Protein 6OK3 (pdb70)

Secondary structure (DSSP, 8-state):
---HHHHHHHH--HHHHHHHHTS---HHHHHHHHHHHHHH----HHHHHHH--TTTTSSS---TTT-----TGGGT------HHHHHHT-SSPP-HHHHHHHHHHHHTTT-HHHHHHHHHHHHHTSS---HHHHHHH--TTTT-HHHHHHHHHHHHH-SSS---HHHHHHHH--GGGT-HHHHHHHHHHHHHTSSS---HHHHHHHHHHHHTTT-HHHHHHHHHHHHHTSSS---HHHHHHH--TTTT-HHHHHHHHHHHHHTSSS---HHHHHHHH--GGGT-HHHHHHHHHHHHHTSSS---HHHHHHHHHHHHHTT-HHHHHHHHHHHHHTSSS---HHHHHHHHHHHHHTT-HHHHHHH------S---HHHHHHHHHHHHHTT---HHHHHHHHHH-SSS---HHHHHHHHHHHHHTT-HHHHHHHHHHHHHTSSSPP-HHHHHHHHHHHTTT-HHHHHHHHHHHHHS-HHHHHHHHH--TTGGG-/--HHHHHHHHHHHHHHHHHHHHS---HHHHHHHHHHHHHHHHTT-HHHHHHH--TTTTSSS---TTT-----GGGT-HHHH--HHHHHHT-SS---HHHHHHHHHHHHHTT-HHHHHHHHHHHHHTSS---HHHHHHH--TTTTT-HHHHHHHHHHHHHTSSS---HHHHHHHHHHHHHTT-HHHHHHHHHHHHHTSSS---HHHHHHHH--GGGT-HHHHHHHHHHHHHTSSS------HHHHHHHHHHT-HHHHHHHHHHHHH-SSS---HHHHHHHH--TTTT-HHHHHHHHHHHHHTSS---HHHHHHHHHHHHHTT-HHHHHHHHHHHHH-SSS---HHHHHHHH--GGGT-HHHHHHH--TTT-SS---HHHHHHHHHHHHTT--HHHHHHHHHHHHH-SSS---HHHHHHHHHHHHHTT-TTHHHHHHHHHHTT-SS---HHHHHHHHHHHTTT-HHHHHHHHHHHTT--HHHHHHHTTS-----

Structure (mmCIF, N/CA/C/O backbone):
data_6OK3
#
_entry.id   6OK3
#
_cell.length_a   213.059
_cell.length_b   44.976
_cell.length_c   142.734
_cell.angle_alpha   90.000
_cell.angle_beta   92.840
_cell.angle_gamma   90.000
#
_symmetry.space_group_name_H-M   'C 1 2 1'
#
loop_
_entity.id
_entity.type
_entity.pdbx_description
1 polymer 'Sel1 repeat protein'
2 polymer 'Sel1 repeat protein'
3 non-polymer 'SULFATE ION'
4 non-polymer 1,2-ETHANEDIOL
5 non-polymer 'TRIETHYLENE GLYCOL'
6 non-polymer DI(HYDROXYETHYL)ETHER
7 water water
#
loop_
_atom_site.group_PDB
_atom_site.id
_atom_site.type_symbol
_atom_site.label_atom_id
_atom_site.label_alt_id
_atom_site.label_comp_id
_atom_site.label_asym_id
_atom_site.label_entity_id
_atom_site.label_seq_id
_atom_site.pdbx_PDB_ins_code
_atom_site.Cartn_x
_atom_site.Cartn_y
_atom_site.Cartn_z
_atom_site.occupancy
_atom_site.B_iso_or_equiv
_atom_site.auth_seq_id
_atom_site.auth_comp_id
_atom_site.auth_asym_id
_atom_site.auth_atom_id
_atom_site.pdbx_PDB_model_num
ATOM 1 N N . GLU A 1 15 ? 74.781 -16.615 23.004 1.00 83.56 15 GLU A N 1
ATOM 2 C CA . GLU A 1 15 ? 74.883 -16.327 24.431 1.00 83.82 15 GLU A CA 1
ATOM 3 C C . GLU A 1 15 ? 75.783 -15.122 24.679 1.00 75.04 15 GLU A C 1
ATOM 4 O O . GLU A 1 15 ? 75.455 -14.243 25.476 1.00 72.99 15 GLU A O 1
ATOM 6 N N . GLU A 1 16 ? 76.921 -15.092 23.989 1.00 67.86 16 GLU A N 1
ATOM 7 C CA . GLU A 1 16 ? 77.883 -14.006 24.111 1.00 61.33 16 GLU A CA 1
ATOM 8 C C . GLU A 1 16 ? 77.973 -13.127 22.873 1.00 50.83 16 GLU A C 1
ATOM 9 O O . GLU A 1 16 ? 78.293 -11.943 22.998 1.00 45.23 16 GLU A O 1
ATOM 15 N N . ASN A 1 17 ? 77.694 -13.670 21.689 1.00 42.20 17 ASN A N 1
ATOM 16 C CA . ASN A 1 17 ? 77.797 -12.911 20.449 1.00 28.88 17 ASN A CA 1
ATOM 17 C C . ASN A 1 17 ? 76.607 -11.966 20.331 1.00 27.96 17 ASN A C 1
ATOM 18 O O . ASN A 1 17 ? 75.453 -12.407 20.346 1.00 32.20 17 ASN A O 1
ATOM 23 N N . ALA A 1 18 ? 76.888 -10.667 20.199 1.00 25.21 18 ALA A N 1
ATOM 24 C CA . ALA A 1 18 ? 75.820 -9.672 20.207 1.00 25.00 18 ALA A CA 1
ATOM 25 C C . ALA A 1 18 ? 74.976 -9.745 18.939 1.00 34.30 18 ALA A C 1
ATOM 26 O O . ALA A 1 18 ? 73.742 -9.692 19.005 1.00 36.99 18 ALA A O 1
ATOM 28 N N . ASN A 1 19 ? 75.620 -9.859 17.775 1.00 32.75 19 ASN A N 1
ATOM 29 C CA . ASN A 1 19 ? 74.868 -9.956 16.528 1.00 26.79 19 ASN A CA 1
ATOM 30 C C . ASN A 1 19 ? 74.061 -11.245 16.460 1.00 31.33 19 ASN A C 1
ATOM 31 O O . ASN A 1 19 ? 72.958 -11.256 15.900 1.00 28.99 19 ASN A O 1
ATOM 36 N N . LYS A 1 20 ? 74.593 -12.335 17.022 1.00 28.06 20 LYS A N 1
ATOM 37 C CA . LYS A 1 20 ? 73.839 -13.583 17.106 1.00 29.49 20 LYS A CA 1
ATOM 38 C C . LYS A 1 20 ? 72.585 -13.414 17.960 1.00 35.50 20 LYS A C 1
ATOM 39 O O . LYS A 1 20 ? 71.533 -13.988 17.653 1.00 29.46 20 LYS A O 1
ATOM 45 N N . ILE A 1 21 ? 72.673 -12.622 19.032 1.00 32.69 21 ILE A N 1
ATOM 46 C CA . ILE A 1 21 ? 71.495 -12.360 19.854 1.00 29.22 21 ILE A CA 1
ATOM 47 C C . ILE A 1 21 ? 70.456 -11.573 19.064 1.00 32.79 21 ILE A C 1
ATOM 48 O O . ILE A 1 21 ? 69.257 -11.870 19.122 1.00 30.26 21 ILE A O 1
ATOM 53 N N . ILE A 1 22 ? 70.899 -10.562 18.312 1.00 34.63 22 ILE A N 1
ATOM 54 C CA . ILE A 1 22 ? 69.979 -9.763 17.504 1.00 22.02 22 ILE A CA 1
ATOM 55 C C . ILE A 1 22 ? 69.276 -10.641 16.475 1.00 25.26 22 ILE A C 1
ATOM 56 O O . ILE A 1 22 ? 68.053 -10.575 16.305 1.00 26.33 22 ILE A O 1
ATOM 61 N N . LEU A 1 23 ? 70.043 -11.483 15.776 1.00 28.58 23 LEU A N 1
ATOM 62 C CA . LEU A 1 23 ? 69.469 -12.307 14.718 1.00 21.53 23 LEU A CA 1
ATOM 63 C C . LEU A 1 23 ? 68.478 -13.323 15.269 1.00 19.97 23 LEU A C 1
ATOM 64 O O . LEU A 1 23 ? 67.459 -13.610 14.630 1.00 19.88 23 LEU A O 1
ATOM 69 N N . ASP A 1 24 ? 68.754 -13.877 16.451 1.00 25.56 24 ASP A N 1
ATOM 70 C CA . ASP A 1 24 ? 67.887 -14.921 16.987 1.00 30.89 24 ASP A CA 1
ATOM 71 C C . ASP A 1 24 ? 66.542 -14.359 17.430 1.00 25.86 24 ASP A C 1
ATOM 72 O O . ASP A 1 24 ? 65.495 -14.957 17.156 1.00 19.55 24 ASP A O 1
ATOM 77 N N . GLU A 1 25 ? 66.543 -13.214 18.116 1.00 26.69 25 GLU A N 1
ATOM 78 C CA . GLU A 1 25 ? 65.278 -12.666 18.593 1.00 28.47 25 GLU A CA 1
ATOM 79 C C . GLU A 1 25 ? 64.457 -12.095 17.442 1.00 29.89 25 GLU A C 1
ATOM 80 O O . GLU A 1 25 ? 63.232 -12.262 17.406 1.00 28.76 25 GLU A O 1
ATOM 86 N N . GLU A 1 26 ? 65.110 -11.438 16.487 1.00 26.09 26 GLU A N 1
ATOM 87 C CA . GLU A 1 26 ? 64.412 -10.895 15.327 1.00 23.12 26 GLU A CA 1
ATOM 88 C C . GLU A 1 26 ? 63.833 -12.017 14.474 1.00 26.46 26 GLU A C 1
ATOM 89 O O . GLU A 1 26 ? 62.782 -11.858 13.859 1.00 18.64 26 GLU A O 1
ATOM 105 N N . ALA A 1 28 ? 62.836 -15.067 15.787 1.00 25.48 28 ALA A N 1
ATOM 106 C CA . ALA A 1 28 ? 61.739 -15.625 16.571 1.00 25.66 28 ALA A CA 1
ATOM 107 C C . ALA A 1 28 ? 60.481 -14.770 16.454 1.00 21.49 28 ALA A C 1
ATOM 108 O O . ALA A 1 28 ? 59.367 -15.289 16.451 1.00 28.05 28 ALA A O 1
ATOM 110 N N . VAL A 1 29 ? 60.668 -13.452 16.359 1.00 26.35 29 VAL A N 1
ATOM 111 C CA . VAL A 1 29 ? 59.529 -12.554 16.200 1.00 26.86 29 VAL A CA 1
ATOM 112 C C . VAL A 1 29 ? 58.897 -12.731 14.825 1.00 28.33 29 VAL A C 1
ATOM 113 O O . VAL A 1 29 ? 57.668 -12.785 14.695 1.00 33.64 29 VAL A O 1
ATOM 117 N N . ILE A 1 30 ? 59.723 -12.830 13.780 1.00 33.11 30 ILE A N 1
ATOM 118 C CA . ILE A 1 30 ? 59.201 -13.074 12.438 1.00 19.87 30 ILE A CA 1
ATOM 119 C C . ILE A 1 30 ? 58.476 -14.413 12.388 1.00 21.47 30 ILE A C 1
ATOM 120 O O . ILE A 1 30 ? 57.392 -14.528 11.804 1.00 34.16 30 ILE A O 1
ATOM 125 N N . GLN A 1 31 ? 59.055 -15.442 13.013 1.00 19.56 31 GLN A N 1
ATOM 126 C CA . GLN A 1 31 ? 58.448 -16.769 12.976 1.00 26.78 31 GLN A CA 1
ATOM 127 C C . GLN A 1 31 ? 57.143 -16.807 13.759 1.00 31.77 31 GLN A C 1
ATOM 128 O O . GLN A 1 31 ? 56.158 -17.400 13.302 1.00 35.73 31 GLN A O 1
ATOM 134 N N . CYS A 1 32 ? 57.115 -16.183 14.939 1.00 31.08 32 CYS A N 1
ATOM 135 C CA . CYS A 1 32 ? 55.914 -16.223 15.767 1.00 26.16 32 CYS A CA 1
ATOM 136 C C . CYS A 1 32 ? 54.739 -15.548 15.069 1.00 26.27 32 CYS A C 1
ATOM 137 O O . CYS A 1 32 ? 53.627 -16.086 15.045 1.00 33.11 32 CYS A O 1
ATOM 140 N N . ASN A 1 33 ? 54.970 -14.367 14.487 1.00 34.11 33 ASN A N 1
ATOM 141 C CA . ASN A 1 33 ? 53.897 -13.666 13.786 1.00 28.30 33 ASN A CA 1
ATOM 142 C C . ASN A 1 33 ? 53.401 -14.451 12.580 1.00 36.00 33 ASN A C 1
ATOM 143 O O . ASN A 1 33 ? 52.206 -14.415 12.266 1.00 47.41 33 ASN A O 1
ATOM 148 N N . GLU A 1 34 ? 54.296 -15.166 11.895 1.00 35.69 34 GLU A N 1
ATOM 149 C CA . GLU A 1 34 ? 53.906 -15.866 10.677 1.00 36.12 34 GLU A CA 1
ATOM 150 C C . GLU A 1 34 ? 53.265 -17.214 10.982 1.00 38.87 34 GLU A C 1
ATOM 151 O O . GLU A 1 34 ? 52.286 -17.596 10.332 1.00 52.42 34 GLU A O 1
ATOM 157 N N . ARG A 1 35 ? 53.798 -17.948 11.961 1.00 34.86 35 ARG A N 1
ATOM 158 C CA . ARG A 1 35 ? 53.229 -19.250 12.293 1.00 30.34 35 ARG A CA 1
ATOM 159 C C . ARG A 1 35 ? 51.925 -19.137 13.071 1.00 29.61 35 ARG A C 1
ATOM 160 O O . ARG A 1 35 ? 51.126 -20.078 13.051 1.00 39.06 35 ARG A O 1
ATOM 168 N N . TYR A 1 36 ? 51.689 -18.014 13.754 1.00 33.60 36 TYR A N 1
ATOM 169 C CA . TYR A 1 36 ? 50.429 -17.844 14.471 1.00 29.70 36 TYR A CA 1
ATOM 170 C C . TYR A 1 36 ? 49.258 -17.738 13.503 1.00 36.39 36 TYR A C 1
ATOM 171 O O . TYR A 1 36 ? 48.167 -18.248 13.783 1.00 45.62 36 TYR A O 1
ATOM 180 N N . LYS A 1 37 ? 49.466 -17.085 12.357 1.00 44.16 37 LYS A N 1
ATOM 181 C CA . LYS A 1 37 ? 48.401 -16.878 11.383 1.00 50.61 37 LYS A CA 1
ATOM 182 C C . LYS A 1 37 ? 48.037 -18.142 10.615 1.00 48.91 37 LYS A C 1
ATOM 183 O O . LYS A 1 37 ? 46.990 -18.164 9.959 1.00 56.88 37 LYS A O 1
ATOM 189 N N . THR A 1 38 ? 48.862 -19.184 10.678 1.00 44.27 38 THR A N 1
ATOM 190 C CA . THR A 1 38 ? 48.662 -20.366 9.852 1.00 52.14 38 THR A CA 1
ATOM 191 C C . THR A 1 38 ? 47.636 -21.302 10.480 1.00 70.04 38 THR A C 1
ATOM 192 O O . THR A 1 38 ? 47.708 -21.607 11.675 1.00 71.91 38 THR A O 1
ATOM 196 N N . GLU A 1 39 ? 46.678 -21.758 9.669 1.00 79.85 39 GLU A N 1
ATOM 197 C CA . GLU A 1 39 ? 45.751 -22.815 10.073 1.00 85.83 39 GLU A CA 1
ATOM 198 C C . GLU A 1 39 ? 46.538 -24.122 10.121 1.00 95.39 39 GLU A C 1
ATOM 199 O O . GLU A 1 39 ? 46.522 -24.938 9.196 1.00 90.36 39 GLU A O 1
ATOM 201 N N . ASN A 1 40 ? 47.243 -24.317 11.229 1.00 104.02 40 ASN A N 1
ATOM 202 C CA . ASN A 1 40 ? 48.224 -25.381 11.372 1.00 100.53 40 ASN A CA 1
ATOM 203 C C . ASN A 1 40 ? 47.613 -26.615 12.027 1.00 90.41 40 ASN A C 1
ATOM 204 O O . ASN A 1 40 ? 46.536 -26.567 12.626 1.00 86.45 40 ASN A O 1
ATOM 209 N N . ASP A 1 41 ? 48.326 -27.731 11.901 1.00 86.24 41 ASP A N 1
ATOM 210 C CA . ASP A 1 41 ? 47.950 -28.975 12.551 1.00 88.15 41 ASP A CA 1
ATOM 211 C C . ASP A 1 41 ? 48.533 -29.019 13.962 1.00 84.66 41 ASP A C 1
ATOM 212 O O . ASP A 1 41 ? 49.143 -28.061 14.442 1.00 94.92 41 ASP A O 1
ATOM 217 N N . GLU A 1 42 ? 48.349 -30.155 14.640 1.00 69.91 42 GLU A N 1
ATOM 218 C CA . GLU A 1 42 ? 48.885 -30.297 15.989 1.00 59.46 42 GLU A CA 1
ATOM 219 C C . GLU A 1 42 ? 50.408 -30.326 15.992 1.00 65.93 42 GLU A C 1
ATOM 220 O O . GLU A 1 42 ? 51.032 -29.930 16.983 1.00 62.05 42 GLU A O 1
ATOM 222 N N . LYS A 1 43 ? 51.022 -30.793 14.902 1.00 73.41 43 LYS A N 1
ATOM 223 C CA . LYS A 1 43 ? 52.480 -30.819 14.840 1.00 75.26 43 LYS A CA 1
ATOM 224 C C . LYS A 1 43 ? 53.045 -29.424 14.604 1.00 74.26 43 LYS A C 1
ATOM 225 O O . LYS A 1 43 ? 54.038 -29.036 15.230 1.00 69.60 43 LYS A O 1
ATOM 227 N N . GLY A 1 44 ? 52.426 -28.655 13.705 1.00 73.75 44 GLY A N 1
ATOM 228 C CA . GLY A 1 44 ? 52.857 -27.289 13.472 1.00 66.64 44 GLY A CA 1
ATOM 229 C C . GLY A 1 44 ? 52.534 -26.342 14.607 1.00 64.03 44 GLY A C 1
ATOM 230 O O . GLY A 1 44 ? 53.199 -25.310 14.747 1.00 69.57 44 GLY A O 1
ATOM 231 N N . ASP A 1 45 ? 51.528 -26.670 15.423 1.00 58.20 45 ASP A N 1
ATOM 232 C CA . ASP A 1 45 ? 51.190 -25.821 16.560 1.00 53.60 45 ASP A CA 1
ATOM 233 C C . ASP A 1 45 ? 52.266 -25.868 17.637 1.00 53.54 45 ASP A C 1
ATOM 234 O O . ASP A 1 45 ? 52.478 -24.874 18.340 1.00 61.55 45 ASP A O 1
ATOM 239 N N . GLU A 1 46 ? 52.952 -27.003 17.785 1.00 47.14 46 GLU A N 1
ATOM 240 C CA . GLU A 1 46 ? 54.007 -27.090 18.789 1.00 55.32 46 GLU A CA 1
ATOM 241 C C . GLU A 1 46 ? 55.215 -26.253 18.391 1.00 55.16 46 GLU A C 1
ATOM 242 O O . GLU A 1 46 ? 55.873 -25.657 19.251 1.00 56.93 46 GLU A O 1
ATOM 248 N N . GLU A 1 47 ? 55.526 -26.196 17.092 1.00 54.51 47 GLU A N 1
ATOM 249 C CA . GLU A 1 47 ? 56.586 -25.304 16.636 1.00 53.36 47 GLU A CA 1
ATOM 250 C C . GLU A 1 47 ? 56.168 -23.844 16.747 1.00 44.30 47 GLU A C 1
ATOM 251 O O . GLU A 1 47 ? 57.010 -22.978 17.009 1.00 45.72 47 GLU A O 1
ATOM 257 N N . THR A 1 48 ? 54.880 -23.553 16.549 1.00 41.67 48 THR A N 1
ATOM 258 C CA . THR A 1 48 ? 54.387 -22.194 16.748 1.00 32.51 48 THR A CA 1
ATOM 259 C C . THR A 1 48 ? 54.581 -21.748 18.192 1.00 33.48 48 THR A C 1
ATOM 260 O O . THR A 1 48 ? 54.961 -20.599 18.450 1.00 46.15 48 THR A O 1
ATOM 264 N N . VAL A 1 49 ? 54.333 -22.646 19.146 1.00 31.10 49 VAL A N 1
ATOM 265 C CA . VAL A 1 49 ? 54.533 -22.316 20.553 1.00 29.81 49 VAL A CA 1
ATOM 266 C C . VAL A 1 49 ? 56.017 -22.169 20.862 1.00 35.11 49 VAL A C 1
ATOM 267 O O . VAL A 1 49 ? 56.419 -21.310 21.657 1.00 47.70 49 VAL A O 1
ATOM 271 N N . SER A 1 50 ? 56.855 -22.994 20.232 1.00 34.47 50 SER A N 1
ATOM 272 C CA . SER A 1 50 ? 58.291 -22.924 20.480 1.00 31.09 50 SER A CA 1
ATOM 273 C C . SER A 1 50 ? 58.864 -21.579 20.050 1.00 36.59 50 SER A C 1
ATOM 274 O O . SER A 1 50 ? 59.693 -20.995 20.758 1.00 32.72 50 SER A O 1
ATOM 277 N N . TRP A 1 51 ? 58.427 -21.065 18.897 1.00 32.77 51 TRP A N 1
ATOM 278 C CA . TRP A 1 51 ? 58.960 -19.798 18.405 1.00 28.49 51 TRP A CA 1
ATOM 279 C C . TRP A 1 51 ? 58.381 -18.607 19.160 1.00 27.27 51 TRP A C 1
ATOM 280 O O . TRP A 1 51 ? 59.100 -17.640 19.438 1.00 31.76 51 TRP A O 1
ATOM 291 N N . CYS A 1 52 ? 57.090 -18.651 19.498 1.00 29.82 52 CYS A N 1
ATOM 292 C CA . CYS A 1 52 ? 56.493 -17.544 20.238 1.00 32.36 52 CYS A CA 1
ATOM 293 C C . CYS A 1 52 ? 57.009 -17.479 21.670 1.00 34.00 52 CYS A C 1
ATOM 294 O O . CYS A 1 52 ? 57.043 -16.396 22.264 1.00 28.91 52 CYS A O 1
ATOM 297 N N . ARG A 1 53 ? 57.408 -18.617 22.241 1.00 28.51 53 ARG A N 1
ATOM 298 C CA . ARG A 1 53 ? 58.026 -18.599 23.562 1.00 28.71 53 ARG A CA 1
ATOM 299 C C . ARG A 1 53 ? 59.350 -17.846 23.530 1.00 24.19 53 ARG A C 1
ATOM 300 O O . ARG A 1 53 ? 59.616 -16.995 24.387 1.00 28.66 53 ARG A O 1
ATOM 308 N N . LYS A 1 54 ? 60.192 -18.145 22.537 1.00 29.18 54 LYS A N 1
ATOM 309 C CA . LYS A 1 54 ? 61.471 -17.452 22.415 1.00 31.22 54 LYS A CA 1
ATOM 310 C C . LYS A 1 54 ? 61.269 -15.966 22.150 1.00 27.90 54 LYS A C 1
ATOM 311 O O . LYS A 1 54 ? 62.005 -15.126 22.681 1.00 35.27 54 LYS A O 1
ATOM 317 N N . ALA A 1 55 ? 60.273 -15.622 21.334 1.00 26.45 55 ALA A N 1
ATOM 318 C CA . ALA A 1 55 ? 60.040 -14.222 21.004 1.00 26.53 55 ALA A CA 1
ATOM 319 C C . ALA A 1 55 ? 59.386 -13.464 22.153 1.00 31.18 55 ALA A C 1
ATOM 320 O O . ALA A 1 55 ? 59.573 -12.248 22.272 1.00 26.11 55 ALA A O 1
ATOM 322 N N . ALA A 1 56 ? 58.629 -14.154 23.002 1.00 19.23 56 ALA A N 1
ATOM 323 C CA . ALA A 1 56 ? 58.033 -13.523 24.175 1.00 17.56 56 ALA A CA 1
ATOM 324 C C . ALA A 1 56 ? 59.085 -13.313 25.257 1.00 16.99 56 ALA A C 1
ATOM 325 O O . ALA A 1 56 ? 59.025 -12.346 26.015 1.00 41.79 56 ALA A O 1
ATOM 338 N N . SER A 1 58 ? 62.152 -12.639 24.686 1.00 23.67 58 SER A N 1
ATOM 339 C CA . SER A 1 58 ? 63.071 -11.601 24.225 1.00 18.12 58 SER A CA 1
ATOM 340 C C . SER A 1 58 ? 62.553 -10.195 24.526 1.00 24.00 58 SER A C 1
ATOM 341 O O . SER A 1 58 ? 63.313 -9.227 24.479 1.00 39.37 58 SER A O 1
ATOM 344 N N . GLY A 1 59 ? 61.258 -10.082 24.822 1.00 25.92 59 GLY A N 1
ATOM 345 C CA . GLY A 1 59 ? 60.664 -8.819 25.218 1.00 14.14 59 GLY A CA 1
ATOM 346 C C . GLY A 1 59 ? 59.727 -8.192 24.208 1.00 20.82 59 GLY A C 1
ATOM 347 O O . GLY A 1 59 ? 59.225 -7.091 24.466 1.00 30.58 59 GLY A O 1
ATOM 348 N N . ASN A 1 60 ? 59.473 -8.841 23.073 1.00 21.39 60 ASN A N 1
ATOM 349 C CA . ASN A 1 60 ? 58.561 -8.291 22.076 1.00 20.59 60 ASN A CA 1
ATOM 350 C C . ASN A 1 60 ? 57.129 -8.352 22.597 1.00 23.98 60 ASN A C 1
ATOM 351 O O . ASN A 1 60 ? 56.608 -9.437 22.881 1.00 21.95 60 ASN A O 1
ATOM 356 N N . ALA A 1 61 ? 56.492 -7.185 22.721 1.00 15.31 61 ALA A N 1
ATOM 357 C CA . ALA A 1 61 ? 55.164 -7.118 23.324 1.00 20.81 61 ALA A CA 1
ATOM 358 C C . ALA A 1 61 ? 54.153 -7.946 22.540 1.00 24.11 61 ALA A C 1
ATOM 359 O O . ALA A 1 61 ? 53.384 -8.720 23.122 1.00 22.95 61 ALA A O 1
ATOM 361 N N . GLU A 1 62 ? 54.144 -7.798 21.211 1.00 15.03 62 GLU A N 1
ATOM 362 C CA . GLU A 1 62 ? 53.185 -8.528 20.387 1.00 18.37 62 GLU A CA 1
ATOM 363 C C . GLU A 1 62 ? 53.359 -10.035 20.534 1.00 31.72 62 GLU A C 1
ATOM 364 O O . GLU A 1 62 ? 52.374 -10.782 20.578 1.00 31.30 62 GLU A O 1
ATOM 370 N N . ALA A 1 63 ? 54.606 -10.503 20.616 1.00 30.82 63 ALA A N 1
ATOM 371 C CA . ALA A 1 63 ? 54.842 -11.930 20.795 1.00 20.26 63 ALA A CA 1
ATOM 372 C C . ALA A 1 63 ? 54.394 -12.402 22.170 1.00 20.34 63 ALA A C 1
ATOM 373 O O . ALA A 1 63 ? 53.941 -13.543 22.315 1.00 23.53 63 ALA A O 1
ATOM 375 N N . GLN A 1 64 ? 54.517 -11.550 23.188 1.00 9.56 64 GLN A N 1
ATOM 376 C CA . GLN A 1 64 ? 54.022 -11.916 24.509 1.00 16.33 64 GLN A CA 1
ATOM 377 C C . GLN A 1 64 ? 52.505 -12.039 24.501 1.00 20.45 64 GLN A C 1
ATOM 378 O O . GLN A 1 64 ? 51.945 -12.939 25.136 1.00 26.12 64 GLN A O 1
ATOM 384 N N . TYR A 1 65 ? 51.827 -11.155 23.766 1.00 22.35 65 TYR A N 1
ATOM 385 C CA . TYR A 1 65 ? 50.380 -11.266 23.622 1.00 14.32 65 TYR A CA 1
ATOM 386 C C . TYR A 1 65 ? 49.996 -12.528 22.863 1.00 20.96 65 TYR A C 1
ATOM 387 O O . TYR A 1 65 ? 49.036 -13.213 23.233 1.00 30.08 65 TYR A O 1
ATOM 396 N N . LEU A 1 66 ? 50.732 -12.850 21.798 1.00 21.47 66 LEU A N 1
ATOM 397 C CA . LEU A 1 66 ? 50.411 -14.039 21.015 1.00 14.29 66 LEU A CA 1
ATOM 398 C C . LEU A 1 66 ? 50.697 -15.312 21.800 1.00 23.21 66 LEU A C 1
ATOM 399 O O . LEU A 1 66 ? 49.890 -16.248 21.790 1.00 27.46 66 LEU A O 1
ATOM 404 N N . PHE A 1 67 ? 51.840 -15.365 22.490 1.00 27.63 67 PHE A N 1
ATOM 405 C CA . PHE A 1 67 ? 52.165 -16.551 23.275 1.00 21.83 67 PHE A CA 1
ATOM 406 C C . PHE A 1 67 ? 51.198 -16.735 24.435 1.00 22.25 67 PHE A C 1
ATOM 407 O O . PHE A 1 67 ? 50.897 -17.872 24.813 1.00 31.39 67 PHE A O 1
ATOM 415 N N . GLY A 1 68 ? 50.705 -15.639 25.012 1.00 21.12 68 GLY A N 1
ATOM 416 C CA . GLY A 1 68 ? 49.657 -15.755 26.008 1.00 21.90 68 GLY A CA 1
ATOM 417 C C . GLY A 1 68 ? 48.354 -16.268 25.432 1.00 22.81 68 GLY A C 1
ATOM 418 O O . GLY A 1 68 ? 47.599 -16.963 26.119 1.00 24.42 68 GLY A O 1
ATOM 427 N N . LEU A 1 70 ? 48.129 -18.386 22.828 1.00 16.78 70 LEU A N 1
ATOM 428 C CA . LEU A 1 70 ? 48.332 -19.815 22.614 1.00 19.15 70 LEU A CA 1
ATOM 429 C C . LEU A 1 70 ? 48.115 -20.594 23.905 1.00 24.45 70 LEU A C 1
ATOM 430 O O . LEU A 1 70 ? 47.405 -21.606 23.924 1.00 41.00 70 LEU A O 1
ATOM 435 N N . VAL A 1 71 ? 48.718 -20.128 25.000 1.00 17.27 71 VAL A N 1
ATOM 436 C CA . VAL A 1 71 ? 48.578 -20.819 26.276 1.00 26.44 71 VAL A CA 1
ATOM 437 C C . VAL A 1 71 ? 47.139 -20.756 26.771 1.00 30.17 71 VAL A C 1
ATOM 438 O O . VAL A 1 71 ? 46.639 -21.714 27.374 1.00 38.19 71 VAL A O 1
ATOM 442 N N . TYR A 1 72 ? 46.441 -19.649 26.514 1.00 34.02 72 TYR A N 1
ATOM 443 C CA . TYR A 1 72 ? 45.053 -19.543 26.950 1.00 26.49 72 TYR A CA 1
ATOM 444 C C . TYR A 1 72 ? 44.157 -20.516 26.193 1.00 30.61 72 TYR A C 1
ATOM 445 O O . TYR A 1 72 ? 43.238 -21.102 26.776 1.00 34.26 72 TYR A O 1
ATOM 454 N N . ASP A 1 73 ? 44.406 -20.700 24.898 1.00 31.30 73 ASP A N 1
ATOM 455 C CA . ASP A 1 73 ? 43.593 -21.573 24.060 1.00 35.94 73 ASP A CA 1
ATOM 456 C C . ASP A 1 73 ? 44.080 -23.017 24.049 1.00 38.93 73 ASP A C 1
ATOM 457 O O . ASP A 1 73 ? 43.426 -23.870 23.441 1.00 42.79 73 ASP A O 1
ATOM 462 N N . GLY A 1 74 ? 45.205 -23.311 24.694 1.00 31.07 74 GLY A N 1
ATOM 463 C CA . GLY A 1 74 ? 45.743 -24.656 24.650 1.00 31.56 74 GLY A CA 1
ATOM 464 C C . GLY A 1 74 ? 46.198 -25.102 23.281 1.00 37.99 74 GLY A C 1
ATOM 465 O O . GLY A 1 74 ? 46.286 -26.306 23.027 1.00 53.69 74 GLY A O 1
ATOM 466 N N . ARG A 1 75 ? 46.495 -24.161 22.387 1.00 33.72 75 ARG A N 1
ATOM 467 C CA . ARG A 1 75 ? 46.897 -24.482 21.021 1.00 32.46 75 ARG A CA 1
ATOM 468 C C . ARG A 1 75 ? 48.388 -24.795 21.003 1.00 38.96 75 ARG A C 1
ATOM 469 O O . ARG A 1 75 ? 49.221 -23.893 21.131 1.00 45.28 75 ARG A O 1
ATOM 477 N N . GLY A 1 76 ? 48.727 -26.074 20.846 1.00 37.56 76 GLY A N 1
ATOM 478 C CA . GLY A 1 76 ? 50.109 -26.502 20.794 1.00 37.23 76 GLY A CA 1
ATOM 479 C C . GLY A 1 76 ? 50.827 -26.537 22.124 1.00 36.45 76 GLY A C 1
ATOM 480 O O . GLY A 1 76 ? 52.027 -26.841 22.153 1.00 29.79 76 GLY A O 1
ATOM 481 N N . VAL A 1 77 ? 50.137 -26.239 23.226 1.00 40.11 77 VAL A N 1
ATOM 482 C CA . VAL A 1 77 ? 50.742 -26.206 24.551 1.00 38.80 77 VAL A CA 1
ATOM 483 C C . VAL A 1 77 ? 49.643 -26.469 25.571 1.00 51.58 77 VAL A C 1
ATOM 484 O O . VAL A 1 77 ? 48.456 -26.274 25.299 1.00 53.23 77 VAL A O 1
ATOM 488 N N . GLN A 1 78 ? 50.045 -26.941 26.750 1.00 53.09 78 GLN A N 1
ATOM 489 C CA . GLN A 1 78 ? 49.087 -27.204 27.815 1.00 47.50 78 GLN A CA 1
ATOM 490 C C . GLN A 1 78 ? 48.381 -25.916 28.217 1.00 45.74 78 GLN A C 1
ATOM 491 O O . GLN A 1 78 ? 49.027 -24.906 28.513 1.00 46.91 78 GLN A O 1
ATOM 497 N N . GLN A 1 79 ? 47.050 -25.954 28.217 1.00 44.79 79 GLN A N 1
ATOM 498 C CA . GLN A 1 79 ? 46.269 -24.779 28.577 1.00 34.44 79 GLN A CA 1
ATOM 499 C C . GLN A 1 79 ? 46.531 -24.391 30.028 1.00 34.55 79 GLN A C 1
ATOM 500 O O . GLN A 1 79 ? 46.595 -25.244 30.919 1.00 41.26 79 GLN A O 1
ATOM 506 N N . ASP A 1 80 ? 46.701 -23.090 30.258 1.00 36.41 80 ASP A N 1
ATOM 507 C CA . ASP A 1 80 ? 46.992 -22.579 31.594 1.00 38.46 80 ASP A CA 1
ATOM 508 C C . ASP A 1 80 ? 46.573 -21.115 31.627 1.00 36.36 80 ASP A C 1
ATOM 509 O O . ASP A 1 80 ? 47.171 -20.287 30.934 1.00 46.40 80 ASP A O 1
ATOM 514 N N . ASN A 1 81 ? 45.551 -20.803 32.426 1.00 29.47 81 ASN A N 1
ATOM 515 C CA . ASN A 1 81 ? 45.082 -19.425 32.514 1.00 20.52 81 ASN A CA 1
ATOM 516 C C . ASN A 1 81 ? 46.123 -18.514 33.149 1.00 31.51 81 ASN A C 1
ATOM 517 O O . ASN A 1 81 ? 46.222 -17.338 32.780 1.00 40.27 81 ASN A O 1
ATOM 522 N N . CYS A 1 82 ? 46.910 -19.036 34.093 1.00 37.34 82 CYS A N 1
ATOM 523 C CA . CYS A 1 82 ? 47.849 -18.194 34.827 1.00 35.55 82 CYS A CA 1
ATOM 524 C C . CYS A 1 82 ? 49.112 -17.907 34.023 1.00 31.54 82 CYS A C 1
ATOM 525 O O . CYS A 1 82 ? 49.664 -16.804 34.109 1.00 33.76 82 CYS A O 1
ATOM 528 N N . VAL A 1 83 ? 49.591 -18.878 33.245 1.00 21.36 83 VAL A N 1
ATOM 529 C CA . VAL A 1 83 ? 50.742 -18.618 32.386 1.00 24.39 83 VAL A CA 1
ATOM 530 C C . VAL A 1 83 ? 50.382 -17.595 31.318 1.00 29.67 83 VAL A C 1
ATOM 531 O O . VAL A 1 83 ? 51.191 -16.723 30.975 1.00 31.09 83 VAL A O 1
ATOM 535 N N . ALA A 1 84 ? 49.158 -17.672 30.788 1.00 33.53 84 ALA A N 1
ATOM 536 C CA . ALA A 1 84 ? 48.706 -16.683 29.816 1.00 34.75 84 ALA A CA 1
ATOM 537 C C . ALA A 1 84 ? 48.689 -15.284 30.419 1.00 30.01 84 ALA A C 1
ATOM 538 O O . ALA A 1 84 ? 49.088 -14.312 29.765 1.00 28.13 84 ALA A O 1
ATOM 548 N N . LEU A 1 86 ? 50.521 -14.136 32.818 1.00 20.40 86 LEU A N 1
ATOM 549 C CA . LEU A 1 86 ? 51.891 -13.677 33.011 1.00 24.01 86 LEU A CA 1
ATOM 550 C C . LEU A 1 86 ? 52.389 -12.917 31.787 1.00 19.23 86 LEU A C 1
ATOM 551 O O . LEU A 1 86 ? 52.884 -11.789 31.899 1.00 21.29 86 LEU A O 1
ATOM 556 N N . TRP A 1 87 ? 52.244 -13.508 30.603 1.00 12.12 87 TRP A N 1
ATOM 557 C CA . TRP A 1 87 ? 52.789 -12.871 29.413 1.00 19.36 87 TRP A CA 1
ATOM 558 C C . TRP A 1 87 ? 51.929 -11.707 28.946 1.00 23.34 87 TRP A C 1
ATOM 559 O O . TRP A 1 87 ? 52.459 -10.739 28.387 1.00 20.64 87 TRP A O 1
ATOM 570 N N . TRP A 1 88 ? 50.616 -11.763 29.182 1.00 17.80 88 TRP A N 1
ATOM 571 C CA . TRP A 1 88 ? 49.782 -10.598 28.911 1.00 21.26 88 TRP A CA 1
ATOM 572 C C . TRP A 1 88 ? 50.154 -9.433 29.817 1.00 16.39 88 TRP A C 1
ATOM 573 O O . TRP A 1 88 ? 50.070 -8.273 29.401 1.00 20.09 88 TRP A O 1
ATOM 592 N N . LYS A 1 90 ? 53.244 -8.812 30.978 1.00 12.56 90 LYS A N 1
ATOM 593 C CA . LYS A 1 90 ? 54.475 -8.249 30.432 1.00 19.82 90 LYS A CA 1
ATOM 594 C C . LYS A 1 90 ? 54.190 -7.396 29.201 1.00 22.21 90 LYS A C 1
ATOM 595 O O . LYS A 1 90 ? 54.792 -6.331 29.022 1.00 28.36 90 LYS A O 1
ATOM 601 N N . ALA A 1 91 ? 53.271 -7.843 28.342 1.00 18.27 91 ALA A N 1
ATOM 602 C CA . ALA A 1 91 ? 52.891 -7.033 27.189 1.00 15.01 91 ALA A CA 1
ATOM 603 C C . ALA A 1 91 ? 52.105 -5.801 27.619 1.00 16.16 91 ALA A C 1
ATOM 604 O O . ALA A 1 91 ? 52.312 -4.707 27.083 1.00 26.49 91 ALA A O 1
ATOM 606 N N . ALA A 1 92 ? 51.196 -5.961 28.586 1.00 17.07 92 ALA A N 1
ATOM 607 C CA . ALA A 1 92 ? 50.452 -4.815 29.097 1.00 23.75 92 ALA A CA 1
ATOM 608 C C . ALA A 1 92 ? 51.376 -3.793 29.742 1.00 21.79 92 ALA A C 1
ATOM 609 O O . ALA A 1 92 ? 51.112 -2.587 29.674 1.00 30.00 92 ALA A O 1
ATOM 611 N N . GLU A 1 93 ? 52.462 -4.252 30.368 1.00 26.34 93 GLU A N 1
ATOM 612 C CA . GLU A 1 93 ? 53.448 -3.331 30.917 1.00 17.36 93 GLU A CA 1
ATOM 613 C C . GLU A 1 93 ? 54.096 -2.485 29.830 1.00 23.56 93 GLU A C 1
ATOM 614 O O . GLU A 1 93 ? 54.613 -1.402 30.124 1.00 22.91 93 GLU A O 1
ATOM 620 N N . GLN A 1 94 ? 54.073 -2.953 28.581 1.00 27.29 94 GLN A N 1
ATOM 621 C CA . GLN A 1 94 ? 54.482 -2.162 27.429 1.00 32.37 94 GLN A CA 1
ATOM 622 C C . GLN A 1 94 ? 53.291 -1.507 26.734 1.00 36.11 94 GLN A C 1
ATOM 623 O O . GLN A 1 94 ? 53.402 -1.108 25.569 1.00 29.69 94 GLN A O 1
ATOM 629 N N . ASN A 1 95 ? 52.152 -1.407 27.428 1.00 36.83 95 ASN A N 1
ATOM 630 C CA . ASN A 1 95 ? 50.943 -0.747 26.928 1.00 31.79 95 ASN A CA 1
ATOM 631 C C . ASN A 1 95 ? 50.363 -1.442 25.700 1.00 21.43 95 ASN A C 1
ATOM 632 O O . ASN A 1 95 ? 49.757 -0.797 24.842 1.00 31.60 95 ASN A O 1
ATOM 637 N N . HIS A 1 96 ? 50.528 -2.759 25.606 1.00 11.69 96 HIS A N 1
ATOM 638 C CA . HIS A 1 96 ? 49.920 -3.518 24.516 1.00 19.72 96 HIS A CA 1
ATOM 639 C C . HIS A 1 96 ? 48.407 -3.536 24.711 1.00 25.93 96 HIS A C 1
ATOM 640 O O . HIS A 1 96 ? 47.904 -4.117 25.678 1.00 21.36 96 HIS A O 1
ATOM 647 N N . ALA A 1 97 ? 47.682 -2.898 23.796 1.00 18.20 97 ALA A N 1
ATOM 648 C CA . ALA A 1 97 ? 46.248 -2.662 23.961 1.00 14.13 97 ALA A CA 1
ATOM 649 C C . ALA A 1 97 ? 45.429 -3.946 24.072 1.00 14.84 97 ALA A C 1
ATOM 650 O O . ALA A 1 97 ? 44.527 -4.036 24.905 1.00 21.04 97 ALA A O 1
ATOM 663 N N . ALA A 1 99 ? 46.529 -6.961 24.963 1.00 15.86 99 ALA A N 1
ATOM 664 C CA . ALA A 1 99 ? 46.902 -7.646 26.194 1.00 15.16 99 ALA A CA 1
ATOM 665 C C . ALA A 1 99 ? 46.132 -7.070 27.377 1.00 16.72 99 ALA A C 1
ATOM 666 O O . ALA A 1 99 ? 45.664 -7.810 28.244 1.00 15.83 99 ALA A O 1
ATOM 668 N N . LEU A 1 100 ? 46.006 -5.739 27.401 1.00 15.88 100 LEU A N 1
ATOM 669 C CA . LEU A 1 100 ? 45.245 -5.084 28.460 1.00 14.95 100 LEU A CA 1
ATOM 670 C C . LEU A 1 100 ? 43.787 -5.526 28.451 1.00 18.94 100 LEU A C 1
ATOM 671 O O . LEU A 1 100 ? 43.194 -5.752 29.512 1.00 28.11 100 LEU A O 1
ATOM 676 N N . VAL A 1 101 ? 43.188 -5.644 27.262 1.00 13.55 101 VAL A N 1
ATOM 677 C CA . VAL A 1 101 ? 41.820 -6.150 27.165 1.00 17.93 101 VAL A CA 1
ATOM 678 C C . VAL A 1 101 ? 41.737 -7.557 27.738 1.00 27.26 101 VAL A C 1
ATOM 679 O O . VAL A 1 101 ? 40.789 -7.902 28.454 1.00 28.24 101 VAL A O 1
ATOM 691 N N . LEU A 1 103 ? 43.621 -8.978 30.026 1.00 23.36 103 LEU A N 1
ATOM 692 C CA . LEU A 1 103 ? 43.689 -8.964 31.484 1.00 24.18 103 LEU A CA 1
ATOM 693 C C . LEU A 1 103 ? 42.332 -8.628 32.088 1.00 19.33 103 LEU A C 1
ATOM 694 O O . LEU A 1 103 ? 41.912 -9.245 33.074 1.00 14.08 103 LEU A O 1
ATOM 699 N N . GLY A 1 104 ? 41.625 -7.660 31.503 1.00 19.84 104 GLY A N 1
ATOM 700 C CA . GLY A 1 104 ? 40.295 -7.335 31.993 1.00 27.80 104 GLY A CA 1
ATOM 701 C C . GLY A 1 104 ? 39.341 -8.512 31.914 1.00 19.13 104 GLY A C 1
ATOM 702 O O . GLY A 1 104 ? 38.542 -8.739 32.825 1.00 24.88 104 GLY A O 1
ATOM 703 N N . ASN A 1 105 ? 39.421 -9.285 30.828 1.00 18.42 105 ASN A N 1
ATOM 704 C CA . ASN A 1 105 ? 38.555 -10.450 30.682 1.00 11.33 105 ASN A CA 1
ATOM 705 C C . ASN A 1 105 ? 38.837 -11.489 31.761 1.00 19.83 105 ASN A C 1
ATOM 706 O O . ASN A 1 105 ? 37.911 -12.129 32.272 1.00 33.55 105 ASN A O 1
ATOM 711 N N . LEU A 1 106 ? 40.110 -11.669 32.124 1.00 24.68 106 LEU A N 1
ATOM 712 C CA . LEU A 1 106 ? 40.452 -12.636 33.163 1.00 23.50 106 LEU A CA 1
ATOM 713 C C . LEU A 1 106 ? 39.849 -12.242 34.506 1.00 21.76 106 LEU A C 1
ATOM 714 O O . LEU A 1 106 ? 39.379 -13.102 35.260 1.00 24.47 106 LEU A O 1
ATOM 719 N N . HIS A 1 107 ? 39.859 -10.945 34.825 1.00 17.12 107 HIS A N 1
ATOM 720 C CA . HIS A 1 107 ? 39.227 -10.486 36.057 1.00 15.32 107 HIS A CA 1
ATOM 721 C C . HIS A 1 107 ? 37.710 -10.536 35.946 1.00 23.88 107 HIS A C 1
ATOM 722 O O . HIS A 1 107 ? 37.021 -10.860 36.920 1.00 31.65 107 HIS A O 1
ATOM 729 N N . ARG A 1 108 ? 37.173 -10.215 34.767 1.00 27.06 108 ARG A N 1
ATOM 730 C CA . ARG A 1 108 ? 35.733 -10.303 34.555 1.00 26.52 108 ARG A CA 1
ATOM 731 C C . ARG A 1 108 ? 35.243 -11.742 34.683 1.00 34.35 108 ARG A C 1
ATOM 732 O O . ARG A 1 108 ? 34.159 -11.991 35.222 1.00 36.72 108 ARG A O 1
ATOM 740 N N . LYS A 1 109 ? 36.031 -12.703 34.205 1.00 29.86 109 LYS A N 1
ATOM 741 C CA . LYS A 1 109 ? 35.650 -14.108 34.256 1.00 19.96 109 LYS A CA 1
ATOM 742 C C . LYS A 1 109 ? 36.182 -14.835 35.484 1.00 26.83 109 LYS A C 1
ATOM 743 O O . LYS A 1 109 ? 35.874 -16.019 35.664 1.00 29.59 109 LYS A O 1
ATOM 749 N N . GLY A 1 110 ? 36.972 -14.170 36.320 1.00 26.83 110 GLY A N 1
ATOM 750 C CA . GLY A 1 110 ? 37.573 -14.824 37.471 1.00 19.81 110 GLY A CA 1
ATOM 751 C C . GLY A 1 110 ? 38.549 -15.931 37.129 1.00 32.48 110 GLY A C 1
ATOM 752 O O . GLY A 1 110 ? 38.580 -16.959 37.818 1.00 36.35 110 GLY A O 1
ATOM 753 N N . GLN A 1 111 ? 39.350 -15.749 36.083 1.00 20.12 111 GLN A N 1
ATOM 754 C CA . GLN A 1 111 ? 40.294 -16.764 35.639 1.00 25.77 111 GLN A CA 1
ATOM 755 C C . GLN A 1 111 ? 41.683 -16.463 36.186 1.00 30.13 111 GLN A C 1
ATOM 756 O O . GLN A 1 111 ? 42.126 -15.310 36.178 1.00 33.82 111 GLN A O 1
ATOM 762 N N . CYS A 1 112 ? 42.361 -17.512 36.662 1.00 26.53 112 CYS A N 1
ATOM 763 C CA . CYS A 1 112 ? 43.634 -17.413 37.375 1.00 27.55 112 CYS A CA 1
ATOM 764 C C . CYS A 1 112 ? 43.468 -16.608 38.660 1.00 24.55 112 CYS A C 1
ATOM 765 O O . CYS A 1 112 ? 43.580 -17.156 39.761 1.00 40.68 112 CYS A O 1
ATOM 768 N N . ILE A 1 113 ? 43.204 -15.311 38.529 1.00 27.21 113 ILE A N 1
ATOM 769 C CA . ILE A 1 113 ? 42.981 -14.430 39.669 1.00 21.05 113 ILE A CA 1
ATOM 770 C C . ILE A 1 113 ? 41.508 -14.504 40.058 1.00 25.65 113 ILE A C 1
ATOM 771 O O . ILE A 1 113 ? 40.687 -15.050 39.314 1.00 29.80 113 ILE A O 1
ATOM 776 N N . ALA A 1 114 ? 41.160 -13.966 41.223 1.00 23.75 114 ALA A N 1
ATOM 777 C CA . ALA A 1 114 ? 39.771 -13.973 41.652 1.00 15.41 114 ALA A CA 1
ATOM 778 C C . ALA A 1 114 ? 38.948 -12.989 40.826 1.00 24.68 114 ALA A C 1
ATOM 779 O O . ALA A 1 114 ? 39.473 -12.056 40.214 1.00 32.14 114 ALA A O 1
ATOM 781 N N . GLU A 1 115 ? 37.635 -13.210 40.820 1.00 26.08 115 GLU A N 1
ATOM 782 C CA . GLU A 1 115 ? 36.730 -12.346 40.073 1.00 26.89 115 GLU A CA 1
ATOM 783 C C . GLU A 1 115 ? 36.744 -10.937 40.652 1.00 26.05 115 GLU A C 1
ATOM 784 O O . GLU A 1 115 ? 36.602 -10.750 41.864 1.00 30.65 115 GLU A O 1
ATOM 790 N N . ASN A 1 116 ? 36.911 -9.942 39.780 1.00 22.32 116 ASN A N 1
ATOM 791 C CA . ASN A 1 116 ? 37.041 -8.552 40.218 1.00 19.00 116 ASN A CA 1
ATOM 792 C C . ASN A 1 116 ? 36.574 -7.656 39.073 1.00 24.86 116 ASN A C 1
ATOM 793 O O . ASN A 1 116 ? 37.348 -7.357 38.159 1.00 30.55 116 ASN A O 1
ATOM 798 N N . TYR A 1 117 ? 35.315 -7.230 39.135 1.00 24.66 117 TYR A N 1
ATOM 799 C CA . TYR A 1 117 ? 34.729 -6.378 38.105 1.00 21.82 117 TYR A CA 1
ATOM 800 C C . TYR A 1 117 ? 35.363 -4.988 38.065 1.00 25.92 117 TYR A C 1
ATOM 801 O O . TYR A 1 117 ? 35.622 -4.476 36.968 1.00 23.32 117 TYR A O 1
ATOM 810 N N . PRO A 1 118 ? 35.608 -4.325 39.207 1.00 27.81 118 PRO A N 1
ATOM 811 C CA . PRO A 1 118 ? 36.257 -3.003 39.131 1.00 27.74 118 PRO A CA 1
ATOM 812 C C . PRO A 1 118 ? 37.610 -3.026 38.440 1.00 27.63 118 PRO A C 1
ATOM 813 O O . PRO A 1 118 ? 37.944 -2.078 37.718 1.00 29.76 118 PRO A O 1
ATOM 817 N N . LYS A 1 119 ? 38.404 -4.083 38.636 1.00 23.27 119 LYS A N 1
ATOM 818 C CA . LYS A 1 119 ? 39.689 -4.164 37.950 1.00 24.17 119 LYS A CA 1
ATOM 819 C C . LYS A 1 119 ? 39.515 -4.468 36.469 1.00 22.95 119 LYS A C 1
ATOM 820 O O . LYS A 1 119 ? 40.300 -3.988 35.643 1.00 28.99 119 LYS A O 1
ATOM 826 N N . ALA A 1 120 ? 38.499 -5.259 36.114 1.00 29.17 120 ALA A N 1
ATOM 827 C CA . ALA A 1 120 ? 38.205 -5.504 34.706 1.00 19.96 120 ALA A CA 1
ATOM 828 C C . ALA A 1 120 ? 37.906 -4.201 33.979 1.00 13.49 120 ALA A C 1
ATOM 829 O O . ALA A 1 120 ? 38.412 -3.958 32.877 1.00 11.47 120 ALA A O 1
ATOM 831 N N . ILE A 1 121 ? 37.084 -3.344 34.589 1.00 15.18 121 ILE A N 1
ATOM 832 C CA . ILE A 1 121 ? 36.766 -2.054 33.984 1.00 18.30 121 ILE A CA 1
ATOM 833 C C . ILE A 1 121 ? 38.025 -1.207 33.842 1.00 16.39 121 ILE A C 1
ATOM 834 O O . ILE A 1 121 ? 38.215 -0.514 32.835 1.00 25.30 121 ILE A O 1
ATOM 839 N N . ALA A 1 122 ? 38.909 -1.262 34.843 1.00 20.02 122 ALA A N 1
ATOM 840 C CA . ALA A 1 122 ? 40.116 -0.440 34.819 1.00 20.65 122 ALA A CA 1
ATOM 841 C C . ALA A 1 122 ? 41.053 -0.853 33.691 1.00 14.94 122 ALA A C 1
ATOM 842 O O . ALA A 1 122 ? 41.640 0.007 33.023 1.00 16.91 122 ALA A O 1
ATOM 844 N N . TYR A 1 123 ? 41.214 -2.161 33.467 1.00 19.15 123 TYR A N 1
ATOM 845 C CA . TYR A 1 123 ? 42.033 -2.627 32.351 1.00 13.74 123 TYR A CA 1
ATOM 846 C C . TYR A 1 123 ? 41.423 -2.217 31.017 1.00 12.65 123 TYR A C 1
ATOM 847 O O . TYR A 1 123 ? 42.127 -1.737 30.121 1.00 18.61 123 TYR A O 1
ATOM 856 N N . TRP A 1 124 ? 40.108 -2.406 30.866 1.00 19.23 124 TRP A N 1
ATOM 857 C CA . TRP A 1 124 ? 39.445 -2.055 29.614 1.00 17.14 124 TRP A CA 1
ATOM 858 C C . TRP A 1 124 ? 39.567 -0.565 29.324 1.00 20.60 124 TRP A C 1
ATOM 859 O O . TRP A 1 124 ? 39.791 -0.166 28.175 1.00 24.37 124 TRP A O 1
ATOM 870 N N . LYS A 1 125 ? 39.421 0.274 30.353 1.00 23.27 125 LYS A N 1
ATOM 871 C CA . LYS A 1 125 ? 39.554 1.711 30.144 1.00 20.00 125 LYS A CA 1
ATOM 872 C C . LYS A 1 125 ? 40.967 2.086 29.718 1.00 25.46 125 LYS A C 1
ATOM 873 O O . LYS A 1 125 ? 41.145 3.007 28.914 1.00 33.29 125 LYS A O 1
ATOM 879 N N . ARG A 1 126 ? 41.980 1.383 30.234 1.00 24.31 126 ARG A N 1
ATOM 880 C CA . ARG A 1 126 ? 43.352 1.654 29.812 1.00 23.93 126 ARG A CA 1
ATOM 881 C C . ARG A 1 126 ? 43.554 1.312 28.343 1.00 24.12 126 ARG A C 1
ATOM 882 O O . ARG A 1 126 ? 44.287 2.009 27.633 1.00 27.48 126 ARG A O 1
ATOM 890 N N . ALA A 1 127 ? 42.915 0.243 27.869 1.00 21.72 127 ALA A N 1
ATOM 891 C CA . ALA A 1 127 ? 43.000 -0.094 26.454 1.00 17.18 127 ALA A CA 1
ATOM 892 C C . ALA A 1 127 ? 42.157 0.840 25.598 1.00 17.34 127 ALA A C 1
ATOM 893 O O . ALA A 1 127 ? 42.476 1.051 24.424 1.00 27.12 127 ALA A O 1
ATOM 895 N N . ALA A 1 128 ? 41.087 1.409 26.164 1.00 18.00 128 ALA A N 1
ATOM 896 C CA . ALA A 1 128 ? 40.259 2.341 25.405 1.00 21.92 128 ALA A CA 1
ATOM 897 C C . ALA A 1 128 ? 41.006 3.633 25.099 1.00 25.20 128 ALA A C 1
ATOM 898 O O . ALA A 1 128 ? 40.739 4.274 24.076 1.00 28.40 128 ALA A O 1
ATOM 900 N N . VAL A 1 129 ? 41.939 4.029 25.969 1.00 24.85 129 VAL A N 1
ATOM 901 C CA . VAL A 1 129 ? 42.787 5.184 25.685 1.00 29.18 129 VAL A CA 1
ATOM 902 C C . VAL A 1 129 ? 43.566 4.965 24.397 1.00 32.29 129 VAL A C 1
ATOM 903 O O . VAL A 1 129 ? 43.888 5.922 23.681 1.00 35.80 129 VAL A O 1
ATOM 907 N N . GLN A 1 130 ? 43.860 3.711 24.069 1.00 34.43 130 GLN A N 1
ATOM 908 C CA . GLN A 1 130 ? 44.586 3.353 22.860 1.00 28.19 130 GLN A CA 1
ATOM 909 C C . GLN A 1 130 ? 43.665 3.079 21.675 1.00 32.37 130 GLN A C 1
ATOM 910 O O . GLN A 1 130 ? 44.132 2.568 20.652 1.00 36.36 130 GLN A O 1
ATOM 916 N N . ASN A 1 131 ? 42.372 3.393 21.802 1.00 32.23 131 ASN A N 1
ATOM 917 C CA . ASN A 1 131 ? 41.400 3.274 20.709 1.00 37.68 131 ASN A CA 1
ATOM 918 C C . ASN A 1 131 ? 41.209 1.824 20.265 1.00 31.36 131 ASN A C 1
ATOM 919 O O . ASN A 1 131 ? 40.988 1.542 19.085 1.00 29.21 131 ASN A O 1
ATOM 924 N N . ASN A 1 132 ? 41.277 0.898 21.218 1.00 21.87 132 ASN A N 1
ATOM 925 C CA . ASN A 1 132 ? 41.033 -0.510 20.934 1.00 20.58 132 ASN A CA 1
ATOM 926 C C . ASN A 1 132 ? 39.531 -0.783 20.908 1.00 23.66 132 ASN A C 1
ATOM 927 O O . ASN A 1 132 ? 38.803 -0.373 21.818 1.00 26.45 132 ASN A O 1
ATOM 932 N N . VAL A 1 133 ? 39.066 -1.482 19.867 1.00 15.93 133 VAL A N 1
ATOM 933 C CA . VAL A 1 133 ? 37.625 -1.654 19.690 1.00 20.15 133 VAL A CA 1
ATOM 934 C C . VAL A 1 133 ? 37.061 -2.708 20.638 1.00 16.46 133 VAL A C 1
ATOM 935 O O . VAL A 1 133 ? 35.874 -2.658 20.979 1.00 23.65 133 VAL A O 1
ATOM 939 N N . TRP A 1 134 ? 37.873 -3.679 21.068 1.00 17.22 134 TRP A N 1
ATOM 940 C CA . TRP A 1 134 ? 37.407 -4.611 22.091 1.00 13.78 134 TRP A CA 1
ATOM 941 C C . TRP A 1 134 ? 37.166 -3.890 23.409 1.00 11.81 134 TRP A C 1
ATOM 942 O O . TRP A 1 134 ? 36.180 -4.162 24.102 1.00 22.38 134 TRP A O 1
ATOM 953 N N . ALA A 1 135 ? 38.062 -2.968 23.770 1.00 16.44 135 ALA A N 1
ATOM 954 C CA . ALA A 1 135 ? 37.869 -2.173 24.977 1.00 16.66 135 ALA A CA 1
ATOM 955 C C . ALA A 1 135 ? 36.601 -1.335 24.878 1.00 14.17 135 ALA A C 1
ATOM 956 O O . ALA A 1 135 ? 35.800 -1.289 25.819 1.00 22.16 135 ALA A O 1
ATOM 958 N N . TYR A 1 136 ? 36.406 -0.661 23.740 1.00 13.33 136 TYR A N 1
ATOM 959 C CA . TYR A 1 136 ? 35.179 0.100 23.522 1.00 13.43 136 TYR A CA 1
ATOM 960 C C . TYR A 1 136 ? 33.953 -0.789 23.674 1.00 13.07 136 TYR A C 1
ATOM 961 O O . TYR A 1 136 ? 32.985 -0.426 24.351 1.00 24.56 136 TYR A O 1
ATOM 970 N N . HIS A 1 137 ? 33.982 -1.967 23.049 1.00 16.99 137 HIS A N 1
ATOM 971 C CA . HIS A 1 137 ? 32.815 -2.840 23.066 1.00 11.10 137 HIS A CA 1
ATOM 972 C C . HIS A 1 137 ? 32.534 -3.364 24.468 1.00 16.85 137 HIS A C 1
ATOM 973 O O . HIS A 1 137 ? 31.389 -3.335 24.933 1.00 23.16 137 HIS A O 1
ATOM 980 N N . ASN A 1 138 ? 33.567 -3.858 25.154 1.00 20.15 138 ASN A N 1
ATOM 981 C CA . ASN A 1 138 ? 33.358 -4.425 26.481 1.00 9.29 138 ASN A CA 1
ATOM 982 C C . ASN A 1 138 ? 32.906 -3.368 27.479 1.00 20.52 138 ASN A C 1
ATOM 983 O O . ASN A 1 138 ? 32.139 -3.674 28.399 1.00 17.01 138 ASN A O 1
ATOM 988 N N . LEU A 1 139 ? 33.356 -2.124 27.313 1.00 17.82 139 LEU A N 1
ATOM 989 C CA . LEU A 1 139 ? 32.881 -1.056 28.185 1.00 20.07 139 LEU A CA 1
ATOM 990 C C . LEU A 1 139 ? 31.427 -0.706 27.885 1.00 25.97 139 LEU A C 1
ATOM 991 O O . LEU A 1 139 ? 30.648 -0.424 28.804 1.00 18.18 139 LEU A O 1
ATOM 996 N N . GLY A 1 140 ? 31.040 -0.722 26.609 1.00 20.10 140 GLY A N 1
ATOM 997 C CA . GLY A 1 140 ? 29.638 -0.533 26.277 1.00 11.45 140 GLY A CA 1
ATOM 998 C C . GLY A 1 140 ? 28.756 -1.612 26.876 1.00 18.00 140 GLY A C 1
ATOM 999 O O . GLY A 1 140 ? 27.692 -1.323 27.430 1.00 15.43 140 GLY A O 1
ATOM 1000 N N . THR A 1 141 ? 29.192 -2.870 26.778 1.00 17.39 141 THR A N 1
ATOM 1001 C CA . THR A 1 141 ? 28.464 -3.963 27.414 1.00 14.71 141 THR A CA 1
ATOM 1002 C C . THR A 1 141 ? 28.385 -3.767 28.922 1.00 18.60 141 THR A C 1
ATOM 1003 O O . THR A 1 141 ? 27.339 -4.007 29.534 1.00 21.24 141 THR A O 1
ATOM 1007 N N . ALA A 1 142 ? 29.482 -3.320 29.538 1.00 13.23 142 ALA A N 1
ATOM 1008 C CA . ALA A 1 142 ? 29.503 -3.168 30.988 1.00 13.07 142 ALA A CA 1
ATOM 1009 C C . ALA A 1 142 ? 28.507 -2.111 31.449 1.00 22.17 142 ALA A C 1
ATOM 1010 O O . ALA A 1 142 ? 27.822 -2.295 32.461 1.00 19.83 142 ALA A O 1
ATOM 1012 N N . TYR A 1 143 ? 28.410 -0.998 30.722 1.00 14.37 143 TYR A N 1
ATOM 1013 C CA . TYR A 1 143 ? 27.472 0.047 31.106 1.00 18.47 143 TYR A CA 1
ATOM 1014 C C . TYR A 1 143 ? 26.034 -0.300 30.754 1.00 24.53 143 TYR A C 1
ATOM 1015 O O . TYR A 1 143 ? 25.113 0.302 31.315 1.00 29.93 143 TYR A O 1
ATOM 1024 N N . TYR A 1 144 ? 25.817 -1.254 29.852 1.00 19.49 144 TYR A N 1
ATOM 1025 C CA . TYR A 1 144 ? 24.458 -1.678 29.548 1.00 24.55 144 TYR A CA 1
ATOM 1026 C C . TYR A 1 144 ? 23.957 -2.762 30.492 1.00 34.25 144 TYR A C 1
ATOM 1027 O O . TYR A 1 144 ? 22.746 -2.859 30.722 1.00 33.45 144 TYR A O 1
ATOM 1036 N N . ASP A 1 145 ? 24.857 -3.572 31.050 1.00 31.77 145 ASP A N 1
ATOM 1037 C CA . ASP A 1 145 ? 24.485 -4.653 31.951 1.00 27.87 145 ASP A CA 1
ATOM 1038 C C . ASP A 1 145 ? 24.811 -4.358 33.408 1.00 31.72 145 ASP A C 1
ATOM 1039 O O . ASP A 1 145 ? 24.531 -5.198 34.269 1.00 42.27 145 ASP A O 1
ATOM 1044 N N . GLY A 1 146 ? 25.390 -3.199 33.708 1.00 32.35 146 GLY A N 1
ATOM 1045 C CA . GLY A 1 146 ? 25.792 -2.890 35.067 1.00 28.12 146 GLY A CA 1
ATOM 1046 C C . GLY A 1 146 ? 26.871 -3.821 35.580 1.00 32.93 146 GLY A C 1
ATOM 1047 O O . GLY A 1 146 ? 26.667 -4.538 36.564 1.00 44.71 146 GLY A O 1
ATOM 1048 N N . ILE A 1 147 ? 28.022 -3.824 34.915 1.00 28.67 147 ILE A N 1
ATOM 1049 C CA . ILE A 1 147 ? 29.147 -4.685 35.260 1.00 25.22 147 ILE A CA 1
ATOM 1050 C C . ILE A 1 147 ? 30.206 -3.794 35.896 1.00 23.24 147 ILE A C 1
ATOM 1051 O O . ILE A 1 147 ? 30.983 -3.135 35.196 1.00 34.57 147 ILE A O 1
ATOM 1056 N N . GLY A 1 148 ? 30.240 -3.763 37.228 1.00 16.98 148 GLY A N 1
ATOM 1057 C CA . GLY A 1 148 ? 31.179 -2.923 37.943 1.00 19.30 148 GLY A CA 1
ATOM 1058 C C . GLY A 1 148 ? 30.922 -1.437 37.839 1.00 21.14 148 GLY A C 1
ATOM 1059 O O . GLY A 1 148 ? 31.705 -0.650 38.385 1.00 23.67 148 GLY A O 1
ATOM 1060 N N . VAL A 1 149 ? 29.858 -1.026 37.149 1.00 19.27 149 VAL A N 1
ATOM 1061 C CA . VAL A 1 149 ? 29.471 0.373 37.030 1.00 22.74 149 VAL A CA 1
ATOM 1062 C C . VAL A 1 149 ? 27.956 0.458 37.149 1.00 16.63 149 VAL A C 1
ATOM 1063 O O . VAL A 1 149 ? 27.243 -0.540 37.024 1.00 20.95 149 VAL A O 1
ATOM 1067 N N . ASP A 1 150 ? 27.466 1.668 37.400 1.00 15.79 150 ASP A N 1
ATOM 1068 C CA . ASP A 1 150 ? 26.024 1.905 37.399 1.00 21.54 150 ASP A CA 1
ATOM 1069 C C . ASP A 1 150 ? 25.503 1.796 35.974 1.00 18.10 150 ASP A C 1
ATOM 1070 O O . ASP A 1 150 ? 26.104 2.352 35.054 1.00 20.47 150 ASP A O 1
ATOM 1086 N N . ASN A 1 152 ? 23.832 2.494 32.666 1.00 29.14 152 ASN A N 1
ATOM 1087 C CA . ASN A 1 152 ? 23.524 3.735 31.973 1.00 20.53 152 ASN A CA 1
ATOM 1088 C C . ASN A 1 152 ? 23.549 3.485 30.469 1.00 20.27 152 ASN A C 1
ATOM 1089 O O . ASN A 1 152 ? 24.603 3.593 29.839 1.00 22.68 152 ASN A O 1
ATOM 1094 N N . PRO A 1 153 ? 22.387 3.148 29.902 1.00 19.53 153 PRO A N 1
ATOM 1095 C CA . PRO A 1 153 ? 22.340 2.817 28.467 1.00 25.84 153 PRO A CA 1
ATOM 1096 C C . PRO A 1 153 ? 22.894 3.909 27.569 1.00 25.64 153 PRO A C 1
ATOM 1097 O O . PRO A 1 153 ? 23.451 3.602 26.508 1.00 28.60 153 PRO A O 1
ATOM 1101 N N . HIS A 1 154 ? 22.766 5.177 27.962 1.00 19.97 154 HIS A N 1
ATOM 1102 C CA . HIS A 1 154 ? 23.328 6.250 27.149 1.00 15.85 154 HIS A CA 1
ATOM 1103 C C . HIS A 1 154 ? 24.850 6.210 27.165 1.00 21.69 154 HIS A C 1
ATOM 1104 O O . HIS A 1 154 ? 25.494 6.479 26.144 1.00 29.76 154 HIS A O 1
ATOM 1111 N N . GLU A 1 155 ? 25.445 5.867 28.310 1.00 19.42 155 GLU A N 1
ATOM 1112 C CA . GLU A 1 155 ? 26.887 5.654 28.347 1.00 24.18 155 GLU A CA 1
ATOM 1113 C C . GLU A 1 155 ? 27.280 4.416 27.553 1.00 32.44 155 GLU A C 1
ATOM 1114 O O . GLU A 1 155 ? 28.361 4.381 26.953 1.00 29.78 155 GLU A O 1
ATOM 1120 N N . ALA A 1 156 ? 26.414 3.399 27.529 1.00 26.48 156 ALA A N 1
ATOM 1121 C CA . ALA A 1 156 ? 26.663 2.234 26.688 1.00 22.43 156 ALA A CA 1
ATOM 1122 C C . ALA A 1 156 ? 26.709 2.619 25.215 1.00 16.49 156 ALA A C 1
ATOM 1123 O O . ALA A 1 156 ? 27.548 2.116 24.460 1.00 23.51 156 ALA A O 1
ATOM 1125 N N . VAL A 1 157 ? 25.814 3.515 24.788 1.00 19.43 157 VAL A N 1
ATOM 1126 C CA . VAL A 1 157 ? 25.814 3.964 23.399 1.00 17.07 157 VAL A CA 1
ATOM 1127 C C . VAL A 1 157 ? 27.095 4.727 23.080 1.00 18.80 157 VAL A C 1
ATOM 1128 O O . VAL A 1 157 ? 27.664 4.577 21.992 1.00 24.47 157 VAL A O 1
ATOM 1132 N N . ARG A 1 158 ? 27.570 5.553 24.018 1.00 18.09 158 ARG A N 1
ATOM 1133 C CA . ARG A 1 158 ? 28.801 6.307 23.792 1.00 22.40 158 ARG A CA 1
ATOM 1134 C C . ARG A 1 158 ? 29.965 5.376 23.484 1.00 23.71 158 ARG A C 1
ATOM 1135 O O . ARG A 1 158 ? 30.735 5.614 22.546 1.00 25.82 158 ARG A O 1
ATOM 1143 N N . TRP A 1 159 ? 30.110 4.305 24.266 1.00 23.75 159 TRP A N 1
ATOM 1144 C CA . TRP A 1 159 ? 31.204 3.371 24.029 1.00 23.33 159 TRP A CA 1
ATOM 1145 C C . TRP A 1 159 ? 30.957 2.534 22.781 1.00 20.19 159 TRP A C 1
ATOM 1146 O O . TRP A 1 159 ? 31.869 2.342 21.968 1.00 24.42 159 TRP A O 1
ATOM 1157 N N . TRP A 1 160 ? 29.737 2.032 22.612 1.00 9.42 160 TRP A N 1
ATOM 1158 C CA . TRP A 1 160 ? 29.401 1.202 21.460 1.00 10.34 160 TRP A CA 1
ATOM 1159 C C . TRP A 1 160 ? 29.545 1.950 20.137 1.00 14.99 160 TRP A C 1
ATOM 1160 O O . TRP A 1 160 ? 29.903 1.349 19.126 1.00 29.73 160 TRP A O 1
ATOM 1192 N N . ALA A 1 163 ? 33.286 2.023 19.003 1.00 16.21 163 ALA A N 1
ATOM 1193 C CA . ALA A 1 163 ? 33.679 0.781 18.344 1.00 11.64 163 ALA A CA 1
ATOM 1194 C C . ALA A 1 163 ? 32.957 0.601 17.012 1.00 19.82 163 ALA A C 1
ATOM 1195 O O . ALA A 1 163 ? 33.511 0.043 16.065 1.00 21.51 163 ALA A O 1
ATOM 1197 N N . ALA A 1 164 ? 31.709 1.069 16.945 1.00 18.06 164 ALA A N 1
ATOM 1198 C CA . ALA A 1 164 ? 30.924 0.894 15.728 1.00 19.93 164 ALA A CA 1
ATOM 1199 C C . ALA A 1 164 ? 31.460 1.757 14.592 1.00 14.61 164 ALA A C 1
ATOM 1200 O O . ALA A 1 164 ? 31.523 1.307 13.442 1.00 17.95 164 ALA A O 1
ATOM 1202 N N . GLU A 1 165 ? 31.853 2.999 14.895 1.00 21.54 165 GLU A N 1
ATOM 1203 C CA . GLU A 1 165 ? 32.438 3.863 13.874 1.00 20.67 165 GLU A CA 1
ATOM 1204 C C . GLU A 1 165 ? 33.756 3.304 13.355 1.00 24.40 165 GLU A C 1
ATOM 1205 O O . GLU A 1 165 ? 34.154 3.601 12.222 1.00 21.79 165 GLU A O 1
ATOM 1211 N N . LEU A 1 166 ? 34.446 2.503 14.162 1.00 23.96 166 LEU A N 1
ATOM 1212 C CA . LEU A 1 166 ? 35.618 1.767 13.711 1.00 20.86 166 LEU A CA 1
ATOM 1213 C C . LEU A 1 166 ? 35.257 0.428 13.082 1.00 23.10 166 LEU A C 1
ATOM 1214 O O . LEU A 1 166 ? 36.159 -0.343 12.735 1.00 26.76 166 LEU A O 1
ATOM 1219 N N . GLY A 1 167 ? 33.967 0.132 12.937 1.00 20.35 167 GLY A N 1
ATOM 1220 C CA . GLY A 1 167 ? 33.514 -1.003 12.160 1.00 23.87 167 GLY A CA 1
ATOM 1221 C C . GLY A 1 167 ? 33.346 -2.309 12.903 1.00 24.09 167 GLY A C 1
ATOM 1222 O O . GLY A 1 167 ? 33.178 -3.347 12.253 1.00 22.65 167 GLY A O 1
ATOM 1223 N N . PHE A 1 168 ? 33.377 -2.302 14.227 1.00 20.00 168 PHE A N 1
ATOM 1224 C CA . PHE A 1 168 ? 33.241 -3.550 14.971 1.00 24.38 168 PHE A CA 1
ATOM 1225 C C . PHE A 1 168 ? 31.809 -4.063 14.877 1.00 22.31 168 PHE A C 1
ATOM 1226 O O . PHE A 1 168 ? 30.900 -3.419 15.418 1.00 32.31 168 PHE A O 1
ATOM 1234 N N . PRO A 1 169 ? 31.558 -5.200 14.217 1.00 20.18 169 PRO A N 1
ATOM 1235 C CA . PRO A 1 169 ? 30.164 -5.596 13.950 1.00 21.58 169 PRO A CA 1
ATOM 1236 C C . PRO A 1 169 ? 29.373 -5.928 15.201 1.00 24.07 169 PRO A C 1
ATOM 1237 O O . PRO A 1 169 ? 28.157 -5.706 15.226 1.00 23.00 169 PRO A O 1
ATOM 1241 N N . GLU A 1 170 ? 30.021 -6.456 16.239 1.00 23.12 170 GLU A N 1
ATOM 1242 C CA . GLU A 1 170 ? 29.300 -6.798 17.458 1.00 20.23 170 GLU A CA 1
ATOM 1243 C C . GLU A 1 170 ? 28.749 -5.549 18.138 1.00 19.81 170 GLU A C 1
ATOM 1244 O O . GLU A 1 170 ? 27.642 -5.571 18.688 1.00 15.46 170 GLU A O 1
ATOM 1250 N N . SER A 1 171 ? 29.502 -4.447 18.098 1.00 15.30 171 SER A N 1
ATOM 1251 C CA . SER A 1 171 ? 28.989 -3.191 18.632 1.00 14.18 171 SER A CA 1
ATOM 1252 C C . SER A 1 171 ? 27.905 -2.608 17.736 1.00 15.25 171 SER A C 1
ATOM 1253 O O . SER A 1 171 ? 27.004 -1.914 18.221 1.00 16.66 171 SER A O 1
ATOM 1256 N N . GLN A 1 172 ? 27.972 -2.876 16.432 1.00 9.99 172 GLN A N 1
ATOM 1257 C CA . GLN A 1 172 ? 26.933 -2.385 15.536 1.00 15.22 172 GLN A CA 1
ATOM 1258 C C . GLN A 1 172 ? 25.622 -3.125 15.766 1.00 17.81 172 GLN A C 1
ATOM 1259 O O . GLN A 1 172 ? 24.548 -2.512 15.772 1.00 20.59 172 GLN A O 1
ATOM 1265 N N . ASN A 1 173 ? 25.692 -4.442 15.980 1.00 11.14 173 ASN A N 1
ATOM 1266 C CA . ASN A 1 173 ? 24.486 -5.211 16.261 1.00 17.19 173 ASN A CA 1
ATOM 1267 C C . ASN A 1 173 ? 23.865 -4.803 17.591 1.00 20.31 173 ASN A C 1
ATOM 1268 O O . ASN A 1 173 ? 22.636 -4.780 17.724 1.00 17.68 173 ASN A O 1
ATOM 1273 N N . ASN A 1 174 ? 24.698 -4.482 18.587 1.00 10.14 174 ASN A N 1
ATOM 1274 C CA . ASN A 1 174 ? 24.174 -4.050 19.881 1.00 14.67 174 ASN A CA 1
ATOM 1275 C C . ASN A 1 174 ? 23.445 -2.718 19.767 1.00 19.04 174 ASN A C 1
ATOM 1276 O O . ASN A 1 174 ? 22.382 -2.534 20.372 1.00 21.20 174 ASN A O 1
ATOM 1281 N N . LEU A 1 175 ? 24.001 -1.775 19.001 1.00 15.47 175 LEU A N 1
ATOM 1282 C CA . LEU A 1 175 ? 23.302 -0.517 18.766 1.00 10.07 175 LEU A CA 1
ATOM 1283 C C . LEU A 1 1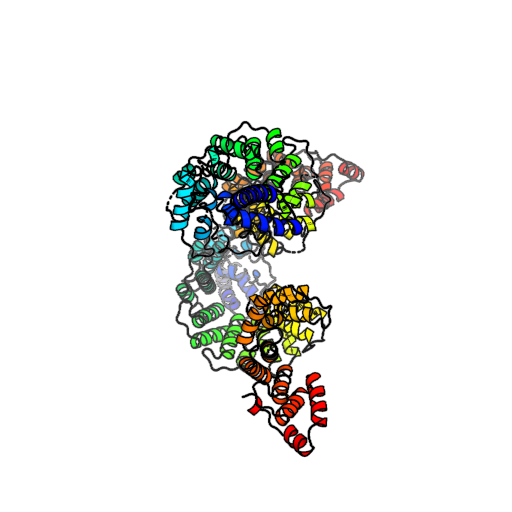75 ? 22.013 -0.746 17.989 1.00 15.75 175 LEU A C 1
ATOM 1284 O O . LEU A 1 175 ? 20.973 -0.156 18.306 1.00 16.02 175 LEU A O 1
ATOM 1289 N N . GLY A 1 176 ? 22.058 -1.611 16.974 1.00 10.28 176 GLY A N 1
ATOM 1290 C CA . GLY A 1 176 ? 20.855 -1.903 16.212 1.00 10.41 176 GLY A CA 1
ATOM 1291 C C . GLY A 1 176 ? 19.757 -2.509 17.064 1.00 23.54 176 GLY A C 1
ATOM 1292 O O . GLY A 1 176 ? 18.586 -2.146 16.934 1.00 27.95 176 GLY A O 1
ATOM 1293 N N . ALA A 1 177 ? 20.119 -3.436 17.953 1.00 19.87 177 ALA A N 1
ATOM 1294 C CA . ALA A 1 177 ? 19.126 -4.040 18.835 1.00 21.21 177 ALA A CA 1
ATOM 1295 C C . ALA A 1 177 ? 18.590 -3.027 19.838 1.00 31.04 177 ALA A C 1
ATOM 1296 O O . ALA A 1 177 ? 17.389 -3.012 20.130 1.00 33.14 177 ALA A O 1
ATOM 1298 N N . LEU A 1 178 ? 19.464 -2.171 20.370 1.00 15.61 178 LEU A N 1
ATOM 1299 C CA . LEU A 1 178 ? 19.036 -1.195 21.367 1.00 16.04 178 LEU A CA 1
ATOM 1300 C C . LEU A 1 178 ? 18.043 -0.202 20.776 1.00 16.31 178 LEU A C 1
ATOM 1301 O O . LEU A 1 178 ? 16.976 0.042 21.351 1.00 17.05 178 LEU A O 1
ATOM 1306 N N . TYR A 1 179 ? 18.374 0.381 19.623 1.00 12.32 179 TYR A N 1
ATOM 1307 C CA . TYR A 1 179 ? 17.451 1.311 18.982 1.00 20.15 179 TYR A CA 1
ATOM 1308 C C . TYR A 1 179 ? 16.199 0.623 18.458 1.00 27.98 179 TYR A C 1
ATOM 1309 O O . TYR A 1 179 ? 15.226 1.311 18.131 1.00 26.46 179 TYR A O 1
ATOM 1318 N N . ASN A 1 180 ? 16.194 -0.707 18.387 1.00 23.70 180 ASN A N 1
ATOM 1319 C CA . ASN A 1 180 ? 15.033 -1.454 17.924 1.00 20.64 180 ASN A CA 1
ATOM 1320 C C . ASN A 1 180 ? 14.059 -1.773 19.052 1.00 19.05 180 ASN A C 1
ATOM 1321 O O . ASN A 1 180 ? 12.843 -1.698 18.854 1.00 29.90 180 ASN A O 1
ATOM 1326 N N A ASP A 1 181 ? 14.572 -2.135 20.227 0.52 22.27 181 ASP A N 1
ATOM 1327 N N B ASP A 1 181 ? 14.563 -2.122 20.239 0.48 22.14 181 ASP A N 1
ATOM 1328 C CA A ASP A 1 181 ? 13.723 -2.485 21.356 0.52 28.31 181 ASP A CA 1
ATOM 1329 C CA B ASP A 1 181 ? 13.687 -2.484 21.348 0.48 28.39 181 ASP A CA 1
ATOM 1330 C C A ASP A 1 181 ? 13.295 -1.270 22.166 0.52 37.42 181 ASP A C 1
ATOM 1331 C C B ASP A 1 181 ? 13.335 -1.310 22.252 0.48 37.45 181 ASP A C 1
ATOM 1332 O O A ASP A 1 181 ? 12.173 -1.243 22.682 0.52 46.90 181 ASP A O 1
ATOM 1333 O O B ASP A 1 181 ? 12.305 -1.361 22.932 0.48 46.39 181 ASP A O 1
ATOM 1342 N N . GLY A 1 182 ? 14.159 -0.265 22.283 1.00 37.40 182 GLY A N 1
ATOM 1343 C CA . GLY A 1 182 ? 13.862 0.880 23.117 1.00 31.19 182 GLY A CA 1
ATOM 1344 C C . GLY A 1 182 ? 14.112 0.669 24.592 1.00 43.04 182 GLY A C 1
ATOM 1345 O O . GLY A 1 182 ? 13.582 1.421 25.415 1.00 42.77 182 GLY A O 1
ATOM 1346 N N . ASN A 1 183 ? 14.914 -0.334 24.953 1.00 51.87 183 ASN A N 1
ATOM 1347 C CA . ASN A 1 183 ? 15.174 -0.665 26.355 1.00 54.56 183 ASN A CA 1
ATOM 1348 C C . ASN A 1 183 ? 16.391 0.125 26.828 1.00 48.92 183 ASN A C 1
ATOM 1349 O O . ASN A 1 183 ? 17.518 -0.372 26.892 1.00 45.56 183 ASN A O 1
ATOM 1354 N N . GLY A 1 184 ? 16.148 1.389 27.169 1.00 38.76 184 GLY A N 1
ATOM 1355 C CA . GLY A 1 184 ? 17.199 2.247 27.678 1.00 34.98 184 GLY A CA 1
ATOM 1356 C C . GLY A 1 184 ? 17.257 3.591 26.986 1.00 30.04 184 GLY A C 1
ATOM 1357 O O . GLY A 1 184 ? 17.529 4.616 27.619 1.00 38.27 184 GLY A O 1
ATOM 1358 N N . VAL A 1 185 ? 17.018 3.594 25.676 1.00 23.80 185 VAL A N 1
ATOM 1359 C CA . VAL A 1 185 ? 16.940 4.812 24.884 1.00 31.28 185 VAL A CA 1
ATOM 1360 C C . VAL A 1 185 ? 15.637 4.779 24.094 1.00 38.86 185 VAL A C 1
ATOM 1361 O O . VAL A 1 185 ? 14.951 3.759 24.027 1.00 46.32 185 VAL A O 1
ATOM 1365 N N . ASP A 1 186 ? 15.298 5.920 23.498 1.00 29.88 186 ASP A N 1
ATOM 1366 C CA . ASP A 1 186 ? 14.099 5.990 22.675 1.00 25.07 186 ASP A CA 1
ATOM 1367 C C . ASP A 1 186 ? 14.246 5.097 21.450 1.00 19.63 186 ASP A C 1
ATOM 1368 O O . ASP A 1 186 ? 15.316 5.020 20.841 1.00 29.22 186 ASP A O 1
ATOM 1373 N N . ARG A 1 187 ? 13.161 4.414 21.096 1.00 16.88 187 ARG A N 1
ATOM 1374 C CA . ARG A 1 187 ? 13.159 3.582 19.902 1.00 14.27 187 ARG A CA 1
ATOM 1375 C C . ARG A 1 187 ? 13.380 4.437 18.662 1.00 17.12 187 ARG A C 1
ATOM 1376 O O . ARG A 1 187 ? 12.728 5.468 18.479 1.00 36.24 187 ARG A O 1
ATOM 1384 N N . ASP A 1 188 ? 14.310 4.006 17.809 1.00 22.11 188 ASP A N 1
ATOM 1385 C CA . ASP A 1 188 ? 14.640 4.714 16.569 1.00 13.32 188 ASP A CA 1
ATOM 1386 C C . ASP A 1 188 ? 14.912 3.649 15.507 1.00 19.18 188 ASP A C 1
ATOM 1387 O O . ASP A 1 188 ? 16.047 3.190 15.352 1.00 24.97 188 ASP A O 1
ATOM 1392 N N . TYR A 1 189 ? 13.858 3.267 14.780 1.00 25.92 189 TYR A N 1
ATOM 1393 C CA . TYR A 1 189 ? 13.983 2.212 13.778 1.00 22.16 189 TYR A CA 1
ATOM 1394 C C . TYR A 1 189 ? 15.000 2.575 12.704 1.00 19.82 189 TYR A C 1
ATOM 1395 O O . TYR A 1 189 ? 15.761 1.716 12.244 1.00 20.58 189 TYR A O 1
ATOM 1404 N N . GLN A 1 190 ? 15.026 3.842 12.285 1.00 15.97 190 GLN A N 1
ATOM 1405 C CA . GLN A 1 190 ? 15.934 4.236 11.212 1.00 18.75 190 GLN A CA 1
ATOM 1406 C C . GLN A 1 190 ? 17.384 4.182 11.671 1.00 20.47 190 GLN A C 1
ATOM 1407 O O . GLN A 1 190 ? 18.269 3.787 10.903 1.00 29.06 190 GLN A O 1
ATOM 1413 N N . GLU A 1 191 ? 17.648 4.574 12.919 1.00 20.66 191 GLU A N 1
ATOM 1414 C CA . GLU A 1 191 ? 18.999 4.453 13.454 1.00 18.59 191 GLU A CA 1
ATOM 1415 C C . GLU A 1 191 ? 19.411 2.991 13.567 1.00 16.81 191 GLU A C 1
ATOM 1416 O O . GLU A 1 191 ? 20.569 2.645 13.309 1.00 19.03 191 GLU A O 1
ATOM 1422 N N . ALA A 1 192 ? 18.470 2.119 13.941 1.00 21.77 192 ALA A N 1
ATOM 1423 C CA . ALA A 1 192 ? 18.760 0.690 14.001 1.00 20.08 192 ALA A CA 1
ATOM 1424 C C . ALA A 1 192 ? 19.143 0.146 12.630 1.00 22.42 192 ALA A C 1
ATOM 1425 O O . ALA A 1 192 ? 20.097 -0.631 12.506 1.00 25.44 192 ALA A O 1
ATOM 1427 N N . VAL A 1 193 ? 18.410 0.547 11.588 1.00 21.33 193 VAL A N 1
ATOM 1428 C CA . VAL A 1 193 ? 18.715 0.093 10.234 1.00 10.84 193 VAL A CA 1
ATOM 1429 C C . VAL A 1 193 ? 20.102 0.561 9.811 1.00 26.37 193 VAL A C 1
ATOM 1430 O O . VAL A 1 193 ? 20.828 -0.158 9.114 1.00 16.36 193 VAL A O 1
ATOM 1434 N N . PHE A 1 194 ? 20.496 1.767 10.234 1.00 31.16 194 PHE A N 1
ATOM 1435 C CA . PHE A 1 194 ? 21.802 2.300 9.852 1.00 20.93 194 PHE A CA 1
ATOM 1436 C C . PHE A 1 194 ? 22.928 1.393 10.333 1.00 16.64 194 PHE A C 1
ATOM 1437 O O . PHE A 1 194 ? 23.824 1.034 9.561 1.00 18.47 194 PHE A O 1
ATOM 1445 N N . TRP A 1 195 ? 22.900 1.012 11.611 1.00 14.25 195 TRP A N 1
ATOM 1446 C CA . TRP A 1 195 ? 23.963 0.173 12.155 1.00 16.23 195 TRP A CA 1
ATOM 1447 C C . TRP A 1 195 ? 23.831 -1.278 11.718 1.00 11.84 195 TRP A C 1
ATOM 1448 O O . TRP A 1 195 ? 24.846 -1.957 11.528 1.00 19.19 195 TRP A O 1
ATOM 1459 N N . TYR A 1 196 ? 22.605 -1.769 11.553 1.00 16.15 196 TYR A N 1
ATOM 1460 C CA . TYR A 1 196 ? 22.425 -3.136 11.083 1.00 18.49 196 TYR A CA 1
ATOM 1461 C C . TYR A 1 196 ? 22.921 -3.297 9.651 1.00 21.88 196 TYR A C 1
ATOM 1462 O O . TYR A 1 196 ? 23.472 -4.345 9.295 1.00 26.58 196 TYR A O 1
ATOM 1471 N N A ARG A 1 197 ? 22.742 -2.275 8.820 0.52 22.57 197 ARG A N 1
ATOM 1472 N N B ARG A 1 197 ? 22.741 -2.274 8.820 0.48 22.51 197 ARG A N 1
ATOM 1473 C CA A ARG A 1 197 ? 23.199 -2.335 7.436 0.52 21.20 197 ARG A CA 1
ATOM 1474 C CA B ARG A 1 197 ? 23.199 -2.333 7.435 0.48 21.17 197 ARG A CA 1
ATOM 1475 C C A ARG A 1 197 ? 24.724 -2.351 7.368 0.52 20.90 197 ARG A C 1
ATOM 1476 C C B ARG A 1 197 ? 24.723 -2.357 7.373 0.48 20.94 197 ARG A C 1
ATOM 1477 O O A ARG A 1 197 ? 25.309 -3.113 6.598 0.52 23.91 197 ARG A O 1
ATOM 1478 O O B ARG A 1 197 ? 25.307 -3.126 6.610 0.48 23.71 197 ARG A O 1
ATOM 1503 N N . SER A 1 199 ? 26.669 -3.555 9.574 1.00 17.74 199 SER A N 1
ATOM 1504 C CA . SER A 1 199 ? 27.044 -4.894 10.009 1.00 15.17 199 SER A CA 1
ATOM 1505 C C . SER A 1 199 ? 26.801 -5.906 8.893 1.00 21.86 199 SER A C 1
ATOM 1506 O O . SER A 1 199 ? 27.617 -6.799 8.661 1.00 22.15 199 SER A O 1
ATOM 1509 N N . ALA A 1 200 ? 25.666 -5.754 8.204 1.00 14.34 200 ALA A N 1
ATOM 1510 C CA . ALA A 1 200 ? 25.343 -6.645 7.093 1.00 17.86 200 ALA A CA 1
ATOM 1511 C C . ALA A 1 200 ? 26.318 -6.467 5.935 1.00 25.17 200 ALA A C 1
ATOM 1512 O O . ALA A 1 200 ? 26.772 -7.454 5.342 1.00 23.49 200 ALA A O 1
ATOM 1514 N N . LEU A 1 201 ? 26.657 -5.219 5.601 1.00 27.39 201 LEU A N 1
ATOM 1515 C CA . LEU A 1 201 ? 27.594 -4.965 4.511 1.00 18.82 201 LEU A CA 1
ATOM 1516 C C . LEU A 1 201 ? 28.959 -5.591 4.762 1.00 20.72 201 LEU A C 1
ATOM 1517 O O . LEU A 1 201 ? 29.720 -5.790 3.809 1.00 27.59 201 LEU A O 1
ATOM 1522 N N . GLN A 1 202 ? 29.286 -5.905 6.015 1.00 17.36 202 GLN A N 1
ATOM 1523 C CA . GLN A 1 202 ? 30.536 -6.566 6.360 1.00 15.44 202 GLN A CA 1
ATOM 1524 C C . GLN A 1 202 ? 30.400 -8.078 6.469 1.00 27.04 202 GLN A C 1
ATOM 1525 O O . GLN A 1 202 ? 31.368 -8.747 6.845 1.00 21.23 202 GLN A O 1
ATOM 1531 N N . GLY A 1 203 ? 29.226 -8.629 6.168 1.00 23.61 203 GLY A N 1
ATOM 1532 C CA . GLY A 1 203 ? 29.035 -10.064 6.145 1.00 20.62 203 GLY A CA 1
ATOM 1533 C C . GLY A 1 203 ? 28.604 -10.700 7.447 1.00 24.95 203 GLY A C 1
ATOM 1534 O O . GLY A 1 203 ? 28.549 -11.934 7.522 1.00 25.74 203 GLY A O 1
ATOM 1535 N N . ASP A 1 204 ? 28.292 -9.911 8.472 1.00 17.26 204 ASP A N 1
ATOM 1536 C CA . ASP A 1 204 ? 27.877 -10.483 9.747 1.00 18.15 204 ASP A CA 1
ATOM 1537 C C . ASP A 1 204 ? 26.473 -11.067 9.636 1.00 14.39 204 ASP A C 1
ATOM 1538 O O . ASP A 1 204 ? 25.529 -10.375 9.240 1.00 24.48 204 ASP A O 1
ATOM 1543 N N . GLU A 1 205 ? 26.338 -12.345 10.000 1.00 14.42 205 GLU A N 1
ATOM 1544 C CA . GLU A 1 205 ? 25.060 -13.035 9.857 1.00 14.37 205 GLU A CA 1
ATOM 1545 C C . GLU A 1 205 ? 23.966 -12.372 10.685 1.00 19.18 205 GLU A C 1
ATOM 1546 O O . GLU A 1 205 ? 22.823 -12.249 10.228 1.00 21.77 205 GLU A O 1
ATOM 1552 N N . LEU A 1 206 ? 24.292 -11.939 11.907 1.00 17.32 206 LEU A N 1
ATOM 1553 C CA . LEU A 1 206 ? 23.280 -11.317 12.755 1.00 14.22 206 LEU A CA 1
ATOM 1554 C C . LEU A 1 206 ? 22.863 -9.953 12.220 1.00 23.00 206 LEU A C 1
ATOM 1555 O O . LEU A 1 206 ? 21.693 -9.572 12.340 1.00 16.38 206 LEU A O 1
ATOM 1560 N N . GLY A 1 207 ? 23.796 -9.208 11.625 1.00 19.22 207 GLY A N 1
ATOM 1561 C CA . GLY A 1 207 ? 23.420 -7.961 10.980 1.00 13.93 207 GLY A CA 1
ATOM 1562 C C . GLY A 1 207 ? 22.581 -8.185 9.736 1.00 26.13 207 GLY A C 1
ATOM 1563 O O . GLY A 1 207 ? 21.636 -7.435 9.471 1.00 13.72 207 GLY A O 1
ATOM 1564 N N . GLN A 1 208 ? 22.910 -9.221 8.960 1.00 13.92 208 GLN A N 1
ATOM 1565 C CA . GLN A 1 208 ? 22.141 -9.526 7.759 1.00 13.86 208 GLN A CA 1
ATOM 1566 C C . GLN A 1 208 ? 20.724 -9.966 8.104 1.00 26.39 208 GLN A C 1
ATOM 1567 O O . GLN A 1 208 ? 19.764 -9.567 7.433 1.00 22.14 208 GLN A O 1
ATOM 1573 N N . TYR A 1 209 ? 20.570 -10.795 9.137 1.00 23.90 209 TYR A N 1
ATOM 1574 C CA . TYR A 1 209 ? 19.235 -11.233 9.528 1.00 24.29 209 TYR A CA 1
ATOM 1575 C C . TYR A 1 209 ? 18.374 -10.051 9.952 1.00 18.25 209 TYR A C 1
ATOM 1576 O O . TYR A 1 209 ? 17.227 -9.913 9.511 1.00 20.82 209 TYR A O 1
ATOM 1585 N N . ASN A 1 210 ? 18.916 -9.182 10.808 1.00 16.15 210 ASN A N 1
ATOM 1586 C CA . ASN A 1 210 ? 18.121 -8.073 11.325 1.00 22.61 210 ASN A CA 1
ATOM 1587 C C . ASN A 1 210 ? 17.825 -7.037 10.253 1.00 21.10 210 ASN A C 1
ATOM 1588 O O . ASN A 1 210 ? 16.794 -6.359 10.323 1.00 13.34 210 ASN A O 1
ATOM 1593 N N . LEU A 1 211 ? 18.706 -6.893 9.261 1.00 19.17 211 LEU A N 1
ATOM 1594 C CA . LEU A 1 211 ? 18.392 -6.016 8.139 1.00 13.36 211 LEU A CA 1
ATOM 1595 C C . LEU A 1 211 ? 17.242 -6.581 7.315 1.00 22.62 211 LEU A C 1
ATOM 1596 O O . LEU A 1 211 ? 16.374 -5.832 6.853 1.00 28.04 211 LEU A O 1
ATOM 1601 N N . GLY A 1 212 ? 17.212 -7.904 7.133 1.00 22.88 212 GLY A N 1
ATOM 1602 C CA . GLY A 1 212 ? 16.086 -8.520 6.448 1.00 18.02 212 GLY A CA 1
ATOM 1603 C C . GLY A 1 212 ? 14.782 -8.354 7.207 1.00 23.78 212 GLY A C 1
ATOM 1604 O O . GLY A 1 212 ? 13.730 -8.119 6.607 1.00 25.85 212 GLY A O 1
ATOM 1605 N N . VAL A 1 213 ? 14.832 -8.476 8.535 1.00 20.26 213 VAL A N 1
ATOM 1606 C CA . VAL A 1 213 ? 13.647 -8.212 9.347 1.00 13.28 213 VAL A CA 1
ATOM 1607 C C . VAL A 1 213 ? 13.171 -6.782 9.133 1.00 28.99 213 VAL A C 1
ATOM 1608 O O . VAL A 1 213 ? 11.965 -6.518 9.053 1.00 26.66 213 VAL A O 1
ATOM 1612 N N . ALA A 1 214 ? 14.112 -5.841 9.022 1.00 24.58 214 ALA A N 1
ATOM 1613 C CA . ALA A 1 214 ? 13.749 -4.445 8.800 1.00 24.57 214 ALA A CA 1
ATOM 1614 C C . ALA A 1 214 ? 13.016 -4.271 7.475 1.00 23.70 214 ALA A C 1
ATOM 1615 O O . ALA A 1 214 ? 11.995 -3.575 7.408 1.00 25.83 214 ALA A O 1
ATOM 1617 N N . TYR A 1 215 ? 13.519 -4.902 6.410 1.00 15.84 215 TYR A N 1
ATOM 1618 C CA . TYR A 1 215 ? 12.835 -4.838 5.122 1.00 13.86 215 TYR A CA 1
ATOM 1619 C C . TYR A 1 215 ? 11.494 -5.558 5.167 1.00 24.53 215 TYR A C 1
ATOM 1620 O O . TYR A 1 215 ? 10.526 -5.118 4.535 1.00 29.38 215 TYR A O 1
ATOM 1629 N N . TYR A 1 216 ? 11.417 -6.667 5.907 1.00 25.78 216 TYR A N 1
ATOM 1630 C CA . TYR A 1 216 ? 10.211 -7.488 5.889 1.00 23.59 216 TYR A CA 1
ATOM 1631 C C . TYR A 1 216 ? 9.037 -6.771 6.545 1.00 29.53 216 TYR A C 1
ATOM 1632 O O . TYR A 1 216 ? 7.920 -6.788 6.017 1.00 38.60 216 TYR A O 1
ATOM 1641 N N . TYR A 1 217 ? 9.265 -6.143 7.695 1.00 29.08 217 TYR A N 1
ATOM 1642 C CA . TYR A 1 217 ? 8.199 -5.458 8.409 1.00 35.62 217 TYR A CA 1
ATOM 1643 C C . TYR A 1 217 ? 8.120 -3.973 8.087 1.00 33.52 217 TYR A C 1
ATOM 1644 O O . TYR A 1 217 ? 7.136 -3.326 8.465 1.00 33.98 217 TYR A O 1
ATOM 1653 N N . GLY A 1 218 ? 9.115 -3.420 7.405 1.00 23.90 218 GLY A N 1
ATOM 1654 C CA . GLY A 1 218 ? 9.104 -1.998 7.114 1.00 20.82 218 GLY A CA 1
ATOM 1655 C C . GLY A 1 218 ? 9.409 -1.125 8.312 1.00 27.58 218 GLY A C 1
ATOM 1656 O O . GLY A 1 218 ? 8.809 -0.053 8.459 1.00 29.88 218 GLY A O 1
ATOM 1657 N N . ARG A 1 219 ? 10.327 -1.558 9.176 1.00 23.65 219 ARG A N 1
ATOM 1658 C CA . ARG A 1 219 ? 10.728 -0.796 10.355 1.00 30.10 219 ARG A CA 1
ATOM 1659 C C . ARG A 1 219 ? 12.035 -0.073 10.045 1.00 29.98 219 ARG A C 1
ATOM 1660 O O . ARG A 1 219 ? 13.081 -0.709 9.881 1.00 37.10 219 ARG A O 1
ATOM 1668 N N . GLY A 1 220 ? 11.976 1.255 9.974 1.00 19.75 220 GLY A N 1
ATOM 1669 C CA . GLY A 1 220 ? 13.142 2.050 9.655 1.00 17.60 220 GLY A CA 1
ATOM 1670 C C . GLY A 1 220 ? 13.473 2.126 8.183 1.00 20.24 220 GLY A C 1
ATOM 1671 O O . GLY A 1 220 ? 14.487 2.744 7.827 1.00 22.10 220 GLY A O 1
ATOM 1672 N N . ILE A 1 221 ? 12.656 1.528 7.327 1.00 22.48 221 ILE A N 1
ATOM 1673 C CA . ILE A 1 221 ? 12.901 1.514 5.889 1.00 13.54 221 ILE A CA 1
ATOM 1674 C C . ILE A 1 221 ? 11.626 1.029 5.221 1.00 27.77 221 ILE A C 1
ATOM 1675 O O . ILE A 1 221 ? 10.776 0.407 5.868 1.00 35.36 221 ILE A O 1
ATOM 1680 N N . LYS A 1 222 ? 11.475 1.330 3.934 1.00 29.98 222 LYS A N 1
ATOM 1681 C CA . LYS A 1 222 ? 10.264 0.936 3.228 1.00 34.09 222 LYS A CA 1
ATOM 1682 C C . LYS A 1 222 ? 10.197 -0.581 3.091 1.00 35.22 222 LYS A C 1
ATOM 1683 O O . LYS A 1 222 ? 11.189 -1.234 2.754 1.00 24.63 222 LYS A O 1
ATOM 1689 N N . LYS A 1 223 ? 9.014 -1.135 3.360 1.00 29.15 223 LYS A N 1
ATOM 1690 C CA . LYS A 1 223 ? 8.817 -2.578 3.297 1.00 24.28 223 LYS A CA 1
ATOM 1691 C C . LYS A 1 223 ? 9.151 -3.106 1.907 1.00 23.15 223 LYS A C 1
ATOM 1692 O O . LYS A 1 223 ? 8.699 -2.563 0.895 1.00 28.18 223 LYS A O 1
ATOM 1698 N N . ASP A 1 224 ? 9.951 -4.171 1.864 1.00 26.24 224 ASP A N 1
ATOM 1699 C CA . ASP A 1 224 ? 10.386 -4.761 0.600 1.00 29.91 224 ASP A CA 1
ATOM 1700 C C . ASP A 1 224 ? 10.660 -6.239 0.868 1.00 30.02 224 ASP A C 1
ATOM 1701 O O . ASP A 1 224 ? 11.703 -6.586 1.430 1.00 37.55 224 ASP A O 1
ATOM 1706 N N . PHE A 1 225 ? 9.719 -7.097 0.470 1.00 27.55 225 PHE A N 1
ATOM 1707 C CA . PHE A 1 225 ? 9.888 -8.530 0.693 1.00 25.69 225 PHE A CA 1
ATOM 1708 C C . PHE A 1 225 ? 11.058 -9.082 -0.112 1.00 23.03 225 PHE A C 1
ATOM 1709 O O . PHE A 1 225 ? 11.805 -9.938 0.375 1.00 22.19 225 PHE A O 1
ATOM 1717 N N . SER A 1 226 ? 11.234 -8.606 -1.348 1.00 30.50 226 SER A N 1
ATOM 1718 C CA . SER A 1 226 ? 12.320 -9.102 -2.186 1.00 35.81 226 SER A CA 1
ATOM 1719 C C . SER A 1 226 ? 13.681 -8.787 -1.583 1.00 34.85 226 SER A C 1
ATOM 1720 O O . SER A 1 226 ? 14.620 -9.580 -1.717 1.00 35.85 226 SER A O 1
ATOM 1723 N N . GLU A 1 227 ? 13.809 -7.639 -0.920 1.00 32.83 227 GLU A N 1
ATOM 1724 C CA . GLU A 1 227 ? 15.064 -7.304 -0.263 1.00 30.55 227 GLU A CA 1
ATOM 1725 C C . GLU A 1 227 ? 15.236 -8.071 1.042 1.00 28.12 227 GLU A C 1
ATOM 1726 O O . GLU A 1 227 ? 16.366 -8.405 1.417 1.00 31.39 227 GLU A O 1
ATOM 1732 N N . ALA A 1 228 ? 14.134 -8.366 1.737 1.00 27.39 228 ALA A N 1
ATOM 1733 C CA . ALA A 1 228 ? 14.214 -9.188 2.939 1.00 22.29 228 ALA A CA 1
ATOM 1734 C C . ALA A 1 228 ? 14.684 -10.599 2.609 1.00 34.50 228 ALA A C 1
ATOM 1735 O O . ALA A 1 228 ? 15.498 -11.177 3.338 1.00 34.25 228 ALA A O 1
ATOM 1737 N N . VAL A 1 229 ? 14.179 -11.171 1.513 1.00 33.29 229 VAL A N 1
ATOM 1738 C CA . VAL A 1 229 ? 14.646 -12.483 1.075 1.00 19.59 229 VAL A CA 1
ATOM 1739 C C . VAL A 1 229 ? 16.133 -12.435 0.751 1.00 17.12 229 VAL A C 1
ATOM 1740 O O . VAL A 1 229 ? 16.878 -13.380 1.036 1.00 23.62 229 VAL A O 1
ATOM 1744 N N . SER A 1 230 ? 16.590 -11.326 0.165 1.00 23.81 230 SER A N 1
ATOM 1745 C CA . SER A 1 230 ? 17.991 -11.220 -0.230 1.00 26.34 230 SER A CA 1
ATOM 1746 C C . SER A 1 230 ? 18.914 -11.260 0.981 1.00 27.90 230 SER A C 1
ATOM 1747 O O . SER A 1 230 ? 19.976 -11.893 0.942 1.00 28.93 230 SER A O 1
ATOM 1750 N N . TRP A 1 231 ? 18.525 -10.594 2.070 1.00 18.34 231 TRP A N 1
ATOM 1751 C CA . TRP A 1 231 ? 19.358 -10.586 3.267 1.00 23.13 231 TRP A CA 1
ATOM 1752 C C . TRP A 1 231 ? 19.118 -11.809 4.143 1.00 22.19 231 TRP A C 1
ATOM 1753 O O . TRP A 1 231 ? 20.058 -12.298 4.779 1.00 24.34 231 TRP A O 1
ATOM 1764 N N . TYR A 1 232 ? 17.879 -12.309 4.196 1.00 20.10 232 TYR A N 1
ATOM 1765 C CA . TYR A 1 232 ? 17.623 -13.573 4.879 1.00 14.34 232 TYR A CA 1
ATOM 1766 C C . TYR A 1 232 ? 18.471 -14.694 4.295 1.00 18.63 232 TYR A C 1
ATOM 1767 O O . TYR A 1 232 ? 19.005 -15.528 5.035 1.00 23.28 232 TYR A O 1
ATOM 1776 N N . LYS A 1 233 ? 18.608 -14.725 2.966 1.00 23.39 233 LYS A N 1
ATOM 1777 C CA . LYS A 1 233 ? 19.321 -15.819 2.315 1.00 22.73 233 LYS A CA 1
ATOM 1778 C C . LYS A 1 233 ? 20.815 -15.758 2.604 1.00 23.84 233 LYS A C 1
ATOM 1779 O O . LYS A 1 233 ? 21.444 -16.791 2.861 1.00 38.39 233 LYS A O 1
ATOM 1785 N N . LYS A 1 234 ? 21.403 -14.559 2.575 1.00 21.67 234 LYS A N 1
ATOM 1786 C CA . LYS A 1 234 ? 22.818 -14.431 2.908 1.00 19.60 234 LYS A CA 1
ATOM 1787 C C . LYS A 1 234 ? 23.085 -14.813 4.357 1.00 22.68 234 LYS A C 1
ATOM 1788 O O . LYS A 1 234 ? 24.142 -15.374 4.667 1.00 25.51 234 LYS A O 1
ATOM 1794 N N . SER A 1 235 ? 22.142 -14.529 5.255 1.00 27.83 235 SER A N 1
ATOM 1795 C CA . SER A 1 235 ? 22.314 -14.908 6.652 1.00 22.12 235 SER A CA 1
ATOM 1796 C C . SER A 1 235 ? 22.030 -16.390 6.864 1.00 18.55 235 SER A C 1
ATOM 1797 O O . SER A 1 235 ? 22.716 -17.048 7.653 1.00 25.00 235 SER A O 1
ATOM 1800 N N . ALA A 1 236 ? 21.028 -16.933 6.166 1.00 27.69 236 ALA A N 1
ATOM 1801 C CA . ALA A 1 236 ? 20.718 -18.352 6.301 1.00 23.93 236 ALA A CA 1
ATOM 1802 C C . ALA A 1 236 ? 21.840 -19.231 5.765 1.00 22.84 236 ALA A C 1
ATOM 1803 O O . ALA A 1 236 ? 22.087 -20.315 6.306 1.00 21.65 236 ALA A O 1
ATOM 1805 N N . GLU A 1 237 ? 22.528 -18.788 4.711 1.00 18.03 237 GLU A N 1
ATOM 1806 C CA . GLU A 1 237 ? 23.633 -19.564 4.164 1.00 20.93 237 GLU A CA 1
ATOM 1807 C C . GLU A 1 237 ? 24.868 -19.535 5.054 1.00 25.81 237 GLU A C 1
ATOM 1808 O O . GLU A 1 237 ? 25.821 -20.275 4.786 1.00 31.46 237 GLU A O 1
ATOM 1814 N N . GLN A 1 238 ? 24.876 -18.707 6.097 1.00 24.48 238 GLN A N 1
ATOM 1815 C CA . GLN A 1 238 ? 25.881 -18.781 7.148 1.00 15.94 238 GLN A CA 1
ATOM 1816 C C . GLN A 1 238 ? 25.402 -19.597 8.342 1.00 24.88 238 GLN A C 1
ATOM 1817 O O . GLN A 1 238 ? 26.019 -19.533 9.411 1.00 25.29 238 GLN A O 1
ATOM 1823 N N . ASP A 1 239 ? 24.301 -20.337 8.185 1.00 26.37 239 ASP A N 1
ATOM 1824 C CA . ASP A 1 239 ? 23.772 -21.276 9.171 1.00 28.08 239 ASP A CA 1
ATOM 1825 C C . ASP A 1 239 ? 23.143 -20.584 10.378 1.00 25.30 239 ASP A C 1
ATOM 1826 O O . ASP A 1 239 ? 22.941 -21.216 11.420 1.00 23.43 239 ASP A O 1
ATOM 1831 N N . TYR A 1 240 ? 22.810 -19.299 10.269 1.00 20.62 240 TYR A N 1
ATOM 1832 C CA . TYR A 1 240 ? 22.117 -18.624 11.361 1.00 20.14 240 TYR A CA 1
ATOM 1833 C C . TYR A 1 240 ? 20.673 -19.110 11.427 1.00 24.47 240 TYR A C 1
ATOM 1834 O O . TYR A 1 240 ? 19.919 -18.975 10.457 1.00 25.08 240 TYR A O 1
ATOM 1843 N N . ALA A 1 241 ? 20.288 -19.663 12.579 1.00 33.81 241 ALA A N 1
ATOM 1844 C CA . ALA A 1 241 ? 19.040 -20.416 12.671 1.00 23.37 241 ALA A CA 1
ATOM 1845 C C . ALA A 1 241 ? 17.823 -19.532 12.423 1.00 25.24 241 ALA A C 1
ATOM 1846 O O . ALA A 1 241 ? 16.942 -19.880 11.629 1.00 22.48 241 ALA A O 1
ATOM 1848 N N . GLN A 1 242 ? 17.750 -18.385 13.102 1.00 30.38 242 GLN A N 1
ATOM 1849 C CA . GLN A 1 242 ? 16.555 -17.553 12.995 1.00 28.11 242 GLN A CA 1
ATOM 1850 C C . GLN A 1 242 ? 16.370 -17.007 11.583 1.00 34.94 242 GLN A C 1
ATOM 1851 O O . GLN A 1 242 ? 15.236 -16.753 11.161 1.00 30.47 242 GLN A O 1
ATOM 1857 N N . ALA A 1 243 ? 17.463 -16.828 10.837 1.00 30.59 243 ALA A N 1
ATOM 1858 C CA . ALA A 1 243 ? 17.335 -16.414 9.444 1.00 18.22 243 ALA A CA 1
ATOM 1859 C C . ALA A 1 243 ? 16.862 -17.561 8.562 1.00 23.84 243 ALA A C 1
ATOM 1860 O O . ALA A 1 243 ? 16.136 -17.333 7.587 1.00 19.95 243 ALA A O 1
ATOM 1862 N N . GLN A 1 244 ? 17.262 -18.795 8.879 1.00 22.36 244 GLN A N 1
ATOM 1863 C CA . GLN A 1 244 ? 16.751 -19.944 8.139 1.00 20.06 244 GLN A CA 1
ATOM 1864 C C . GLN A 1 244 ? 15.248 -20.088 8.315 1.00 25.52 244 GLN A C 1
ATOM 1865 O O . GLN A 1 244 ? 14.553 -20.528 7.393 1.00 32.78 244 GLN A O 1
ATOM 1871 N N . HIS A 1 245 ? 14.729 -19.720 9.488 1.00 24.99 245 HIS A N 1
ATOM 1872 C CA . HIS A 1 245 ? 13.290 -19.789 9.709 1.00 21.34 245 HIS A CA 1
ATOM 1873 C C . HIS A 1 245 ? 12.551 -18.752 8.875 1.00 18.20 245 HIS A C 1
ATOM 1874 O O . HIS A 1 245 ? 11.606 -19.084 8.149 1.00 24.09 245 HIS A O 1
ATOM 1881 N N . ASN A 1 246 ? 12.957 -17.484 8.982 1.00 23.76 246 ASN A N 1
ATOM 1882 C CA . ASN A 1 246 ? 12.257 -16.418 8.270 1.00 20.80 246 ASN A CA 1
ATOM 1883 C C . ASN A 1 246 ? 12.372 -16.591 6.761 1.00 20.58 246 ASN A C 1
ATOM 1884 O O . ASN A 1 246 ? 11.429 -16.283 6.021 1.00 18.44 246 ASN A O 1
ATOM 1889 N N . LEU A 1 247 ? 13.520 -17.078 6.283 1.00 20.07 247 LEU A N 1
ATOM 1890 C CA . LEU A 1 247 ? 13.645 -17.385 4.862 1.00 21.19 247 LEU A CA 1
ATOM 1891 C C . LEU A 1 247 ? 12.683 -18.496 4.466 1.00 29.32 247 LEU A C 1
ATOM 1892 O O . LEU A 1 247 ? 12.083 -18.453 3.385 1.00 38.74 247 LEU A O 1
ATOM 1897 N N . GLY A 1 248 ? 12.513 -19.492 5.337 1.00 18.93 248 GLY A N 1
ATOM 1898 C CA . GLY A 1 248 ? 11.513 -20.515 5.088 1.00 18.05 248 GLY A CA 1
ATOM 1899 C C . GLY A 1 248 ? 10.101 -19.966 5.059 1.00 27.44 248 GLY A C 1
ATOM 1900 O O . GLY A 1 248 ? 9.250 -20.473 4.322 1.00 36.89 248 GLY A O 1
ATOM 1901 N N . VAL A 1 249 ? 9.830 -18.923 5.847 1.00 26.95 249 VAL A N 1
ATOM 1902 C CA . VAL A 1 249 ? 8.496 -18.330 5.853 1.00 22.54 249 VAL A CA 1
ATOM 1903 C C . VAL A 1 249 ? 8.238 -17.571 4.555 1.00 23.36 249 VAL A C 1
ATOM 1904 O O . VAL A 1 249 ? 7.134 -17.626 4.000 1.00 23.46 249 VAL A O 1
ATOM 1908 N N . THR A 1 250 ? 9.248 -16.860 4.042 1.00 25.08 250 THR A N 1
ATOM 1909 C CA . THR A 1 250 ? 9.059 -16.124 2.795 1.00 25.41 250 THR A CA 1
ATOM 1910 C C . THR A 1 250 ? 8.785 -17.067 1.632 1.00 27.84 250 THR A C 1
ATOM 1911 O O . THR A 1 250 ? 8.011 -16.731 0.728 1.00 39.79 250 THR A O 1
ATOM 1915 N N . TYR A 1 251 ? 9.403 -18.251 1.636 1.00 27.38 251 TYR A N 1
ATOM 1916 C CA . TYR A 1 251 ? 9.083 -19.247 0.617 1.00 17.91 251 TYR A CA 1
ATOM 1917 C C . TYR A 1 251 ? 7.667 -19.779 0.796 1.00 28.46 251 TYR A C 1
ATOM 1918 O O . TYR A 1 251 ? 6.927 -19.932 -0.183 1.00 37.44 251 TYR A O 1
ATOM 1927 N N . TYR A 1 252 ? 7.276 -20.068 2.040 1.00 29.68 252 TYR A N 1
ATOM 1928 C CA . TYR A 1 252 ? 5.953 -20.627 2.300 1.00 26.53 252 TYR A CA 1
ATOM 1929 C C . TYR A 1 252 ? 4.851 -19.654 1.903 1.00 32.54 252 TYR A C 1
ATOM 1930 O O . TYR A 1 252 ? 3.838 -20.055 1.320 1.00 31.47 252 TYR A O 1
ATOM 1939 N N . GLU A 1 253 ? 5.028 -18.371 2.213 1.00 40.38 253 GLU A N 1
ATOM 1940 C CA . GLU A 1 253 ? 4.019 -17.360 1.930 1.00 25.93 253 GLU A CA 1
ATOM 1941 C C . GLU A 1 253 ? 4.163 -16.739 0.548 1.00 22.74 253 GLU A C 1
ATOM 1942 O O . GLU A 1 253 ? 3.247 -16.037 0.107 1.00 40.46 253 GLU A O 1
ATOM 1948 N N . GLY A 1 254 ? 5.273 -16.974 -0.141 1.00 22.86 254 GLY A N 1
ATOM 1949 C CA . GLY A 1 254 ? 5.491 -16.332 -1.424 1.00 24.90 254 GLY A CA 1
ATOM 1950 C C . GLY A 1 254 ? 5.697 -14.837 -1.315 1.00 35.57 254 GLY A C 1
ATOM 1951 O O . GLY A 1 254 ? 5.238 -14.085 -2.184 1.00 47.98 254 GLY A O 1
ATOM 1952 N N . GLU A 1 255 ? 6.377 -14.386 -0.263 1.00 31.96 255 GLU A N 1
ATOM 1953 C CA . GLU A 1 255 ? 6.618 -12.968 -0.020 1.00 25.70 255 GLU A CA 1
ATOM 1954 C C . GLU A 1 255 ? 8.018 -12.619 -0.512 1.00 26.49 255 GLU A C 1
ATOM 1955 O O . GLU A 1 255 ? 9.015 -13.026 0.093 1.00 27.06 255 GLU A O 1
ATOM 1961 N N . GLY A 1 256 ? 8.089 -11.862 -1.606 1.00 25.63 256 GLY A N 1
ATOM 1962 C CA . GLY A 1 256 ? 9.352 -11.485 -2.204 1.00 21.50 256 GLY A CA 1
ATOM 1963 C C . GLY A 1 256 ? 9.998 -12.553 -3.051 1.00 25.79 256 GLY A C 1
ATOM 1964 O O . GLY A 1 256 ? 11.109 -12.337 -3.554 1.00 25.67 256 GLY A O 1
ATOM 1965 N N . ILE A 1 257 ? 9.337 -13.694 -3.234 1.00 38.33 257 ILE A N 1
ATOM 1966 C CA . ILE A 1 257 ? 9.896 -14.808 -3.988 1.00 37.93 257 ILE A CA 1
ATOM 1967 C C . ILE A 1 257 ? 8.742 -15.737 -4.328 1.00 34.39 257 ILE A C 1
ATOM 1968 O O . ILE A 1 257 ? 7.688 -15.700 -3.690 1.00 31.70 257 ILE A O 1
ATOM 1973 N N . LYS A 1 258 ? 8.928 -16.558 -5.359 1.00 37.69 258 LYS A N 1
ATOM 1974 C CA . LYS A 1 258 ? 7.884 -17.490 -5.759 1.00 38.33 258 LYS A CA 1
ATOM 1975 C C . LYS A 1 258 ? 7.641 -18.519 -4.661 1.00 31.13 258 LYS A C 1
ATOM 1976 O O . LYS A 1 258 ? 8.583 -19.051 -4.067 1.00 39.37 258 LYS A O 1
ATOM 1982 N N . LYS A 1 259 ? 6.365 -18.785 -4.387 1.00 32.00 259 LYS A N 1
ATOM 1983 C CA . LYS A 1 259 ? 5.999 -19.762 -3.369 1.00 31.72 259 LYS A CA 1
ATOM 1984 C C . LYS A 1 259 ? 6.584 -21.127 -3.708 1.00 42.32 259 LYS A C 1
ATOM 1985 O O . LYS A 1 259 ? 6.421 -21.627 -4.825 1.00 50.59 259 LYS A O 1
ATOM 1991 N N . ASP A 1 260 ? 7.277 -21.727 -2.737 1.00 41.00 260 ASP A N 1
ATOM 1992 C CA . ASP A 1 260 ? 7.938 -23.016 -2.944 1.00 34.72 260 ASP A CA 1
ATOM 1993 C C . ASP A 1 260 ? 7.945 -23.744 -1.603 1.00 34.98 260 ASP A C 1
ATOM 1994 O O . ASP A 1 260 ? 8.806 -23.480 -0.758 1.00 34.51 260 ASP A O 1
ATOM 1999 N N . TYR A 1 261 ? 6.994 -24.666 -1.424 1.00 40.24 261 TYR A N 1
ATOM 2000 C CA . TYR A 1 261 ? 6.901 -25.402 -0.167 1.00 32.40 261 TYR A CA 1
ATOM 2001 C C . TYR A 1 261 ? 8.126 -26.275 0.072 1.00 29.47 261 TYR A C 1
ATOM 2002 O O . TYR A 1 261 ? 8.459 -26.571 1.225 1.00 34.28 261 TYR A O 1
ATOM 2011 N N . ALA A 1 262 ? 8.806 -26.700 -0.995 1.00 33.87 262 ALA A N 1
ATOM 2012 C CA . ALA A 1 262 ? 10.004 -27.517 -0.825 1.00 22.63 262 ALA A CA 1
ATOM 2013 C C . ALA A 1 262 ? 11.152 -26.700 -0.248 1.00 34.28 262 ALA A C 1
ATOM 2014 O O . ALA A 1 262 ? 11.870 -27.171 0.642 1.00 31.54 262 ALA A O 1
ATOM 2016 N N . LYS A 1 263 ? 11.346 -25.474 -0.745 1.00 37.62 263 LYS A N 1
ATOM 2017 C CA . LYS A 1 263 ? 12.377 -24.610 -0.182 1.00 30.89 263 LYS A CA 1
ATOM 2018 C C . LYS A 1 263 ? 12.036 -24.186 1.241 1.00 28.34 263 LYS A C 1
ATOM 2019 O O . LYS A 1 263 ? 12.941 -23.934 2.044 1.00 34.84 263 LYS A O 1
ATOM 2025 N N . ALA A 1 264 ? 10.746 -24.104 1.571 1.00 27.44 264 ALA A N 1
ATOM 2026 C CA . ALA A 1 264 ? 10.353 -23.822 2.948 1.00 17.64 264 ALA A CA 1
ATOM 2027 C C . ALA A 1 264 ? 10.764 -24.959 3.873 1.00 22.61 264 ALA A C 1
ATOM 2028 O O . ALA A 1 264 ? 11.401 -24.733 4.908 1.00 31.68 264 ALA A O 1
ATOM 2030 N N . VAL A 1 265 ? 10.407 -26.195 3.510 1.00 29.35 265 VAL A N 1
ATOM 2031 C CA . VAL A 1 265 ? 10.793 -27.357 4.307 1.00 25.82 265 VAL A CA 1
ATOM 2032 C C . VAL A 1 265 ? 12.306 -27.517 4.328 1.00 26.55 265 VAL A C 1
ATOM 2033 O O . VAL A 1 265 ? 12.882 -27.946 5.336 1.00 31.81 265 VAL A O 1
ATOM 2037 N N . TYR A 1 266 ? 12.975 -27.159 3.230 1.00 23.77 266 TYR A N 1
ATOM 2038 C CA . TYR A 1 266 ? 14.433 -27.225 3.185 1.00 19.80 266 TYR A CA 1
ATOM 2039 C C . TYR A 1 266 ? 15.058 -26.360 4.275 1.00 20.69 266 TYR A C 1
ATOM 2040 O O . TYR A 1 266 ? 15.969 -26.799 4.986 1.00 24.15 266 TYR A O 1
ATOM 2049 N N . TRP A 1 267 ? 14.569 -25.127 4.432 1.00 29.76 267 TRP A N 1
ATOM 2050 C CA . TRP A 1 267 ? 15.154 -24.218 5.412 1.00 24.53 267 TRP A CA 1
ATOM 2051 C C . TRP A 1 267 ? 14.586 -24.422 6.810 1.00 14.81 267 TRP A C 1
ATOM 2052 O O . TRP A 1 267 ? 15.270 -24.129 7.796 1.00 26.01 267 TRP A O 1
ATOM 2063 N N . TRP A 1 268 ? 13.360 -24.917 6.922 1.00 26.11 268 TRP A N 1
ATOM 2064 C CA . TRP A 1 268 ? 12.777 -25.183 8.230 1.00 33.28 268 TRP A CA 1
ATOM 2065 C C . TRP A 1 268 ? 13.448 -26.383 8.891 1.00 32.89 268 TRP A C 1
ATOM 2066 O O . TRP A 1 268 ? 13.579 -26.430 10.113 1.00 23.34 268 TRP A O 1
ATOM 2098 N N . ALA A 1 271 ? 16.562 -25.065 10.500 1.00 29.12 271 ALA A N 1
ATOM 2099 C CA . ALA A 1 271 ? 16.183 -24.203 11.610 1.00 23.46 271 ALA A CA 1
ATOM 2100 C C . ALA A 1 271 ? 15.617 -25.038 12.757 1.00 22.16 271 ALA A C 1
ATOM 2101 O O . ALA A 1 271 ? 15.885 -24.764 13.927 1.00 25.45 271 ALA A O 1
ATOM 2103 N N . ALA A 1 272 ? 14.833 -26.062 12.412 1.00 21.16 272 ALA A N 1
ATOM 2104 C CA . ALA A 1 272 ? 14.298 -26.954 13.436 1.00 23.86 272 ALA A CA 1
ATOM 2105 C C . ALA A 1 272 ? 15.412 -27.733 14.122 1.00 29.24 272 ALA A C 1
ATOM 2106 O O . ALA A 1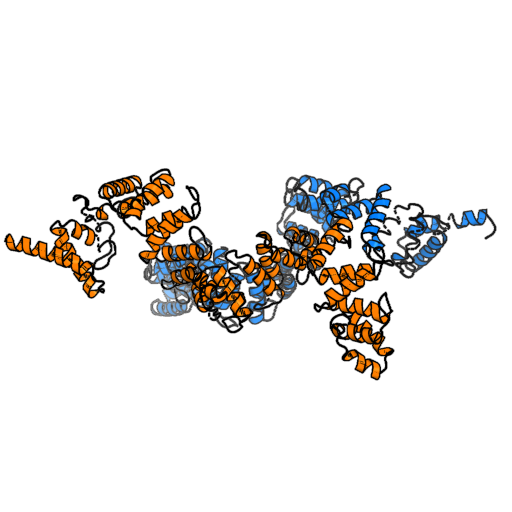 272 ? 15.389 -27.914 15.346 1.00 27.48 272 ALA A O 1
ATOM 2108 N N . GLU A 1 273 ? 16.398 -28.196 13.349 1.00 26.52 273 GLU A N 1
ATOM 2109 C CA . GLU A 1 273 ? 17.524 -28.920 13.927 1.00 30.93 273 GLU A CA 1
ATOM 2110 C C . GLU A 1 273 ? 18.268 -28.073 14.951 1.00 32.10 273 GLU A C 1
ATOM 2111 O O . GLU A 1 273 ? 18.776 -28.605 15.945 1.00 40.46 273 GLU A O 1
ATOM 2117 N N . GLN A 1 274 ? 18.331 -26.760 14.739 1.00 25.71 274 GLN A N 1
ATOM 2118 C CA . GLN A 1 274 ? 18.989 -25.870 15.686 1.00 17.73 274 GLN A CA 1
ATOM 2119 C C . GLN A 1 274 ? 18.080 -25.437 16.829 1.00 22.36 274 GLN A C 1
ATOM 2120 O O . GLN A 1 274 ? 18.521 -24.668 17.689 1.00 30.25 274 GLN A O 1
ATOM 2126 N N . GLY A 1 275 ? 16.832 -25.897 16.860 1.00 27.60 275 GLY A N 1
ATOM 2127 C CA . GLY A 1 275 ? 15.972 -25.703 18.008 1.00 30.96 275 GLY A CA 1
ATOM 2128 C C . GLY A 1 275 ? 14.969 -24.570 17.934 1.00 34.50 275 GLY A C 1
ATOM 2129 O O . GLY A 1 275 ? 14.415 -24.199 18.975 1.00 36.11 275 GLY A O 1
ATOM 2130 N N . ILE A 1 276 ? 14.713 -24.012 16.754 1.00 25.56 276 ILE A N 1
ATOM 2131 C CA . ILE A 1 276 ? 13.713 -22.955 16.610 1.00 27.47 276 ILE A CA 1
ATOM 2132 C C . ILE A 1 276 ? 12.324 -23.572 16.744 1.00 24.44 276 ILE A C 1
ATOM 2133 O O . ILE A 1 276 ? 11.916 -24.366 15.884 1.00 31.42 276 ILE A O 1
ATOM 2138 N N . PRO A 1 277 ? 11.565 -23.235 17.792 1.00 21.08 277 PRO A N 1
ATOM 2139 C CA . PRO A 1 277 ? 10.282 -23.926 18.013 1.00 22.89 277 PRO A CA 1
ATOM 2140 C C . PRO A 1 277 ? 9.270 -23.708 16.902 1.00 25.25 277 PRO A C 1
ATOM 2141 O O . PRO A 1 277 ? 8.586 -24.659 16.504 1.00 32.56 277 PRO A O 1
ATOM 2145 N N . GLN A 1 278 ? 9.147 -22.481 16.389 1.00 26.43 278 GLN A N 1
ATOM 2146 C CA . GLN A 1 278 ? 8.202 -22.238 15.304 1.00 32.32 278 GLN A CA 1
ATOM 2147 C C . GLN A 1 278 ? 8.596 -22.996 14.042 1.00 23.22 278 GLN A C 1
ATOM 2148 O O . GLN A 1 278 ? 7.723 -23.436 13.285 1.00 26.28 278 GLN A O 1
ATOM 2154 N N . SER A 1 279 ? 9.898 -23.161 13.801 1.00 19.34 279 SER A N 1
ATOM 2155 C CA . SER A 1 279 ? 10.337 -23.955 12.659 1.00 25.78 279 SER A CA 1
ATOM 2156 C C . SER A 1 279 ? 9.981 -25.422 12.845 1.00 19.46 279 SER A C 1
ATOM 2157 O O . SER A 1 279 ? 9.603 -26.102 11.885 1.00 24.46 279 SER A O 1
ATOM 2160 N N . GLN A 1 280 ? 10.102 -25.926 14.073 1.00 19.33 280 GLN A N 1
ATOM 2161 C CA . GLN A 1 280 ? 9.711 -27.304 14.346 1.00 15.10 280 GLN A CA 1
ATOM 2162 C C . GLN A 1 280 ? 8.212 -27.494 14.155 1.00 18.41 280 GLN A C 1
ATOM 2163 O O . GLN A 1 280 ? 7.778 -28.477 13.542 1.00 22.30 280 GLN A O 1
ATOM 2169 N N . TYR A 1 281 ? 7.409 -26.554 14.659 1.00 20.13 281 TYR A N 1
ATOM 2170 C CA . TYR A 1 281 ? 5.962 -26.649 14.503 1.00 17.36 281 TYR A CA 1
ATOM 2171 C C . TYR A 1 281 ? 5.557 -26.580 13.036 1.00 19.11 281 TYR A C 1
ATOM 2172 O O . TYR A 1 281 ? 4.718 -27.364 12.579 1.00 30.29 281 TYR A O 1
ATOM 2181 N N . ASN A 1 282 ? 6.140 -25.644 12.283 1.00 27.01 282 ASN A N 1
ATOM 2182 C CA . ASN A 1 282 ? 5.826 -25.546 10.861 1.00 27.75 282 ASN A CA 1
ATOM 2183 C C . ASN A 1 282 ? 6.273 -26.795 10.115 1.00 20.35 282 ASN A C 1
ATOM 2184 O O . ASN A 1 282 ? 5.565 -27.283 9.226 1.00 24.42 282 ASN A O 1
ATOM 2189 N N . LEU A 1 283 ? 7.445 -27.330 10.467 1.00 32.14 283 LEU A N 1
ATOM 2190 C CA . LEU A 1 283 ? 7.926 -28.552 9.834 1.00 25.10 283 LEU A CA 1
ATOM 2191 C C . LEU A 1 283 ? 7.023 -29.736 10.148 1.00 32.17 283 LEU A C 1
ATOM 2192 O O . LEU A 1 283 ? 6.868 -30.636 9.315 1.00 39.12 283 LEU A O 1
ATOM 2197 N N . GLY A 1 284 ? 6.419 -29.754 11.338 1.00 31.15 284 GLY A N 1
ATOM 2198 C CA . GLY A 1 284 ? 5.463 -30.802 11.651 1.00 21.91 284 GLY A CA 1
ATOM 2199 C C . GLY A 1 284 ? 4.209 -30.718 10.801 1.00 29.81 284 GLY A C 1
ATOM 2200 O O . GLY A 1 284 ? 3.687 -31.740 10.348 1.00 45.60 284 GLY A O 1
ATOM 2201 N N . ILE A 1 285 ? 3.708 -29.501 10.574 1.00 25.93 285 ILE A N 1
ATOM 2202 C CA . ILE A 1 285 ? 2.550 -29.324 9.702 1.00 25.36 285 ILE A CA 1
ATOM 2203 C C . ILE A 1 285 ? 2.869 -29.809 8.295 1.00 26.20 285 ILE A C 1
ATOM 2204 O O . ILE A 1 285 ? 2.017 -30.393 7.614 1.00 32.73 285 ILE A O 1
ATOM 2209 N N . ALA A 1 286 ? 4.105 -29.584 7.842 1.00 24.42 286 ALA A N 1
ATOM 2210 C CA . ALA A 1 286 ? 4.496 -30.015 6.505 1.00 29.32 286 ALA A CA 1
ATOM 2211 C C . ALA A 1 286 ? 4.390 -31.528 6.358 1.00 32.99 286 ALA A C 1
ATOM 2212 O O . ALA A 1 286 ? 3.973 -32.028 5.307 1.00 31.97 286 ALA A O 1
ATOM 2214 N N . TYR A 1 287 ? 4.752 -32.274 7.405 1.00 38.80 287 TYR A N 1
ATOM 2215 C CA . TYR A 1 287 ? 4.663 -33.730 7.356 1.00 29.89 287 TYR A CA 1
ATOM 2216 C C . TYR A 1 287 ? 3.223 -34.216 7.475 1.00 36.99 287 TYR A C 1
ATOM 2217 O O . TYR A 1 287 ? 2.827 -35.158 6.781 1.00 48.55 287 TYR A O 1
ATOM 2226 N N . GLU A 1 288 ? 2.432 -33.595 8.353 1.00 28.87 288 GLU A N 1
ATOM 2227 C CA . GLU A 1 288 ? 1.063 -34.057 8.569 1.00 18.87 288 GLU A CA 1
ATOM 2228 C C . GLU A 1 288 ? 0.191 -33.819 7.341 1.00 24.03 288 GLU A C 1
ATOM 2229 O O . GLU A 1 288 ? -0.691 -34.629 7.033 1.00 46.26 288 GLU A O 1
ATOM 2235 N N . GLU A 1 289 ? 0.422 -32.719 6.626 1.00 31.18 289 GLU A N 1
ATOM 2236 C CA . GLU A 1 289 ? -0.397 -32.366 5.474 1.00 34.97 289 GLU A CA 1
ATOM 2237 C C . GLU A 1 289 ? 0.225 -32.762 4.143 1.00 40.18 289 GLU A C 1
ATOM 2238 O O . GLU A 1 289 ? -0.504 -32.901 3.155 1.00 45.14 289 GLU A O 1
ATOM 2244 N N . GLY A 1 290 ? 1.540 -32.946 4.091 1.00 37.73 290 GLY A N 1
ATOM 2245 C CA . GLY A 1 290 ? 2.205 -33.214 2.831 1.00 31.57 290 GLY A CA 1
ATOM 2246 C C . GLY A 1 290 ? 2.506 -31.971 2.024 1.00 43.26 290 GLY A C 1
ATOM 2247 O O . GLY A 1 290 ? 2.417 -32.000 0.790 1.00 51.39 290 GLY A O 1
ATOM 2248 N N . TRP A 1 291 ? 2.859 -30.873 2.689 1.00 36.43 291 TRP A N 1
ATOM 2249 C CA . TRP A 1 291 ? 3.161 -29.602 2.031 1.00 33.21 291 TRP A CA 1
ATOM 2250 C C . TRP A 1 291 ? 4.674 -29.407 2.041 1.00 36.17 291 TRP A C 1
ATOM 2251 O O . TRP A 1 291 ? 5.255 -29.036 3.063 1.00 42.92 291 TRP A O 1
ATOM 2262 N N . GLY A 1 292 ? 5.309 -29.648 0.897 1.00 35.67 292 GLY A N 1
ATOM 2263 C CA . GLY A 1 292 ? 6.748 -29.537 0.793 1.00 30.84 292 GLY A CA 1
ATOM 2264 C C . GLY A 1 292 ? 7.521 -30.736 1.291 1.00 35.60 292 GLY A C 1
ATOM 2265 O O . GLY A 1 292 ? 8.758 -30.699 1.291 1.00 38.73 292 GLY A O 1
ATOM 2266 N N . ALA A 1 293 ? 6.836 -31.790 1.723 1.00 38.12 293 ALA A N 1
ATOM 2267 C CA . ALA A 1 293 ? 7.483 -33.023 2.147 1.00 38.35 293 ALA A CA 1
ATOM 2268 C C . ALA A 1 293 ? 6.474 -34.151 2.010 1.00 45.16 293 ALA A C 1
ATOM 2269 O O . ALA A 1 293 ? 5.271 -33.918 1.861 1.00 45.94 293 ALA A O 1
ATOM 2271 N N . GLU A 1 294 ? 6.977 -35.380 2.058 1.00 46.51 294 GLU A N 1
ATOM 2272 C CA . GLU A 1 294 ? 6.098 -36.535 1.977 1.00 51.31 294 GLU A CA 1
ATOM 2273 C C . GLU A 1 294 ? 5.285 -36.665 3.259 1.00 49.62 294 GLU A C 1
ATOM 2274 O O . GLU A 1 294 ? 5.797 -36.458 4.363 1.00 54.64 294 GLU A O 1
ATOM 2280 N N . LYS A 1 295 ? 4.004 -36.995 3.102 1.00 49.91 295 LYS A N 1
ATOM 2281 C CA . LYS A 1 295 ? 3.112 -37.163 4.242 1.00 40.15 295 LYS A CA 1
ATOM 2282 C C . LYS A 1 295 ? 3.640 -38.247 5.176 1.00 41.84 295 LYS A C 1
ATOM 2283 O O . LYS A 1 295 ? 3.969 -39.354 4.739 1.00 41.28 295 LYS A O 1
ATOM 2289 N N . ASN A 1 296 ? 3.727 -37.923 6.467 1.00 44.31 296 ASN A N 1
ATOM 2290 C CA . ASN A 1 296 ? 4.255 -38.858 7.455 1.00 40.55 296 ASN A CA 1
ATOM 2291 C C . ASN A 1 296 ? 3.766 -38.483 8.850 1.00 42.91 296 ASN A C 1
ATOM 2292 O O . ASN A 1 296 ? 4.222 -37.484 9.421 1.00 42.97 296 ASN A O 1
ATOM 2297 N N . PRO A 1 297 ? 2.843 -39.255 9.432 1.00 48.81 297 PRO A N 1
ATOM 2298 C CA . PRO A 1 297 ? 2.312 -38.881 10.752 1.00 43.19 297 PRO A CA 1
ATOM 2299 C C . PRO A 1 297 ? 3.338 -38.959 11.868 1.00 48.29 297 PRO A C 1
ATOM 2300 O O . PRO A 1 297 ? 3.274 -38.151 12.802 1.00 56.12 297 PRO A O 1
ATOM 2304 N N . GLU A 1 298 ? 4.280 -39.905 11.808 1.00 42.20 298 GLU A N 1
ATOM 2305 C CA . GLU A 1 298 ? 5.274 -40.020 12.872 1.00 44.64 298 GLU A CA 1
ATOM 2306 C C . GLU A 1 298 ? 6.253 -38.854 12.845 1.00 43.50 298 GLU A C 1
ATOM 2307 O O . GLU A 1 298 ? 6.619 -38.321 13.899 1.00 44.59 298 GLU A O 1
ATOM 2313 N N . ASN A 1 299 ? 6.694 -38.446 11.651 1.00 38.54 299 ASN A N 1
ATOM 2314 C CA . ASN A 1 299 ? 7.588 -37.298 11.550 1.00 31.66 299 ASN A CA 1
ATOM 2315 C C . ASN A 1 299 ? 6.909 -36.022 12.026 1.00 27.85 299 ASN A C 1
ATOM 2316 O O . ASN A 1 299 ? 7.562 -35.153 12.616 1.00 35.00 299 ASN A O 1
ATOM 2321 N N . ALA A 1 300 ? 5.604 -35.891 11.783 1.00 30.68 300 ALA A N 1
ATOM 2322 C CA . ALA A 1 300 ? 4.879 -34.717 12.257 1.00 28.55 300 ALA A CA 1
ATOM 2323 C C . ALA A 1 300 ? 4.860 -34.666 13.779 1.00 37.86 300 ALA A C 1
ATOM 2324 O O . ALA A 1 300 ? 5.140 -33.623 14.381 1.00 37.64 300 ALA A O 1
ATOM 2326 N N . VAL A 1 301 ? 4.533 -35.793 14.418 1.00 39.21 301 VAL A N 1
ATOM 2327 C CA . VAL A 1 301 ? 4.498 -35.844 15.875 1.00 26.05 301 VAL A CA 1
ATOM 2328 C C . VAL A 1 301 ? 5.898 -35.684 16.453 1.00 27.30 301 VAL A C 1
ATOM 2329 O O . VAL A 1 301 ? 6.064 -35.155 17.560 1.00 33.80 301 VAL A O 1
ATOM 2333 N N . PHE A 1 302 ? 6.925 -36.114 15.715 1.00 22.51 302 PHE A N 1
ATOM 2334 C CA . PHE A 1 302 ? 8.296 -35.947 16.189 1.00 29.19 302 PHE A CA 1
ATOM 2335 C C . PHE A 1 302 ? 8.638 -34.475 16.379 1.00 34.89 302 PHE A C 1
ATOM 2336 O O . PHE A 1 302 ? 9.242 -34.097 17.390 1.00 32.78 302 PHE A O 1
ATOM 2344 N N . TRP A 1 303 ? 8.257 -33.627 15.420 1.00 33.16 303 TRP A N 1
ATOM 2345 C CA . TRP A 1 303 ? 8.577 -32.208 15.519 1.00 32.14 303 TRP A CA 1
ATOM 2346 C C . TRP A 1 303 ? 7.568 -31.443 16.368 1.00 28.80 303 TRP A C 1
ATOM 2347 O O . TRP A 1 303 ? 7.939 -30.454 17.010 1.00 36.50 303 TRP A O 1
ATOM 2358 N N . TYR A 1 304 ? 6.300 -31.868 16.383 1.00 21.14 304 TYR A N 1
ATOM 2359 C CA . TYR A 1 304 ? 5.342 -31.267 17.306 1.00 24.76 304 TYR A CA 1
ATOM 2360 C C . TYR A 1 304 ? 5.826 -31.388 18.744 1.00 31.22 304 TYR A C 1
ATOM 2361 O O . TYR A 1 304 ? 5.709 -30.439 19.529 1.00 30.80 304 TYR A O 1
ATOM 2370 N N . ARG A 1 305 ? 6.379 -32.543 19.101 1.00 32.20 305 ARG A N 1
ATOM 2371 C CA . ARG A 1 305 ? 6.868 -32.790 20.451 1.00 26.90 305 ARG A CA 1
ATOM 2372 C C . ARG A 1 305 ? 8.077 -31.916 20.752 1.00 32.33 305 ARG A C 1
ATOM 2373 O O . ARG A 1 305 ? 8.205 -31.378 21.852 1.00 43.32 305 ARG A O 1
ATOM 2391 N N . ALA A 1 307 ? 8.663 -28.983 19.681 1.00 22.74 307 ALA A N 1
ATOM 2392 C CA . ALA A 1 307 ? 8.206 -27.620 19.908 1.00 22.36 307 ALA A CA 1
ATOM 2393 C C . ALA A 1 307 ? 7.325 -27.541 21.151 1.00 27.83 307 ALA A C 1
ATOM 2394 O O . ALA A 1 307 ? 7.383 -26.565 21.898 1.00 31.51 307 ALA A O 1
ATOM 2396 N N . ALA A 1 308 ? 6.508 -28.575 21.366 1.00 24.47 308 ALA A N 1
ATOM 2397 C CA . ALA A 1 308 ? 5.647 -28.599 22.545 1.00 29.73 308 ALA A CA 1
ATOM 2398 C C . ALA A 1 308 ? 6.459 -28.647 23.833 1.00 42.73 308 ALA A C 1
ATOM 2399 O O . ALA A 1 308 ? 6.046 -28.072 24.847 1.00 39.14 308 ALA A O 1
ATOM 2401 N N . GLU A 1 309 ? 7.613 -29.320 23.815 1.00 35.14 309 GLU A N 1
ATOM 2402 C CA . GLU A 1 309 ? 8.469 -29.368 24.995 1.00 39.23 309 GLU A CA 1
ATOM 2403 C C . GLU A 1 309 ? 9.153 -28.038 25.281 1.00 37.11 309 GLU A C 1
ATOM 2404 O O . GLU A 1 309 ? 9.750 -27.888 26.353 1.00 37.18 309 GLU A O 1
ATOM 2410 N N . GLN A 1 310 ? 9.084 -27.079 24.361 1.00 29.22 310 GLN A N 1
ATOM 2411 C CA . GLN A 1 310 ? 9.626 -25.747 24.580 1.00 22.90 310 GLN A CA 1
ATOM 2412 C C . GLN A 1 310 ? 8.558 -24.731 24.953 1.00 26.30 310 GLN A C 1
ATOM 2413 O O . GLN A 1 310 ? 8.891 -23.572 25.218 1.00 39.55 310 GLN A O 1
ATOM 2419 N N . GLY A 1 311 ? 7.290 -25.132 24.979 1.00 29.60 311 GLY A N 1
ATOM 2420 C CA . GLY A 1 311 ? 6.209 -24.244 25.350 1.00 26.00 311 GLY A CA 1
ATOM 2421 C C . GLY A 1 311 ? 5.389 -23.697 24.205 1.00 33.20 311 GLY A C 1
ATOM 2422 O O . GLY A 1 311 ? 4.603 -22.767 24.421 1.00 32.28 311 GLY A O 1
ATOM 2423 N N . HIS A 1 312 ? 5.546 -24.236 22.998 1.00 32.26 312 HIS A N 1
ATOM 2424 C CA . HIS A 1 312 ? 4.769 -23.786 21.848 1.00 29.98 312 HIS A CA 1
ATOM 2425 C C . HIS A 1 312 ? 3.327 -24.253 22.008 1.00 31.40 312 HIS A C 1
ATOM 2426 O O . HIS A 1 312 ? 3.048 -25.455 21.950 1.00 34.00 312 HIS A O 1
ATOM 2433 N N . ALA A 1 313 ? 2.409 -23.305 22.212 1.00 32.49 313 ALA A N 1
ATOM 2434 C CA . ALA A 1 313 ? 1.025 -23.660 22.516 1.00 33.44 313 ALA A CA 1
ATOM 2435 C C . ALA A 1 313 ? 0.371 -24.395 21.352 1.00 28.27 313 ALA A C 1
ATOM 2436 O O . ALA A 1 313 ? -0.273 -25.434 21.543 1.00 19.71 313 ALA A O 1
ATOM 2438 N N . ASP A 1 314 ? 0.519 -23.867 20.134 1.00 25.08 314 ASP A N 1
ATOM 2439 C CA . ASP A 1 314 ? -0.059 -24.534 18.972 1.00 27.31 314 ASP A CA 1
ATOM 2440 C C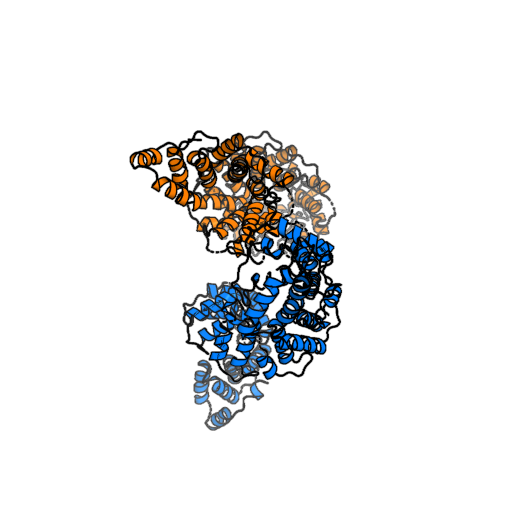 . ASP A 1 314 ? 0.497 -25.944 18.809 1.00 27.81 314 ASP A C 1
ATOM 2441 O O . ASP A 1 314 ? -0.225 -26.859 18.397 1.00 39.39 314 ASP A O 1
ATOM 2446 N N . ALA A 1 315 ? 1.776 -26.140 19.135 1.00 26.80 315 ALA A N 1
ATOM 2447 C CA . ALA A 1 315 ? 2.357 -27.476 19.058 1.00 25.07 315 ALA A CA 1
ATOM 2448 C C . ALA A 1 315 ? 1.813 -28.377 20.160 1.00 26.57 315 ALA A C 1
ATOM 2449 O O . ALA A 1 315 ? 1.561 -29.565 19.928 1.00 25.85 315 ALA A O 1
ATOM 2451 N N . GLN A 1 316 ? 1.628 -27.831 21.364 1.00 32.74 316 GLN A N 1
ATOM 2452 C CA . GLN A 1 316 ? 1.020 -28.605 22.442 1.00 30.87 316 GLN A CA 1
ATOM 2453 C C . GLN A 1 316 ? -0.384 -29.061 22.066 1.00 30.33 316 GLN A C 1
ATOM 2454 O O . GLN A 1 316 ? -0.787 -30.186 22.385 1.00 36.55 316 GLN A O 1
ATOM 2460 N N . ASN A 1 317 ? -1.140 -28.203 21.376 1.00 27.32 317 ASN A N 1
ATOM 2461 C CA . ASN A 1 317 ? -2.490 -28.573 20.964 1.00 25.93 317 ASN A CA 1
ATOM 2462 C C . ASN A 1 317 ? -2.469 -29.648 19.883 1.00 28.25 317 ASN A C 1
ATOM 2463 O O . ASN A 1 317 ? -3.242 -30.610 19.947 1.00 38.48 317 ASN A O 1
ATOM 2468 N N . ARG A 1 318 ? -1.599 -29.500 18.880 1.00 23.76 318 ARG A N 1
ATOM 2469 C CA . ARG A 1 318 ? -1.499 -30.516 17.835 1.00 21.63 318 ARG A CA 1
ATOM 2470 C C . ARG A 1 318 ? -1.014 -31.843 18.403 1.00 16.67 318 ARG A C 1
ATOM 2471 O O . ARG A 1 318 ? -1.481 -32.911 17.992 1.00 20.91 318 ARG A O 1
ATOM 2479 N N . LEU A 1 319 ? -0.072 -31.795 19.347 1.00 29.07 319 LEU A N 1
ATOM 2480 C CA . LEU A 1 319 ? 0.362 -33.017 20.013 1.00 31.11 319 LEU A CA 1
ATOM 2481 C C . LEU A 1 319 ? -0.758 -33.604 20.864 1.00 28.49 319 LEU A C 1
ATOM 2482 O O . LEU A 1 319 ? -0.918 -34.828 20.929 1.00 36.21 319 LEU A O 1
ATOM 2487 N N . GLY A 1 320 ? -1.546 -32.746 21.518 1.00 29.24 320 GLY A N 1
ATOM 2488 C CA . GLY A 1 320 ? -2.676 -33.234 22.289 1.00 32.00 320 GLY A CA 1
ATOM 2489 C C . GLY A 1 320 ? -3.738 -33.894 21.434 1.00 30.29 320 GLY A C 1
ATOM 2490 O O . GLY A 1 320 ? -4.383 -34.852 21.867 1.00 36.67 320 GLY A O 1
ATOM 2491 N N . ILE A 1 321 ? -3.937 -33.397 20.211 1.00 33.16 321 ILE A N 1
ATOM 2492 C CA . ILE A 1 321 ? -4.889 -34.022 19.299 1.00 32.08 321 ILE A CA 1
ATOM 2493 C C . ILE A 1 321 ? -4.345 -35.351 18.791 1.00 37.23 321 ILE A C 1
ATOM 2494 O O . ILE A 1 321 ? -5.095 -36.321 18.620 1.00 35.22 321 ILE A O 1
ATOM 2499 N N . ALA A 1 322 ? -3.032 -35.423 18.551 1.00 31.74 322 ALA A N 1
ATOM 2500 C CA . ALA A 1 322 ? -2.439 -36.663 18.062 1.00 34.80 322 ALA A CA 1
ATOM 2501 C C . ALA A 1 322 ? -2.570 -37.789 19.080 1.00 41.39 322 ALA A C 1
ATOM 2502 O O . ALA A 1 322 ? -2.637 -38.963 18.699 1.00 48.58 322 ALA A O 1
ATOM 2504 N N . TYR A 1 323 ? -2.603 -37.459 20.373 1.00 35.81 323 TYR A N 1
ATOM 2505 C CA . TYR A 1 323 ? -2.865 -38.472 21.388 1.00 29.51 323 TYR A CA 1
ATOM 2506 C C . TYR A 1 323 ? -4.345 -38.820 21.472 1.00 44.46 323 TYR A C 1
ATOM 2507 O O . TYR A 1 323 ? -4.695 -39.934 21.878 1.00 52.11 323 TYR A O 1
ATOM 2516 N N . ARG A 1 324 ? -5.219 -37.885 21.099 1.00 43.55 324 ARG A N 1
ATOM 2517 C CA . ARG A 1 324 ? -6.656 -38.125 21.185 1.00 41.85 324 ARG A CA 1
ATOM 2518 C C . ARG A 1 324 ? -7.090 -39.220 20.219 1.00 52.02 324 ARG A C 1
ATOM 2519 O O . ARG A 1 324 ? -7.832 -40.135 20.595 1.00 58.55 324 ARG A O 1
ATOM 2527 N N . TYR A 1 325 ? -6.633 -39.149 18.971 1.00 56.66 325 TYR A N 1
ATOM 2528 C CA . TYR A 1 325 ? -7.016 -40.107 17.943 1.00 54.79 325 TYR A CA 1
ATOM 2529 C C . TYR A 1 325 ? -5.916 -41.110 17.622 1.00 55.02 325 TYR A C 1
ATOM 2530 O O . TYR A 1 325 ? -6.137 -42.007 16.803 1.00 54.76 325 TYR A O 1
ATOM 2539 N N . GLY A 1 326 ? -4.746 -40.984 18.242 1.00 55.66 326 GLY A N 1
ATOM 2540 C CA . GLY A 1 326 ? -3.671 -41.925 17.996 1.00 46.61 326 GLY A CA 1
ATOM 2541 C C . GLY A 1 326 ? -3.022 -41.803 16.635 1.00 55.17 326 GLY A C 1
ATOM 2542 O O . GLY A 1 326 ? -2.575 -42.811 16.078 1.00 55.83 326 GLY A O 1
ATOM 2543 N N . THR A 1 327 ? -2.953 -40.593 16.084 1.00 54.95 327 THR A N 1
ATOM 2544 C CA . THR A 1 327 ? -2.357 -40.364 14.771 1.00 53.71 327 THR A CA 1
ATOM 2545 C C . THR A 1 327 ? -0.890 -39.988 14.954 1.00 51.64 327 THR A C 1
ATOM 2546 O O . THR A 1 327 ? -0.576 -38.929 15.508 1.00 54.01 327 THR A O 1
ATOM 2550 N N . GLY A 1 328 ? 0.008 -40.853 14.481 1.00 45.11 328 GLY A N 1
ATOM 2551 C CA . GLY A 1 328 ? 1.433 -40.656 14.648 1.00 36.26 328 GLY A CA 1
ATOM 2552 C C . GLY A 1 328 ? 1.991 -41.117 15.975 1.00 39.36 328 GLY A C 1
ATOM 2553 O O . GLY A 1 328 ? 3.218 -41.114 16.147 1.00 37.30 328 GLY A O 1
ATOM 2554 N N . VAL A 1 329 ? 1.136 -41.514 16.917 1.00 43.62 329 VAL A N 1
ATOM 2555 C CA . VAL A 1 329 ? 1.541 -41.987 18.235 1.00 56.05 329 VAL A CA 1
ATOM 2556 C C . VAL A 1 329 ? 0.424 -42.881 18.763 1.00 59.85 329 VAL A C 1
ATOM 2557 O O . VAL A 1 329 ? -0.681 -42.905 18.222 1.00 52.26 329 VAL A O 1
ATOM 2561 N N . ARG A 1 330 ? 0.717 -43.633 19.824 1.00 60.83 330 ARG A N 1
ATOM 2562 C CA . ARG A 1 330 ? -0.296 -44.479 20.440 1.00 48.11 330 ARG A CA 1
ATOM 2563 C C . ARG A 1 330 ? -1.371 -43.627 21.104 1.00 41.80 330 ARG A C 1
ATOM 2564 O O . ARG A 1 330 ? -1.071 -42.652 21.800 1.00 50.49 330 ARG A O 1
ATOM 2572 N N . LYS A 1 331 ? -2.631 -43.998 20.880 1.00 33.54 331 LYS A N 1
ATOM 2573 C CA . LYS A 1 331 ? -3.743 -43.273 21.481 1.00 38.08 331 LYS A CA 1
ATOM 2574 C C . LYS A 1 331 ? -3.655 -43.328 23.002 1.00 48.92 331 LYS A C 1
ATOM 2575 O O . LYS A 1 331 ? -3.547 -44.406 23.593 1.00 60.16 331 LYS A O 1
ATOM 2581 N N . ASN A 1 332 ? -3.695 -42.157 23.632 1.00 42.87 332 ASN A N 1
ATOM 2582 C CA . ASN A 1 332 ? -3.519 -42.040 25.079 1.00 40.11 332 ASN A CA 1
ATOM 2583 C C . ASN A 1 332 ? -4.366 -40.870 25.557 1.00 49.00 332 ASN A C 1
ATOM 2584 O O . ASN A 1 332 ? -3.927 -39.710 25.507 1.00 51.01 332 ASN A O 1
ATOM 2589 N N . PRO A 1 333 ? -5.588 -41.130 26.026 1.00 45.90 333 PRO A N 1
ATOM 2590 C CA . PRO A 1 333 ? -6.434 -40.026 26.508 1.00 45.86 333 PRO A CA 1
ATOM 2591 C C . PRO A 1 333 ? -5.836 -39.276 27.685 1.00 46.35 333 PRO A C 1
ATOM 2592 O O . PRO A 1 333 ? -6.155 -38.098 27.883 1.00 49.57 333 PRO A O 1
ATOM 2596 N N . ALA A 1 334 ? -4.976 -39.923 28.473 1.00 52.97 334 ALA A N 1
ATOM 2597 C CA . ALA A 1 334 ? -4.361 -39.244 29.608 1.00 56.00 334 ALA A CA 1
ATOM 2598 C C . ALA A 1 334 ? -3.368 -38.188 29.141 1.00 43.95 334 ALA A C 1
ATOM 2599 O O . ALA A 1 334 ? -3.375 -37.054 29.633 1.00 44.72 334 ALA A O 1
ATOM 2601 N N . LEU A 1 335 ? -2.503 -38.545 28.187 1.00 46.76 335 LEU A N 1
ATOM 2602 C CA . LEU A 1 335 ? -1.531 -37.586 27.672 1.00 56.67 335 LEU A CA 1
ATOM 2603 C C . LEU A 1 335 ? -2.191 -36.518 26.809 1.00 51.59 335 LEU A C 1
ATOM 2604 O O . LEU A 1 335 ? -1.695 -35.387 26.741 1.00 41.86 335 LEU A O 1
ATOM 2609 N N . SER A 1 336 ? -3.297 -36.855 26.142 1.00 45.06 336 SER A N 1
ATOM 2610 C CA . SER A 1 336 ? -4.012 -35.860 25.349 1.00 36.08 336 SER A CA 1
ATOM 2611 C C . SER A 1 336 ? -4.510 -34.717 26.224 1.00 47.56 336 SER A C 1
ATOM 2612 O O . SER A 1 336 ? -4.388 -33.544 25.854 1.00 58.32 336 SER A O 1
ATOM 2615 N N . VAL A 1 337 ? -5.064 -35.039 27.395 1.00 41.00 337 VAL A N 1
ATOM 2616 C CA . VAL A 1 337 ? -5.560 -34.000 28.291 1.00 38.88 337 VAL A CA 1
ATOM 2617 C C . VAL A 1 337 ? -4.405 -33.175 28.848 1.00 46.56 337 VAL A C 1
ATOM 2618 O O . VAL A 1 337 ? -4.525 -31.956 29.022 1.00 47.25 337 VAL A O 1
ATOM 2622 N N . LYS A 1 338 ? -3.268 -33.819 29.127 1.00 49.00 338 LYS A N 1
ATOM 2623 C CA . LYS A 1 338 ? -2.126 -33.094 29.678 1.00 44.00 338 LYS A CA 1
ATOM 2624 C C . LYS A 1 338 ? -1.604 -32.051 28.697 1.00 31.39 338 LYS A C 1
ATOM 2625 O O . LYS A 1 338 ? -1.304 -30.918 29.088 1.00 39.08 338 LYS A O 1
ATOM 2631 N N . TRP A 1 339 ? -1.493 -32.412 27.417 1.00 25.77 339 TRP A N 1
ATOM 2632 C CA . TRP A 1 339 ? -0.972 -31.469 26.433 1.00 30.44 339 TRP A CA 1
ATOM 2633 C C . TRP A 1 339 ? -2.012 -30.428 26.036 1.00 32.58 339 TRP A C 1
ATOM 2634 O O . TRP A 1 339 ? -1.668 -29.261 25.818 1.00 29.90 339 TRP A O 1
ATOM 2645 N N . LEU A 1 340 ? -3.283 -30.825 25.936 1.00 31.45 340 LEU A N 1
ATOM 2646 C CA . LEU A 1 340 ? -4.324 -29.850 25.628 1.00 23.11 340 LEU A CA 1
ATOM 2647 C C . LEU A 1 340 ? -4.481 -28.830 26.747 1.00 33.67 340 LEU A C 1
ATOM 2648 O O . LEU A 1 340 ? -4.772 -27.658 26.480 1.00 23.76 340 LEU A O 1
ATOM 2653 N N . GLU A 1 341 ? -4.282 -29.249 27.999 1.00 40.52 341 GLU A N 1
ATOM 2654 C CA . GLU A 1 341 ? -4.429 -28.334 29.126 1.00 43.68 341 GLU A CA 1
ATOM 2655 C C . GLU A 1 341 ? -3.266 -27.350 29.211 1.00 42.93 341 GLU A C 1
ATOM 2656 O O . GLU A 1 341 ? -3.466 -26.186 29.578 1.00 33.26 341 GLU A O 1
ATOM 2662 N N . LYS A 1 342 ? -2.049 -27.793 28.880 1.00 32.58 342 LYS A N 1
ATOM 2663 C CA . LYS A 1 342 ? -0.909 -26.879 28.901 1.00 29.59 342 LYS A CA 1
ATOM 2664 C C . LYS A 1 342 ? -1.098 -25.743 27.904 1.00 34.04 342 LYS A C 1
ATOM 2665 O O . LYS A 1 342 ? -0.740 -24.594 28.186 1.00 42.95 342 LYS A O 1
ATOM 2671 N N . ALA A 1 343 ? -1.669 -26.043 26.737 1.00 26.32 343 ALA A N 1
ATOM 2672 C CA . ALA A 1 343 ? -1.937 -24.996 25.759 1.00 28.09 343 ALA A CA 1
ATOM 2673 C C . ALA A 1 343 ? -3.177 -24.191 26.130 1.00 31.20 343 ALA A C 1
ATOM 2674 O O . ALA A 1 343 ? -3.219 -22.974 25.913 1.00 26.18 343 ALA A O 1
ATOM 2676 N N . ALA A 1 344 ? -4.194 -24.851 26.690 1.00 32.84 344 ALA A N 1
ATOM 2677 C CA . ALA A 1 344 ? -5.392 -24.134 27.116 1.00 30.33 344 ALA A CA 1
ATOM 2678 C C . ALA A 1 344 ? -5.077 -23.157 28.241 1.00 38.76 344 ALA A C 1
ATOM 2679 O O . ALA A 1 344 ? -5.627 -22.050 28.284 1.00 42.59 344 ALA A O 1
ATOM 2681 N N . LYS A 1 345 ? -4.191 -23.548 29.161 1.00 32.19 345 LYS A N 1
ATOM 2682 C CA . LYS A 1 345 ? -3.776 -22.636 30.220 1.00 25.82 345 LYS A CA 1
ATOM 2683 C C . LYS A 1 345 ? -2.900 -21.507 29.698 1.00 39.03 345 LYS A C 1
ATOM 2684 O O . LYS A 1 345 ? -2.832 -20.449 30.334 1.00 37.00 345 LYS A O 1
ATOM 2690 N N . GLN A 1 346 ? -2.230 -21.700 28.559 1.00 44.28 346 GLN A N 1
ATOM 2691 C CA . GLN A 1 346 ? -1.511 -20.606 27.920 1.00 28.14 346 GLN A CA 1
ATOM 2692 C C . GLN A 1 346 ? -2.439 -19.632 27.210 1.00 26.32 346 GLN A C 1
ATOM 2693 O O . GLN A 1 346 ? -1.975 -18.580 26.759 1.00 38.61 346 GLN A O 1
ATOM 2699 N N . GLY A 1 347 ? -3.724 -19.955 27.097 1.00 34.25 347 GLY A N 1
ATOM 2700 C CA . GLY A 1 347 ? -4.690 -19.068 26.487 1.00 38.88 347 GLY A CA 1
ATOM 2701 C C . GLY A 1 347 ? -5.016 -19.343 25.037 1.00 34.25 347 GLY A C 1
ATOM 2702 O O . GLY A 1 347 ? -5.697 -18.522 24.412 1.00 45.19 347 GLY A O 1
ATOM 2703 N N . LEU A 1 348 ? -4.555 -20.460 24.480 1.00 24.60 348 LEU A N 1
ATOM 2704 C CA . LEU A 1 348 ? -4.865 -20.793 23.095 1.00 24.40 348 LEU A CA 1
ATOM 2705 C C . LEU A 1 348 ? -6.329 -21.200 22.986 1.00 31.46 348 LEU A C 1
ATOM 2706 O O . LEU A 1 348 ? -6.745 -22.205 23.572 1.00 32.79 348 LEU A O 1
ATOM 2711 N N . ALA A 1 349 ? -7.110 -20.420 22.231 1.00 22.28 349 ALA A N 1
ATOM 2712 C CA . ALA A 1 349 ? -8.555 -20.628 22.196 1.00 20.98 349 ALA A CA 1
ATOM 2713 C C . ALA A 1 349 ? -8.915 -21.996 21.635 1.00 26.59 349 ALA A C 1
ATOM 2714 O O . ALA A 1 349 ? -9.832 -22.658 22.137 1.00 30.97 349 ALA A O 1
ATOM 2716 N N A ARG A 1 350 ? -8.206 -22.424 20.587 0.42 26.17 350 ARG A N 1
ATOM 2717 N N B ARG A 1 350 ? -8.210 -22.452 20.597 0.58 26.36 350 ARG A N 1
ATOM 2718 C CA A ARG A 1 350 ? -8.460 -23.722 19.974 0.42 25.30 350 ARG A CA 1
ATOM 2719 C CA B ARG A 1 350 ? -8.569 -23.743 20.020 0.58 25.39 350 ARG A CA 1
ATOM 2720 C C A ARG A 1 350 ? -8.228 -24.856 20.963 0.42 25.47 350 ARG A C 1
ATOM 2721 C C B ARG A 1 350 ? -8.183 -24.909 20.921 0.58 25.53 350 ARG A C 1
ATOM 2722 O O A ARG A 1 350 ? -8.973 -25.844 20.976 0.42 24.42 350 ARG A O 1
ATOM 2723 O O B ARG A 1 350 ? -8.786 -25.982 20.811 0.58 24.67 350 ARG A O 1
ATOM 2738 N N . ALA A 1 351 ? -7.203 -24.728 21.807 1.00 27.99 351 ALA A N 1
ATOM 2739 C CA . ALA A 1 351 ? -6.914 -25.765 22.789 1.00 18.17 351 ALA A CA 1
ATOM 2740 C C . ALA A 1 351 ? -7.917 -25.743 23.934 1.00 19.44 351 ALA A C 1
ATOM 2741 O O . ALA A 1 351 ? -8.212 -26.792 24.516 1.00 33.77 351 ALA A O 1
ATOM 2743 N N . GLN A 1 352 ? -8.444 -24.565 24.270 1.00 30.91 352 GLN A N 1
ATOM 2744 C CA . GLN A 1 352 ? -9.497 -24.488 25.275 1.00 25.90 352 GLN A CA 1
ATOM 2745 C C . GLN A 1 352 ? -10.766 -25.177 24.791 1.00 29.75 352 GLN A C 1
ATOM 2746 O O . GLN A 1 352 ? -11.477 -25.808 25.581 1.00 37.64 352 GLN A O 1
ATOM 2752 N N . PHE A 1 353 ? -11.063 -25.070 23.495 1.00 30.54 353 PHE A N 1
ATOM 2753 C CA . PHE A 1 353 ? -12.229 -25.754 22.945 1.00 21.52 353 PHE A CA 1
ATOM 2754 C C . PHE A 1 353 ? -12.022 -27.263 22.928 1.00 25.55 353 PHE A C 1
ATOM 2755 O O . PHE A 1 353 ? -12.911 -28.026 23.320 1.00 36.42 353 PHE A O 1
ATOM 2763 N N . ASN A 1 354 ? -10.853 -27.713 22.464 1.00 21.24 354 ASN A N 1
ATOM 2764 C CA . ASN A 1 354 ? -10.583 -29.146 22.403 1.00 24.94 354 ASN A CA 1
ATOM 2765 C C . ASN A 1 354 ? -10.605 -29.776 23.789 1.00 30.95 354 ASN A C 1
ATOM 2766 O O . ASN A 1 354 ? -11.136 -30.878 23.970 1.00 32.43 354 ASN A O 1
ATOM 2771 N N . LEU A 1 355 ? -10.034 -29.091 24.783 1.00 31.91 355 LEU A N 1
ATOM 2772 C CA . LEU A 1 355 ? -10.090 -29.594 26.151 1.00 35.84 355 LEU A CA 1
ATOM 2773 C C . LEU A 1 355 ? -11.518 -29.585 26.682 1.00 39.10 355 LEU A C 1
ATOM 2774 O O . LEU A 1 355 ? -11.927 -30.506 27.399 1.00 39.08 355 LEU A O 1
ATOM 2779 N N . GLY A 1 356 ? -12.292 -28.554 26.341 1.00 31.20 356 GLY A N 1
ATOM 2780 C CA . GLY A 1 356 ? -13.681 -28.516 26.766 1.00 33.98 356 GLY A CA 1
ATOM 2781 C C . GLY A 1 356 ? -14.514 -29.608 26.122 1.00 31.52 356 GLY A C 1
ATOM 2782 O O . GLY A 1 356 ? -15.355 -30.229 26.779 1.00 24.46 356 GLY A O 1
ATOM 2783 N N . LYS A 1 357 ? -14.290 -29.861 24.830 1.00 23.88 357 LYS A N 1
ATOM 2784 C CA . LYS A 1 357 ? -15.009 -30.933 24.150 1.00 28.83 357 LYS A CA 1
ATOM 2785 C C . LYS A 1 357 ? -14.597 -32.300 24.677 1.00 38.29 357 LYS A C 1
ATOM 2786 O O . LYS A 1 357 ? -15.421 -33.221 24.718 1.00 43.83 357 LYS A O 1
ATOM 2792 N N . THR A 1 358 ? -13.334 -32.450 25.085 1.00 42.69 358 THR A N 1
ATOM 2793 C CA . THR A 1 358 ? -12.891 -33.709 25.676 1.00 40.83 358 THR A CA 1
ATOM 2794 C C . THR A 1 358 ? -13.608 -33.977 26.994 1.00 34.19 358 THR A C 1
ATOM 2795 O O . THR A 1 358 ? -14.015 -35.112 27.268 1.00 42.09 358 THR A O 1
ATOM 2799 N N . PHE A 1 359 ? -13.776 -32.941 27.819 1.00 35.63 359 PHE A N 1
ATOM 2800 C CA . PHE A 1 359 ? -14.537 -33.093 29.055 1.00 31.44 359 PHE A CA 1
ATOM 2801 C C . PHE A 1 359 ? -16.026 -33.252 28.773 1.00 39.60 359 PHE A C 1
ATOM 2802 O O . PHE A 1 359 ? -16.723 -33.990 29.479 1.00 50.72 359 PHE A O 1
ATOM 2810 N N . TYR A 1 360 ? -16.533 -32.561 27.749 1.00 28.95 360 TYR A N 1
ATOM 2811 C CA . TYR A 1 360 ? -17.964 -32.609 27.467 1.00 27.13 360 TYR A CA 1
ATOM 2812 C C . TYR A 1 360 ? -18.375 -33.970 26.921 1.00 32.40 360 TYR A C 1
ATOM 2813 O O . TYR A 1 360 ? -19.438 -34.491 27.275 1.00 43.63 360 TYR A O 1
ATOM 2822 N N . ILE A 1 361 ? -17.549 -34.561 26.060 1.00 36.56 361 ILE A N 1
ATOM 2823 C CA . ILE A 1 361 ? -17.878 -35.870 25.505 1.00 47.73 361 ILE A CA 1
ATOM 2824 C C . ILE A 1 361 ? -17.520 -36.975 26.490 1.00 55.07 361 ILE A C 1
ATOM 2825 O O . ILE A 1 361 ? -18.287 -37.926 26.677 1.00 60.57 361 ILE A O 1
ATOM 2830 N N . GLY A 1 362 ? -16.367 -36.863 27.144 1.00 63.03 362 GLY A N 1
ATOM 2831 C CA . GLY A 1 362 ? -15.933 -37.888 28.070 1.00 61.24 362 GLY A CA 1
ATOM 2832 C C . GLY A 1 362 ? -15.309 -39.100 27.419 1.00 75.76 362 GLY A C 1
ATOM 2833 O O . GLY A 1 362 ? -15.452 -40.212 27.934 1.00 86.93 362 GLY A O 1
ATOM 2834 N N . ALA A 1 363 ? -14.621 -38.921 26.294 1.00 80.45 363 ALA A N 1
ATOM 2835 C CA . ALA A 1 363 ? -13.992 -40.039 25.604 1.00 79.66 363 ALA A CA 1
ATOM 2836 C C . ALA A 1 363 ? -12.617 -40.296 26.206 1.00 83.17 363 ALA A C 1
ATOM 2837 O O . ALA A 1 363 ? -11.753 -39.412 26.199 1.00 77.66 363 ALA A O 1
ATOM 2839 N N . GLY A 1 364 ? -12.419 -41.505 26.734 1.00 81.68 364 GLY A N 1
ATOM 2840 C CA . GLY A 1 364 ? -11.168 -41.884 27.351 1.00 73.50 364 GLY A CA 1
ATOM 2841 C C . GLY A 1 364 ? -10.975 -41.402 28.770 1.00 66.49 364 GLY A C 1
ATOM 2842 O O . GLY A 1 364 ? -10.089 -41.913 29.466 1.00 66.08 364 GLY A O 1
ATOM 2843 N N . ILE A 1 365 ? -11.765 -40.429 29.224 1.00 58.93 365 ILE A N 1
ATOM 2844 C CA . ILE A 1 365 ? -11.703 -39.916 30.586 1.00 52.88 365 ILE A CA 1
ATOM 2845 C C . ILE A 1 365 ? -13.125 -39.706 31.088 1.00 49.94 365 ILE A C 1
ATOM 2846 O O . ILE A 1 365 ? -14.099 -39.851 30.347 1.00 48.40 365 ILE A O 1
ATOM 2851 N N . ASN A 1 366 ? -13.235 -39.352 32.366 1.00 52.53 366 ASN A N 1
ATOM 2852 C CA . ASN A 1 366 ? -14.540 -39.104 32.961 1.00 55.09 366 ASN A CA 1
ATOM 2853 C C . ASN A 1 366 ? -15.148 -37.822 32.405 1.00 50.36 366 ASN A C 1
ATOM 2854 O O . ASN A 1 366 ? -14.462 -36.811 32.236 1.00 41.53 366 ASN A O 1
ATOM 2859 N N . LYS A 1 367 ? -16.447 -37.871 32.122 1.00 44.11 367 LYS A N 1
ATOM 2860 C CA . LYS A 1 367 ? -17.159 -36.686 31.667 1.00 42.11 367 LYS A CA 1
ATOM 2861 C C . LYS A 1 367 ? -17.274 -35.676 32.804 1.00 44.18 367 LYS A C 1
ATOM 2862 O O . LYS A 1 367 ? -17.568 -36.036 33.947 1.00 52.68 367 LYS A O 1
ATOM 2868 N N . ASN A 1 368 ? -17.028 -34.405 32.486 1.00 45.40 368 ASN A N 1
ATOM 2869 C CA . ASN A 1 368 ? -17.059 -33.326 33.476 1.00 42.35 368 ASN A CA 1
ATOM 2870 C C . ASN A 1 368 ? -17.607 -32.081 32.784 1.00 44.27 368 ASN A C 1
ATOM 2871 O O . ASN A 1 368 ? -16.860 -31.355 32.121 1.00 48.26 368 ASN A O 1
ATOM 2876 N N . THR A 1 369 ? -18.910 -31.833 32.945 1.00 29.61 369 THR A N 1
ATOM 2877 C CA . THR A 1 369 ? -19.536 -30.710 32.256 1.00 35.97 369 THR A CA 1
ATOM 2878 C C . THR A 1 369 ? -19.163 -29.367 32.870 1.00 39.00 369 THR A C 1
ATOM 2879 O O . THR A 1 369 ? -19.237 -28.346 32.178 1.00 35.80 369 THR A O 1
ATOM 2883 N N . ASP A 1 370 ? -18.767 -29.340 34.145 1.00 35.95 370 ASP A N 1
ATOM 2884 C CA . ASP A 1 370 ? -18.326 -28.086 34.751 1.00 38.66 370 ASP A CA 1
ATOM 2885 C C . ASP A 1 370 ? -17.066 -27.567 34.072 1.00 42.10 370 ASP A C 1
ATOM 2886 O O . ASP A 1 370 ? -17.009 -26.408 33.645 1.00 49.04 370 ASP A O 1
ATOM 2891 N N . LYS A 1 371 ? -16.039 -28.414 33.971 1.00 34.75 371 LYS A N 1
ATOM 2892 C CA . LYS A 1 371 ? -14.832 -28.021 33.254 1.00 38.82 371 LYS A CA 1
ATOM 2893 C C . LYS A 1 371 ? -15.116 -27.800 31.775 1.00 37.95 371 LYS A C 1
ATOM 2894 O O . LYS A 1 371 ? -14.484 -26.947 31.141 1.00 41.25 371 LYS A O 1
ATOM 2900 N N . ALA A 1 372 ? -16.064 -28.553 31.213 1.00 34.00 372 ALA A N 1
ATOM 2901 C CA . ALA A 1 372 ? -16.434 -28.364 29.814 1.00 34.68 372 ALA A CA 1
ATOM 2902 C C . ALA A 1 372 ? -16.999 -26.969 29.585 1.00 37.13 372 ALA A C 1
ATOM 2903 O O . ALA A 1 372 ? -16.564 -26.251 28.677 1.00 36.67 372 ALA A O 1
ATOM 2905 N N . VAL A 1 373 ? -17.975 -26.570 30.405 1.00 37.18 373 VAL A N 1
ATOM 2906 C CA . VAL A 1 373 ? -18.547 -25.231 30.290 1.00 29.35 373 VAL A CA 1
ATOM 2907 C C . VAL A 1 373 ? -17.489 -24.175 30.582 1.00 35.38 373 VAL A C 1
ATOM 2908 O O . VAL A 1 373 ? -17.446 -23.122 29.934 1.00 38.28 373 VAL A O 1
ATOM 2912 N N . TYR A 1 374 ? -16.608 -24.448 31.548 1.00 44.25 374 TYR A N 1
ATOM 2913 C CA . TYR A 1 374 ? -15.570 -23.485 31.904 1.00 33.74 374 TYR A CA 1
ATOM 2914 C C . TYR A 1 374 ? -14.660 -23.187 30.720 1.00 26.94 374 TYR A C 1
ATOM 2915 O O . TYR A 1 374 ? -14.335 -22.023 30.455 1.00 32.61 374 TYR A O 1
ATOM 2924 N N . TRP A 1 375 ? -14.245 -24.222 29.991 1.00 32.62 375 TRP A N 1
ATOM 2925 C CA . TRP A 1 375 ? -13.333 -24.008 28.874 1.00 32.40 375 TRP A CA 1
ATOM 2926 C C . TRP A 1 375 ? -14.058 -23.568 27.609 1.00 22.54 375 TRP A C 1
ATOM 2927 O O . TRP A 1 375 ? -13.478 -22.841 26.795 1.00 28.87 375 TRP A O 1
ATOM 2938 N N . PHE A 1 376 ? -15.313 -23.988 27.424 1.00 26.00 376 PHE A N 1
ATOM 2939 C CA . PHE A 1 376 ? -16.085 -23.517 26.277 1.00 19.57 376 PHE A CA 1
ATOM 2940 C C . PHE A 1 376 ? -16.304 -22.011 26.343 1.00 21.86 376 PHE A C 1
ATOM 2941 O O . PHE A 1 376 ? -16.280 -21.327 25.314 1.00 24.56 376 PHE A O 1
ATOM 2949 N N . ILE A 1 377 ? -16.521 -21.479 27.547 1.00 30.47 377 ILE A N 1
ATOM 2950 C CA . ILE A 1 377 ? -16.738 -20.044 27.701 1.00 30.11 377 ILE A CA 1
ATOM 2951 C C . ILE A 1 377 ? -15.450 -19.277 27.436 1.00 31.73 377 ILE A C 1
ATOM 2952 O O . ILE A 1 377 ? -15.463 -18.216 26.799 1.00 34.25 377 ILE A O 1
ATOM 2957 N N . LYS A 1 378 ? -14.317 -19.803 27.913 1.00 40.04 378 LYS A N 1
ATOM 2958 C CA . LYS A 1 378 ? -13.029 -19.164 27.654 1.00 34.03 378 LYS A CA 1
ATOM 2959 C C . LYS A 1 378 ? -12.761 -19.049 26.160 1.00 31.45 378 LYS A C 1
ATOM 2960 O O . LYS A 1 378 ? -12.320 -17.999 25.679 1.00 30.32 378 LYS A O 1
ATOM 2966 N N . ALA A 1 379 ? -13.026 -20.120 25.408 1.00 33.62 379 ALA A N 1
ATOM 2967 C CA . ALA A 1 379 ? -12.740 -20.114 23.978 1.00 27.71 379 ALA A CA 1
ATOM 2968 C C . ALA A 1 379 ? -13.771 -19.306 23.202 1.00 28.93 379 ALA A C 1
ATOM 2969 O O . ALA A 1 379 ? -13.422 -18.616 22.237 1.00 35.69 379 ALA A O 1
ATOM 2971 N N . ALA A 1 380 ? -15.042 -19.381 23.602 1.00 30.91 380 ALA A N 1
ATOM 2972 C CA . ALA A 1 380 ? -16.071 -18.587 22.939 1.00 32.04 380 ALA A CA 1
ATOM 2973 C C . ALA A 1 380 ? -15.802 -17.096 23.098 1.00 35.41 380 ALA A C 1
ATOM 2974 O O . ALA A 1 380 ? -16.027 -16.313 22.167 1.00 36.30 380 ALA A O 1
ATOM 2976 N N . ASN A 1 381 ? -15.312 -16.686 24.270 1.00 34.59 381 ASN A N 1
ATOM 2977 C CA . ASN A 1 381 ? -15.024 -15.275 24.498 1.00 31.25 381 ASN A CA 1
ATOM 2978 C C . ASN A 1 381 ? -13.885 -14.780 23.616 1.00 31.97 381 ASN A C 1
ATOM 2979 O O . ASN A 1 381 ? -13.830 -13.588 23.292 1.00 43.01 381 ASN A O 1
ATOM 2984 N N . GLN A 1 382 ? -12.976 -15.666 23.218 1.00 36.38 382 GLN A N 1
ATOM 2985 C CA . GLN A 1 382 ? -11.917 -15.295 22.289 1.00 31.20 382 GLN A CA 1
ATOM 2986 C C . GLN A 1 382 ? -12.375 -15.318 20.838 1.00 31.32 382 GLN A C 1
ATOM 2987 O O . GLN A 1 382 ? -11.592 -14.961 19.951 1.00 41.53 382 GLN A O 1
ATOM 2993 N N . GLY A 1 383 ? -13.611 -15.731 20.578 1.00 29.09 383 GLY A N 1
ATOM 2994 C CA . GLY A 1 383 ? -14.151 -15.751 19.238 1.00 38.74 383 GLY A CA 1
ATOM 2995 C C . GLY A 1 383 ? -14.052 -17.069 18.504 1.00 38.09 383 GLY A C 1
ATOM 2996 O O . GLY A 1 383 ? -14.262 -17.091 17.285 1.00 34.62 383 GLY A O 1
ATOM 2997 N N . PHE A 1 384 ? -13.744 -18.165 19.193 1.00 29.41 384 PHE A N 1
ATOM 2998 C CA . PHE A 1 384 ? -13.645 -19.456 18.524 1.00 21.56 384 PHE A CA 1
ATOM 2999 C C . PHE A 1 384 ? -15.041 -19.950 18.165 1.00 31.73 384 PHE A C 1
ATOM 3000 O O . PHE A 1 384 ? -15.878 -20.164 19.049 1.00 32.09 384 PHE A O 1
ATOM 3008 N N . THR A 1 385 ? -15.277 -20.148 16.866 1.00 37.35 385 THR A N 1
ATOM 3009 C CA . THR A 1 385 ? -16.631 -20.368 16.362 1.00 29.60 385 THR A CA 1
ATOM 3010 C C . THR A 1 385 ? -17.263 -21.621 16.958 1.00 33.92 385 THR A C 1
ATOM 3011 O O . THR A 1 385 ? -18.401 -21.585 17.440 1.00 37.20 385 THR A O 1
ATOM 3015 N N . GLU A 1 386 ? -16.542 -22.744 16.929 1.00 36.44 386 GLU A N 1
ATOM 3016 C CA . GLU A 1 386 ? -17.128 -23.999 17.389 1.00 28.94 386 GLU A CA 1
ATOM 3017 C C . GLU A 1 386 ? -17.395 -23.988 18.889 1.00 33.08 386 GLU A C 1
ATOM 3018 O O . GLU A 1 386 ? -18.331 -24.649 19.352 1.00 28.70 386 GLU A O 1
ATOM 3024 N N . ALA A 1 387 ? -16.593 -23.253 19.661 1.00 32.98 387 ALA A N 1
ATOM 3025 C CA . ALA A 1 387 ? -16.884 -23.108 21.082 1.00 26.01 387 ALA A CA 1
ATOM 3026 C C . ALA A 1 387 ? -18.194 -22.364 21.295 1.00 35.90 387 ALA A C 1
ATOM 3027 O O . ALA A 1 387 ? -18.948 -22.668 22.227 1.00 34.37 387 ALA A O 1
ATOM 3029 N N . GLN A 1 388 ? -18.489 -21.390 20.430 1.00 36.53 388 GLN A N 1
ATOM 3030 C CA . GLN A 1 388 ? -19.733 -20.639 20.549 1.00 29.63 388 GLN A CA 1
ATOM 3031 C C . GLN A 1 388 ? -20.943 -21.492 20.191 1.00 28.28 388 GLN A C 1
ATOM 3032 O O . GLN A 1 388 ? -22.030 -21.287 20.744 1.00 28.02 388 GLN A O 1
ATOM 3038 N N . ALA A 1 389 ? -20.780 -22.449 19.276 1.00 26.64 389 ALA A N 1
ATOM 3039 C CA . ALA A 1 389 ? -21.883 -23.344 18.945 1.00 26.97 389 ALA A CA 1
ATOM 3040 C C . ALA A 1 389 ? -22.211 -24.266 20.112 1.00 26.77 389 ALA A C 1
ATOM 3041 O O . ALA A 1 389 ? -23.387 -24.478 20.430 1.00 35.98 389 ALA A O 1
ATOM 3043 N N . TYR A 1 390 ? -21.186 -24.819 20.765 1.00 25.45 390 TYR A N 1
ATOM 3044 C CA . TYR A 1 390 ? -21.423 -25.694 21.909 1.00 21.71 390 TYR A CA 1
ATOM 3045 C C . TYR A 1 390 ? -22.050 -24.930 23.069 1.00 28.31 390 TYR A C 1
ATOM 3046 O O . TYR A 1 390 ? -23.073 -25.351 23.621 1.00 37.19 390 TYR A O 1
ATOM 3055 N N . ILE A 1 391 ? -21.454 -23.797 23.452 1.00 24.45 391 ILE A N 1
ATOM 3056 C CA . ILE A 1 391 ? -21.968 -23.046 24.590 1.00 27.22 391 ILE A CA 1
ATOM 3057 C C . ILE A 1 391 ? -23.330 -22.434 24.289 1.00 22.00 391 ILE A C 1
ATOM 3058 O O . ILE A 1 391 ? -24.084 -22.118 25.217 1.00 28.55 391 ILE A O 1
ATOM 3063 N N . GLY A 1 392 ? -23.676 -22.267 23.011 1.00 22.04 392 GLY A N 1
ATOM 3064 C CA . GLY A 1 392 ? -25.002 -21.779 22.677 1.00 29.11 392 GLY A CA 1
ATOM 3065 C C . GLY A 1 392 ? -26.094 -22.794 22.946 1.00 28.15 392 GLY A C 1
ATOM 3066 O O . GLY A 1 392 ? -27.202 -22.425 23.346 1.00 34.01 392 GLY A O 1
ATOM 3075 N N . ILE A 1 394 ? -25.726 -25.418 25.122 1.00 22.67 394 ILE A N 1
ATOM 3076 C CA . ILE A 1 394 ? -25.720 -25.665 26.561 1.00 22.07 394 ILE A CA 1
ATOM 3077 C C . ILE A 1 394 ? -26.601 -24.647 27.273 1.00 26.41 394 ILE A C 1
ATOM 3078 O O . ILE A 1 394 ? -27.407 -24.997 28.144 1.00 40.78 394 ILE A O 1
ATOM 3083 N N . TYR A 1 395 ? -26.463 -23.368 26.911 1.00 17.17 395 TYR A N 1
ATOM 3084 C CA . TYR A 1 395 ? -27.322 -22.339 27.490 1.00 22.70 395 TYR A CA 1
ATOM 3085 C C . TYR A 1 395 ? -28.780 -22.554 27.104 1.00 28.82 395 TYR A C 1
ATOM 3086 O O . TYR A 1 395 ? -29.686 -22.315 27.910 1.00 30.66 395 TYR A O 1
ATOM 3095 N N . PHE A 1 396 ? -29.026 -23.003 25.877 1.00 21.82 396 PHE A N 1
ATOM 3096 C CA . PHE A 1 396 ? -30.391 -23.143 25.388 1.00 21.08 396 PHE A CA 1
ATOM 3097 C C . PHE A 1 396 ? -31.104 -24.342 26.011 1.00 28.15 396 PHE A C 1
ATOM 3098 O O . PHE A 1 396 ? -32.291 -24.262 26.332 1.00 35.94 396 PHE A O 1
ATOM 3117 N N . GLY A 1 398 ? -30.187 -25.867 28.938 1.00 28.37 398 GLY A N 1
ATOM 3118 C CA . GLY A 1 398 ? -30.295 -25.555 30.349 1.00 33.83 398 GLY A CA 1
ATOM 3119 C C . GLY A 1 398 ? -30.277 -26.769 31.260 1.00 37.49 398 GLY A C 1
ATOM 3120 O O . GLY A 1 398 ? -30.958 -26.788 32.287 1.00 45.24 398 GLY A O 1
ATOM 3121 N N . LYS A 1 399 ? -29.498 -27.785 30.879 1.00 27.63 399 LYS A N 1
ATOM 3122 C CA . LYS A 1 399 ? -29.336 -28.998 31.674 1.00 36.93 399 LYS A CA 1
ATOM 3123 C C . LYS A 1 399 ? -28.119 -28.935 32.587 1.00 43.80 399 LYS A C 1
ATOM 3124 O O . LYS A 1 399 ? -28.238 -29.155 33.795 1.00 45.35 399 LYS A O 1
ATOM 3130 N N . TYR A 1 400 ? -26.944 -28.648 32.031 1.00 38.16 400 TYR A N 1
ATOM 3131 C CA . TYR A 1 400 ? -25.722 -28.545 32.816 1.00 42.99 400 TYR A CA 1
ATOM 3132 C C . TYR A 1 400 ? -25.430 -27.118 33.257 1.00 40.02 400 TYR A C 1
ATOM 3133 O O . TYR A 1 400 ? -24.442 -26.888 33.961 1.00 44.40 400 TYR A O 1
ATOM 3142 N N . VAL A 1 401 ? -26.271 -26.165 32.865 1.00 36.94 401 VAL A N 1
ATOM 3143 C CA . VAL A 1 401 ? -26.138 -24.763 33.233 1.00 30.51 401 VAL A CA 1
ATOM 3144 C C . VAL A 1 401 ? -27.548 -24.200 33.372 1.00 32.17 401 VAL A C 1
ATOM 3145 O O . VAL A 1 401 ? -28.526 -24.816 32.945 1.00 38.40 401 VAL A O 1
ATOM 3149 N N . ALA A 1 402 ? -27.660 -23.031 33.993 1.00 35.95 402 ALA A N 1
ATOM 3150 C CA . ALA A 1 402 ? -28.951 -22.361 34.084 1.00 34.30 402 ALA A CA 1
ATOM 3151 C C . ALA A 1 402 ? -29.425 -21.992 32.684 1.00 34.98 402 ALA A C 1
ATOM 3152 O O . ALA A 1 402 ? -28.634 -21.535 31.859 1.00 45.18 402 ALA A O 1
ATOM 3165 N N . ASN A 1 404 ? -30.748 -20.123 29.614 1.00 28.13 404 ASN A N 1
ATOM 3166 C CA . ASN A 1 404 ? -30.672 -18.740 29.165 1.00 27.60 404 ASN A CA 1
ATOM 3167 C C . ASN A 1 404 ? -30.840 -18.689 27.652 1.00 33.46 404 ASN A C 1
ATOM 3168 O O . ASN A 1 404 ? -29.887 -18.917 26.907 1.00 44.21 404 ASN A O 1
ATOM 3173 N N . GLU A 1 405 ? -32.063 -18.397 27.199 1.00 31.62 405 GLU A N 1
ATOM 3174 C CA . GLU A 1 405 ? -32.323 -18.369 25.764 1.00 31.90 405 GLU A CA 1
ATOM 3175 C C . GLU A 1 405 ? -31.615 -17.208 25.079 1.00 39.27 405 GLU A C 1
ATOM 3176 O O . GLU A 1 405 ? -31.184 -17.346 23.928 1.00 40.56 405 GLU A O 1
ATOM 3182 N N . LYS A 1 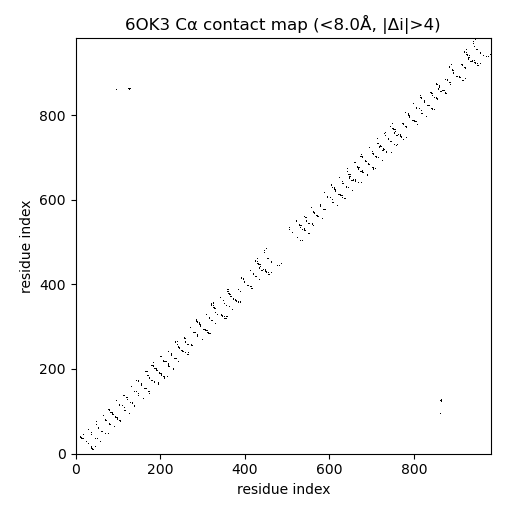406 ? -31.493 -16.062 25.755 1.00 32.50 406 LYS A N 1
ATOM 3183 C CA . LYS A 1 406 ? -30.827 -14.917 25.140 1.00 36.95 406 LYS A CA 1
ATOM 3184 C C . LYS A 1 406 ? -29.362 -15.225 24.855 1.00 35.33 406 LYS A C 1
ATOM 3185 O O . LYS A 1 406 ? -28.886 -15.043 23.729 1.00 41.69 406 LYS A O 1
ATOM 3191 N N . LYS A 1 407 ? -28.629 -15.696 25.870 1.00 31.69 407 LYS A N 1
ATOM 3192 C CA . LYS A 1 407 ? -27.236 -16.081 25.660 1.00 40.77 407 LYS A CA 1
ATOM 3193 C C . LYS A 1 407 ? -27.124 -17.208 24.640 1.00 39.63 407 LYS A C 1
ATOM 3194 O O . LYS A 1 407 ? -26.195 -17.225 23.823 1.00 41.77 407 LYS A O 1
ATOM 3200 N N . GLY A 1 408 ? -28.063 -18.156 24.673 1.00 30.21 408 GLY A N 1
ATOM 3201 C CA . GLY A 1 408 ? -28.025 -19.255 23.721 1.00 19.31 408 GLY A CA 1
ATOM 3202 C C . GLY A 1 408 ? -28.106 -18.780 22.283 1.00 25.61 408 GLY A C 1
ATOM 3203 O O . GLY A 1 408 ? -27.265 -19.129 21.451 1.00 31.09 408 GLY A O 1
ATOM 3204 N N . PHE A 1 409 ? -29.118 -17.968 21.971 1.00 23.60 409 PHE A N 1
ATOM 3205 C CA . PHE A 1 409 ? -29.232 -17.434 20.619 1.00 28.81 409 PHE A CA 1
ATOM 3206 C C . PHE A 1 409 ? -28.103 -16.467 20.296 1.00 32.46 409 PHE A C 1
ATOM 3207 O O . PHE A 1 409 ? -27.713 -16.345 19.130 1.00 38.38 409 PHE A O 1
ATOM 3215 N N . TYR A 1 410 ? -27.574 -15.769 21.303 1.00 35.69 410 TYR A N 1
ATOM 3216 C CA . TYR A 1 410 ? -26.448 -14.872 21.069 1.00 37.29 410 TYR A CA 1
ATOM 3217 C C . TYR A 1 410 ? -25.253 -15.632 20.510 1.00 38.28 410 TYR A C 1
ATOM 3218 O O . TYR A 1 410 ? -24.676 -15.243 19.488 1.00 44.50 410 TYR A O 1
ATOM 3227 N N . TRP A 1 411 ? -24.873 -16.730 21.163 1.00 34.46 411 TRP A N 1
ATOM 3228 C CA . TRP A 1 411 ? -23.727 -17.502 20.702 1.00 31.50 411 TRP A CA 1
ATOM 3229 C C . TRP A 1 411 ? -24.048 -18.324 19.461 1.00 32.65 411 TRP A C 1
ATOM 3230 O O . TRP A 1 411 ? -23.173 -18.515 18.609 1.00 31.62 411 TRP A O 1
ATOM 3241 N N . LEU A 1 412 ? -25.285 -18.816 19.339 1.00 29.87 412 LEU A N 1
ATOM 3242 C CA . LEU A 1 412 ? -25.644 -19.630 18.182 1.00 36.76 412 LEU A CA 1
ATOM 3243 C C . LEU A 1 412 ? -25.625 -18.811 16.898 1.00 36.93 412 LEU A C 1
ATOM 3244 O O . LEU A 1 412 ? -25.147 -19.287 15.861 1.00 37.70 412 LEU A O 1
ATOM 3249 N N . LYS A 1 413 ? -26.143 -17.581 16.942 1.00 40.59 413 LYS A N 1
ATOM 3250 C CA . LYS A 1 413 ? -26.109 -16.730 15.757 1.00 34.53 413 LYS A CA 1
ATOM 3251 C C . LYS A 1 413 ? -24.686 -16.294 15.433 1.00 36.16 413 LYS A C 1
ATOM 3252 O O . LYS A 1 413 ? -24.314 -16.199 14.257 1.00 34.94 413 LYS A O 1
ATOM 3258 N N . LYS A 1 414 ? -23.875 -16.030 16.461 1.00 33.03 414 LYS A N 1
ATOM 3259 C CA . LYS A 1 414 ? -22.483 -15.656 16.229 1.00 30.74 414 LYS A CA 1
ATOM 3260 C C . LYS A 1 414 ? -21.710 -16.791 15.571 1.00 36.14 414 LYS A C 1
ATOM 3261 O O . LYS A 1 414 ? -20.857 -16.554 14.708 1.00 36.80 414 LYS A O 1
ATOM 3267 N N . ALA A 1 415 ? -21.995 -18.034 15.965 1.00 36.91 415 ALA A N 1
ATOM 3268 C CA . ALA A 1 415 ? -21.338 -19.175 15.336 1.00 33.88 415 ALA A CA 1
ATOM 3269 C C . ALA A 1 415 ? -21.893 -19.429 13.940 1.00 28.24 415 ALA A C 1
ATOM 3270 O O . ALA A 1 415 ? -21.134 -19.716 13.008 1.00 23.14 415 ALA A O 1
ATOM 3272 N N . ALA A 1 416 ? -23.214 -19.327 13.776 1.00 32.78 416 ALA A N 1
ATOM 3273 C CA . ALA A 1 416 ? -23.809 -19.461 12.452 1.00 41.90 416 ALA A CA 1
ATOM 3274 C C . ALA A 1 416 ? -23.347 -18.364 11.504 1.00 51.53 416 ALA A C 1
ATOM 3275 O O . ALA A 1 416 ? -23.363 -18.564 10.284 1.00 41.51 416 ALA A O 1
ATOM 3277 N N . GLU A 1 417 ? -22.935 -17.211 12.038 1.00 58.37 417 GLU A N 1
ATOM 3278 C CA . GLU A 1 417 ? -22.403 -16.148 11.192 1.00 64.46 417 GLU A CA 1
ATOM 3279 C C . GLU A 1 417 ? -21.091 -16.560 10.536 1.00 51.76 417 GLU A C 1
ATOM 3280 O O . GLU A 1 417 ? -20.811 -16.149 9.404 1.00 49.73 417 GLU A O 1
ATOM 3286 N N . LYS A 1 418 ? -20.279 -17.364 11.225 1.00 43.14 418 LYS A N 1
ATOM 3287 C CA . LYS A 1 418 ? -19.023 -17.874 10.692 1.00 33.67 418 LYS A CA 1
ATOM 3288 C C . LYS A 1 418 ? -19.172 -19.256 10.057 1.00 37.85 418 LYS A C 1
ATOM 3289 O O . LYS A 1 418 ? -18.191 -20.006 9.993 1.00 43.65 418 LYS A O 1
ATOM 3295 N N . ASP A 1 419 ? -20.381 -19.609 9.612 1.00 39.86 419 ASP A N 1
ATOM 3296 C CA . ASP A 1 419 ? -20.646 -20.840 8.859 1.00 39.58 419 ASP A CA 1
ATOM 3297 C C . ASP A 1 419 ? -20.388 -22.097 9.690 1.00 31.83 419 ASP A C 1
ATOM 3298 O O . ASP A 1 419 ? -19.890 -23.101 9.180 1.00 39.71 419 ASP A O 1
ATOM 3303 N N . SER A 1 420 ? -20.745 -22.053 10.971 1.00 35.45 420 SER A N 1
ATOM 3304 C CA . SER A 1 420 ? -20.664 -23.233 11.827 1.00 32.33 420 SER A CA 1
ATOM 3305 C C . SER A 1 420 ? -21.740 -24.231 11.413 1.00 38.83 420 SER A C 1
ATOM 3306 O O . SER A 1 420 ? -22.936 -23.957 11.554 1.00 40.82 420 SER A O 1
ATOM 3309 N N . ALA A 1 421 ? -21.321 -25.388 10.909 1.00 39.31 421 ALA A N 1
ATOM 3310 C CA . ALA A 1 421 ? -22.259 -26.408 10.445 1.00 23.96 421 ALA A CA 1
ATOM 3311 C C . ALA A 1 421 ? -23.148 -26.901 11.578 1.00 30.79 421 ALA A C 1
ATOM 3312 O O . ALA A 1 421 ? -24.304 -27.267 11.358 1.00 32.26 421 ALA A O 1
ATOM 3325 N N . ALA A 1 423 ? -24.023 -25.113 14.452 1.00 30.16 423 ALA A N 1
ATOM 3326 C CA . ALA A 1 423 ? -24.947 -24.066 14.873 1.00 22.40 423 ALA A CA 1
ATOM 3327 C C . ALA A 1 423 ? -26.040 -23.836 13.830 1.00 35.28 423 ALA A C 1
ATOM 3328 O O . ALA A 1 423 ? -27.187 -23.550 14.179 1.00 35.89 423 ALA A O 1
ATOM 3330 N N . GLN A 1 424 ? -25.674 -23.956 12.550 1.00 34.19 424 GLN A N 1
ATOM 3331 C CA . GLN A 1 424 ? -26.655 -23.803 11.479 1.00 28.88 424 GLN A CA 1
ATOM 3332 C C . GLN A 1 424 ? -27.712 -24.898 11.537 1.00 29.66 424 GLN A C 1
ATOM 3333 O O . GLN A 1 424 ? -28.908 -24.627 11.374 1.00 40.90 424 GLN A O 1
ATOM 3339 N N . ALA A 1 425 ? -27.289 -26.143 11.768 1.00 27.60 425 ALA A N 1
ATOM 3340 C CA . ALA A 1 425 ? -28.233 -27.255 11.784 1.00 26.31 425 ALA A CA 1
ATOM 3341 C C . ALA A 1 425 ? -29.221 -27.131 12.937 1.00 33.89 425 ALA A C 1
ATOM 3342 O O . ALA A 1 425 ? -30.411 -27.424 12.774 1.00 36.69 425 ALA A O 1
ATOM 3344 N N . PHE A 1 426 ? -28.750 -26.693 14.107 1.00 29.23 426 PHE A N 1
ATOM 3345 C CA . PHE A 1 426 ? -29.631 -26.594 15.266 1.00 27.33 426 PHE A CA 1
ATOM 3346 C C . PHE A 1 426 ? -30.564 -25.393 15.165 1.00 30.92 426 PHE A C 1
ATOM 3347 O O . PHE A 1 426 ? -31.754 -25.503 15.483 1.00 23.94 426 PHE A O 1
ATOM 3355 N N . LEU A 1 427 ? -30.044 -24.240 14.734 1.00 27.30 427 LEU A N 1
ATOM 3356 C CA . LEU A 1 427 ? -30.909 -23.088 14.502 1.00 23.13 427 LEU A CA 1
ATOM 3357 C C . LEU A 1 427 ? -31.970 -23.404 13.456 1.00 28.42 427 LEU A C 1
ATOM 3358 O O . LEU A 1 427 ? -33.117 -22.957 13.569 1.00 39.08 427 LEU A O 1
ATOM 3363 N N . GLY A 1 428 ? -31.606 -24.181 12.434 1.00 26.07 428 GLY A N 1
ATOM 3364 C CA . GLY A 1 428 ? -32.590 -24.584 11.443 1.00 29.62 428 GLY A CA 1
ATOM 3365 C C . GLY A 1 428 ? -33.650 -25.503 12.020 1.00 33.92 428 GLY A C 1
ATOM 3366 O O . GLY A 1 428 ? -34.836 -25.371 11.707 1.00 34.11 428 GLY A O 1
ATOM 3367 N N . ALA A 1 429 ? -33.238 -26.442 12.875 1.00 37.11 429 ALA A N 1
ATOM 3368 C CA . ALA A 1 429 ? -34.199 -27.347 13.497 1.00 30.48 429 ALA A CA 1
ATOM 3369 C C . ALA A 1 429 ? -35.169 -26.590 14.394 1.00 33.20 429 ALA A C 1
ATOM 3370 O O . ALA A 1 429 ? -36.360 -26.916 14.448 1.00 39.41 429 ALA A O 1
ATOM 3372 N N . LEU A 1 430 ? -34.678 -25.573 15.106 1.00 32.45 430 LEU A N 1
ATOM 3373 C CA . LEU A 1 430 ? -35.561 -24.763 15.938 1.00 22.86 430 LEU A CA 1
ATOM 3374 C C . LEU A 1 430 ? -36.547 -23.971 15.089 1.00 29.11 430 LEU A C 1
ATOM 3375 O O . LEU A 1 430 ? -37.740 -23.905 15.410 1.00 34.12 430 LEU A O 1
ATOM 3380 N N . TYR A 1 431 ? -36.068 -23.364 14.001 1.00 25.76 431 TYR A N 1
ATOM 3381 C CA . TYR A 1 431 ? -36.941 -22.551 13.162 1.00 38.00 431 TYR A CA 1
ATOM 3382 C C . TYR A 1 431 ? -37.974 -23.399 12.429 1.00 36.90 431 TYR A C 1
ATOM 3383 O O . TYR A 1 431 ? -39.103 -22.946 12.212 1.00 43.04 431 TYR A O 1
ATOM 3392 N N . ILE A 1 432 ? -37.609 -24.622 12.044 1.00 31.65 432 ILE A N 1
ATOM 3393 C CA . ILE A 1 432 ? -38.522 -25.476 11.291 1.00 27.06 432 ILE A CA 1
ATOM 3394 C C . ILE A 1 432 ? -39.597 -26.061 12.200 1.00 30.83 432 ILE A C 1
ATOM 3395 O O . ILE A 1 432 ? -40.769 -26.150 11.816 1.00 30.67 432 ILE A O 1
ATOM 3400 N N . ALA A 1 433 ? -39.225 -26.461 13.418 1.00 27.76 433 ALA A N 1
ATOM 3401 C CA . ALA A 1 433 ? -40.196 -27.064 14.325 1.00 26.28 433 ALA A CA 1
ATOM 3402 C C . ALA A 1 433 ? -41.181 -26.029 14.854 1.00 40.66 433 ALA A C 1
ATOM 3403 O O . ALA A 1 433 ? -42.367 -26.330 15.033 1.00 54.16 433 ALA A O 1
ATOM 3405 N N . GLY A 1 434 ? -40.712 -24.809 15.107 1.00 36.13 434 GLY A N 1
ATOM 3406 C CA . GLY A 1 434 ? -41.576 -23.777 15.655 1.00 39.38 434 GLY A CA 1
ATOM 3407 C C . GLY A 1 434 ? -42.208 -24.146 16.977 1.00 39.86 434 GLY A C 1
ATOM 3408 O O . GLY A 1 434 ? -43.331 -23.715 17.262 1.00 43.54 434 GLY A O 1
ATOM 3409 N N . ASN A 1 435 ? -41.515 -24.937 17.796 1.00 52.26 435 ASN A N 1
ATOM 3410 C CA . ASN A 1 435 ? -42.064 -25.422 19.057 1.00 53.89 435 ASN A CA 1
ATOM 3411 C C . ASN A 1 435 ? -41.549 -24.594 20.229 1.00 51.92 435 ASN A C 1
ATOM 3412 O O . ASN A 1 435 ? -42.321 -23.884 20.882 1.00 50.20 435 ASN A O 1
ATOM 3417 N N . GLU A 1 436 ? -40.247 -24.681 20.505 1.00 55.45 436 GLU A N 1
ATOM 3418 C CA . GLU A 1 436 ? -39.650 -23.910 21.587 1.00 47.17 436 GLU A CA 1
ATOM 3419 C C . GLU A 1 436 ? -39.439 -22.447 21.218 1.00 49.14 436 GLU A C 1
ATOM 3420 O O . GLU A 1 436 ? -39.203 -21.626 22.111 1.00 50.74 436 GLU A O 1
ATOM 3426 N N . VAL A 1 437 ? -39.505 -22.107 19.929 1.00 50.12 437 VAL A N 1
ATOM 3427 C CA . VAL A 1 437 ? -39.393 -20.732 19.456 1.00 45.94 437 VAL A CA 1
ATOM 3428 C C . VAL A 1 437 ? -40.481 -20.493 18.415 1.00 45.84 437 VAL A C 1
ATOM 3429 O O . VAL A 1 437 ? -41.201 -21.410 18.014 1.00 43.04 437 VAL A O 1
ATOM 3433 N N . LYS A 1 438 ? -40.597 -19.240 17.980 1.00 43.58 438 LYS A N 1
ATOM 3434 C CA . LYS A 1 438 ? -41.591 -18.897 16.975 1.00 46.81 438 LYS A CA 1
ATOM 3435 C C . LYS A 1 438 ? -41.214 -19.518 15.631 1.00 57.20 438 LYS A C 1
ATOM 3436 O O . LYS A 1 438 ? -40.027 -19.637 15.312 1.00 54.81 438 LYS A O 1
ATOM 3442 N N . PRO A 1 439 ? -42.196 -19.938 14.832 1.00 55.05 439 PRO A N 1
ATOM 3443 C CA . PRO A 1 439 ? -41.872 -20.546 13.536 1.00 51.85 439 PRO A CA 1
ATOM 3444 C C . PRO A 1 439 ? -41.139 -19.569 12.628 1.00 49.30 439 PRO A C 1
ATOM 3445 O O . PRO A 1 439 ? -41.485 -18.389 12.540 1.00 43.98 439 PRO A O 1
ATOM 3449 N N . ASN A 1 440 ? -40.110 -20.079 11.960 1.00 43.67 440 ASN A N 1
ATOM 3450 C CA . ASN A 1 440 ? -39.317 -19.323 11.000 1.00 41.80 440 ASN A CA 1
ATOM 3451 C C . ASN A 1 440 ? -38.836 -20.295 9.923 1.00 36.65 440 ASN A C 1
ATOM 3452 O O . ASN A 1 440 ? -37.644 -20.501 9.708 1.00 42.55 440 ASN A O 1
ATOM 3457 N N . ILE A 1 441 ? -39.795 -20.902 9.217 1.00 33.23 441 ILE A N 1
ATOM 3458 C CA . ILE A 1 441 ? -39.494 -22.041 8.353 1.00 34.59 441 ILE A CA 1
ATOM 3459 C C . ILE A 1 441 ? -38.574 -21.633 7.208 1.00 37.86 441 ILE A C 1
ATOM 3460 O O . ILE A 1 441 ? -37.633 -22.358 6.864 1.00 39.44 441 ILE A O 1
ATOM 3465 N N . LYS A 1 442 ? -38.831 -20.473 6.598 1.00 44.59 442 LYS A N 1
ATOM 3466 C CA . LYS A 1 442 ? -38.074 -20.072 5.415 1.00 47.97 442 LYS A CA 1
ATOM 3467 C C . LYS A 1 442 ? -36.591 -19.921 5.733 1.00 39.71 442 LYS A C 1
ATOM 3468 O O . LYS A 1 442 ? -35.732 -20.433 5.006 1.00 38.92 442 LYS A O 1
ATOM 3474 N N . GLU A 1 443 ? -36.269 -19.221 6.822 1.00 42.23 443 GLU A N 1
ATOM 3475 C CA . GLU A 1 443 ? -34.876 -19.131 7.242 1.00 41.73 443 GLU A CA 1
ATOM 3476 C C . GLU A 1 443 ? -34.379 -20.458 7.802 1.00 43.14 443 GLU A C 1
ATOM 3477 O O . GLU A 1 443 ? -33.178 -20.747 7.741 1.00 37.90 443 GLU A O 1
ATOM 3483 N N . GLY A 1 444 ? -35.284 -21.279 8.340 1.00 37.64 444 GLY A N 1
ATOM 3484 C CA . GLY A 1 444 ? -34.872 -22.567 8.875 1.00 25.52 444 GLY A CA 1
ATOM 3485 C C . GLY A 1 444 ? -34.380 -23.513 7.796 1.00 36.75 444 GLY A C 1
ATOM 3486 O O . GLY A 1 444 ? -33.342 -24.163 7.949 1.00 31.30 444 GLY A O 1
ATOM 3487 N N . VAL A 1 445 ? -35.121 -23.603 6.689 1.00 30.54 445 VAL A N 1
ATOM 3488 C CA . VAL A 1 445 ? -34.697 -24.465 5.590 1.00 27.03 445 VAL A CA 1
ATOM 3489 C C . VAL A 1 445 ? -33.409 -23.945 4.963 1.00 31.69 445 VAL A C 1
ATOM 3490 O O . VAL A 1 445 ? -32.558 -24.734 4.533 1.00 32.69 445 VAL A O 1
ATOM 3494 N N . ALA A 1 446 ? -33.233 -22.622 4.911 1.00 30.88 446 ALA A N 1
ATOM 3495 C CA . ALA A 1 446 ? -32.008 -22.061 4.347 1.00 25.28 446 ALA A CA 1
ATOM 3496 C C . ALA A 1 446 ? -30.794 -22.416 5.198 1.00 33.58 446 ALA A C 1
ATOM 3497 O O . ALA A 1 446 ? -29.749 -22.808 4.664 1.00 34.94 446 ALA A O 1
ATOM 3499 N N . LEU A 1 447 ? -30.912 -22.284 6.522 1.00 31.21 447 LEU A N 1
ATOM 3500 C CA . LEU A 1 447 ? -29.832 -22.707 7.409 1.00 29.54 447 LEU A CA 1
ATOM 3501 C C . LEU A 1 447 ? -29.597 -24.207 7.310 1.00 36.04 447 LEU A C 1
ATOM 3502 O O . LEU A 1 447 ? -28.454 -24.673 7.387 1.00 36.63 447 LEU A O 1
ATOM 3507 N N . THR A 1 448 ? -30.671 -24.980 7.138 1.00 32.83 448 THR A N 1
ATOM 3508 C CA . THR A 1 448 ? -30.538 -26.424 6.984 1.00 28.35 448 THR A CA 1
ATOM 3509 C C . THR A 1 448 ? -29.785 -26.777 5.706 1.00 34.98 448 THR A C 1
ATOM 3510 O O . THR A 1 448 ? -28.946 -27.687 5.704 1.00 41.29 448 THR A O 1
ATOM 3514 N N . LYS A 1 449 ? -30.067 -26.067 4.611 1.00 31.29 449 LYS A N 1
ATOM 3515 C CA . LYS A 1 449 ? -29.360 -26.331 3.361 1.00 36.96 449 LYS A CA 1
ATOM 3516 C C . LYS A 1 449 ? -27.878 -25.999 3.483 1.00 36.72 449 LYS A C 1
ATOM 3517 O O . LYS A 1 449 ? -27.026 -26.727 2.960 1.00 36.24 449 LYS A O 1
ATOM 3523 N N . LYS A 1 450 ? -27.550 -24.904 4.176 1.00 31.25 450 LYS A N 1
ATOM 3524 C CA . LYS A 1 450 ? -26.152 -24.507 4.318 1.00 33.42 450 LYS A CA 1
ATOM 3525 C C . LYS A 1 450 ? -25.359 -25.527 5.126 1.00 29.60 450 LYS A C 1
ATOM 3526 O O . LYS A 1 450 ? -24.199 -25.813 4.808 1.00 41.01 450 LYS A O 1
ATOM 3532 N N . ALA A 1 451 ? -25.964 -26.084 6.177 1.00 31.96 451 ALA A N 1
ATOM 3533 C CA . ALA A 1 451 ? -25.264 -27.074 6.987 1.00 27.58 451 ALA A CA 1
ATOM 3534 C C . ALA A 1 451 ? -25.161 -28.409 6.261 1.00 34.89 451 ALA A C 1
ATOM 3535 O O . ALA A 1 451 ? -24.158 -29.119 6.395 1.00 50.68 451 ALA A O 1
ATOM 3537 N N . ALA A 1 452 ? -26.188 -28.767 5.486 1.00 34.96 452 ALA A N 1
ATOM 3538 C CA . ALA A 1 452 ? -26.151 -30.026 4.749 1.00 41.17 452 ALA A CA 1
ATOM 3539 C C . ALA A 1 452 ? -25.051 -30.028 3.696 1.00 41.82 452 ALA A C 1
ATOM 3540 O O . ALA A 1 452 ? -24.482 -31.084 3.397 1.00 41.12 452 ALA A O 1
ATOM 3542 N N . LEU A 1 453 ? -24.737 -28.861 3.129 1.00 41.30 453 LEU A N 1
ATOM 3543 C CA . LEU A 1 453 ? -23.678 -28.782 2.130 1.00 37.46 453 LEU A CA 1
ATOM 3544 C C . LEU A 1 453 ? -22.302 -28.999 2.746 1.00 36.44 453 LEU A C 1
ATOM 3545 O O . LEU A 1 453 ? -21.374 -29.423 2.049 1.00 39.06 453 LEU A O 1
ATOM 3550 N N . GLN A 1 454 ? -22.147 -28.715 4.040 1.00 34.20 454 GLN A N 1
ATOM 3551 C CA . GLN A 1 454 ? -20.893 -28.943 4.744 1.00 31.34 454 GLN A CA 1
ATOM 3552 C C . GLN A 1 454 ? -20.769 -30.369 5.275 1.00 29.85 454 GLN A C 1
ATOM 3553 O O . GLN A 1 454 ? -19.935 -30.624 6.151 1.00 46.15 454 GLN A O 1
ATOM 3559 N N . GLY A 1 455 ? -21.583 -31.296 4.774 1.00 27.47 455 GLY A N 1
ATOM 3560 C CA . GLY A 1 455 ? -21.500 -32.686 5.167 1.00 37.91 455 GLY A CA 1
ATOM 3561 C C . GLY A 1 455 ? -22.285 -33.068 6.403 1.00 43.41 455 GLY A C 1
ATOM 3562 O O . GLY A 1 455 ? -22.238 -34.238 6.805 1.00 41.01 455 GLY A O 1
ATOM 3563 N N . ASN A 1 456 ? -23.005 -32.131 7.018 1.00 32.12 456 ASN A N 1
ATOM 3564 C CA . ASN A 1 456 ? -23.779 -32.428 8.220 1.00 28.40 456 ASN A CA 1
ATOM 3565 C C . ASN A 1 456 ? -24.993 -33.269 7.848 1.00 26.42 456 ASN A C 1
ATOM 3566 O O . ASN A 1 456 ? -25.931 -32.774 7.216 1.00 38.42 456 ASN A O 1
ATOM 3571 N N . TYR A 1 457 ? -24.984 -34.542 8.244 1.00 28.45 457 TYR A N 1
ATOM 3572 C CA . TYR A 1 457 ? -26.071 -35.441 7.882 1.00 26.09 457 TYR A CA 1
ATOM 3573 C C . TYR A 1 457 ? -27.307 -35.256 8.752 1.00 20.61 457 TYR A C 1
ATOM 3574 O O . TYR A 1 457 ? -28.398 -35.669 8.345 1.00 32.58 457 TYR A O 1
ATOM 3583 N N . GLU A 1 458 ? -27.167 -34.649 9.933 1.00 21.70 458 GLU A N 1
ATOM 3584 C CA . GLU A 1 458 ? -28.349 -34.278 10.704 1.00 27.81 458 GLU A CA 1
ATOM 3585 C C . GLU A 1 458 ? -29.170 -33.233 9.961 1.00 23.83 458 GLU A C 1
ATOM 3586 O O . GLU A 1 458 ? -30.406 -33.285 9.959 1.00 22.70 458 GLU A O 1
ATOM 3592 N N . ALA A 1 459 ? -28.499 -32.277 9.315 1.00 29.39 459 ALA A N 1
ATOM 3593 C CA . ALA A 1 459 ? -29.210 -31.296 8.504 1.00 31.38 459 ALA A CA 1
ATOM 3594 C C . ALA A 1 459 ? -29.850 -31.949 7.284 1.00 29.55 459 ALA A C 1
ATOM 3595 O O . ALA A 1 459 ? -30.983 -31.613 6.920 1.00 35.00 459 ALA A O 1
ATOM 3597 N N . GLN A 1 460 ? -29.142 -32.886 6.644 1.00 19.36 460 GLN A N 1
ATOM 3598 C CA . GLN A 1 460 ? -29.719 -33.601 5.507 1.00 21.85 460 GLN A CA 1
ATOM 3599 C C . GLN A 1 460 ? -30.994 -34.329 5.903 1.00 16.52 460 GLN A C 1
ATOM 3600 O O . GLN A 1 460 ? -31.987 -34.307 5.166 1.00 29.72 460 GLN A O 1
ATOM 3606 N N . THR A 1 461 ? -30.981 -34.992 7.062 1.00 17.48 461 THR A N 1
ATOM 3607 C CA . THR A 1 461 ? -32.186 -35.654 7.548 1.00 23.25 461 THR A CA 1
ATOM 3608 C C . THR A 1 461 ? -33.293 -34.644 7.818 1.00 18.89 461 THR A C 1
ATOM 3609 O O . THR A 1 461 ? -34.466 -34.900 7.522 1.00 23.10 461 THR A O 1
ATOM 3613 N N A LEU A 1 462 ? -32.938 -33.484 8.373 0.51 24.24 462 LEU A N 1
ATOM 3614 N N B LEU A 1 462 ? -32.936 -33.487 8.385 0.49 24.15 462 LEU A N 1
ATOM 3615 C CA A LEU A 1 462 ? -33.937 -32.448 8.610 0.51 22.50 462 LEU A CA 1
ATOM 3616 C CA B LEU A 1 462 ? -33.919 -32.432 8.614 0.49 22.50 462 LEU A CA 1
ATOM 3617 C C A LEU A 1 462 ? -34.494 -31.909 7.299 0.51 24.59 462 LEU A C 1
ATOM 3618 C C B LEU A 1 462 ? -34.491 -31.917 7.300 0.49 24.60 462 LEU A C 1
ATOM 3619 O O A LEU A 1 462 ? -35.700 -31.657 7.188 0.51 28.68 462 LEU A O 1
ATOM 3620 O O B LEU A 1 462 ? -35.701 -31.688 7.187 0.49 28.58 462 LEU A O 1
ATOM 3629 N N . LEU A 1 463 ? -33.634 -31.724 6.294 1.00 23.62 463 LEU A N 1
ATOM 3630 C CA . LEU A 1 463 ? -34.112 -31.277 4.991 1.00 26.54 463 LEU A CA 1
ATOM 3631 C C . LEU A 1 463 ? -34.992 -32.335 4.339 1.00 26.14 463 LEU A C 1
ATOM 3632 O O . LEU A 1 463 ? -35.996 -32.005 3.697 1.00 31.20 463 LEU A O 1
ATOM 3637 N N . GLY A 1 464 ? -34.632 -33.612 4.494 1.00 20.04 464 GLY A N 1
ATOM 3638 C CA . GLY A 1 464 ? -35.498 -34.674 4.015 1.00 22.33 464 GLY A CA 1
ATOM 3639 C C . GLY A 1 464 ? -36.822 -34.716 4.748 1.00 23.29 464 GLY A C 1
ATOM 3640 O O . GLY A 1 464 ? -37.850 -35.074 4.166 1.00 21.32 464 GLY A O 1
ATOM 3641 N N . PHE A 1 465 ? -36.819 -34.347 6.031 1.00 24.19 465 PHE A N 1
ATOM 3642 C CA . PHE A 1 465 ? -38.068 -34.254 6.778 1.00 25.80 465 PHE A CA 1
ATOM 3643 C C . PHE A 1 465 ? -38.965 -33.162 6.209 1.00 26.91 465 PHE A C 1
ATOM 3644 O O . PHE A 1 465 ? -40.193 -33.305 6.185 1.00 24.54 465 PHE A O 1
ATOM 3652 N N . CYS A 1 466 ? -38.367 -32.066 5.734 1.00 29.24 466 CYS A N 1
ATOM 3653 C CA . CYS A 1 466 ? -39.155 -30.995 5.132 1.00 23.60 466 CYS A CA 1
ATOM 3654 C C . CYS A 1 466 ? -39.772 -31.435 3.810 1.00 25.18 466 CYS A C 1
ATOM 3655 O O . CYS A 1 466 ? -40.943 -31.146 3.542 1.00 38.93 466 CYS A O 1
ATOM 3658 N N . TYR A 1 467 ? -39.002 -32.130 2.967 1.00 21.26 467 TYR A N 1
ATOM 3659 C CA . TYR A 1 467 ? -39.566 -32.623 1.714 1.00 16.55 467 TYR A CA 1
ATOM 3660 C C . TYR A 1 467 ? -40.607 -33.705 1.959 1.00 27.88 467 TYR A C 1
ATOM 3661 O O . TYR A 1 467 ? -41.553 -33.841 1.174 1.00 35.19 467 TYR A O 1
ATOM 3670 N N . GLU A 1 468 ? -40.460 -34.476 3.039 1.00 23.57 468 GLU A N 1
ATOM 3671 C CA . GLU A 1 468 ? -41.405 -35.555 3.304 1.00 31.17 468 GLU A CA 1
ATOM 3672 C C . GLU A 1 468 ? -42.776 -35.021 3.698 1.00 29.35 468 GLU A C 1
ATOM 3673 O O . GLU A 1 468 ? -43.795 -35.640 3.374 1.00 34.30 468 GLU A O 1
ATOM 3679 N N . ASN A 1 469 ? -42.825 -33.879 4.382 1.00 27.67 469 ASN A N 1
ATOM 3680 C CA . ASN A 1 469 ? -44.071 -33.363 4.934 1.00 29.26 469 ASN A CA 1
ATOM 3681 C C . ASN A 1 469 ? -44.436 -31.986 4.394 1.00 35.29 469 ASN A C 1
ATOM 3682 O O . ASN A 1 469 ? -45.341 -31.341 4.937 1.00 43.85 469 ASN A O 1
ATOM 3687 N N . GLY A 1 470 ? -43.764 -31.519 3.348 1.00 39.09 470 GLY A N 1
ATOM 3688 C CA . GLY A 1 470 ? -44.114 -30.248 2.735 1.00 39.78 470 GLY A CA 1
ATOM 3689 C C . GLY A 1 470 ? -43.889 -29.035 3.613 1.00 47.31 470 GLY A C 1
ATOM 3690 O O . GLY A 1 470 ? -44.708 -28.107 3.600 1.00 48.76 470 GLY A O 1
ATOM 3691 N N . LEU A 1 471 ? -42.801 -29.019 4.378 1.00 49.12 471 LEU A N 1
ATOM 3692 C CA . LEU A 1 471 ? -42.462 -27.883 5.227 1.00 40.57 471 LEU A CA 1
ATOM 3693 C C . LEU A 1 471 ? -41.686 -26.873 4.388 1.00 41.44 471 LEU A C 1
ATOM 3694 O O . LEU A 1 471 ? -40.545 -27.133 3.990 1.00 36.39 471 LEU A O 1
ATOM 3699 N N . GLU A 1 472 ? -42.313 -25.726 4.117 1.00 44.36 472 GLU A N 1
ATOM 3700 C CA . GLU A 1 472 ? -41.786 -24.688 3.233 1.00 38.19 472 GLU A CA 1
ATOM 3701 C C . GLU A 1 472 ? -41.622 -25.202 1.807 1.00 43.87 472 GLU A C 1
ATOM 3702 O O . GLU A 1 472 ? -42.240 -24.673 0.879 1.00 48.45 472 GLU A O 1
ATOM 3708 N N . VAL A 1 473 ? -40.786 -26.226 1.620 1.00 46.66 473 VAL A N 1
ATOM 3709 C CA . VAL A 1 473 ? -40.636 -26.816 0.298 1.00 38.01 473 VAL A CA 1
ATOM 3710 C C . VAL A 1 473 ? -41.902 -27.578 -0.081 1.00 41.66 473 VAL A C 1
ATOM 3711 O O . VAL A 1 473 ? -42.695 -28.000 0.770 1.00 40.76 473 VAL A O 1
ATOM 3715 N N . LYS A 1 474 ? -42.092 -27.748 -1.386 1.00 42.19 474 LYS A N 1
ATOM 3716 C CA . LYS A 1 474 ? -43.201 -28.548 -1.885 1.00 38.76 474 LYS A CA 1
ATOM 3717 C C . LYS A 1 474 ? -42.983 -30.013 -1.525 1.00 36.58 474 LYS A C 1
ATOM 3718 O O . LYS A 1 474 ? -41.866 -30.530 -1.614 1.00 48.14 474 LYS A O 1
ATOM 3724 N N . LYS A 1 475 ? -44.058 -30.677 -1.103 1.00 23.83 475 LYS A N 1
ATOM 3725 C CA . LYS A 1 475 ? -43.959 -32.062 -0.657 1.00 24.98 475 LYS A CA 1
ATOM 3726 C C . LYS A 1 475 ? -43.439 -32.952 -1.779 1.00 23.27 475 LYS A C 1
ATOM 3727 O O . LYS A 1 475 ? -43.972 -32.947 -2.892 1.00 33.37 475 LYS A O 1
ATOM 3733 N N . ASP A 1 476 ? -42.388 -33.715 -1.478 1.00 25.43 476 ASP A N 1
ATOM 3734 C CA . ASP A 1 476 ? -41.722 -34.552 -2.476 1.00 26.63 476 ASP A CA 1
ATOM 3735 C C . ASP A 1 476 ? -41.132 -35.749 -1.735 1.00 29.59 476 ASP A C 1
ATOM 3736 O O . ASP A 1 476 ? -40.082 -35.629 -1.097 1.00 40.53 476 ASP A O 1
ATOM 3741 N N . LEU A 1 477 ? -41.812 -36.894 -1.821 1.00 26.35 477 LEU A N 1
ATOM 3742 C CA . LEU A 1 477 ? -41.322 -38.095 -1.155 1.00 26.67 477 LEU A CA 1
ATOM 3743 C C . LEU A 1 477 ? -40.124 -38.704 -1.868 1.00 29.03 477 LEU A C 1
ATOM 3744 O O . LEU A 1 477 ? -39.343 -39.423 -1.235 1.00 22.41 477 LEU A O 1
ATOM 3749 N N . ILE A 1 478 ? -39.964 -38.439 -3.167 1.00 26.19 478 ILE A N 1
ATOM 3750 C CA . ILE A 1 478 ? -38.784 -38.910 -3.885 1.00 24.90 478 ILE A CA 1
ATOM 3751 C C . ILE A 1 478 ? -37.535 -38.217 -3.358 1.00 26.89 478 ILE A C 1
ATOM 3752 O O . ILE A 1 478 ? -36.517 -38.860 -3.075 1.00 29.76 478 ILE A O 1
ATOM 3757 N N . ALA A 1 479 ? -37.596 -36.892 -3.215 1.00 23.73 479 ALA A N 1
ATOM 3758 C CA . ALA A 1 479 ? -36.472 -36.153 -2.657 1.00 24.41 479 ALA A CA 1
ATOM 3759 C C . ALA A 1 479 ? -36.221 -36.529 -1.203 1.00 27.79 479 ALA A C 1
ATOM 3760 O O . ALA A 1 479 ? -35.069 -36.533 -0.755 1.00 34.24 479 ALA A O 1
ATOM 3762 N N . ALA A 1 480 ? -37.279 -36.852 -0.458 1.00 27.98 480 ALA A N 1
ATOM 3763 C CA . ALA A 1 480 ? -37.111 -37.245 0.937 1.00 24.59 480 ALA A CA 1
ATOM 3764 C C . ALA A 1 480 ? -36.349 -38.559 1.046 1.00 29.92 480 ALA A C 1
ATOM 3765 O O . ALA A 1 480 ? -35.429 -38.687 1.863 1.00 29.66 480 ALA A O 1
ATOM 3767 N N . TYR A 1 481 ? -36.715 -39.550 0.228 1.00 28.81 481 TYR A N 1
ATOM 3768 C CA . TYR A 1 481 ? -36.004 -40.824 0.261 1.00 28.10 481 TYR A CA 1
ATOM 3769 C C . TYR A 1 481 ? -34.543 -40.643 -0.129 1.00 27.92 481 TYR A C 1
ATOM 3770 O O . TYR A 1 481 ? -33.651 -41.234 0.490 1.00 33.74 481 TYR A O 1
ATOM 3779 N N . ALA A 1 482 ? -34.280 -39.829 -1.153 1.00 16.84 482 ALA A N 1
ATOM 3780 C CA . ALA A 1 482 ? -32.905 -39.616 -1.592 1.00 28.32 482 ALA A CA 1
ATOM 3781 C C . ALA A 1 482 ? -32.066 -38.982 -0.488 1.00 31.46 482 ALA A C 1
ATOM 3782 O O . ALA A 1 482 ? -30.908 -39.364 -0.282 1.00 32.88 482 ALA A O 1
ATOM 3784 N N . LEU A 1 483 ? -32.638 -38.019 0.240 1.00 25.41 483 LEU A N 1
ATOM 3785 C CA . LEU A 1 483 ? -31.905 -37.385 1.331 1.00 23.91 483 LEU A CA 1
ATOM 3786 C C . LEU A 1 483 ? -31.762 -38.326 2.522 1.00 21.14 483 LEU A C 1
ATOM 3787 O O . LEU A 1 483 ? -30.691 -38.400 3.135 1.00 20.93 483 LEU A O 1
ATOM 3792 N N . TYR A 1 484 ? -32.828 -39.058 2.861 1.00 17.64 484 TYR A N 1
ATOM 3793 C CA . TYR A 1 484 ? -32.736 -40.055 3.925 1.00 26.89 484 TYR A CA 1
ATOM 3794 C C . TYR A 1 484 ? -31.724 -41.140 3.579 1.00 27.63 484 TYR A C 1
ATOM 3795 O O . TYR A 1 484 ? -31.014 -41.638 4.459 1.00 35.89 484 TYR A O 1
ATOM 3804 N N . LEU A 1 485 ? -31.653 -41.528 2.303 1.00 29.52 485 LEU A N 1
ATOM 3805 C CA . LEU A 1 485 ? -30.697 -42.551 1.891 1.00 29.77 485 LEU A CA 1
ATOM 3806 C C . LEU A 1 485 ? -29.263 -42.076 2.085 1.00 29.08 485 LEU A C 1
ATOM 3807 O O . LEU A 1 485 ? -28.410 -42.830 2.569 1.00 33.85 485 LEU A O 1
ATOM 3812 N N . SER A 1 486 ? -28.981 -40.824 1.715 1.00 34.53 486 SER A N 1
ATOM 3813 C CA . SER A 1 486 ? -27.628 -40.291 1.846 1.00 31.51 486 SER A CA 1
ATOM 3814 C C . SER A 1 486 ? -27.185 -40.241 3.305 1.00 32.18 486 SER A C 1
ATOM 3815 O O . SER A 1 486 ? -26.046 -40.596 3.627 1.00 37.88 486 SER A O 1
ATOM 3818 N N . ALA A 1 487 ? -28.070 -39.809 4.201 1.00 31.10 487 ALA A N 1
ATOM 3819 C CA . ALA A 1 487 ? -27.754 -39.708 5.620 1.00 33.88 487 ALA A CA 1
ATOM 3820 C C . ALA A 1 487 ? -28.000 -41.005 6.382 1.00 26.93 487 ALA A C 1
ATOM 3821 O O . ALA A 1 487 ? -27.693 -41.069 7.577 1.00 35.63 487 ALA A O 1
ATOM 3823 N N . SER A 1 488 ? -28.540 -42.029 5.724 1.00 29.92 488 SER A N 1
ATOM 3824 C CA . SER A 1 488 ? -28.864 -43.276 6.414 1.00 30.80 488 SER A CA 1
ATOM 3825 C C . SER A 1 488 ? -27.676 -43.929 7.117 1.00 29.70 488 SER A C 1
ATOM 3826 O O . SER A 1 488 ? -27.861 -44.410 8.249 1.00 31.75 488 SER A O 1
ATOM 3829 N N . PRO A 1 489 ? -26.471 -44.003 6.537 1.00 31.23 489 PRO A N 1
ATOM 3830 C CA . PRO A 1 489 ? -25.359 -44.641 7.264 1.00 36.42 489 PRO A CA 1
ATOM 3831 C C . PRO A 1 489 ? -24.873 -43.858 8.473 1.00 41.69 489 PRO A C 1
ATOM 3832 O O . PRO A 1 489 ? -24.167 -44.433 9.310 1.00 46.96 489 PRO A O 1
ATOM 3836 N N . HIS A 1 490 ? -25.221 -42.575 8.599 1.00 40.52 490 HIS A N 1
ATOM 3837 C CA . HIS A 1 490 ? -24.645 -41.728 9.632 1.00 30.34 490 HIS A CA 1
ATOM 3838 C C . HIS A 1 490 ? -25.626 -41.294 10.709 1.00 25.92 490 HIS A C 1
ATOM 3839 O O . HIS A 1 490 ? -25.188 -40.950 11.811 1.00 41.05 490 HIS A O 1
ATOM 3846 N N . PHE A 1 491 ? -26.924 -41.292 10.425 1.00 24.98 491 PHE A N 1
ATOM 3847 C CA . PHE A 1 491 ? -27.925 -40.817 11.370 1.00 23.70 491 PHE A CA 1
ATOM 3848 C C . PHE A 1 491 ? -29.014 -41.871 11.498 1.00 32.94 491 PHE A C 1
ATOM 3849 O O . PHE A 1 491 ? -29.592 -42.296 10.493 1.00 38.51 491 PHE A O 1
ATOM 3857 N N . ASP A 1 492 ? -29.286 -42.292 12.736 1.00 32.63 492 ASP A N 1
ATOM 3858 C CA . ASP A 1 492 ? -30.228 -43.383 12.958 1.00 38.74 492 ASP A CA 1
ATOM 3859 C C . ASP A 1 492 ? -31.645 -43.007 12.544 1.00 37.16 492 ASP A C 1
ATOM 3860 O O . ASP A 1 492 ? -32.399 -43.867 12.074 1.00 37.61 492 ASP A O 1
ATOM 3865 N N . PHE A 1 493 ? -32.028 -41.741 12.714 1.00 30.73 493 PHE A N 1
ATOM 3866 C CA . PHE A 1 493 ? -33.366 -41.319 12.316 1.00 25.37 493 PHE A CA 1
ATOM 3867 C C . PHE A 1 493 ? -33.542 -41.404 10.805 1.00 28.83 493 PHE A C 1
ATOM 3868 O O . PHE A 1 493 ? -34.631 -41.728 10.320 1.00 30.43 493 PHE A O 1
ATOM 3876 N N . ALA A 1 494 ? -32.481 -41.114 10.047 1.00 24.42 494 ALA A N 1
ATOM 3877 C CA . ALA A 1 494 ? -32.558 -41.204 8.592 1.00 29.06 494 ALA A CA 1
ATOM 3878 C C . ALA A 1 494 ? -32.796 -42.639 8.139 1.00 30.59 494 ALA A C 1
ATOM 3879 O O . ALA A 1 494 ? -33.540 -42.876 7.180 1.00 31.18 494 ALA A O 1
ATOM 3881 N N . GLU A 1 495 ? -32.177 -43.609 8.817 1.00 36.12 495 GLU A N 1
ATOM 3882 C CA . GLU A 1 495 ? -32.387 -45.008 8.457 1.00 38.69 495 GLU A CA 1
ATOM 3883 C C . GLU A 1 495 ? -33.803 -45.459 8.794 1.00 29.18 495 GLU A C 1
ATOM 3884 O O . GLU A 1 495 ? -34.426 -46.195 8.019 1.00 36.82 495 GLU A O 1
ATOM 3890 N N . LYS A 1 496 ? -34.330 -45.029 9.941 1.00 25.93 496 LYS A N 1
ATOM 3891 C CA . LYS A 1 496 ? -35.705 -45.373 10.289 1.00 26.46 496 LYS A CA 1
ATOM 3892 C C . LYS A 1 496 ? -36.694 -44.693 9.352 1.00 27.56 496 LYS A C 1
ATOM 3893 O O . LYS A 1 496 ? -37.713 -45.286 8.979 1.00 29.04 496 LYS A O 1
ATOM 3899 N N . ALA A 1 497 ? -36.410 -43.451 8.956 1.00 33.48 497 ALA A N 1
ATOM 3900 C CA . ALA A 1 497 ? -37.300 -42.749 8.038 1.00 31.54 497 ALA A CA 1
ATOM 3901 C C . ALA A 1 497 ? -37.212 -43.316 6.628 1.00 33.92 497 ALA A C 1
ATOM 3902 O O . ALA A 1 497 ? -38.187 -43.245 5.870 1.00 30.42 497 ALA A O 1
ATOM 3904 N N . ARG A 1 498 ? -36.061 -43.879 6.257 1.00 36.66 498 ARG A N 1
ATOM 3905 C CA . ARG A 1 498 ? -35.930 -44.481 4.936 1.00 33.08 498 ARG A CA 1
ATOM 3906 C C . ARG A 1 498 ? -36.716 -45.784 4.846 1.00 35.08 498 ARG A C 1
ATOM 3907 O O . ARG A 1 498 ? -37.354 -46.061 3.824 1.00 44.39 498 ARG A O 1
ATOM 3915 N N . LEU A 1 499 ? -36.681 -46.597 5.906 1.00 36.69 499 LEU A N 1
ATOM 3916 C CA . LEU A 1 499 ? -37.444 -47.840 5.914 1.00 37.30 499 LEU A CA 1
ATOM 3917 C C . LEU A 1 499 ? -38.944 -47.580 5.919 1.00 36.31 499 LEU A C 1
ATOM 3918 O O . LEU A 1 499 ? -39.708 -48.357 5.335 1.00 44.62 499 LEU A O 1
ATOM 3923 N N . ASP A 1 500 ? -39.383 -46.501 6.569 1.00 38.34 500 ASP A N 1
ATOM 3924 C CA . ASP A 1 500 ? -40.805 -46.178 6.577 1.00 47.04 500 ASP A CA 1
ATOM 3925 C C . ASP A 1 500 ? -41.273 -45.720 5.201 1.00 41.74 500 ASP A C 1
ATOM 3926 O O . ASP A 1 500 ? -42.377 -46.071 4.768 1.00 39.35 500 ASP A O 1
ATOM 3931 N N . LEU A 1 501 ? -40.450 -44.936 4.498 1.00 34.72 501 LEU A N 1
ATOM 3932 C CA . LEU A 1 501 ? -40.811 -44.520 3.146 1.00 33.48 501 LEU A CA 1
ATOM 3933 C C . LEU A 1 501 ? -40.778 -45.688 2.171 1.00 39.77 501 LEU A C 1
ATOM 3934 O O . LEU A 1 501 ? -41.570 -45.722 1.222 1.00 46.46 501 LEU A O 1
ATOM 3939 N N . GLU A 1 502 ? -39.875 -46.649 2.384 1.00 35.54 502 GLU A N 1
ATOM 3940 C CA . GLU A 1 502 ? -39.809 -47.815 1.509 1.00 35.19 502 GLU A CA 1
ATOM 3941 C C . GLU A 1 502 ? -41.105 -48.614 1.545 1.00 43.76 502 GLU A C 1
ATOM 3942 O O . GLU A 1 502 ? -41.471 -49.251 0.549 1.00 53.61 502 GLU A O 1
ATOM 3948 N N . ARG A 1 503 ? -41.815 -48.589 2.676 1.00 38.16 503 ARG A N 1
ATOM 3949 C CA . ARG A 1 503 ? -43.115 -49.246 2.753 1.00 37.61 503 ARG A CA 1
ATOM 3950 C C . ARG A 1 503 ? -44.163 -48.523 1.917 1.00 42.04 503 ARG A C 1
ATOM 3951 O O . ARG A 1 503 ? -45.080 -49.162 1.389 1.00 58.90 503 ARG A O 1
ATOM 3959 N N . LYS A 1 504 ? -44.047 -47.200 1.786 1.00 33.86 504 LYS A N 1
ATOM 3960 C CA . LYS A 1 504 ? -45.076 -46.390 1.147 1.00 25.60 504 LYS A CA 1
ATOM 3961 C C . LYS A 1 504 ? -44.807 -46.100 -0.325 1.00 34.74 504 LYS A C 1
ATOM 3962 O O . LYS A 1 504 ? -45.730 -45.680 -1.032 1.00 48.85 504 LYS A O 1
ATOM 3968 N N . LEU A 1 505 ? -43.583 -46.307 -0.802 1.00 38.50 505 LEU A N 1
ATOM 3969 C CA . LEU A 1 505 ? -43.227 -46.020 -2.183 1.00 34.94 505 LEU A CA 1
ATOM 3970 C C . LEU A 1 505 ? -43.311 -47.281 -3.034 1.00 30.69 505 LEU A C 1
ATOM 3971 O O . LEU A 1 505 ? -43.036 -48.389 -2.566 1.00 42.17 505 LEU A O 1
ATOM 3976 N N . SER A 1 506 ? -43.694 -47.099 -4.295 1.00 23.97 506 SER A N 1
ATOM 3977 C CA . SER A 1 506 ? -43.701 -48.198 -5.246 1.00 28.38 506 SER A CA 1
ATOM 3978 C C . SER A 1 506 ? -42.283 -48.481 -5.735 1.00 34.72 506 SER A C 1
ATOM 3979 O O . SER A 1 506 ? -41.352 -47.705 -5.505 1.00 36.03 506 SER A O 1
ATOM 3982 N N . GLU A 1 507 ? -42.125 -49.615 -6.423 1.00 38.04 507 GLU A N 1
ATOM 3983 C CA . GLU A 1 507 ? -40.811 -49.984 -6.942 1.00 41.66 507 GLU A CA 1
ATOM 3984 C C . GLU A 1 507 ? -40.281 -48.924 -7.898 1.00 30.26 507 GLU A C 1
ATOM 3985 O O . GLU A 1 507 ? -39.095 -48.578 -7.858 1.00 29.53 507 GLU A O 1
ATOM 3991 N N . GLN A 1 508 ? -41.149 -48.396 -8.762 1.00 22.84 508 GLN A N 1
ATOM 3992 C CA . GLN A 1 508 ? -40.735 -47.351 -9.692 1.00 31.76 508 GLN A CA 1
ATOM 3993 C C . GLN A 1 508 ? -40.259 -46.106 -8.952 1.00 33.05 508 GLN A C 1
ATOM 3994 O O . GLN A 1 508 ? -39.284 -45.465 -9.362 1.00 32.81 508 GLN A O 1
ATOM 4000 N N . GLU A 1 509 ? -40.929 -45.752 -7.852 1.00 38.35 509 GLU A N 1
ATOM 4001 C CA . GLU A 1 509 ? -40.530 -44.571 -7.093 1.00 29.88 509 GLU A CA 1
ATOM 4002 C C . GLU A 1 509 ? -39.232 -44.814 -6.334 1.00 26.84 509 GLU A C 1
ATOM 4003 O O . GLU A 1 509 ? -38.386 -43.917 -6.238 1.00 23.24 509 GLU A O 1
ATOM 4009 N N . ILE A 1 510 ? -39.062 -46.018 -5.783 1.00 25.19 510 ILE A N 1
ATOM 4010 C CA . ILE A 1 510 ? -37.806 -46.370 -5.126 1.00 23.88 510 ILE A CA 1
ATOM 4011 C C . ILE A 1 510 ? -36.651 -46.285 -6.114 1.00 29.71 510 ILE A C 1
ATOM 4012 O O . ILE A 1 510 ? -35.560 -45.809 -5.778 1.00 41.05 510 ILE A O 1
ATOM 4017 N N . ALA A 1 511 ? -36.877 -46.732 -7.351 1.00 25.68 511 ALA A N 1
ATOM 4018 C CA . ALA A 1 511 ? -35.816 -46.721 -8.353 1.00 30.00 511 ALA A CA 1
ATOM 4019 C C . ALA A 1 511 ? -35.388 -45.299 -8.696 1.00 31.88 511 ALA A C 1
ATOM 4020 O O . ALA A 1 511 ? -34.188 -45.015 -8.797 1.00 26.77 511 ALA A O 1
ATOM 4022 N N . LYS A 1 512 ? -36.350 -44.391 -8.877 1.00 19.51 512 LYS A N 1
ATOM 4023 C CA . LYS A 1 512 ? -36.000 -43.003 -9.164 1.00 30.60 512 LYS A CA 1
ATOM 4024 C C . LYS A 1 512 ? -35.305 -42.349 -7.974 1.00 27.42 512 LYS A C 1
ATOM 4025 O O . LYS A 1 512 ? -34.304 -41.645 -8.148 1.00 29.29 512 LYS A O 1
ATOM 4031 N N . ALA A 1 513 ? -35.810 -42.582 -6.760 1.00 29.17 513 ALA A N 1
ATOM 4032 C CA . ALA A 1 513 ? -35.259 -41.912 -5.583 1.00 19.23 513 ALA A CA 1
ATOM 4033 C C . ALA A 1 513 ? -33.815 -42.327 -5.325 1.00 21.87 513 ALA A C 1
ATOM 4034 O O . ALA A 1 513 ? -32.977 -41.491 -4.965 1.00 23.91 513 ALA A O 1
ATOM 4036 N N . ILE A 1 514 ? -33.503 -43.613 -5.505 1.00 26.84 514 ILE A N 1
ATOM 4037 C CA . ILE A 1 514 ? -32.135 -44.084 -5.307 1.00 28.29 514 ILE A CA 1
ATOM 4038 C C . ILE A 1 514 ? -31.190 -43.417 -6.300 1.00 31.33 514 ILE A C 1
ATOM 4039 O O . ILE A 1 514 ? -30.054 -43.065 -5.959 1.00 34.49 514 ILE A O 1
ATOM 4044 N N . SER A 1 515 ? -31.650 -43.213 -7.533 1.00 27.10 515 SER A N 1
ATOM 4045 C CA . SER A 1 515 ? -30.818 -42.650 -8.589 1.00 19.70 515 SER A CA 1
ATOM 4046 C C . SER A 1 515 ? -30.786 -41.126 -8.583 1.00 32.91 515 SER A C 1
ATOM 4047 O O . SER A 1 515 ? -30.075 -40.537 -9.405 1.00 37.91 515 SER A O 1
ATOM 4050 N N . VAL A 1 516 ? -31.525 -40.483 -7.678 1.00 34.91 516 VAL A N 1
ATOM 4051 C CA . VAL A 1 516 ? -31.607 -39.026 -7.648 1.00 31.68 516 VAL A CA 1
ATOM 4052 C C . VAL A 1 516 ? -30.250 -38.437 -7.290 1.00 30.95 516 VAL A C 1
ATOM 4053 O O . VAL A 1 516 ? -29.591 -38.884 -6.342 1.00 31.57 516 VAL A O 1
ATOM 4057 N N . ASN A 1 517 ? -29.826 -37.428 -8.049 1.00 22.73 517 ASN A N 1
ATOM 4058 C CA . ASN A 1 517 ? -28.717 -36.575 -7.640 1.00 35.41 517 ASN A CA 1
ATOM 4059 C C . ASN A 1 517 ? -29.274 -35.463 -6.759 1.00 36.73 517 ASN A C 1
ATOM 4060 O O . ASN A 1 517 ? -30.098 -34.659 -7.209 1.00 36.62 517 ASN A O 1
ATOM 4065 N N . THR A 1 518 ? -28.821 -35.418 -5.510 1.00 39.34 518 THR A N 1
ATOM 4066 C CA . THR A 1 518 ? -29.372 -34.525 -4.500 1.00 31.66 518 THR A CA 1
ATOM 4067 C C . THR A 1 518 ? -28.808 -33.109 -4.568 1.00 42.19 518 THR A C 1
ATOM 4068 O O . THR A 1 518 ? -29.064 -32.318 -3.654 1.00 58.78 518 THR A O 1
ATOM 4072 N N . ALA A 1 519 ? -28.059 -32.768 -5.619 1.00 37.63 519 ALA A N 1
ATOM 4073 C CA . ALA A 1 519 ? -27.417 -31.458 -5.679 1.00 29.20 519 ALA A CA 1
ATOM 4074 C C . ALA A 1 519 ? -28.447 -30.337 -5.733 1.00 29.27 519 ALA A C 1
ATOM 4075 O O . ALA A 1 519 ? -28.333 -29.338 -5.013 1.00 43.19 519 ALA A O 1
ATOM 4077 N N . LYS A 1 520 ? -29.466 -30.486 -6.583 1.00 26.36 520 LYS A N 1
ATOM 4078 C CA . LYS A 1 520 ? -30.481 -29.447 -6.716 1.00 32.35 520 LYS A CA 1
ATOM 4079 C C . LYS A 1 520 ? -31.265 -29.231 -5.428 1.00 39.14 520 LYS A C 1
ATOM 4080 O O . LYS A 1 520 ? -31.819 -28.145 -5.227 1.00 41.44 520 LYS A O 1
ATOM 4082 N N . LEU A 1 521 ? -31.314 -30.233 -4.547 1.00 38.48 521 LEU A N 1
ATOM 4083 C CA . LEU A 1 521 ? -32.111 -30.123 -3.331 1.00 35.04 521 LEU A CA 1
ATOM 4084 C C . LEU A 1 521 ? -31.490 -29.184 -2.303 1.00 34.62 521 LEU A C 1
ATOM 4085 O O . LEU A 1 521 ? -32.190 -28.745 -1.384 1.00 32.08 521 LEU A O 1
ATOM 4090 N N . PHE A 1 522 ? -30.201 -28.865 -2.431 1.00 30.96 522 PHE A N 1
ATOM 4091 C CA . PHE A 1 522 ? -29.535 -27.980 -1.486 1.00 37.87 522 PHE A CA 1
ATOM 4092 C C . PHE A 1 522 ? -29.465 -26.534 -1.960 1.00 49.69 522 PHE A C 1
ATOM 4093 O O . PHE A 1 522 ? -29.071 -25.663 -1.177 1.00 59.85 522 PHE A O 1
ATOM 4101 N N . GLU A 1 523 ? -29.833 -26.257 -3.206 1.00 53.26 523 GLU A N 1
ATOM 4102 C CA . GLU A 1 523 ? -29.764 -24.900 -3.738 1.00 60.59 523 GLU A CA 1
ATOM 4103 C C . GLU A 1 523 ? -30.881 -24.025 -3.175 1.00 57.24 523 GLU A C 1
ATOM 4104 O O . GLU A 1 523 ? -31.840 -24.525 -2.588 1.00 56.99 523 GLU A O 1
ATOM 4110 N N . GLU B 2 16 ? -77.640 7.081 45.682 1.00 60.72 16 GLU B N 1
ATOM 4111 C CA . GLU B 2 16 ? -78.995 6.876 46.183 1.00 69.69 16 GLU B CA 1
ATOM 4112 C C . GLU B 2 16 ? -79.124 7.369 47.621 1.00 73.73 16 GLU B C 1
ATOM 4113 O O . GLU B 2 16 ? -79.633 8.461 47.869 1.00 77.30 16 GLU B O 1
ATOM 4115 N N . ASN B 2 17 ? -78.658 6.554 48.566 1.00 71.90 17 ASN B N 1
ATOM 4116 C CA . ASN B 2 17 ? -78.698 6.893 49.982 1.00 69.46 17 ASN B CA 1
ATOM 4117 C C . ASN B 2 17 ? -77.448 7.682 50.354 1.00 64.46 17 ASN B C 1
ATOM 4118 O O . ASN B 2 17 ? -76.326 7.212 50.145 1.00 60.31 17 ASN B O 1
ATOM 4123 N N . ALA B 2 18 ? -77.649 8.874 50.921 1.00 61.88 18 ALA B N 1
ATOM 4124 C CA . ALA B 2 18 ? -76.529 9.746 51.262 1.00 65.79 18 ALA B CA 1
ATOM 4125 C C . ALA B 2 18 ? -75.774 9.251 52.490 1.00 69.31 18 ALA B C 1
ATOM 4126 O O . ALA B 2 18 ? -74.539 9.307 52.525 1.00 69.44 18 ALA B O 1
ATOM 4128 N N . ASN B 2 19 ? -76.493 8.773 53.508 1.00 68.03 19 ASN B N 1
ATOM 4129 C CA . ASN B 2 19 ? -75.826 8.295 54.716 1.00 62.15 19 ASN B CA 1
ATOM 4130 C C . ASN B 2 19 ? -75.047 7.012 54.459 1.00 59.23 19 ASN B C 1
ATOM 4131 O O . ASN B 2 19 ? -74.039 6.758 55.128 1.00 54.12 19 ASN B O 1
ATOM 4136 N N . LYS B 2 20 ? -75.495 6.194 53.504 1.00 60.51 20 LYS B N 1
ATOM 4137 C CA . LYS B 2 20 ? -74.736 5.000 53.148 1.00 56.21 20 LYS B CA 1
ATOM 4138 C C . LYS B 2 20 ? -73.437 5.368 52.441 1.00 66.15 20 LYS B C 1
ATOM 4139 O O . LYS B 2 20 ? -72.411 4.705 52.631 1.00 64.50 20 LYS B O 1
ATOM 4145 N N . ILE B 2 21 ? -73.461 6.426 51.627 1.00 69.28 21 ILE B N 1
ATOM 4146 C CA . ILE B 2 21 ? -72.260 6.847 50.912 1.00 64.57 21 ILE B CA 1
ATOM 4147 C C . ILE B 2 21 ? -71.216 7.387 51.882 1.00 63.33 21 ILE B C 1
ATOM 4148 O O . ILE B 2 21 ? -70.026 7.068 51.773 1.00 62.86 21 ILE B O 1
ATOM 4153 N N . ILE B 2 22 ? -71.641 8.204 52.849 1.00 57.45 22 ILE B N 1
ATOM 4154 C CA . ILE B 2 22 ? -70.702 8.766 53.817 1.00 53.99 22 ILE B CA 1
ATOM 4155 C C . ILE B 2 22 ? -70.104 7.668 54.689 1.00 58.37 22 ILE B C 1
ATOM 4156 O O . ILE B 2 22 ? -68.898 7.665 54.966 1.00 61.80 22 ILE B O 1
ATOM 4161 N N . LEU B 2 23 ? -70.930 6.717 55.132 1.00 55.35 23 LEU B N 1
ATOM 4162 C CA . LEU B 2 23 ? -70.426 5.645 55.983 1.00 49.46 23 LEU B CA 1
ATOM 4163 C C . LEU B 2 23 ? -69.528 4.685 55.211 1.00 47.83 23 LEU B C 1
ATOM 4164 O O . LEU B 2 23 ? -68.588 4.125 55.785 1.00 50.51 23 LEU B O 1
ATOM 4169 N N . ASP B 2 24 ? -69.794 4.484 53.918 1.00 58.72 24 ASP B N 1
ATOM 4170 C CA . ASP B 2 24 ? -68.925 3.629 53.116 1.00 71.07 24 ASP B CA 1
ATOM 4171 C C . ASP B 2 24 ? -67.571 4.286 52.875 1.00 62.32 24 ASP B C 1
ATOM 4172 O O . ASP B 2 24 ? -66.540 3.604 52.856 1.00 48.27 24 ASP B O 1
ATOM 4177 N N . GLU B 2 25 ? -67.555 5.608 52.685 1.00 63.06 25 GLU B N 1
ATOM 4178 C CA . GLU B 2 25 ? -66.292 6.313 52.491 1.00 62.14 25 GLU B CA 1
ATOM 4179 C C . GLU B 2 25 ? -65.442 6.270 53.753 1.00 66.48 25 GLU B C 1
ATOM 4180 O O . GLU B 2 25 ? -64.246 5.958 53.699 1.00 75.97 25 GLU B O 1
ATOM 4186 N N . GLU B 2 26 ? -66.044 6.581 54.903 1.00 58.27 26 GLU B N 1
ATOM 4187 C CA . GLU B 2 26 ? -65.282 6.626 56.146 1.00 55.53 26 GLU B CA 1
ATOM 4188 C C . GLU B 2 26 ? -64.775 5.245 56.538 1.00 57.27 26 GLU B C 1
ATOM 4189 O O . GLU B 2 26 ? -63.652 5.111 57.038 1.00 57.72 26 GLU B O 1
ATOM 4195 N N . LYS B 2 27 ? -65.581 4.204 56.315 1.00 60.87 27 LYS B N 1
ATOM 4196 C CA . LYS B 2 27 ? -65.120 2.851 56.610 1.00 63.01 27 LYS B CA 1
ATOM 4197 C C . LYS B 2 27 ? -63.990 2.440 55.675 1.00 67.65 27 LYS B C 1
ATOM 4198 O O . LYS B 2 27 ? -63.043 1.766 56.096 1.00 75.85 27 LYS B O 1
ATOM 4204 N N . ALA B 2 28 ? -64.064 2.845 54.404 1.00 59.25 28 ALA B N 1
ATOM 4205 C CA . ALA B 2 28 ? -62.997 2.516 53.465 1.00 48.19 28 ALA B CA 1
ATOM 4206 C C . ALA B 2 28 ? -61.707 3.249 53.814 1.00 42.84 28 ALA B C 1
ATOM 4207 O O . ALA B 2 28 ? -60.616 2.676 53.713 1.00 43.36 28 ALA B O 1
ATOM 4209 N N . VAL B 2 29 ? -61.812 4.514 54.230 1.00 38.41 29 VAL B N 1
ATOM 4210 C CA . VAL B 2 29 ? -60.625 5.268 54.627 1.00 44.23 29 VAL B CA 1
ATOM 4211 C C . VAL B 2 29 ? -59.986 4.647 55.863 1.00 51.20 29 VAL B C 1
ATOM 4212 O O . VAL B 2 29 ? -58.761 4.491 55.936 1.00 47.43 29 VAL B O 1
ATOM 4216 N N . ILE B 2 30 ? -60.804 4.280 56.852 1.00 58.09 30 ILE B N 1
ATOM 4217 C CA . ILE B 2 30 ? -60.274 3.659 58.063 1.00 51.27 30 ILE B CA 1
ATOM 4218 C C . ILE B 2 30 ? -59.642 2.311 57.739 1.00 41.97 30 ILE B C 1
ATOM 4219 O O . ILE B 2 30 ? -58.557 1.982 58.236 1.00 54.91 30 ILE B O 1
ATOM 4224 N N . GLN B 2 31 ? -60.299 1.514 56.891 1.00 40.13 31 GLN B N 1
ATOM 4225 C CA . GLN B 2 31 ? -59.773 0.192 56.564 1.00 50.89 31 GLN B CA 1
ATOM 4226 C C . GLN B 2 31 ? -58.452 0.287 55.811 1.00 55.74 31 GLN B C 1
ATOM 4227 O O . GLN B 2 31 ? -57.517 -0.470 56.096 1.00 69.15 31 GLN B O 1
ATOM 4233 N N . CYS B 2 32 ? -58.353 1.211 54.851 1.00 46.24 32 CYS B N 1
ATOM 4234 C CA . CYS B 2 32 ? -57.135 1.314 54.052 1.00 42.14 32 CYS B CA 1
ATOM 4235 C C . CYS B 2 32 ? -55.940 1.715 54.908 1.00 41.98 32 CYS B C 1
ATOM 4236 O O . CYS B 2 32 ? -54.842 1.173 54.743 1.00 56.58 32 CYS B O 1
ATOM 4239 N N . ASN B 2 33 ? -56.133 2.658 55.834 1.00 41.87 33 ASN B N 1
ATOM 4240 C CA . ASN B 2 33 ? -55.034 3.072 56.703 1.00 47.26 33 ASN B CA 1
ATOM 4241 C C . ASN B 2 33 ? -54.602 1.942 57.629 1.00 65.47 33 ASN B C 1
ATOM 4242 O O . ASN B 2 33 ? -53.402 1.711 57.817 1.00 69.44 33 ASN B O 1
ATOM 4247 N N . GLU B 2 34 ? -55.563 1.224 58.215 1.00 69.65 34 GLU B N 1
ATOM 4248 C CA . GLU B 2 34 ? -55.230 0.175 59.171 1.00 68.62 34 GLU B CA 1
ATOM 4249 C C . GLU B 2 34 ? -54.695 -1.080 58.492 1.00 53.13 34 GLU B C 1
ATOM 4250 O O . GLU B 2 34 ? -53.823 -1.753 59.051 1.00 59.14 34 GLU B O 1
ATOM 4256 N N . ARG B 2 35 ? -55.196 -1.414 57.302 1.00 38.69 35 ARG B N 1
ATOM 4257 C CA . ARG B 2 35 ? -54.681 -2.565 56.572 1.00 44.60 35 ARG B CA 1
ATOM 4258 C C . ARG B 2 35 ? -53.364 -2.279 55.862 1.00 60.68 35 ARG B C 1
ATOM 4259 O O . ARG B 2 35 ? -52.701 -3.223 55.419 1.00 67.54 35 ARG B O 1
ATOM 4267 N N . TYR B 2 36 ? -52.969 -1.010 55.741 1.00 65.24 36 TYR B N 1
ATOM 4268 C CA . TYR B 2 36 ? -51.689 -0.691 55.121 1.00 71.04 36 TYR B CA 1
ATOM 4269 C C . TYR B 2 36 ? -50.541 -0.778 56.118 1.00 72.39 36 TYR B C 1
ATOM 4270 O O . TYR B 2 36 ? -49.425 -1.152 55.740 1.00 73.76 36 TYR B O 1
ATOM 4279 N N . LYS B 2 37 ? -50.792 -0.439 57.386 1.00 73.01 37 LYS B N 1
ATOM 4280 C CA . LYS B 2 37 ? -49.764 -0.589 58.412 1.00 74.39 37 LYS B CA 1
ATOM 4281 C C . LYS B 2 37 ? -49.418 -2.056 58.635 1.00 79.32 37 LYS B C 1
ATOM 4282 O O . LYS B 2 37 ? -48.251 -2.398 58.863 1.00 81.77 37 LYS B O 1
ATOM 4288 N N . THR B 2 38 ? -50.416 -2.933 58.570 1.00 82.97 38 THR B N 1
ATOM 4289 C CA . THR B 2 38 ? -50.212 -4.340 58.887 1.00 85.92 38 THR B CA 1
ATOM 4290 C C . THR B 2 38 ? -49.421 -5.032 57.783 1.00 85.55 38 THR B C 1
ATOM 4291 O O . THR B 2 38 ? -49.753 -4.919 56.599 1.00 79.34 38 THR B O 1
ATOM 4295 N N . GLU B 2 39 ? -48.371 -5.752 58.176 1.00 90.81 39 GLU B N 1
ATOM 4296 C CA . GLU B 2 39 ? -47.550 -6.520 57.240 1.00 91.72 39 GLU B CA 1
ATOM 4297 C C . GLU B 2 39 ? -48.173 -7.902 57.090 1.00 93.51 39 GLU B C 1
ATOM 4298 O O . GLU B 2 39 ? -47.857 -8.835 57.830 1.00 91.35 39 GLU B O 1
ATOM 4300 N N . ASN B 2 40 ? -49.075 -8.035 56.119 1.00 91.36 40 ASN B N 1
ATOM 4301 C CA . ASN B 2 40 ? -49.766 -9.289 55.872 1.00 87.36 40 ASN B CA 1
ATOM 4302 C C . ASN B 2 40 ? -49.044 -10.091 54.792 1.00 83.23 40 ASN B C 1
ATOM 4303 O O . ASN B 2 40 ? -47.986 -9.703 54.289 1.00 85.29 40 ASN B O 1
ATOM 4308 N N . ASP B 2 41 ? -49.627 -11.230 54.433 1.00 77.74 41 ASP B N 1
ATOM 4309 C CA . ASP B 2 41 ? -49.112 -12.085 53.378 1.00 82.85 41 ASP B CA 1
ATOM 4310 C C . ASP B 2 41 ? -49.941 -11.881 52.112 1.00 91.03 41 ASP B C 1
ATOM 4311 O O . ASP B 2 41 ? -50.705 -10.919 51.992 1.00 99.86 41 ASP B O 1
ATOM 4313 N N . GLU B 2 42 ? -49.799 -12.800 51.153 1.00 90.77 42 GLU B N 1
ATOM 4314 C CA . GLU B 2 42 ? -50.564 -12.709 49.913 1.00 85.38 42 GLU B CA 1
ATOM 4315 C C . GLU B 2 42 ? -52.063 -12.836 50.148 1.00 94.75 42 GLU B C 1
ATOM 4316 O O . GLU B 2 42 ? -52.850 -12.436 49.284 1.00 89.97 42 GLU B O 1
ATOM 4318 N N . LYS B 2 43 ? -52.475 -13.383 51.294 1.00 106.02 43 LYS B N 1
ATOM 4319 C CA . LYS B 2 43 ? -53.898 -13.482 51.599 1.00 113.10 43 LYS B CA 1
ATOM 4320 C C . LYS B 2 43 ? -54.485 -12.113 51.924 1.00 114.85 43 LYS B C 1
ATOM 4321 O O . LYS B 2 43 ? -55.545 -11.741 51.406 1.00 115.55 43 LYS B O 1
ATOM 4323 N N . GLY B 2 44 ? -53.808 -11.349 52.777 1.00 113.76 44 GLY B N 1
ATOM 4324 C CA . GLY B 2 44 ? -54.297 -10.044 53.176 1.00 110.75 44 GLY B CA 1
ATOM 4325 C C . GLY B 2 44 ? -53.879 -8.924 52.245 1.00 110.56 44 GLY B C 1
ATOM 4326 O O . GLY B 2 44 ? -54.471 -7.841 52.267 1.00 111.70 44 GLY B O 1
ATOM 4327 N N . ASP B 2 45 ? -52.857 -9.170 51.423 1.00 105.88 45 ASP B N 1
ATOM 4328 C CA . ASP B 2 45 ? -52.389 -8.142 50.498 1.00 90.53 45 ASP B CA 1
ATOM 4329 C C . ASP B 2 45 ? -53.420 -7.869 49.410 1.00 86.73 45 ASP B C 1
ATOM 4330 O O . ASP B 2 45 ? -53.775 -6.713 49.156 1.00 92.84 45 ASP B O 1
ATOM 4335 N N . GLU B 2 46 ? -53.919 -8.922 48.760 1.00 83.19 46 GLU B N 1
ATOM 4336 C CA . GLU B 2 46 ? -54.932 -8.726 47.728 1.00 84.25 46 GLU B CA 1
ATOM 4337 C C . GLU B 2 46 ? -56.282 -8.308 48.297 1.00 80.22 46 GLU B C 1
ATOM 4338 O O . GLU B 2 46 ? -57.207 -8.050 47.520 1.00 83.24 46 GLU B O 1
ATOM 4344 N N . GLU B 2 47 ? -56.418 -8.237 49.622 1.00 81.88 47 GLU B N 1
ATOM 4345 C CA . GLU B 2 47 ? -57.590 -7.647 50.253 1.00 76.20 47 GLU B CA 1
ATOM 4346 C C . GLU B 2 47 ? -57.367 -6.203 50.676 1.00 62.76 47 GLU B C 1
ATOM 4347 O O . GLU B 2 47 ? -58.341 -5.452 50.802 1.00 55.69 47 GLU B O 1
ATOM 4349 N N . THR B 2 48 ? -56.112 -5.801 50.897 1.00 61.42 48 THR B N 1
ATOM 4350 C CA . THR B 2 48 ? -55.823 -4.410 51.228 1.00 60.24 48 THR B CA 1
ATOM 4351 C C . THR B 2 48 ? -56.034 -3.504 50.022 1.00 65.54 48 THR B C 1
ATOM 4352 O O . THR B 2 48 ? -56.544 -2.385 50.160 1.00 66.71 48 THR B O 1
ATOM 4356 N N . VAL B 2 49 ? -55.654 -3.972 48.830 1.00 60.29 49 VAL B N 1
ATOM 4357 C CA . VAL B 2 49 ? -55.832 -3.165 47.628 1.00 57.20 49 VAL B CA 1
ATOM 4358 C C . VAL B 2 49 ? -57.309 -2.964 47.324 1.00 61.73 49 VAL B C 1
ATOM 4359 O O . VAL B 2 49 ? -57.689 -1.974 46.686 1.00 66.19 49 VAL B O 1
ATOM 4363 N N . SER B 2 50 ? -58.167 -3.886 47.767 1.00 62.04 50 SER B N 1
ATOM 4364 C CA . SER B 2 50 ? -59.595 -3.729 47.521 1.00 55.96 50 SER B CA 1
ATOM 4365 C C . SER B 2 50 ? -60.178 -2.607 48.369 1.00 46.79 50 SER B C 1
ATOM 4366 O O . SER B 2 50 ? -61.022 -1.838 47.895 1.00 52.41 50 SER B O 1
ATOM 4369 N N . TRP B 2 51 ? -59.737 -2.490 49.623 1.00 52.90 51 TRP B N 1
ATOM 4370 C CA . TRP B 2 51 ? -60.240 -1.428 50.486 1.00 61.28 51 TRP B CA 1
ATOM 4371 C C . TRP B 2 51 ? -59.636 -0.073 50.143 1.00 63.49 51 TRP B C 1
ATOM 4372 O O . TRP B 2 51 ? -60.307 0.954 50.300 1.00 59.03 51 TRP B O 1
ATOM 4383 N N . CYS B 2 52 ? -58.384 -0.044 49.681 1.00 62.67 52 CYS B N 1
ATOM 4384 C CA . CYS B 2 52 ? -57.761 1.228 49.335 1.00 52.81 52 CYS B CA 1
ATOM 4385 C C . CYS B 2 52 ? -58.258 1.765 47.999 1.00 45.71 52 CYS B C 1
ATOM 4386 O O . CYS B 2 52 ? -58.297 2.985 47.807 1.00 44.08 52 CYS B O 1
ATOM 4389 N N . ARG B 2 53 ? -58.639 0.884 47.070 1.00 40.61 53 ARG B N 1
ATOM 4390 C CA . ARG B 2 53 ? -59.250 1.355 45.832 1.00 34.97 53 ARG B CA 1
ATOM 4391 C C . ARG B 2 53 ? -60.587 2.028 46.107 1.00 39.45 53 ARG B C 1
ATOM 4392 O O . ARG B 2 53 ? -60.898 3.071 45.519 1.00 48.55 53 ARG B O 1
ATOM 4400 N N . LYS B 2 54 ? -61.388 1.451 47.009 1.00 44.27 54 LYS B N 1
ATOM 4401 C CA . LYS B 2 54 ? -62.673 2.054 47.353 1.00 38.71 54 LYS B CA 1
ATOM 4402 C C . LYS B 2 54 ? -62.486 3.441 47.953 1.00 36.69 54 LYS B C 1
ATOM 4403 O O . LYS B 2 54 ? -63.238 4.371 47.636 1.00 34.37 54 LYS B O 1
ATOM 4409 N N . ALA B 2 55 ? -61.483 3.601 48.819 1.00 33.53 55 ALA B N 1
ATOM 4410 C CA . ALA B 2 55 ? -61.254 4.891 49.459 1.00 32.73 55 ALA B CA 1
ATOM 4411 C C . ALA B 2 55 ? -60.576 5.880 48.521 1.00 38.02 55 ALA B C 1
ATOM 4412 O O . ALA B 2 55 ? -60.739 7.094 48.687 1.00 39.03 55 ALA B O 1
ATOM 4414 N N . ALA B 2 56 ? -59.820 5.384 47.539 1.00 39.67 56 ALA B N 1
ATOM 4415 C CA . ALA B 2 56 ? -59.220 6.258 46.536 1.00 33.73 56 ALA B CA 1
ATOM 4416 C C . ALA B 2 56 ? -60.257 6.747 45.533 1.00 32.24 56 ALA B C 1
ATOM 4417 O O . ALA B 2 56 ? -60.225 7.912 45.121 1.00 41.45 56 ALA B O 1
ATOM 4419 N N . LYS B 2 57 ? -61.179 5.868 45.129 1.00 35.81 57 LYS B N 1
ATOM 4420 C CA . LYS B 2 57 ? -62.249 6.274 44.223 1.00 32.44 57 LYS B CA 1
ATOM 4421 C C . LYS B 2 57 ? -63.153 7.323 44.859 1.00 38.95 57 LYS B C 1
ATOM 4422 O O . LYS B 2 57 ? -63.745 8.145 44.150 1.00 46.35 57 LYS B O 1
ATOM 4428 N N . SER B 2 58 ? -63.260 7.321 46.190 1.00 41.84 58 SER B N 1
ATOM 4429 C CA . SER B 2 58 ? -64.111 8.287 46.876 1.00 32.87 58 SER B CA 1
ATOM 4430 C C . SER B 2 58 ? -63.505 9.684 46.906 1.00 37.75 58 SER B C 1
ATOM 4431 O O . SER B 2 58 ? -64.234 10.655 47.137 1.00 41.01 58 SER B O 1
ATOM 4434 N N . GLY B 2 59 ? -62.199 9.811 46.686 1.00 40.94 59 GLY B N 1
ATOM 4435 C CA . GLY B 2 59 ? -61.543 11.102 46.650 1.00 34.47 59 GLY B CA 1
ATOM 4436 C C . GLY B 2 59 ? -60.614 11.407 47.807 1.00 39.06 59 GLY B C 1
ATOM 4437 O O . GLY B 2 59 ? -60.205 12.565 47.957 1.00 42.97 59 GLY B O 1
ATOM 4438 N N . ASN B 2 60 ? -60.264 10.417 48.625 1.00 35.26 60 ASN B N 1
ATOM 4439 C CA . ASN B 2 60 ? -59.394 10.643 49.773 1.00 44.16 60 ASN B CA 1
ATOM 4440 C C . ASN B 2 60 ? -57.947 10.749 49.303 1.00 32.74 60 ASN B C 1
ATOM 4441 O O . ASN B 2 60 ? -57.412 9.804 48.715 1.00 39.53 60 ASN B O 1
ATOM 4446 N N . ALA B 2 61 ? -57.315 11.895 49.573 1.00 23.36 61 ALA B N 1
ATOM 4447 C CA . ALA B 2 61 ? -55.972 12.151 49.059 1.00 29.59 61 ALA B CA 1
ATOM 4448 C C . ALA B 2 61 ? -54.972 11.123 49.574 1.00 41.49 61 ALA B C 1
ATOM 4449 O O . ALA B 2 61 ? -54.171 10.578 48.803 1.00 32.37 61 ALA B O 1
ATOM 4451 N N . GLU B 2 62 ? -55.001 10.846 50.880 1.00 34.87 62 GLU B N 1
ATOM 4452 C CA . GLU B 2 62 ? -54.065 9.884 51.454 1.00 34.47 62 GLU B CA 1
ATOM 4453 C C . GLU B 2 62 ? -54.289 8.488 50.886 1.00 30.92 62 GLU B C 1
ATOM 4454 O O . GLU B 2 62 ? -53.328 7.780 50.562 1.00 36.58 62 GLU B O 1
ATOM 4460 N N . ALA B 2 63 ? -55.552 8.076 50.747 1.00 29.51 63 ALA B N 1
ATOM 4461 C CA . ALA B 2 63 ? -55.842 6.749 50.214 1.00 31.98 63 ALA B CA 1
ATOM 4462 C C . ALA B 2 63 ? -55.445 6.631 48.750 1.00 38.13 63 ALA B C 1
ATOM 4463 O O . ALA B 2 63 ? -55.059 5.547 48.298 1.00 44.48 63 ALA B O 1
ATOM 4465 N N . GLN B 2 64 ? -55.542 7.725 47.993 1.00 36.50 64 GLN B N 1
ATOM 4466 C CA . GLN B 2 64 ? -55.068 7.702 46.614 1.00 32.24 64 GLN B CA 1
ATOM 4467 C C . GLN B 2 64 ? -53.563 7.491 46.566 1.00 28.72 64 GLN B C 1
ATOM 4468 O O . GLN B 2 64 ? -53.058 6.746 45.719 1.00 26.69 64 GLN B O 1
ATOM 4474 N N . TYR B 2 65 ? -52.833 8.131 47.480 1.00 37.22 65 TYR B N 1
ATOM 4475 C CA . TYR B 2 65 ? -51.393 7.916 47.557 1.00 27.95 65 TYR B CA 1
ATOM 4476 C C . TYR B 2 65 ? -51.069 6.483 47.957 1.00 32.62 65 TYR B C 1
ATOM 4477 O O . TYR B 2 65 ? -50.185 5.852 47.365 1.00 33.31 65 TYR B O 1
ATOM 4486 N N . LEU B 2 66 ? -51.776 5.951 48.958 1.00 34.51 66 LEU B N 1
ATOM 4487 C CA . LEU B 2 66 ? -51.496 4.595 49.419 1.00 36.26 66 LEU B CA 1
ATOM 4488 C C . LEU B 2 66 ? -51.841 3.564 48.353 1.00 37.98 66 LEU B C 1
ATOM 4489 O O . LEU B 2 66 ? -51.073 2.622 48.122 1.00 39.02 66 LEU B O 1
ATOM 4494 N N . PHE B 2 67 ? -52.993 3.718 47.695 1.00 41.27 67 PHE B N 1
ATOM 4495 C CA . PHE B 2 67 ? -53.361 2.771 46.649 1.00 41.20 67 PHE B CA 1
ATOM 4496 C C . PHE B 2 67 ? -52.399 2.853 45.472 1.00 39.25 67 PHE B C 1
ATOM 4497 O O . PHE B 2 67 ? -52.091 1.834 44.844 1.00 40.22 67 PHE B O 1
ATOM 4505 N N . GLY B 2 68 ? -51.915 4.058 45.160 1.00 35.82 68 GLY B N 1
ATOM 4506 C CA . GLY B 2 68 ? -50.896 4.188 44.136 1.00 39.08 68 GLY B CA 1
ATOM 4507 C C . GLY B 2 68 ? -49.606 3.484 44.503 1.00 37.77 68 GLY B C 1
ATOM 4508 O O . GLY B 2 68 ? -48.923 2.936 43.634 1.00 40.28 68 GLY B O 1
ATOM 4517 N N . LEU B 2 70 ? -49.445 0.811 46.491 1.00 31.69 70 LEU B N 1
ATOM 4518 C CA . LEU B 2 70 ? -49.733 -0.617 46.403 1.00 40.02 70 LEU B CA 1
ATOM 4519 C C . LEU B 2 70 ? -49.569 -1.126 44.975 1.00 43.62 70 LEU B C 1
ATOM 4520 O O . LEU B 2 70 ? -49.002 -2.202 44.752 1.00 50.41 70 LEU B O 1
ATOM 4525 N N . VAL B 2 71 ? -50.057 -0.364 43.995 1.00 43.19 71 VAL B N 1
ATOM 4526 C CA . VAL B 2 71 ? -49.918 -0.767 42.600 1.00 38.36 71 VAL B CA 1
ATOM 4527 C C . VAL B 2 71 ? -48.465 -0.659 42.154 1.00 41.31 71 VAL B C 1
ATOM 4528 O O . VAL B 2 71 ? -47.971 -1.495 41.386 1.00 41.95 71 VAL B O 1
ATOM 4532 N N . TYR B 2 72 ? -47.756 0.366 42.630 1.00 39.02 72 TYR B N 1
ATOM 4533 C CA . TYR B 2 72 ? -46.356 0.540 42.256 1.00 37.83 72 TYR B CA 1
ATOM 4534 C C . TYR B 2 72 ? -45.502 -0.609 42.779 1.00 46.52 72 TYR B C 1
ATOM 4535 O O . TYR B 2 72 ? -44.673 -1.164 42.050 1.00 47.95 72 TYR B O 1
ATOM 4544 N N . ASP B 2 73 ? -45.695 -0.982 44.047 1.00 48.74 73 ASP B N 1
ATOM 4545 C CA . ASP B 2 73 ? -44.954 -2.094 44.629 1.00 50.45 73 ASP B CA 1
ATOM 4546 C C . ASP B 2 73 ? -45.482 -3.450 44.183 1.00 48.96 73 ASP B C 1
ATOM 4547 O O . ASP B 2 73 ? -44.767 -4.450 44.306 1.00 58.61 73 ASP B O 1
ATOM 4552 N N . GLY B 2 74 ? -46.708 -3.508 43.674 1.00 40.53 74 GLY B N 1
ATOM 4553 C CA . GLY B 2 74 ? -47.302 -4.780 43.306 1.00 46.17 74 GLY B CA 1
ATOM 4554 C C . GLY B 2 74 ? -47.564 -5.693 44.485 1.00 53.98 74 GLY B C 1
ATOM 4555 O O . GLY B 2 74 ? -47.290 -6.897 44.403 1.00 61.00 74 GLY B O 1
ATOM 4556 N N . ARG B 2 75 ? -48.088 -5.150 45.584 1.00 53.22 75 ARG B N 1
ATOM 4557 C CA . ARG B 2 75 ? -48.359 -5.953 46.771 1.00 70.49 75 ARG B CA 1
ATOM 4558 C C . ARG B 2 75 ? -49.572 -6.852 46.562 1.00 80.11 75 ARG B C 1
ATOM 4559 O O . ARG B 2 75 ? -49.436 -8.078 46.499 1.00 101.10 75 ARG B O 1
ATOM 4567 N N . GLY B 2 76 ? -50.759 -6.258 46.452 1.00 60.66 76 GLY B N 1
ATOM 4568 C CA . GLY B 2 76 ? -51.982 -7.016 46.284 1.00 62.58 76 GLY B CA 1
ATOM 4569 C C . GLY B 2 76 ? -52.617 -6.958 44.915 1.00 65.33 76 GLY B C 1
ATOM 4570 O O . GLY B 2 76 ? -53.736 -7.466 44.748 1.00 67.90 76 GLY B O 1
ATOM 4571 N N . VAL B 2 77 ? -51.956 -6.370 43.921 1.00 60.45 77 VAL B N 1
ATOM 4572 C CA . VAL B 2 77 ? -52.504 -6.213 42.580 1.00 55.83 77 VAL B CA 1
ATOM 4573 C C . VAL B 2 77 ? -51.347 -6.309 41.591 1.00 56.54 77 VAL B C 1
ATOM 4574 O O . VAL B 2 77 ? -50.178 -6.360 41.976 1.00 56.93 77 VAL B O 1
ATOM 4578 N N . GLN B 2 78 ? -51.679 -6.351 40.301 1.00 54.52 78 GLN B N 1
ATOM 4579 C CA . GLN B 2 78 ? -50.655 -6.395 39.266 1.00 56.49 78 GLN B CA 1
ATOM 4580 C C . GLN B 2 78 ? -49.818 -5.122 39.293 1.00 51.17 78 GLN B C 1
ATOM 4581 O O . GLN B 2 78 ? -50.355 -4.010 39.298 1.00 59.06 78 GLN B O 1
ATOM 4587 N N . GLN B 2 79 ? -48.498 -5.292 39.318 1.00 37.15 79 GLN B N 1
ATOM 4588 C CA . GLN B 2 79 ? -47.591 -4.152 39.346 1.00 44.52 79 GLN B CA 1
ATOM 4589 C C . GLN B 2 79 ? -47.689 -3.372 38.041 1.00 54.66 79 GLN B C 1
ATOM 4590 O O . GLN B 2 79 ? -47.555 -3.941 36.953 1.00 59.08 79 GLN B O 1
ATOM 4596 N N . ASP B 2 80 ? -47.922 -2.066 38.151 1.00 55.29 80 ASP B N 1
ATOM 4597 C CA . ASP B 2 80 ? -48.002 -1.205 36.979 1.00 59.58 80 ASP B CA 1
ATOM 4598 C C . ASP B 2 80 ? -47.585 0.205 37.366 1.00 54.12 80 ASP B C 1
ATOM 4599 O O . ASP B 2 80 ? -48.100 0.763 38.340 1.00 54.22 80 ASP B O 1
ATOM 4604 N N . ASN B 2 81 ? -46.657 0.776 36.596 1.00 43.71 81 ASN B N 1
ATOM 4605 C CA . ASN B 2 81 ? -46.173 2.121 36.884 1.00 29.45 81 ASN B CA 1
ATOM 4606 C C . ASN B 2 81 ? -47.193 3.186 36.496 1.00 33.49 81 ASN B C 1
ATOM 4607 O O . ASN B 2 81 ? -47.308 4.213 37.175 1.00 32.76 81 ASN B O 1
ATOM 4612 N N . CYS B 2 82 ? -47.941 2.963 35.414 1.00 29.31 82 CYS B N 1
ATOM 4613 C CA . CYS B 2 82 ? -48.850 3.999 34.934 1.00 30.47 82 CYS B CA 1
ATOM 4614 C C . CYS B 2 82 ? -50.097 4.109 35.805 1.00 34.21 82 CYS B C 1
ATOM 4615 O O . CYS B 2 82 ? -50.579 5.217 36.062 1.00 34.64 82 CYS B O 1
ATOM 4618 N N . VAL B 2 83 ? -50.641 2.977 36.259 1.00 30.26 83 VAL B N 1
ATOM 4619 C CA . VAL B 2 83 ? -51.794 3.037 37.153 1.00 29.24 83 VAL B CA 1
ATOM 4620 C C . VAL B 2 83 ? -51.407 3.687 38.476 1.00 33.14 83 VAL B C 1
ATOM 4621 O O . VAL B 2 83 ? -52.211 4.409 39.081 1.00 29.10 83 VAL B O 1
ATOM 4625 N N . ALA B 2 84 ? -50.172 3.469 38.935 1.00 30.62 84 ALA B N 1
ATOM 4626 C CA . ALA B 2 84 ? -49.709 4.128 40.151 1.00 23.57 84 ALA B CA 1
ATOM 4627 C C . ALA B 2 84 ? -49.645 5.639 39.967 1.00 22.78 84 ALA B C 1
ATOM 4628 O O . ALA B 2 84 ? -50.084 6.397 40.840 1.00 23.41 84 ALA B O 1
ATOM 4638 N N . LEU B 2 86 ? -51.351 7.415 38.019 1.00 33.43 86 LEU B N 1
ATOM 4639 C CA . LEU B 2 86 ? -52.729 7.883 37.925 1.00 21.06 86 LEU B CA 1
ATOM 4640 C C . LEU B 2 86 ? -53.235 8.405 39.264 1.00 22.12 86 LEU B C 1
ATOM 4641 O O . LEU B 2 86 ? -53.653 9.563 39.380 1.00 21.56 86 LEU B O 1
ATOM 4646 N N . TRP B 2 87 ? -53.199 7.558 40.293 1.00 19.63 87 TRP B N 1
ATOM 4647 C CA . TRP B 2 87 ? -53.750 7.960 41.580 1.00 30.56 87 TRP B CA 1
ATOM 4648 C C . TRP B 2 87 ? -52.840 8.941 42.306 1.00 29.50 87 TRP B C 1
ATOM 4649 O O . TRP B 2 87 ? -53.320 9.721 43.136 1.00 28.15 87 TRP B O 1
ATOM 4660 N N . TRP B 2 88 ? -51.539 8.935 42.003 1.00 20.30 88 TRP B N 1
ATOM 4661 C CA . TRP B 2 88 ? -50.658 9.953 42.566 1.00 17.94 88 TRP B CA 1
ATOM 4662 C C . TRP B 2 88 ? -50.958 11.329 41.988 1.00 17.24 88 TRP B C 1
ATOM 4663 O O . TRP B 2 88 ? -50.684 12.345 42.636 1.00 24.39 88 TRP B O 1
ATOM 4693 N N . ALA B 2 91 ? -54.032 12.567 43.818 1.00 28.77 91 ALA B N 1
ATOM 4694 C CA . ALA B 2 91 ? -53.582 12.974 45.139 1.00 28.00 91 ALA B CA 1
ATOM 4695 C C . ALA B 2 91 ? -52.804 14.282 45.047 1.00 30.35 91 ALA B C 1
ATOM 4696 O O . ALA B 2 91 ? -52.937 15.153 45.905 1.00 38.47 91 ALA B O 1
ATOM 4698 N N . ALA B 2 92 ? -51.998 14.418 43.990 1.00 27.44 92 ALA B N 1
ATOM 4699 C CA . ALA B 2 92 ? -51.213 15.635 43.814 1.00 22.58 92 ALA B CA 1
ATOM 4700 C C . ALA B 2 92 ? -52.098 16.844 43.545 1.00 22.88 92 ALA B C 1
ATOM 4701 O O . ALA B 2 92 ? -51.766 17.956 43.971 1.00 35.01 92 ALA B O 1
ATOM 4703 N N . GLU B 2 93 ? -53.218 16.654 42.841 1.00 26.81 93 GLU B N 1
ATOM 4704 C CA . GLU B 2 93 ? -54.149 17.758 42.630 1.00 33.90 93 GLU B CA 1
ATOM 4705 C C . GLU B 2 93 ? -54.695 18.286 43.949 1.00 36.08 93 GLU B C 1
ATOM 4706 O O . GLU B 2 93 ? -55.087 19.456 44.036 1.00 40.55 93 GLU B O 1
ATOM 4712 N N . GLN B 2 94 ? -54.731 17.446 44.980 1.00 33.56 94 GLN B N 1
ATOM 4713 C CA . GLN B 2 94 ? -55.072 17.872 46.329 1.00 35.32 94 GLN B CA 1
ATOM 4714 C C . GLN B 2 94 ? -53.847 18.290 47.134 1.00 35.69 94 GLN B C 1
ATOM 4715 O O . GLN B 2 94 ? -53.940 18.419 48.359 1.00 42.97 94 GLN B O 1
ATOM 4721 N N . ASN B 2 95 ? -52.709 18.499 46.468 1.00 41.17 95 ASN B N 1
ATOM 4722 C CA . ASN B 2 95 ? -51.469 18.941 47.111 1.00 40.77 95 ASN B CA 1
ATOM 4723 C C . ASN B 2 95 ? -50.998 17.952 48.174 1.00 32.15 95 ASN B C 1
ATOM 4724 O O . ASN B 2 95 ? -50.502 18.340 49.233 1.00 27.82 95 ASN B O 1
ATOM 4729 N N . HIS B 2 96 ? -51.146 16.661 47.887 1.00 33.19 96 HIS B N 1
ATOM 4730 C CA . HIS B 2 96 ? -50.598 15.635 48.763 1.00 22.49 96 HIS B CA 1
ATOM 4731 C C . HIS B 2 96 ? -49.081 15.604 48.618 1.00 34.87 96 HIS B C 1
ATOM 4732 O O . HIS B 2 96 ? -48.556 15.497 47.506 1.00 39.09 96 HIS B O 1
ATOM 4739 N N . ALA B 2 97 ? -48.378 15.703 49.749 1.00 39.56 97 ALA B N 1
ATOM 4740 C CA . ALA B 2 97 ? -46.931 15.898 49.720 1.00 32.27 97 ALA B CA 1
ATOM 4741 C C . ALA B 2 97 ? -46.217 14.693 49.119 1.00 28.09 97 ALA B C 1
ATOM 4742 O O . ALA B 2 97 ? -45.491 14.818 48.127 1.00 24.16 97 ALA B O 1
ATOM 4744 N N . LYS B 2 98 ? -46.412 13.513 49.710 1.00 26.73 98 LYS B N 1
ATOM 4745 C CA . LYS B 2 98 ? -45.686 12.331 49.255 1.00 27.39 98 LYS B CA 1
ATOM 4746 C C . LYS B 2 98 ? -46.031 11.984 47.810 1.00 35.57 98 LYS B C 1
ATOM 4747 O O . LYS B 2 98 ? -45.158 11.559 47.044 1.00 27.73 98 LYS B O 1
ATOM 4753 N N . ALA B 2 99 ? -47.293 12.168 47.413 1.00 35.27 99 ALA B N 1
ATOM 4754 C CA . ALA B 2 99 ? -47.679 11.878 46.035 1.00 29.07 99 ALA B CA 1
ATOM 4755 C C . ALA B 2 99 ? -46.912 12.751 45.050 1.00 24.62 99 ALA B C 1
ATOM 4756 O O . ALA B 2 99 ? -46.521 12.287 43.973 1.00 26.37 99 ALA B O 1
ATOM 4758 N N . LEU B 2 100 ? -46.684 14.019 45.403 1.00 24.60 100 LEU B N 1
ATOM 4759 C CA . LEU B 2 100 ? -45.873 14.887 44.556 1.00 28.09 100 LEU B CA 1
ATOM 4760 C C . LEU B 2 100 ? -44.442 14.372 44.445 1.00 29.18 100 LEU B C 1
ATOM 4761 O O . LEU B 2 100 ? -43.840 14.417 43.366 1.00 30.24 100 LEU B O 1
ATOM 4766 N N . VAL B 2 101 ? -43.880 13.882 45.552 1.00 24.94 101 VAL B N 1
ATOM 4767 C CA . VAL B 2 101 ? -42.530 13.325 45.513 1.00 24.82 101 VAL B CA 1
ATOM 4768 C C . VAL B 2 101 ? -42.482 12.120 44.587 1.00 21.13 101 VAL B C 1
ATOM 4769 O O . VAL B 2 101 ? -41.520 11.931 43.833 1.00 32.57 101 VAL B O 1
ATOM 4781 N N . LEU B 2 103 ? -44.499 11.491 42.005 1.00 25.74 103 LEU B N 1
ATOM 4782 C CA . LEU B 2 103 ? -44.579 11.962 40.627 1.00 30.37 103 LEU B CA 1
ATOM 4783 C C . LEU B 2 103 ? -43.227 12.473 40.149 1.00 35.82 103 LEU B C 1
ATOM 4784 O O . LEU B 2 103 ? -42.862 12.290 38.982 1.00 35.07 103 LEU B O 1
ATOM 4789 N N . GLY B 2 104 ? -42.464 13.106 41.042 1.00 24.26 104 GLY B N 1
ATOM 4790 C CA . GLY B 2 104 ? -41.133 13.552 40.672 1.00 27.62 104 GLY B CA 1
ATOM 4791 C C . GLY B 2 104 ? -40.186 12.398 40.410 1.00 28.11 104 GLY B C 1
ATOM 4792 O O . GLY B 2 104 ? -39.367 12.451 39.488 1.00 24.73 104 GLY B O 1
ATOM 4793 N N . ASN B 2 105 ? -40.289 11.334 41.210 1.00 23.64 105 ASN B N 1
ATOM 4794 C CA . ASN B 2 105 ? -39.415 10.183 41.016 1.00 23.62 105 ASN B CA 1
ATOM 4795 C C . ASN B 2 105 ? -39.694 9.491 39.688 1.00 17.47 105 ASN B C 1
ATOM 4796 O O . ASN B 2 105 ? -38.761 9.062 39.001 1.00 21.84 105 ASN B O 1
ATOM 4801 N N . LEU B 2 106 ? -40.970 9.375 39.308 1.00 26.26 106 LEU B N 1
ATOM 4802 C CA . LEU B 2 106 ? -41.309 8.724 38.044 1.00 18.98 106 LEU B CA 1
ATOM 4803 C C . LEU B 2 106 ? -40.686 9.454 36.861 1.00 18.17 106 LEU B C 1
ATOM 4804 O O . LEU B 2 106 ? -40.183 8.820 35.927 1.00 25.07 106 LEU B O 1
ATOM 4809 N N . HIS B 2 107 ? -40.716 10.787 36.879 1.00 22.44 107 HIS B N 1
ATOM 4810 C CA . HIS B 2 107 ? -40.070 11.543 35.812 1.00 21.46 107 HIS B CA 1
ATOM 4811 C C . HIS B 2 107 ? -38.554 11.450 35.905 1.00 21.12 107 HIS B C 1
ATOM 4812 O O . HIS B 2 107 ? -37.869 11.449 34.876 1.00 38.49 107 HIS B O 1
ATOM 4819 N N . ARG B 2 108 ? -38.018 11.365 37.124 1.00 28.06 108 ARG B N 1
ATOM 4820 C CA . ARG B 2 108 ? -36.578 11.214 37.300 1.00 23.51 108 ARG B CA 1
ATOM 4821 C C . ARG B 2 108 ? -36.090 9.884 36.739 1.00 30.52 108 ARG B C 1
ATOM 4822 O O . ARG B 2 108 ? -35.035 9.822 36.098 1.00 38.82 108 ARG B O 1
ATOM 4830 N N . LYS B 2 109 ? -36.852 8.813 36.958 1.00 32.54 109 LYS B N 1
ATOM 4831 C CA . LYS B 2 109 ? -36.457 7.473 36.548 1.00 21.98 109 LYS B CA 1
ATOM 4832 C C . LYS B 2 109 ? -36.958 7.088 35.161 1.00 22.06 109 LYS B C 1
ATOM 4833 O O . LYS B 2 109 ? -36.511 6.071 34.622 1.00 39.22 109 LYS B O 1
ATOM 4839 N N . GLY B 2 110 ? -37.867 7.861 34.577 1.00 25.55 110 GLY B N 1
ATOM 4840 C CA . GLY B 2 110 ? -38.412 7.523 33.272 1.00 20.83 110 GLY B CA 1
ATOM 4841 C C . GLY B 2 110 ? -39.416 6.390 33.285 1.00 26.34 110 GLY B C 1
ATOM 4842 O O . GLY B 2 110 ? -39.401 5.542 32.383 1.00 32.51 110 GLY B O 1
ATOM 4843 N N . GLN B 2 111 ? -40.292 6.353 34.283 1.00 22.69 111 GLN B N 1
ATOM 4844 C CA . GLN B 2 111 ? -41.284 5.296 34.412 1.00 29.52 111 GLN B CA 1
ATOM 4845 C C . GLN B 2 111 ? -42.651 5.807 33.972 1.00 26.86 111 GLN B C 1
ATOM 4846 O O . GLN B 2 111 ? -43.019 6.949 34.262 1.00 37.08 111 GLN B O 1
ATOM 4852 N N . CYS B 2 112 ? -43.387 4.952 33.256 1.00 25.48 112 CYS B N 1
ATOM 4853 C CA . CYS B 2 112 ? -44.654 5.284 32.604 1.00 25.48 112 CYS B CA 1
ATOM 4854 C C . CYS B 2 112 ? -44.471 6.345 31.523 1.00 36.10 112 CYS B C 1
ATOM 4855 O O . CYS B 2 112 ? -44.770 6.097 30.351 1.00 40.65 112 CYS B O 1
ATOM 4858 N N . ILE B 2 113 ? -43.994 7.529 31.904 1.00 29.28 113 ILE B N 1
ATOM 4859 C CA . ILE B 2 113 ? -43.749 8.604 30.948 1.00 16.43 113 ILE B CA 1
ATOM 4860 C C . ILE B 2 113 ? -42.252 8.722 30.693 1.00 24.86 113 ILE B C 1
ATOM 4861 O O . ILE B 2 113 ? -41.447 8.034 31.332 1.00 34.91 113 ILE B O 1
ATOM 4866 N N . ALA B 2 114 ? -41.868 9.594 29.764 1.00 29.27 114 ALA B N 1
ATOM 4867 C CA . ALA B 2 114 ? -40.467 9.730 29.395 1.00 33.34 114 ALA B CA 1
ATOM 4868 C C . ALA B 2 114 ? -39.663 10.373 30.523 1.00 27.64 114 ALA B C 1
ATOM 4869 O O . ALA B 2 114 ? -40.193 11.096 31.370 1.00 36.63 114 ALA B O 1
ATOM 4871 N N . GLU B 2 115 ? -38.361 10.093 30.524 1.00 28.12 115 GLU B N 1
ATOM 4872 C CA . GLU B 2 115 ? -37.462 10.697 31.499 1.00 28.11 115 GLU B CA 1
ATOM 4873 C C . GLU B 2 115 ? -37.433 12.209 31.322 1.00 37.36 115 GLU B C 1
ATOM 4874 O O . GLU B 2 115 ? -37.281 12.714 30.206 1.00 43.56 115 GLU B O 1
ATOM 4880 N N . ASN B 2 116 ? -37.576 12.933 32.432 1.00 23.89 116 ASN B N 1
ATOM 4881 C CA . ASN B 2 116 ? -37.698 14.391 32.379 1.00 18.56 116 ASN B CA 1
ATOM 4882 C C . ASN B 2 116 ? -37.201 14.940 33.718 1.00 32.16 116 ASN B C 1
ATOM 4883 O O . ASN B 2 116 ? -37.965 15.048 34.680 1.00 45.02 116 ASN B O 1
ATOM 4888 N N . TYR B 2 117 ? -35.912 15.276 33.765 1.00 34.18 117 TYR B N 1
ATOM 4889 C CA . TYR B 2 117 ? -35.344 15.846 34.984 1.00 27.10 117 TYR B CA 1
ATOM 4890 C C . TYR B 2 117 ? -35.995 17.164 35.393 1.00 32.75 117 TYR B C 1
ATOM 4891 O O . TYR B 2 117 ? -36.261 17.335 36.596 1.00 40.17 117 TYR B O 1
ATOM 4900 N N . PRO B 2 118 ? -36.257 18.123 34.493 1.00 29.64 118 PRO B N 1
ATOM 4901 C CA . PRO B 2 118 ? -36.909 19.369 34.945 1.00 27.62 118 PRO B CA 1
ATOM 4902 C C . PRO B 2 118 ? -38.241 19.143 35.641 1.00 27.99 118 PRO B C 1
ATOM 4903 O O . PRO B 2 118 ? -38.480 19.720 36.711 1.00 46.22 118 PRO B O 1
ATOM 4907 N N . LYS B 2 119 ? -39.122 18.322 35.063 1.00 24.18 119 LYS B N 1
ATOM 4908 C CA . LYS B 2 119 ? -40.396 18.037 35.717 1.00 28.49 119 LYS B CA 1
ATOM 4909 C C . LYS B 2 119 ? -40.192 17.335 37.051 1.00 27.63 119 LYS B C 1
ATOM 4910 O O . LYS B 2 119 ? -40.959 17.560 37.994 1.00 30.35 119 LYS B O 1
ATOM 4916 N N . ALA B 2 120 ? -39.164 16.490 37.154 1.00 30.41 120 ALA B N 1
ATOM 4917 C CA . ALA B 2 120 ? -38.847 15.869 38.435 1.00 23.41 120 ALA B CA 1
ATOM 4918 C C . ALA B 2 120 ? -38.507 16.920 39.483 1.00 22.75 120 ALA B C 1
ATOM 4919 O O . ALA B 2 120 ? -38.986 16.850 40.622 1.00 28.08 120 ALA B O 1
ATOM 4921 N N . ILE B 2 121 ? -37.690 17.908 39.113 1.00 20.15 121 ILE B N 1
ATOM 4922 C CA . ILE B 2 121 ? -37.334 18.972 40.049 1.00 26.87 121 ILE B CA 1
ATOM 4923 C C . ILE B 2 121 ? -38.565 19.790 40.418 1.00 33.70 121 ILE B C 1
ATOM 4924 O O . ILE B 2 121 ? -38.763 20.150 41.586 1.00 40.58 121 ILE B O 1
ATOM 4929 N N . ALA B 2 122 ? -39.413 20.089 39.431 1.00 26.77 122 ALA B N 1
ATOM 4930 C CA . ALA B 2 122 ? -40.602 20.896 39.686 1.00 16.80 122 ALA B CA 1
ATOM 4931 C C . ALA B 2 122 ? -41.554 20.198 40.649 1.00 30.38 122 ALA B C 1
ATOM 4932 O O . ALA B 2 122 ? -42.157 20.846 41.514 1.00 33.38 122 ALA B O 1
ATOM 4934 N N . TYR B 2 123 ? -41.710 18.878 40.513 1.00 28.33 123 TYR B N 1
ATOM 4935 C CA . TYR B 2 123 ? -42.574 18.145 41.433 1.00 17.48 123 TYR B CA 1
ATOM 4936 C C . TYR B 2 123 ? -42.000 18.144 42.844 1.00 27.88 123 TYR B C 1
ATOM 4937 O O . TYR B 2 123 ? -42.734 18.350 43.817 1.00 34.13 123 TYR B O 1
ATOM 4946 N N . TRP B 2 124 ? -40.691 17.914 42.973 1.00 37.37 124 TRP B N 1
ATOM 4947 C CA . TRP B 2 124 ? -40.070 17.899 44.294 1.00 32.32 124 TRP B CA 1
ATOM 4948 C C . TRP B 2 124 ? -40.171 19.261 44.969 1.00 28.46 124 TRP B C 1
ATOM 4949 O O . TRP B 2 124 ? -40.377 19.343 46.186 1.00 23.83 124 TRP B O 1
ATOM 4960 N N . LYS B 2 125 ? -40.037 20.343 44.196 1.00 26.15 125 LYS B N 1
ATOM 4961 C CA . LYS B 2 125 ? -40.101 21.679 44.784 1.00 24.33 125 LYS B CA 1
ATOM 4962 C C . LYS B 2 125 ? -41.505 21.999 45.285 1.00 41.11 125 LYS B C 1
ATOM 4963 O O . LYS B 2 125 ? -41.662 22.666 46.315 1.00 57.47 125 LYS B O 1
ATOM 4969 N N . ARG B 2 126 ? -42.538 21.538 44.573 1.00 31.26 126 ARG B N 1
ATOM 4970 C CA . ARG B 2 126 ? -43.903 21.716 45.060 1.00 28.85 126 ARG B CA 1
ATOM 4971 C C . ARG B 2 126 ? -44.118 20.973 46.372 1.00 41.12 126 ARG B C 1
ATOM 4972 O O . ARG B 2 126 ? -44.768 21.489 47.290 1.00 43.97 126 ARG B O 1
ATOM 4980 N N . ALA B 2 127 ? -43.582 19.756 46.479 1.00 40.17 127 ALA B N 1
ATOM 4981 C CA . ALA B 2 127 ? -43.679 19.009 47.724 1.00 39.02 127 ALA B CA 1
ATOM 4982 C C . ALA B 2 127 ? -42.793 19.595 48.815 1.00 40.77 127 ALA B C 1
ATOM 4983 O O . ALA B 2 127 ? -43.079 19.400 50.001 1.00 41.13 127 ALA B O 1
ATOM 4985 N N . ALA B 2 128 ? -41.728 20.309 48.439 1.00 35.74 128 ALA B N 1
ATOM 4986 C CA . ALA B 2 128 ? -40.864 20.929 49.437 1.00 37.96 128 ALA B CA 1
ATOM 4987 C C . ALA B 2 128 ? -41.535 22.126 50.096 1.00 39.31 128 ALA B C 1
ATOM 4988 O O . ALA B 2 128 ? -41.231 22.444 51.251 1.00 41.67 128 ALA B O 1
ATOM 4990 N N . VAL B 2 129 ? -42.441 22.799 49.379 1.00 41.90 129 VAL B N 1
ATOM 4991 C CA . VAL B 2 129 ? -43.180 23.920 49.958 1.00 48.21 129 VAL B CA 1
ATOM 4992 C C . VAL B 2 129 ? -43.937 23.477 51.201 1.00 51.23 129 VAL B C 1
ATOM 4993 O O . VAL B 2 129 ? -44.087 24.247 52.158 1.00 60.07 129 VAL B O 1
ATOM 4997 N N . GLN B 2 130 ? -44.402 22.229 51.224 1.00 44.39 130 GLN B N 1
ATOM 4998 C CA . GLN B 2 130 ? -45.145 21.687 52.350 1.00 46.29 130 GLN B CA 1
ATOM 4999 C C . GLN B 2 130 ? -44.257 20.935 53.339 1.00 48.31 130 GLN B C 1
ATOM 5000 O O . GLN B 2 130 ? -44.760 20.096 54.096 1.00 41.88 130 GLN B O 1
ATOM 5006 N N . ASN B 2 131 ? -42.951 21.213 53.334 1.00 49.28 131 ASN B N 1
ATOM 5007 C CA . ASN B 2 131 ? -42.015 20.710 54.344 1.00 58.82 131 ASN B CA 1
ATOM 5008 C C . ASN B 2 131 ? -41.974 19.181 54.374 1.00 45.07 131 ASN B C 1
ATOM 5009 O O . ASN B 2 131 ? -42.047 18.553 55.433 1.00 42.35 131 ASN B O 1
ATOM 5014 N N . ASN B 2 132 ? -41.842 18.579 53.195 1.00 36.03 132 ASN B N 1
ATOM 5015 C CA . ASN B 2 132 ? -41.722 17.132 53.078 1.00 34.92 132 ASN B CA 1
ATOM 5016 C C . ASN B 2 132 ? -40.248 16.740 53.064 1.00 32.08 132 ASN B C 1
ATOM 5017 O O . ASN B 2 132 ? -39.450 17.331 52.329 1.00 29.12 132 ASN B O 1
ATOM 5022 N N . VAL B 2 133 ? -39.891 15.743 53.878 1.00 35.07 133 VAL B N 1
ATOM 5023 C CA . VAL B 2 133 ? -38.483 15.378 54.018 1.00 47.43 133 VAL B CA 1
ATOM 5024 C C . VAL B 2 133 ? -37.961 14.726 52.743 1.00 45.78 133 VAL B C 1
ATOM 5025 O O . VAL B 2 133 ? -36.806 14.937 52.353 1.00 47.36 133 VAL B O 1
ATOM 5029 N N . TRP B 2 134 ? -38.798 13.929 52.071 1.00 38.43 134 TRP B N 1
ATOM 5030 C CA . TRP B 2 134 ? -38.362 13.277 50.841 1.00 24.05 134 TRP B CA 1
ATOM 5031 C C . TRP B 2 134 ? -38.057 14.300 49.758 1.00 22.62 134 TRP B C 1
ATOM 5032 O O . TRP B 2 134 ? -37.067 14.168 49.029 1.00 30.21 134 TRP B O 1
ATOM 5043 N N . ALA B 2 135 ? -38.896 15.331 49.638 1.00 30.92 135 ALA B N 1
ATOM 5044 C CA . ALA B 2 135 ? -38.628 16.392 48.675 1.00 31.72 135 ALA B CA 1
ATOM 5045 C C . ALA B 2 135 ? -37.332 17.114 49.016 1.00 26.73 135 ALA B C 1
ATOM 5046 O O . ALA B 2 135 ? -36.494 17.360 48.141 1.00 26.29 135 ALA B O 1
ATOM 5048 N N . TYR B 2 136 ? -37.147 17.451 50.295 1.00 30.65 136 TYR B N 1
ATOM 5049 C CA . TYR B 2 136 ? -35.904 18.077 50.733 1.00 24.24 136 TYR B CA 1
ATOM 5050 C C . TYR B 2 136 ? -34.699 17.219 50.368 1.00 28.05 136 TYR B C 1
ATOM 5051 O O . TYR B 2 136 ? -33.745 17.697 49.743 1.00 20.61 136 TYR B O 1
ATOM 5060 N N . HIS B 2 137 ? -34.735 15.938 50.742 1.00 28.51 137 HIS B N 1
ATOM 5061 C CA . HIS B 2 137 ? -33.587 15.064 50.525 1.00 24.84 137 HIS B CA 1
ATOM 5062 C C . HIS B 2 137 ? -33.293 14.889 49.039 1.00 34.04 137 HIS B C 1
ATOM 5063 O O . HIS B 2 137 ? -32.139 14.997 48.607 1.00 29.68 137 HIS B O 1
ATOM 5070 N N . ASN B 2 138 ? -34.328 14.612 48.239 1.00 28.49 138 ASN B N 1
ATOM 5071 C CA . ASN B 2 138 ? -34.115 14.394 46.811 1.00 27.48 138 ASN B CA 1
ATOM 5072 C C . ASN B 2 138 ? -33.604 15.650 46.117 1.00 30.66 138 ASN B C 1
ATOM 5073 O O . ASN B 2 138 ? -32.818 15.556 45.167 1.00 29.70 138 ASN B O 1
ATOM 5078 N N . LEU B 2 139 ? -34.035 16.830 46.570 1.00 29.61 139 LEU B N 1
ATOM 5079 C CA . LEU B 2 139 ? -33.487 18.066 46.022 1.00 27.52 139 LEU B CA 1
ATOM 5080 C C . LEU B 2 139 ? -32.025 18.238 46.416 1.00 37.67 139 LEU B C 1
ATOM 5081 O O . LEU B 2 139 ? -31.220 18.751 45.629 1.00 30.45 139 LEU B O 1
ATOM 5086 N N . GLY B 2 140 ? -31.663 17.812 47.627 1.00 33.34 140 GLY B N 1
ATOM 5087 C CA . GLY B 2 140 ? -30.260 17.826 48.009 1.00 32.30 140 GLY B CA 1
ATOM 5088 C C . GLY B 2 140 ? -29.423 16.908 47.141 1.00 27.98 140 GLY B C 1
ATOM 5089 O O . GLY B 2 140 ? -28.371 17.300 46.632 1.00 28.67 140 GLY B O 1
ATOM 5090 N N . THR B 2 141 ? -29.890 15.671 46.953 1.00 26.81 141 THR B N 1
ATOM 5091 C CA . THR B 2 141 ? -29.197 14.744 46.066 1.00 22.28 141 THR B CA 1
ATOM 5092 C C . THR B 2 141 ? -29.143 15.273 44.639 1.00 29.94 141 THR B C 1
ATOM 5093 O O . THR B 2 141 ? -28.157 15.046 43.928 1.00 35.89 141 THR B O 1
ATOM 5097 N N . ALA B 2 142 ? -30.182 15.991 44.208 1.00 24.49 142 ALA B N 1
ATOM 5098 C CA . ALA B 2 142 ? -30.192 16.531 42.853 1.00 28.02 142 ALA B CA 1
ATOM 5099 C C . ALA B 2 142 ? -29.084 17.558 42.657 1.00 31.48 142 ALA B C 1
ATOM 5100 O O . ALA B 2 142 ? -28.431 17.585 41.608 1.00 42.83 142 ALA B O 1
ATOM 5102 N N . TYR B 2 143 ? -28.854 18.410 43.657 1.00 34.84 143 TYR B N 1
ATOM 5103 C CA . TYR B 2 143 ? -27.804 19.416 43.548 1.00 34.06 143 TYR B CA 1
ATOM 5104 C C . TYR B 2 143 ? -26.413 18.847 43.791 1.00 38.36 143 TYR B C 1
ATOM 5105 O O . TYR B 2 143 ? -25.425 19.477 43.399 1.00 32.93 143 TYR B O 1
ATOM 5114 N N . TYR B 2 144 ? -26.310 17.678 44.420 1.00 33.97 144 TYR B N 1
ATOM 5115 C CA . TYR B 2 144 ? -25.007 17.068 44.646 1.00 25.74 144 TYR B CA 1
ATOM 5116 C C . TYR B 2 144 ? -24.557 16.200 43.480 1.00 31.53 144 TYR B C 1
ATOM 5117 O O . TYR B 2 144 ? -23.350 16.014 43.289 1.00 43.51 144 TYR B O 1
ATOM 5126 N N . ASP B 2 145 ? -25.495 15.666 42.698 1.00 29.93 145 ASP B N 1
ATOM 5127 C CA . ASP B 2 145 ? -25.168 14.834 41.549 1.00 32.50 145 ASP B CA 1
ATOM 5128 C C . ASP B 2 145 ? -25.270 15.572 40.221 1.00 38.35 145 ASP B C 1
ATOM 5129 O O . ASP B 2 145 ? -24.806 15.048 39.203 1.00 44.78 145 ASP B O 1
ATOM 5134 N N . GLY B 2 146 ? -25.858 16.763 40.203 1.00 39.27 146 GLY B N 1
ATOM 5135 C CA . GLY B 2 146 ? -26.090 17.451 38.949 1.00 37.09 146 GLY B CA 1
ATOM 5136 C C . GLY B 2 146 ? -27.235 16.871 38.152 1.00 41.61 146 GLY B C 1
ATOM 5137 O O . GLY B 2 146 ? -27.138 16.754 36.924 1.00 42.60 146 GLY B O 1
ATOM 5138 N N . ILE B 2 147 ? -28.320 16.495 38.820 1.00 43.53 147 ILE B N 1
ATOM 5139 C CA . ILE B 2 147 ? -29.478 15.882 38.182 1.00 43.66 147 ILE B CA 1
ATOM 5140 C C . ILE B 2 147 ? -30.479 16.996 37.901 1.00 35.65 147 ILE B C 1
ATOM 5141 O O . ILE B 2 147 ? -31.185 17.456 38.802 1.00 38.15 147 ILE B O 1
ATOM 5146 N N . GLY B 2 148 ? -30.541 17.435 36.643 1.00 40.75 148 GLY B N 1
ATOM 5147 C CA . GLY B 2 148 ? -31.447 18.491 36.241 1.00 50.04 148 GLY B CA 1
ATOM 5148 C C . GLY B 2 148 ? -31.056 19.883 36.680 1.00 48.44 148 GLY B C 1
ATOM 5149 O O . GLY B 2 148 ? -31.721 20.847 36.279 1.00 37.67 148 GLY B O 1
ATOM 5150 N N . VAL B 2 149 ? -30.011 20.025 37.496 1.00 53.67 149 VAL B N 1
ATOM 5151 C CA . VAL B 2 149 ? -29.507 21.320 37.934 1.00 50.39 149 VAL B CA 1
ATOM 5152 C C . VAL B 2 149 ? -27.987 21.275 37.898 1.00 46.68 149 VAL B C 1
ATOM 5153 O O . VAL B 2 149 ? -27.374 20.206 37.856 1.00 50.89 149 VAL B O 1
ATOM 5157 N N . ASP B 2 150 ? -27.379 22.457 37.910 1.00 45.09 150 ASP B N 1
ATOM 5158 C CA . ASP B 2 150 ? -25.927 22.561 37.989 1.00 37.77 150 ASP B CA 1
ATOM 5159 C C . ASP B 2 150 ? -25.452 22.027 39.333 1.00 44.25 150 ASP B C 1
ATOM 5160 O O . ASP B 2 150 ? -26.125 22.213 40.348 1.00 57.34 150 ASP B O 1
ATOM 5176 N N . ASN B 2 152 ? -23.872 21.669 42.782 1.00 37.36 152 ASN B N 1
ATOM 5177 C CA . ASN B 2 152 ? -23.600 22.633 43.837 1.00 40.27 152 ASN B CA 1
ATOM 5178 C C . ASN B 2 152 ? -23.693 21.976 45.210 1.00 41.13 152 ASN B C 1
ATOM 5179 O O . ASN B 2 152 ? -24.787 21.825 45.758 1.00 43.10 152 ASN B O 1
ATOM 5184 N N . PRO B 2 153 ? -22.544 21.575 45.761 1.00 26.61 153 PRO B N 1
ATOM 5185 C CA . PRO B 2 153 ? -22.560 20.954 47.096 1.00 28.76 153 PRO B CA 1
ATOM 5186 C C . PRO B 2 153 ? -23.134 21.854 48.176 1.00 30.98 153 PRO B C 1
ATOM 5187 O O . PRO B 2 153 ? -23.809 21.361 49.088 1.00 34.63 153 PRO B O 1
ATOM 5191 N N . HIS B 2 154 ? -22.895 23.166 48.098 1.00 35.59 154 HIS B N 1
ATOM 5192 C CA . HIS B 2 154 ? -23.441 24.072 49.106 1.00 33.43 154 HIS B CA 1
ATOM 5193 C C . HIS B 2 154 ? -24.963 24.092 49.060 1.00 41.13 154 HIS B C 1
ATOM 5194 O O . HIS B 2 154 ? -25.623 24.099 50.107 1.00 43.96 154 HIS B O 1
ATOM 5201 N N . GLU B 2 155 ? -25.540 24.102 47.856 1.00 37.03 155 GLU B N 1
ATOM 5202 C CA . GLU B 2 155 ? -26.992 24.029 47.742 1.00 29.92 155 GLU B CA 1
ATOM 5203 C C . GLU B 2 155 ? -27.514 22.670 48.186 1.00 32.80 155 GLU B C 1
ATOM 5204 O O . GLU B 2 155 ? -28.627 22.577 48.716 1.00 36.67 155 GLU B O 1
ATOM 5210 N N . ALA B 2 156 ? -26.726 21.611 47.986 1.00 27.92 156 ALA B N 1
ATOM 5211 C CA . ALA B 2 156 ? -27.122 20.296 48.479 1.00 27.61 156 ALA B CA 1
ATOM 5212 C C . ALA B 2 156 ? -27.191 20.280 50.000 1.00 27.65 156 ALA B C 1
ATOM 5213 O O . ALA B 2 156 ? -28.084 19.653 50.582 1.00 32.34 156 ALA B O 1
ATOM 5215 N N . VAL B 2 157 ? -26.258 20.972 50.661 1.00 32.79 157 VAL B N 1
ATOM 5216 C CA . VAL B 2 157 ? -26.268 21.034 52.121 1.00 28.13 157 VAL B CA 1
ATOM 5217 C C . VAL B 2 157 ? -27.517 21.750 52.617 1.00 29.48 157 VAL B C 1
ATOM 5218 O O . VAL B 2 157 ? -28.100 21.374 53.642 1.00 37.53 157 VAL B O 1
ATOM 5222 N N . ARG B 2 158 ? -27.955 22.785 51.894 1.00 37.10 158 ARG B N 1
ATOM 5223 C CA . ARG B 2 158 ? -29.162 23.509 52.283 1.00 35.73 158 ARG B CA 1
ATOM 5224 C C . ARG B 2 158 ? -30.370 22.582 52.342 1.00 34.58 158 ARG B C 1
ATOM 5225 O O . ARG B 2 158 ? -31.106 22.564 53.336 1.00 44.15 158 ARG B O 1
ATOM 5233 N N . TRP B 2 159 ? -30.590 21.801 51.283 1.00 31.80 159 TRP B N 1
ATOM 5234 C CA . TRP B 2 159 ? -31.762 20.932 51.246 1.00 20.56 159 TRP B CA 1
ATOM 5235 C C . TRP B 2 159 ? -31.622 19.769 52.219 1.00 27.71 159 TRP B C 1
ATOM 5236 O O . TRP B 2 159 ? -32.587 19.405 52.902 1.00 37.28 159 TRP B O 1
ATOM 5247 N N . TRP B 2 160 ? -30.434 19.178 52.299 1.00 26.11 160 TRP B N 1
ATOM 5248 C CA . TRP B 2 160 ? -30.209 18.036 53.175 1.00 32.57 160 TRP B CA 1
ATOM 5249 C C . TRP B 2 160 ? -30.379 18.415 54.642 1.00 38.89 160 TRP B C 1
ATOM 5250 O O . TRP B 2 160 ? -30.821 17.595 55.449 1.00 34.55 160 TRP B O 1
ATOM 5272 N N . LYS B 2 162 ? -32.484 20.775 55.798 1.00 34.21 162 LYS B N 1
ATOM 5273 C CA . LYS B 2 162 ? -33.922 20.909 56.021 1.00 35.68 162 LYS B CA 1
ATOM 5274 C C . LYS B 2 162 ? -34.573 19.559 56.315 1.00 44.01 162 LYS B C 1
ATOM 5275 O O . LYS B 2 162 ? -35.451 19.457 57.173 1.00 55.57 162 LYS B O 1
ATOM 5281 N N . ALA B 2 163 ? -34.141 18.521 55.595 1.00 38.92 163 ALA B N 1
ATOM 5282 C CA . ALA B 2 163 ? -34.624 17.178 55.895 1.00 30.03 163 ALA B CA 1
ATOM 5283 C C . ALA B 2 163 ? -33.976 16.619 57.155 1.00 29.19 163 ALA B C 1
ATOM 5284 O O . ALA B 2 163 ? -34.596 15.822 57.867 1.00 35.72 163 ALA B O 1
ATOM 5286 N N . ALA B 2 164 ? -32.739 17.025 57.448 1.00 23.97 164 ALA B N 1
ATOM 5287 C CA . ALA B 2 164 ? -32.062 16.561 58.654 1.00 25.93 164 ALA B CA 1
ATOM 5288 C C . ALA B 2 164 ? -32.628 17.211 59.911 1.00 29.39 164 ALA B C 1
ATOM 5289 O O . ALA B 2 164 ? -32.700 16.560 60.960 1.00 36.36 164 ALA B O 1
ATOM 5291 N N . GLU B 2 165 ? -33.035 18.480 59.831 1.00 40.62 165 GLU B N 1
ATOM 5292 C CA . GLU B 2 165 ? -33.683 19.116 60.973 1.00 41.99 165 GLU B CA 1
ATOM 5293 C C . GLU B 2 165 ? -35.008 18.451 61.315 1.00 38.01 165 GLU B C 1
ATOM 5294 O O . GLU B 2 165 ? -35.462 18.549 62.459 1.00 45.44 165 GLU B O 1
ATOM 5300 N N . LEU B 2 166 ? -35.641 17.787 60.351 1.00 32.06 166 LEU B N 1
ATOM 5301 C CA . LEU B 2 166 ? -36.893 17.085 60.585 1.00 23.49 166 LEU B CA 1
ATOM 5302 C C . LEU B 2 166 ? -36.693 15.615 60.933 1.00 48.79 166 LEU B C 1
ATOM 5303 O O . LEU B 2 166 ? -37.680 14.913 61.178 1.00 44.50 166 LEU B O 1
ATOM 5308 N N . GLY B 2 167 ? -35.452 15.135 60.957 1.00 37.81 167 GLY B N 1
ATOM 5309 C CA . GLY B 2 167 ? -35.151 13.800 61.427 1.00 35.92 167 GLY B CA 1
ATOM 5310 C C . GLY B 2 167 ? -34.902 12.749 60.367 1.00 38.72 167 GLY B C 1
ATOM 5311 O O . GLY B 2 167 ? -34.785 11.568 60.715 1.00 32.93 167 GLY B O 1
ATOM 5312 N N . PHE B 2 168 ? -34.811 13.128 59.098 1.00 38.59 168 PHE B N 1
ATOM 5313 C CA . PHE B 2 168 ? -34.602 12.147 58.033 1.00 37.89 168 PHE B CA 1
ATOM 5314 C C . PHE B 2 168 ? -33.206 11.546 58.143 1.00 40.13 168 PHE B C 1
ATOM 5315 O O . PHE B 2 168 ? -32.215 12.272 57.990 1.00 42.47 168 PHE B O 1
ATOM 5323 N N . PRO B 2 169 ? -33.078 10.240 58.398 1.00 25.95 169 PRO B N 1
ATOM 5324 C CA . PRO B 2 169 ? -31.740 9.674 58.649 1.00 29.91 169 PRO B CA 1
ATOM 5325 C C . PRO B 2 169 ? -30.798 9.776 57.462 1.00 29.62 169 PRO B C 1
ATOM 5326 O O . PRO B 2 169 ? -29.622 10.118 57.643 1.00 33.93 169 PRO B O 1
ATOM 5330 N N . GLU B 2 170 ? -31.278 9.488 56.249 1.00 27.34 170 GLU B N 1
ATOM 5331 C CA . GLU B 2 170 ? -30.387 9.465 55.094 1.00 18.22 170 GLU B CA 1
ATOM 5332 C C . GLU B 2 170 ? -29.803 10.842 54.805 1.00 28.32 170 GLU B C 1
ATOM 5333 O O . GLU B 2 170 ? -28.670 10.946 54.321 1.00 26.40 170 GLU B O 1
ATOM 5339 N N . SER B 2 171 ? -30.552 11.908 55.095 1.00 31.31 171 SER B N 1
ATOM 5340 C CA . SER B 2 171 ? -29.996 13.251 54.957 1.00 22.45 171 SER B CA 1
ATOM 5341 C C . SER B 2 171 ? -28.964 13.529 56.040 1.00 20.65 171 SER B C 1
ATOM 5342 O O . SER B 2 171 ? -27.966 14.217 55.793 1.00 22.27 171 SER B O 1
ATOM 5345 N N . GLN B 2 172 ? -29.186 13.002 57.246 1.00 22.88 172 GLN B N 1
ATOM 5346 C CA . GLN B 2 172 ? -28.214 13.169 58.320 1.00 27.62 172 GLN B CA 1
ATOM 5347 C C . GLN B 2 172 ? -26.908 12.449 58.000 1.00 32.31 172 GLN B C 1
ATOM 5348 O O . GLN B 2 172 ? -25.824 12.940 58.335 1.00 31.06 172 GLN B O 1
ATOM 5354 N N . ASN B 2 173 ? -26.989 11.292 57.337 1.00 24.92 173 ASN B N 1
ATOM 5355 C CA . ASN B 2 173 ? -25.779 10.569 56.959 1.00 23.87 173 ASN B CA 1
ATOM 5356 C C . ASN B 2 173 ? -25.007 11.304 55.870 1.00 30.08 173 ASN B C 1
ATOM 5357 O O . ASN B 2 173 ? -23.773 11.382 55.922 1.00 39.12 173 ASN B O 1
ATOM 5362 N N . ASN B 2 174 ? -25.712 11.845 54.871 1.00 21.55 174 ASN B N 1
ATOM 5363 C CA . ASN B 2 174 ? -25.035 12.551 53.787 1.00 26.23 174 ASN B CA 1
ATOM 5364 C C . ASN B 2 174 ? -24.300 13.783 54.301 1.00 26.82 174 ASN B C 1
ATOM 5365 O O . ASN B 2 174 ? -23.175 14.068 53.873 1.00 22.08 174 ASN B O 1
ATOM 5370 N N . LEU B 2 175 ? -24.920 14.528 55.218 1.00 23.97 175 LEU B N 1
ATOM 5371 C CA . LEU B 2 175 ? -24.231 15.659 55.828 1.00 25.65 175 LEU B CA 1
ATOM 5372 C C . LEU B 2 175 ? -23.051 15.191 56.667 1.00 31.75 175 LEU B C 1
ATOM 5373 O O . LEU B 2 175 ? -21.962 15.773 56.597 1.00 27.33 175 LEU B O 1
ATOM 5378 N N . GLY B 2 176 ? -23.247 14.137 57.462 1.00 22.69 176 GLY B N 1
ATOM 5379 C CA . GLY B 2 176 ? -22.149 13.606 58.251 1.00 20.79 176 GLY B CA 1
ATOM 5380 C C . GLY B 2 176 ? -20.971 13.180 57.398 1.00 22.74 176 GLY B C 1
ATOM 5381 O O . GLY B 2 176 ? -19.816 13.441 57.742 1.00 30.95 176 GLY B O 1
ATOM 5382 N N . ALA B 2 177 ? -21.246 12.530 56.265 1.00 20.04 177 ALA B N 1
ATOM 5383 C CA . ALA B 2 177 ? -20.168 12.094 55.382 1.00 25.52 177 ALA B CA 1
ATOM 5384 C C . ALA B 2 177 ? -19.489 13.279 54.710 1.00 27.96 177 ALA B C 1
ATOM 5385 O O . ALA B 2 177 ? -18.265 13.280 54.530 1.00 32.48 177 ALA B O 1
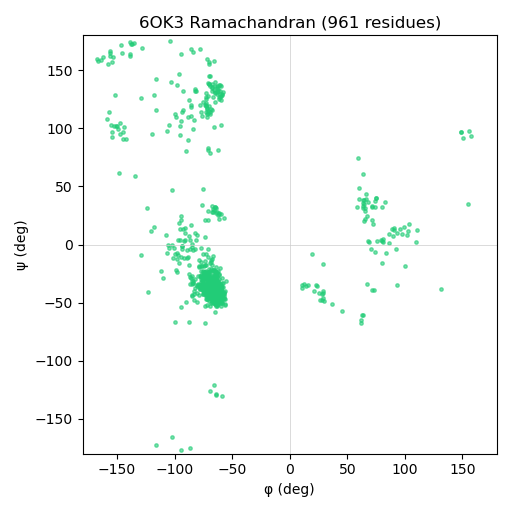ATOM 5387 N N A LEU B 2 178 ? -20.265 14.289 54.308 0.54 23.71 178 LEU B N 1
ATOM 5388 N N B LEU B 2 178 ? -20.264 14.306 54.365 0.46 24.34 178 LEU B N 1
ATOM 5389 C CA A LEU B 2 178 ? -19.672 15.464 53.675 0.54 24.84 178 LEU B CA 1
ATOM 5390 C CA B LEU B 2 178 ? -19.714 15.464 53.671 0.46 24.89 178 LEU B CA 1
ATOM 5391 C C A LEU B 2 178 ? -18.707 16.164 54.621 0.54 24.43 178 LEU B C 1
ATOM 5392 C C B LEU B 2 178 ? -18.785 16.270 54.575 0.46 24.81 178 LEU B C 1
ATOM 5393 O O A LEU B 2 178 ? -17.562 16.455 54.257 0.54 27.32 178 LEU B O 1
ATOM 5394 O O B LEU B 2 178 ? -17.732 16.739 54.128 0.46 29.35 178 LEU B O 1
ATOM 5403 N N . TYR B 2 179 ? -19.153 16.440 55.849 1.00 17.97 179 TYR B N 1
ATOM 5404 C CA . TYR B 2 179 ? -18.289 17.123 56.804 1.00 18.96 179 TYR B CA 1
ATOM 5405 C C . TYR B 2 179 ? -17.150 16.239 57.295 1.00 23.60 179 TYR B C 1
ATOM 5406 O O . TYR B 2 179 ? -16.146 16.761 57.794 1.00 20.48 179 TYR B O 1
ATOM 5415 N N . ASN B 2 180 ? -17.282 14.919 57.166 1.00 32.79 180 ASN B N 1
ATOM 5416 C CA . ASN B 2 180 ? -16.202 14.024 57.560 1.00 32.48 180 ASN B CA 1
ATOM 5417 C C . ASN B 2 180 ? -15.104 13.978 56.503 1.00 35.30 180 ASN B C 1
ATOM 5418 O O . ASN B 2 180 ? -13.920 13.870 56.839 1.00 45.14 180 ASN B O 1
ATOM 5423 N N . ASP B 2 181 ? -15.477 14.070 55.227 1.00 39.37 181 ASP B N 1
ATOM 5424 C CA . ASP B 2 181 ? -14.532 13.984 54.123 1.00 31.81 181 ASP B CA 1
ATOM 5425 C C . ASP B 2 181 ? -14.100 15.343 53.590 1.00 38.90 181 ASP B C 1
ATOM 5426 O O . ASP B 2 181 ? -13.139 15.408 52.816 1.00 42.79 181 ASP B O 1
ATOM 5431 N N . GLY B 2 182 ? -14.774 16.422 53.980 1.00 46.55 182 GLY B N 1
ATOM 5432 C CA . GLY B 2 182 ? -14.452 17.730 53.436 1.00 46.11 182 GLY B CA 1
ATOM 5433 C C . GLY B 2 182 ? -14.702 17.847 51.950 1.00 41.38 182 GLY B C 1
ATOM 5434 O O . GLY B 2 182 ? -13.973 18.564 51.257 1.00 55.43 182 GLY B O 1
ATOM 5435 N N . ASN B 2 183 ? -15.719 17.158 51.440 1.00 39.67 183 ASN B N 1
ATOM 5436 C CA . ASN B 2 183 ? -16.033 17.138 50.012 1.00 45.98 183 ASN B CA 1
ATOM 5437 C C . ASN B 2 183 ? -17.105 18.190 49.742 1.00 43.35 183 ASN B C 1
ATOM 5438 O O . ASN B 2 183 ? -18.301 17.934 49.872 1.00 54.39 183 ASN B O 1
ATOM 5443 N N . GLY B 2 184 ? -16.668 19.389 49.358 1.00 29.69 184 GLY B N 1
ATOM 5444 C CA . GLY B 2 184 ? -17.562 20.480 49.051 1.00 34.42 184 GLY B CA 1
ATOM 5445 C C . GLY B 2 184 ? -17.715 21.501 50.159 1.00 43.39 184 GLY B C 1
ATOM 5446 O O . GLY B 2 184 ? -18.187 22.614 49.896 1.00 48.31 184 GLY B O 1
ATOM 5447 N N . VAL B 2 185 ? -17.351 21.145 51.392 1.00 37.46 185 VAL B N 1
ATOM 5448 C CA . VAL B 2 185 ? -17.312 22.071 52.518 1.00 31.25 185 VAL B CA 1
ATOM 5449 C C . VAL B 2 185 ? -16.028 21.813 53.295 1.00 29.26 185 VAL B C 1
ATOM 5450 O O . VAL B 2 185 ? -15.298 20.856 53.031 1.00 36.61 185 VAL B O 1
ATOM 5454 N N . ASP B 2 186 ? -15.764 22.675 54.272 1.00 22.25 186 ASP B N 1
ATOM 5455 C CA . ASP B 2 186 ? -14.608 22.481 55.135 1.00 27.42 186 ASP B CA 1
ATOM 5456 C C . ASP B 2 186 ? -14.802 21.244 56.002 1.00 36.58 186 ASP B C 1
ATOM 5457 O O . ASP B 2 186 ? -15.861 21.059 56.612 1.00 31.16 186 ASP B O 1
ATOM 5462 N N . ARG B 2 187 ? -13.782 20.391 56.046 1.00 30.17 187 ARG B N 1
ATOM 5463 C CA . ARG B 2 187 ? -13.836 19.211 56.896 1.00 29.39 187 ARG B CA 1
ATOM 5464 C C . ARG B 2 187 ? -13.983 19.624 58.352 1.00 29.42 187 ARG B C 1
ATOM 5465 O O . ARG B 2 187 ? -13.240 20.476 58.850 1.00 27.00 187 ARG B O 1
ATOM 5473 N N . ASP B 2 188 ? -14.957 19.025 59.033 1.00 30.64 188 ASP B N 1
ATOM 5474 C CA . ASP B 2 188 ? -15.223 19.345 60.434 1.00 23.71 188 ASP B CA 1
ATOM 5475 C C . ASP B 2 188 ? -15.718 18.061 61.092 1.00 29.69 188 ASP B C 1
ATOM 5476 O O . ASP B 2 188 ? -16.861 17.650 60.873 1.00 30.03 188 ASP B O 1
ATOM 5481 N N . TYR B 2 189 ? -14.849 17.432 61.885 1.00 34.37 189 TYR B N 1
ATOM 5482 C CA . TYR B 2 189 ? -15.216 16.171 62.520 1.00 27.66 189 TYR B CA 1
ATOM 5483 C C . TYR B 2 189 ? -16.313 16.361 63.559 1.00 30.57 189 TYR B C 1
ATOM 5484 O O . TYR B 2 189 ? -17.128 15.454 63.765 1.00 28.91 189 TYR B O 1
ATOM 5493 N N . GLN B 2 190 ? -16.357 17.524 64.215 1.00 27.64 190 GLN B N 1
ATOM 5494 C CA . GLN B 2 190 ? -17.423 17.788 65.177 1.00 24.16 190 GLN B CA 1
ATOM 5495 C C . GLN B 2 190 ? -18.775 17.865 64.484 1.00 25.78 190 GLN B C 1
ATOM 5496 O O . GLN B 2 190 ? -19.752 17.257 64.938 1.00 31.71 190 GLN B O 1
ATOM 5502 N N . GLU B 2 191 ? -18.850 18.612 63.380 1.00 31.80 191 GLU B N 1
ATOM 5503 C CA . GLU B 2 191 ? -20.103 18.722 62.643 1.00 24.30 191 GLU B CA 1
ATOM 5504 C C . GLU B 2 191 ? -20.559 17.362 62.130 1.00 29.14 191 GLU B C 1
ATOM 5505 O O . GLU B 2 191 ? -21.758 17.061 62.127 1.00 28.21 191 GLU B O 1
ATOM 5511 N N . ALA B 2 192 ? -19.613 16.522 61.702 1.00 31.44 192 ALA B N 1
ATOM 5512 C CA . ALA B 2 192 ? -19.962 15.183 61.241 1.00 28.48 192 ALA B CA 1
ATOM 5513 C C . ALA B 2 192 ? -20.570 14.357 62.368 1.00 26.49 192 ALA B C 1
ATOM 5514 O O . ALA B 2 192 ? -21.619 13.726 62.194 1.00 23.40 192 ALA B O 1
ATOM 5516 N N . VAL B 2 193 ? -19.919 14.354 63.536 1.00 22.26 193 VAL B N 1
ATOM 5517 C CA . VAL B 2 193 ? -20.439 13.627 64.693 1.00 21.36 193 VAL B CA 1
ATOM 5518 C C . VAL B 2 193 ? -21.817 14.148 65.078 1.00 27.37 193 VAL B C 1
ATOM 5519 O O . VAL B 2 193 ? -22.693 13.380 65.497 1.00 36.93 193 VAL B O 1
ATOM 5523 N N . PHE B 2 194 ? -22.031 15.458 64.941 1.00 23.44 194 PHE B N 1
ATOM 5524 C CA . PHE B 2 194 ? -23.318 16.048 65.294 1.00 19.85 194 PHE B CA 1
ATOM 5525 C C . PHE B 2 194 ? -24.451 15.418 64.492 1.00 27.20 194 PHE B C 1
ATOM 5526 O O . PHE B 2 194 ? -25.488 15.041 65.049 1.00 29.51 194 PHE B O 1
ATOM 5534 N N . TRP B 2 195 ? -24.264 15.285 63.178 1.00 25.21 195 TRP B N 1
ATOM 5535 C CA . TRP B 2 195 ? -25.310 14.705 62.343 1.00 22.05 195 TRP B CA 1
ATOM 5536 C C . TRP B 2 195 ? -25.347 13.187 62.460 1.00 24.69 195 TRP B C 1
ATOM 5537 O O . TRP B 2 195 ? -26.429 12.590 62.463 1.00 24.98 195 TRP B O 1
ATOM 5548 N N . TYR B 2 196 ? -24.180 12.548 62.557 1.00 26.14 196 TYR B N 1
ATOM 5549 C CA . TYR B 2 196 ? -24.140 11.094 62.667 1.00 18.02 196 TYR B CA 1
ATOM 5550 C C . TYR B 2 196 ? -24.788 10.605 63.955 1.00 23.37 196 TYR B C 1
ATOM 5551 O O . TYR B 2 196 ? -25.386 9.522 63.975 1.00 20.72 196 TYR B O 1
ATOM 5560 N N . ARG B 2 197 ? -24.679 11.377 65.040 1.00 20.68 197 ARG B N 1
ATOM 5561 C CA . ARG B 2 197 ? -25.330 10.985 66.285 1.00 22.00 197 ARG B CA 1
ATOM 5562 C C . ARG B 2 197 ? -26.846 10.992 66.136 1.00 26.51 197 ARG B C 1
ATOM 5563 O O . ARG B 2 197 ? -27.526 10.079 66.618 1.00 31.96 197 ARG B O 1
ATOM 5571 N N . LYS B 2 198 ? -27.391 12.014 65.471 1.00 31.59 198 LYS B N 1
ATOM 5572 C CA . LYS B 2 198 ? -28.827 12.048 65.214 1.00 26.79 198 LYS B CA 1
ATOM 5573 C C . LYS B 2 198 ? -29.271 10.828 64.419 1.00 25.80 198 LYS B C 1
ATOM 5574 O O . LYS B 2 198 ? -30.357 10.286 64.652 1.00 45.14 198 LYS B O 1
ATOM 5580 N N . SER B 2 199 ? -28.438 10.375 63.483 1.00 23.70 199 SER B N 1
ATOM 5581 C CA . SER B 2 199 ? -28.774 9.192 62.700 1.00 24.07 199 SER B CA 1
ATOM 5582 C C . SER B 2 199 ? -28.638 7.920 63.529 1.00 20.97 199 SER B C 1
ATOM 5583 O O . SER B 2 199 ? -29.490 7.027 63.450 1.00 26.13 199 SER B O 1
ATOM 5586 N N . ALA B 2 200 ? -27.575 7.823 64.331 1.00 24.87 200 ALA B N 1
ATOM 5587 C CA . ALA B 2 200 ? -27.337 6.618 65.119 1.00 22.61 200 ALA B CA 1
ATOM 5588 C C . ALA B 2 200 ? -28.400 6.416 66.191 1.00 33.09 200 ALA B C 1
ATOM 5589 O O . ALA B 2 200 ? -28.758 5.273 66.498 1.00 32.37 200 ALA B O 1
ATOM 5591 N N . LEU B 2 201 ? -28.911 7.504 66.771 1.00 35.31 201 LEU B N 1
ATOM 5592 C CA . LEU B 2 201 ? -29.936 7.387 67.801 1.00 29.43 201 LEU B CA 1
ATOM 5593 C C . LEU B 2 201 ? -31.267 6.894 67.245 1.00 31.87 201 LEU B C 1
ATOM 5594 O O . LEU B 2 201 ? -32.078 6.358 68.007 1.00 40.15 201 LEU B O 1
ATOM 5599 N N . GLN B 2 202 ? -31.511 7.062 65.944 1.00 28.02 202 GLN B N 1
ATOM 5600 C CA . GLN B 2 202 ? -32.710 6.516 65.317 1.00 28.78 202 GLN B CA 1
ATOM 5601 C C . GLN B 2 202 ? -32.555 5.058 64.913 1.00 29.78 202 GLN B C 1
ATOM 5602 O O . GLN B 2 202 ? -33.529 4.455 64.450 1.00 28.96 202 GLN B O 1
ATOM 5608 N N . GLY B 2 203 ? -31.365 4.482 65.068 1.00 24.82 203 GLY B N 1
ATOM 5609 C CA . GLY B 2 203 ? -31.134 3.099 64.714 1.00 21.81 203 GLY B CA 1
ATOM 5610 C C . GLY B 2 203 ? -30.603 2.863 63.319 1.00 23.83 203 GLY B C 1
ATOM 5611 O O . GLY B 2 203 ? -30.552 1.707 62.884 1.00 28.75 203 GLY B O 1
ATOM 5612 N N . ASP B 2 204 ? -30.206 3.914 62.604 1.00 18.75 204 ASP B N 1
ATOM 5613 C CA . ASP B 2 204 ? -29.681 3.750 61.256 1.00 26.80 204 ASP B CA 1
ATOM 5614 C C . ASP B 2 204 ? -28.304 3.097 61.306 1.00 32.24 204 ASP B C 1
ATOM 5615 O O . ASP B 2 204 ? -27.412 3.562 62.023 1.00 33.63 204 ASP B O 1
ATOM 5620 N N . GLU B 2 205 ? -28.132 2.017 60.538 1.00 33.26 205 GLU B N 1
ATOM 5621 C CA . GLU B 2 205 ? -26.896 1.242 60.614 1.00 25.17 205 GLU B CA 1
ATOM 5622 C C . GLU B 2 205 ? -25.694 2.062 60.162 1.00 23.24 205 GLU B C 1
ATOM 5623 O O . GLU B 2 205 ? -24.595 1.920 60.711 1.00 27.67 205 GLU B O 1
ATOM 5629 N N . LEU B 2 206 ? -25.881 2.931 59.168 1.00 23.52 206 LEU B N 1
ATOM 5630 C CA . LEU B 2 206 ? -24.764 3.731 58.677 1.00 18.39 206 LEU B CA 1
ATOM 5631 C C . LEU B 2 206 ? -24.386 4.818 59.675 1.00 16.76 206 LEU B C 1
ATOM 5632 O O . LEU B 2 206 ? -23.199 5.095 59.880 1.00 29.31 206 LEU B O 1
ATOM 5637 N N . GLY B 2 207 ? -25.380 5.439 60.312 1.00 24.06 207 GLY B N 1
ATOM 5638 C CA . GLY B 2 207 ? -25.080 6.422 61.339 1.00 12.42 207 GLY B CA 1
ATOM 5639 C C . GLY B 2 207 ? -24.448 5.800 62.569 1.00 18.45 207 GLY B C 1
ATOM 5640 O O . GLY B 2 207 ? -23.564 6.395 63.194 1.00 23.81 207 GLY B O 1
ATOM 5641 N N . GLN B 2 208 ? -24.885 4.592 62.931 1.00 16.17 208 GLN B N 1
ATOM 5642 C CA . GLN B 2 208 ? -24.293 3.912 64.077 1.00 14.63 208 GLN B CA 1
ATOM 5643 C C . GLN B 2 208 ? -22.843 3.535 63.805 1.00 20.87 208 GLN B C 1
ATOM 5644 O O . GLN B 2 208 ? -21.998 3.611 64.705 1.00 24.98 208 GLN B O 1
ATOM 5650 N N . TYR B 2 209 ? -22.532 3.133 62.571 1.00 18.02 209 TYR B N 1
ATOM 5651 C CA . TYR B 2 209 ? -21.153 2.794 62.237 1.00 14.63 209 TYR B CA 1
ATOM 5652 C C . TYR B 2 209 ? -20.240 4.007 62.366 1.00 18.57 209 TYR B C 1
ATOM 5653 O O . TYR B 2 209 ? -19.198 3.948 63.028 1.00 24.08 209 TYR B O 1
ATOM 5662 N N . ASN B 2 210 ? -20.618 5.123 61.737 1.00 19.09 210 ASN B N 1
ATOM 5663 C CA . ASN B 2 210 ? -19.733 6.284 61.710 1.00 25.11 210 ASN B CA 1
ATOM 5664 C C . ASN B 2 210 ? -19.602 6.936 63.080 1.00 30.05 210 ASN B C 1
ATOM 5665 O O . ASN B 2 210 ? -18.561 7.531 63.379 1.00 27.59 210 ASN B O 1
ATOM 5670 N N . LEU B 2 211 ? -20.634 6.844 63.921 1.00 21.17 211 LEU B N 1
ATOM 5671 C CA . LEU B 2 211 ? -20.491 7.335 65.287 1.00 20.82 211 LEU B CA 1
ATOM 5672 C C . LEU B 2 211 ? -19.470 6.508 66.055 1.00 28.62 211 LEU B C 1
ATOM 5673 O O . LEU B 2 211 ? -18.692 7.052 66.849 1.00 36.52 211 LEU B O 1
ATOM 5678 N N . GLY B 2 212 ? -19.452 5.193 65.827 1.00 25.02 212 GLY B N 1
ATOM 5679 C CA . GLY B 2 212 ? -18.435 4.362 66.448 1.00 18.94 212 GLY B CA 1
ATOM 5680 C C . GLY B 2 212 ? -17.041 4.663 65.931 1.00 26.05 212 GLY B C 1
ATOM 5681 O O . GLY B 2 212 ? -16.063 4.587 66.680 1.00 30.61 212 GLY B O 1
ATOM 5682 N N . VAL B 2 213 ? -16.928 5.006 64.645 1.00 21.29 213 VAL B N 1
ATOM 5683 C CA . VAL B 2 213 ? -15.632 5.380 64.089 1.00 23.69 213 VAL B CA 1
ATOM 5684 C C . VAL B 2 213 ? -15.098 6.622 64.786 1.00 26.80 213 VAL B C 1
ATOM 5685 O O . VAL B 2 213 ? -13.905 6.712 65.104 1.00 32.76 213 VAL B O 1
ATOM 5689 N N . ALA B 2 214 ? -15.973 7.595 65.047 1.00 12.96 214 ALA B N 1
ATOM 5690 C CA . ALA B 2 214 ? -15.550 8.801 65.749 1.00 23.22 214 ALA B CA 1
ATOM 5691 C C . ALA B 2 214 ? -15.053 8.477 67.153 1.00 20.07 214 ALA B C 1
ATOM 5692 O O . ALA B 2 214 ? -14.029 9.010 67.595 1.00 34.11 214 ALA B O 1
ATOM 5694 N N . TYR B 2 215 ? -15.765 7.603 67.871 1.00 20.54 215 TYR B N 1
ATOM 5695 C CA . TYR B 2 215 ? -15.322 7.213 69.206 1.00 24.48 215 TYR B CA 1
ATOM 5696 C C . TYR B 2 215 ? -14.014 6.435 69.162 1.00 27.54 215 TYR B C 1
ATOM 5697 O O . TYR B 2 215 ? -13.215 6.515 70.101 1.00 34.59 215 TYR B O 1
ATOM 5706 N N . TYR B 2 216 ? -13.776 5.681 68.088 1.00 21.23 216 TYR B N 1
ATOM 5707 C CA . TYR B 2 216 ? -12.580 4.849 68.035 1.00 25.09 216 TYR B CA 1
ATOM 5708 C C . TYR B 2 216 ? -11.329 5.681 67.784 1.00 25.15 216 TYR B C 1
ATOM 5709 O O . TYR B 2 216 ? -10.257 5.368 68.312 1.00 34.67 216 TYR B O 1
ATOM 5718 N N . TYR B 2 217 ? -11.445 6.744 66.986 1.00 26.47 217 TYR B N 1
ATOM 5719 C CA . TYR B 2 217 ? -10.301 7.561 66.610 1.00 25.61 217 TYR B CA 1
ATOM 5720 C C . TYR B 2 217 ? -10.258 8.913 67.305 1.00 29.20 217 TYR B C 1
ATOM 5721 O O . TYR B 2 217 ? -9.257 9.626 67.169 1.00 37.61 217 TYR B O 1
ATOM 5730 N N . GLY B 2 218 ? -11.299 9.287 68.041 1.00 28.05 218 GLY B N 1
ATOM 5731 C CA . GLY B 2 218 ? -11.321 10.599 68.654 1.00 22.94 218 GLY B CA 1
ATOM 5732 C C . GLY B 2 218 ? -11.513 11.734 67.674 1.00 29.26 218 GLY B C 1
ATOM 5733 O O . GLY B 2 218 ? -10.972 12.823 67.884 1.00 44.72 218 GLY B O 1
ATOM 5734 N N . ARG B 2 219 ? -12.268 11.506 66.601 1.00 20.75 219 ARG B N 1
ATOM 5735 C CA . ARG B 2 219 ? -12.553 12.540 65.614 1.00 31.31 219 ARG B CA 1
ATOM 5736 C C . ARG B 2 219 ? -13.860 13.232 65.982 1.00 28.38 219 ARG B C 1
ATOM 5737 O O . ARG B 2 219 ? -14.923 12.603 65.972 1.00 39.73 219 ARG B O 1
ATOM 5745 N N . GLY B 2 220 ? -13.779 14.520 66.306 1.00 33.82 220 GLY B N 1
ATOM 5746 C CA . GLY B 2 220 ? -14.946 15.280 66.699 1.00 32.81 220 GLY B CA 1
ATOM 5747 C C . GLY B 2 220 ? -15.552 14.891 68.027 1.00 32.86 220 GLY B C 1
ATOM 5748 O O . GLY B 2 220 ? -16.583 15.459 68.407 1.00 38.14 220 GLY B O 1
ATOM 5749 N N . ILE B 2 221 ? -14.948 13.949 68.749 1.00 28.56 221 ILE B N 1
ATOM 5750 C CA . ILE B 2 221 ? -15.486 13.478 70.019 1.00 25.41 221 ILE B CA 1
ATOM 5751 C C . ILE B 2 221 ? -14.330 12.876 70.802 1.00 26.90 221 ILE B C 1
ATOM 5752 O O . ILE B 2 221 ? -13.322 12.462 70.228 1.00 21.90 221 ILE B O 1
ATOM 5757 N N . LYS B 2 222 ? -14.464 12.846 72.124 1.00 36.08 222 LYS B N 1
ATOM 5758 C CA . LYS B 2 222 ? -13.436 12.239 72.957 1.00 40.99 222 LYS B CA 1
ATOM 5759 C C . LYS B 2 222 ? -13.355 10.744 72.674 1.00 41.10 222 LYS B C 1
ATOM 5760 O O . LYS B 2 222 ? -14.379 10.054 72.639 1.00 38.07 222 LYS B O 1
ATOM 5766 N N . LYS B 2 223 ? -12.136 10.247 72.462 1.00 34.35 223 LYS B N 1
ATOM 5767 C CA . LYS B 2 223 ? -11.947 8.831 72.170 1.00 29.20 223 LYS B CA 1
ATOM 5768 C C . LYS B 2 223 ? -12.456 7.973 73.322 1.00 31.18 223 LYS B C 1
ATOM 5769 O O . LYS B 2 223 ? -12.156 8.235 74.491 1.00 36.18 223 LYS B O 1
ATOM 5775 N N . ASP B 2 224 ? -13.237 6.945 72.984 1.00 30.08 224 ASP B N 1
ATOM 5776 C CA . ASP B 2 224 ? -13.824 6.065 73.994 1.00 29.51 224 ASP B CA 1
ATOM 5777 C C . ASP B 2 224 ? -14.096 4.724 73.312 1.00 38.57 224 ASP B C 1
ATOM 5778 O O . ASP B 2 224 ? -15.074 4.593 72.571 1.00 49.20 224 ASP B O 1
ATOM 5783 N N . PHE B 2 225 ? -13.230 3.742 73.576 1.00 29.20 225 PHE B N 1
ATOM 5784 C CA . PHE B 2 225 ? -13.355 2.449 72.912 1.00 21.40 225 PHE B CA 1
ATOM 5785 C C . PHE B 2 225 ? -14.648 1.739 73.291 1.00 32.11 225 PHE B C 1
ATOM 5786 O O . PHE B 2 225 ? -15.231 1.032 72.461 1.00 29.85 225 PHE B O 1
ATOM 5794 N N . SER B 2 226 ? -15.117 1.915 74.530 1.00 35.82 226 SER B N 1
ATOM 5795 C CA . SER B 2 226 ? -16.321 1.215 74.968 1.00 31.77 226 SER B CA 1
ATOM 5796 C C . SER B 2 226 ? -17.565 1.722 74.252 1.00 28.51 226 SER B C 1
ATOM 5797 O O . SER B 2 226 ? -18.493 0.943 74.002 1.00 29.83 226 SER B O 1
ATOM 5800 N N . GLU B 2 227 ? -17.614 3.015 73.924 1.00 25.29 227 GLU B N 1
ATOM 5801 C CA . GLU B 2 227 ? -18.726 3.520 73.126 1.00 33.64 227 GLU B CA 1
ATOM 5802 C C . GLU B 2 227 ? -18.590 3.097 71.670 1.00 33.49 227 GLU B C 1
ATOM 5803 O O . GLU B 2 227 ? -19.590 2.784 71.012 1.00 33.62 227 GLU B O 1
ATOM 5809 N N . ALA B 2 228 ? -17.359 3.074 71.153 1.00 24.57 228 ALA B N 1
ATOM 5810 C CA . ALA B 2 228 ? -17.129 2.612 69.788 1.00 25.11 228 ALA B CA 1
ATOM 5811 C C . ALA B 2 228 ? -17.614 1.179 69.608 1.00 28.03 228 ALA B C 1
ATOM 5812 O O . ALA B 2 228 ? -18.281 0.856 68.619 1.00 30.42 228 ALA B O 1
ATOM 5814 N N . VAL B 2 229 ? -17.289 0.306 70.565 1.00 29.38 229 VAL B N 1
ATOM 5815 C CA . VAL B 2 229 ? -17.768 -1.073 70.515 1.00 13.77 229 VAL B CA 1
ATOM 5816 C C . VAL B 2 229 ? -19.287 -1.113 70.609 1.00 26.80 229 VAL B C 1
ATOM 5817 O O . VAL B 2 229 ? -19.947 -1.903 69.922 1.00 37.99 229 VAL B O 1
ATOM 5821 N N . SER B 2 230 ? -19.864 -0.258 71.455 1.00 28.78 230 SER B N 1
ATOM 5822 C CA . SER B 2 230 ? -21.313 -0.228 71.617 1.00 31.37 230 SER B CA 1
ATOM 5823 C C . SER B 2 230 ? -22.009 0.054 70.290 1.00 32.94 230 SER B C 1
ATOM 5824 O O . SER B 2 230 ? -22.973 -0.629 69.923 1.00 28.92 230 SER B O 1
ATOM 5827 N N . TRP B 2 231 ? -21.523 1.051 69.549 1.00 32.67 231 TRP B N 1
ATOM 5828 C CA . TRP B 2 231 ? -22.162 1.416 68.290 1.00 21.70 231 TRP B CA 1
ATOM 5829 C C . TRP B 2 231 ? -21.758 0.495 67.147 1.00 20.87 231 TRP B C 1
ATOM 5830 O O . TRP B 2 231 ? -22.580 0.226 66.263 1.00 28.35 231 TRP B O 1
ATOM 5841 N N . TYR B 2 232 ? -20.511 0.015 67.136 1.00 23.05 232 TYR B N 1
ATOM 5842 C CA . TYR B 2 232 ? -20.112 -0.983 66.146 1.00 22.12 232 TYR B CA 1
ATOM 5843 C C . TYR B 2 232 ? -21.014 -2.206 66.214 1.00 31.59 232 TYR B C 1
ATOM 5844 O O . TYR B 2 232 ? -21.384 -2.775 65.180 1.00 26.90 232 TYR B O 1
ATOM 5853 N N . LYS B 2 233 ? -21.377 -2.621 67.423 1.00 26.61 233 LYS B N 1
ATOM 5854 C CA . LYS B 2 233 ? -22.156 -3.832 67.626 1.00 26.56 233 LYS B CA 1
ATOM 5855 C C . LYS B 2 233 ? -23.591 -3.652 67.143 1.00 25.04 233 LYS B C 1
ATOM 5856 O O . LYS B 2 233 ? -24.182 -4.580 66.598 1.00 34.51 233 LYS B O 1
ATOM 5873 N N . SER B 2 235 ? -24.551 -1.644 64.757 1.00 35.05 235 SER B N 1
ATOM 5874 C CA . SER B 2 235 ? -24.528 -1.549 63.306 1.00 29.81 235 SER B CA 1
ATOM 5875 C C . SER B 2 235 ? -24.213 -2.909 62.689 1.00 31.61 235 SER B C 1
ATOM 5876 O O . SER B 2 235 ? -24.730 -3.252 61.628 1.00 32.99 235 SER B O 1
ATOM 5879 N N . ALA B 2 236 ? -23.366 -3.687 63.369 1.00 33.90 236 ALA B N 1
ATOM 5880 C CA . ALA B 2 236 ? -23.019 -5.012 62.867 1.00 24.98 236 ALA B CA 1
ATOM 5881 C C . ALA B 2 236 ? -24.182 -5.986 62.992 1.00 28.56 236 ALA B C 1
ATOM 5882 O O . ALA B 2 236 ? -24.338 -6.874 62.147 1.00 25.04 236 ALA B O 1
ATOM 5884 N N . GLU B 2 237 ? -25.006 -5.843 64.033 1.00 31.15 237 GLU B N 1
ATOM 5885 C CA . GLU B 2 237 ? -26.164 -6.715 64.180 1.00 35.27 237 GLU B CA 1
ATOM 5886 C C . GLU B 2 237 ? -27.208 -6.473 63.097 1.00 34.22 237 GLU B C 1
ATOM 5887 O O . GLU B 2 237 ? -28.075 -7.327 62.888 1.00 37.24 237 GLU B O 1
ATOM 5893 N N . GLN B 2 238 ? -27.144 -5.335 62.408 1.00 25.87 238 GLN B N 1
ATOM 5894 C CA . GLN B 2 238 ? -27.972 -5.073 61.239 1.00 18.26 238 GLN B CA 1
ATOM 5895 C C . GLN B 2 238 ? -27.283 -5.470 59.938 1.00 26.45 238 GLN B C 1
ATOM 5896 O O . GLN B 2 238 ? -27.737 -5.066 58.862 1.00 31.11 238 GLN B O 1
ATOM 5902 N N . ASP B 2 239 ? -26.185 -6.225 60.023 1.00 24.84 239 ASP B N 1
ATOM 5903 C CA . ASP B 2 239 ? -25.483 -6.819 58.887 1.00 21.24 239 ASP B CA 1
ATOM 5904 C C . ASP B 2 239 ? -24.733 -5.797 58.041 1.00 24.49 239 ASP B C 1
ATOM 5905 O O . ASP B 2 239 ? -24.427 -6.065 56.874 1.00 31.92 239 ASP B O 1
ATOM 5910 N N . TYR B 2 240 ? -24.414 -4.629 58.594 1.00 14.93 240 TYR B N 1
ATOM 5911 C CA . TYR B 2 240 ? -23.579 -3.677 57.872 1.00 23.87 240 TYR B CA 1
ATOM 5912 C C . TYR B 2 240 ? -22.137 -4.174 57.871 1.00 25.87 240 TYR B C 1
ATOM 5913 O O . TYR B 2 240 ? -21.533 -4.350 58.935 1.00 26.93 240 TYR B O 1
ATOM 5922 N N . ALA B 2 241 ? -21.586 -4.398 56.674 1.00 26.17 241 ALA B N 1
ATOM 5923 C CA . ALA B 2 241 ? -20.338 -5.148 56.555 1.00 15.87 241 ALA B CA 1
ATOM 5924 C C . ALA B 2 241 ? -19.172 -4.416 57.202 1.00 24.16 241 ALA B C 1
ATOM 5925 O O . ALA B 2 241 ? -18.356 -5.032 57.898 1.00 20.19 241 ALA B O 1
ATOM 5927 N N . GLN B 2 242 ? -19.068 -3.104 56.977 1.00 25.49 242 GLN B N 1
ATOM 5928 C CA . GLN B 2 242 ? -17.923 -2.365 57.494 1.00 23.93 242 GLN B CA 1
ATOM 5929 C C . GLN B 2 242 ? -17.942 -2.292 59.016 1.00 20.17 242 GLN B C 1
ATOM 5930 O O . GLN B 2 242 ? -16.880 -2.258 59.646 1.00 15.12 242 GLN B O 1
ATOM 5936 N N . ALA B 2 243 ? -19.127 -2.277 59.627 1.00 25.69 243 ALA B N 1
ATOM 5937 C CA . ALA B 2 243 ? -19.193 -2.341 61.081 1.00 21.73 243 ALA B CA 1
ATOM 5938 C C . ALA B 2 243 ? -18.810 -3.722 61.593 1.00 25.97 243 ALA B C 1
ATOM 5939 O O . ALA B 2 243 ? -18.230 -3.839 62.678 1.00 29.84 243 ALA B O 1
ATOM 5941 N N . GLN B 2 244 ? -19.127 -4.773 60.832 1.00 29.86 244 GLN B N 1
ATOM 5942 C CA . GLN B 2 244 ? -18.709 -6.117 61.214 1.00 21.54 244 GLN B CA 1
ATOM 5943 C C . GLN B 2 244 ? -17.193 -6.234 61.255 1.00 19.53 244 GLN B C 1
ATOM 5944 O O . GLN B 2 244 ? -16.647 -6.962 62.093 1.00 25.05 244 GLN B O 1
ATOM 5950 N N . HIS B 2 245 ? -16.497 -5.519 60.372 1.00 17.53 245 HIS B N 1
ATOM 5951 C CA . HIS B 2 245 ? -15.040 -5.573 60.368 1.00 18.75 245 HIS B CA 1
ATOM 5952 C C . HIS B 2 245 ? -14.452 -4.854 61.573 1.00 18.14 245 HIS B C 1
ATOM 5953 O O . HIS B 2 245 ? -13.614 -5.412 62.293 1.00 30.02 245 HIS B O 1
ATOM 5960 N N . ASN B 2 246 ? -14.857 -3.600 61.791 1.00 16.80 246 ASN B N 1
ATOM 5961 C CA . ASN B 2 246 ? -14.284 -2.817 62.881 1.00 15.04 246 ASN B CA 1
ATOM 5962 C C . ASN B 2 246 ? -14.617 -3.427 64.237 1.00 21.64 246 ASN B C 1
ATOM 5963 O O . ASN B 2 246 ? -13.790 -3.399 65.156 1.00 33.96 246 ASN B O 1
ATOM 5968 N N . LEU B 2 247 ? -15.821 -3.988 64.381 1.00 16.35 247 LEU B N 1
ATOM 5969 C CA . LEU B 2 247 ? -16.153 -4.693 65.615 1.00 23.77 247 LEU B CA 1
ATOM 5970 C C . LEU B 2 247 ? -15.225 -5.882 65.824 1.00 20.59 247 LEU B C 1
ATOM 5971 O O . LEU B 2 247 ? -14.816 -6.169 66.955 1.00 28.39 247 LEU B O 1
ATOM 5976 N N . GLY B 2 248 ? -14.869 -6.575 64.740 1.00 20.24 248 GLY B N 1
ATOM 5977 C CA . GLY B 2 248 ? -13.907 -7.659 64.851 1.00 12.97 248 GLY B CA 1
ATOM 5978 C C . GLY B 2 248 ? -12.538 -7.181 65.297 1.00 17.04 248 GLY B C 1
ATOM 5979 O O . GLY B 2 248 ? -11.857 -7.858 66.071 1.00 22.73 248 GLY B O 1
ATOM 5980 N N . VAL B 2 249 ? -12.118 -6.007 64.818 1.00 16.23 249 VAL B N 1
ATOM 5981 C CA . VAL B 2 249 ? -10.839 -5.445 65.244 1.00 19.19 249 VAL B CA 1
ATOM 5982 C C . VAL B 2 249 ? -10.830 -5.206 66.749 1.00 19.41 249 VAL B C 1
ATOM 5983 O O . VAL B 2 249 ? -9.848 -5.515 67.434 1.00 23.86 249 VAL B O 1
ATOM 5987 N N . THR B 2 250 ? -11.923 -4.659 67.291 1.00 19.88 250 THR B N 1
ATOM 5988 C CA . THR B 2 250 ? -11.965 -4.382 68.725 1.00 22.40 250 THR B CA 1
ATOM 5989 C C . THR B 2 250 ? -11.876 -5.667 69.538 1.00 30.90 250 THR B C 1
ATOM 5990 O O . THR B 2 250 ? -11.246 -5.692 70.601 1.00 37.81 250 THR B O 1
ATOM 5994 N N . TYR B 2 251 ? -12.503 -6.745 69.057 1.00 31.30 251 TYR B N 1
ATOM 5995 C CA . TYR B 2 251 ? -12.343 -8.041 69.710 1.00 21.71 251 TYR B CA 1
ATOM 5996 C C . TYR B 2 251 ? -10.915 -8.546 69.575 1.00 17.31 251 TYR B C 1
ATOM 5997 O O . TYR B 2 251 ? -10.362 -9.130 70.514 1.00 26.16 251 TYR B O 1
ATOM 6006 N N . TYR B 2 252 ? -10.304 -8.325 68.412 1.00 18.40 252 TYR B N 1
ATOM 6007 C CA . TYR B 2 252 ? -8.956 -8.816 68.161 1.00 13.92 252 TYR B CA 1
ATOM 6008 C C . TYR B 2 252 ? -7.921 -8.072 68.994 1.00 24.52 252 TYR B C 1
ATOM 6009 O O . TYR B 2 252 ? -6.930 -8.668 69.430 1.00 19.16 252 TYR B O 1
ATOM 6018 N N . GLU B 2 253 ? -8.134 -6.780 69.232 1.00 24.39 253 GLU B N 1
ATOM 6019 C CA . GLU B 2 253 ? -7.179 -5.954 69.954 1.00 23.20 253 GLU B CA 1
ATOM 6020 C C . GLU B 2 253 ? -7.544 -5.748 71.417 1.00 24.59 253 GLU B C 1
ATOM 6021 O O . GLU B 2 253 ? -6.733 -5.195 72.166 1.00 31.64 253 GLU B O 1
ATOM 6027 N N . GLY B 2 254 ? -8.726 -6.178 71.845 1.00 31.41 254 GLY B N 1
ATOM 6028 C CA . GLY B 2 254 ? -9.147 -5.912 73.206 1.00 30.31 254 GLY B CA 1
ATOM 6029 C C . GLY B 2 254 ? -9.360 -4.445 73.503 1.00 31.92 254 GLY B C 1
ATOM 6030 O O . GLY B 2 254 ? -9.147 -4.009 74.639 1.00 39.43 254 GLY B O 1
ATOM 6031 N N . GLU B 2 255 ? -9.770 -3.667 72.504 1.00 26.87 255 GLU B N 1
ATOM 6032 C CA . GLU B 2 255 ? -10.001 -2.235 72.661 1.00 24.28 255 GLU B CA 1
ATOM 6033 C C . GLU B 2 255 ? -11.479 -2.011 72.962 1.00 23.33 255 GLU B C 1
ATOM 6034 O O . GLU B 2 255 ? -12.326 -2.137 72.072 1.00 29.86 255 GLU B O 1
ATOM 6040 N N . GLY B 2 256 ? -11.788 -1.683 74.216 1.00 27.43 256 GLY B N 1
ATOM 6041 C CA . GLY B 2 256 ? -13.156 -1.464 74.635 1.00 19.32 256 GLY B CA 1
ATOM 6042 C C . GLY B 2 256 ? -13.942 -2.718 74.944 1.00 23.15 256 GLY B C 1
ATOM 6043 O O . GLY B 2 256 ? -15.144 -2.620 75.223 1.00 31.35 256 GLY B O 1
ATOM 6044 N N . ILE B 2 257 ? -13.307 -3.887 74.903 1.00 24.04 257 ILE B N 1
ATOM 6045 C CA . ILE B 2 257 ? -13.975 -5.146 75.204 1.00 25.48 257 ILE B CA 1
ATOM 6046 C C . ILE B 2 257 ? -12.895 -6.202 75.383 1.00 29.01 257 ILE B C 1
ATOM 6047 O O . ILE B 2 257 ? -11.766 -6.031 74.912 1.00 26.52 257 ILE B O 1
ATOM 6052 N N . LYS B 2 258 ? -13.231 -7.285 76.084 1.00 28.51 258 LYS B N 1
ATOM 6053 C CA . LYS B 2 258 ? -12.252 -8.333 76.346 1.00 24.75 258 LYS B CA 1
ATOM 6054 C C . LYS B 2 258 ? -11.771 -8.960 75.043 1.00 22.48 258 LYS B C 1
ATOM 6055 O O . LYS B 2 258 ? -12.571 -9.286 74.161 1.00 21.56 258 LYS B O 1
ATOM 6061 N N . LYS B 2 259 ? -10.454 -9.125 74.927 1.00 26.19 259 LYS B N 1
ATOM 6062 C CA . LYS B 2 259 ? -9.863 -9.709 73.730 1.00 43.69 259 LYS B CA 1
ATOM 6063 C C . LYS B 2 259 ? -10.393 -11.118 73.506 1.00 45.01 259 LYS B C 1
ATOM 6064 O O . LYS B 2 259 ? -10.295 -11.978 74.388 1.00 50.20 259 LYS B O 1
ATOM 6070 N N . ASP B 2 260 ? -10.955 -11.349 72.321 1.00 40.99 260 ASP B N 1
ATOM 6071 C CA . ASP B 2 260 ? -11.546 -12.637 71.962 1.00 33.39 260 ASP B CA 1
ATOM 6072 C C . ASP B 2 260 ? -11.251 -12.878 70.484 1.00 31.06 260 ASP B C 1
ATOM 6073 O O . ASP B 2 260 ? -11.918 -12.313 69.612 1.00 34.82 260 ASP B O 1
ATOM 6078 N N . TYR B 2 261 ? -10.246 -13.714 70.210 1.00 20.29 261 TYR B N 1
ATOM 6079 C CA . TYR B 2 261 ? -9.860 -13.977 68.828 1.00 22.00 261 TYR B CA 1
ATOM 6080 C C . TYR B 2 261 ? -10.972 -14.684 68.064 1.00 31.51 261 TYR B C 1
ATOM 6081 O O . TYR B 2 261 ? -11.205 -14.394 66.884 1.00 32.03 261 TYR B O 1
ATOM 6090 N N . ALA B 2 262 ? -11.671 -15.607 68.717 1.00 32.67 262 ALA B N 1
ATOM 6091 C CA . ALA B 2 262 ? -12.730 -16.376 68.070 1.00 26.00 262 ALA B CA 1
ATOM 6092 C C . ALA B 2 262 ? -13.914 -15.492 67.698 1.00 26.55 262 ALA B C 1
ATOM 6093 O O . ALA B 2 262 ? -14.588 -15.734 66.694 1.00 32.05 262 ALA B O 1
ATOM 6106 N N . ALA B 2 264 ? -13.571 -12.302 67.031 1.00 23.91 264 ALA B N 1
ATOM 6107 C CA . ALA B 2 264 ? -13.039 -11.470 65.961 1.00 22.84 264 ALA B CA 1
ATOM 6108 C C . ALA B 2 264 ? -13.169 -12.191 64.623 1.00 25.03 264 ALA B C 1
ATOM 6109 O O . ALA B 2 264 ? -13.640 -11.618 63.640 1.00 22.01 264 ALA B O 1
ATOM 6111 N N . VAL B 2 265 ? -12.744 -13.457 64.599 1.00 23.45 265 VAL B N 1
ATOM 6112 C CA . VAL B 2 265 ? -12.872 -14.266 63.390 1.00 20.11 265 VAL B CA 1
ATOM 6113 C C . VAL B 2 265 ? -14.341 -14.442 63.023 1.00 24.77 265 VAL B C 1
ATOM 6114 O O . VAL B 2 265 ? -14.703 -14.466 61.840 1.00 20.38 265 VAL B O 1
ATOM 6118 N N . TYR B 2 266 ? -15.209 -14.551 64.032 1.00 28.57 266 TYR B N 1
ATOM 6119 C CA . TYR B 2 266 ? -16.644 -14.684 63.787 1.00 19.39 266 TYR B CA 1
ATOM 6120 C C . TYR B 2 266 ? -17.168 -13.527 62.944 1.00 25.07 266 TYR B C 1
ATOM 6121 O O . TYR B 2 266 ? -17.837 -13.737 61.926 1.00 33.78 266 TYR B O 1
ATOM 6130 N N . TRP B 2 267 ? -16.866 -12.293 63.352 1.00 35.64 267 TRP B N 1
ATOM 6131 C CA . TRP B 2 267 ? -17.337 -11.127 62.613 1.00 22.73 267 TRP B CA 1
ATOM 6132 C C . TRP B 2 267 ? -16.566 -10.911 61.319 1.00 24.80 267 TRP B C 1
ATOM 6133 O O . TRP B 2 267 ? -17.117 -10.354 60.363 1.00 34.62 267 TRP B O 1
ATOM 6144 N N . TRP B 2 268 ? -15.301 -11.335 61.261 1.00 20.54 268 TRP B N 1
ATOM 6145 C CA . TRP B 2 268 ? -14.546 -11.173 60.024 1.00 22.06 268 TRP B CA 1
ATOM 6146 C C . TRP B 2 268 ? -15.033 -12.125 58.939 1.00 22.42 268 TRP B C 1
ATOM 6147 O O . TRP B 2 268 ? -14.940 -11.800 57.751 1.00 23.74 268 TRP B O 1
ATOM 6158 N N . LYS B 2 269 ? -15.551 -13.297 59.318 1.00 23.10 269 LYS B N 1
ATOM 6159 C CA . LYS B 2 269 ? -16.174 -14.178 58.333 1.00 21.45 269 LYS B CA 1
ATOM 6160 C C . LYS B 2 269 ? -17.375 -13.501 57.685 1.00 18.64 269 LYS B C 1
ATOM 6161 O O . LYS B 2 269 ? -17.532 -13.525 56.459 1.00 27.41 269 LYS B O 1
ATOM 6167 N N . LYS B 2 270 ? -18.240 -12.893 58.502 1.00 22.74 270 LYS B N 1
ATOM 6168 C CA . LYS B 2 270 ? -19.410 -12.208 57.962 1.00 21.38 270 LYS B CA 1
ATOM 6169 C C . LYS B 2 270 ? -19.004 -11.026 57.092 1.00 20.18 270 LYS B C 1
ATOM 6170 O O . LYS B 2 270 ? -19.592 -10.798 56.029 1.00 29.78 270 LYS B O 1
ATOM 6176 N N . ALA B 2 271 ? -17.991 -10.269 57.518 1.00 18.35 271 ALA B N 1
ATOM 6177 C CA . ALA B 2 271 ? -17.550 -9.127 56.726 1.00 18.57 271 ALA B CA 1
ATOM 6178 C C . ALA B 2 271 ? -16.796 -9.565 55.477 1.00 19.45 271 ALA B C 1
ATOM 6179 O O . ALA B 2 271 ? -16.890 -8.903 54.437 1.00 25.07 271 ALA B O 1
ATOM 6181 N N . ALA B 2 272 ? -16.049 -10.670 55.554 1.00 24.24 272 ALA B N 1
ATOM 6182 C CA . ALA B 2 272 ? -15.329 -11.154 54.380 1.00 25.94 272 ALA B CA 1
ATOM 6183 C C . ALA B 2 272 ? -16.291 -11.652 53.308 1.00 27.08 272 ALA B C 1
ATOM 6184 O O . ALA B 2 272 ? -16.069 -11.420 52.114 1.00 29.82 272 ALA B O 1
ATOM 6186 N N . GLU B 2 273 ? -17.363 -12.337 53.714 1.00 25.82 273 GLU B N 1
ATOM 6187 C CA . GLU B 2 273 ? -18.351 -12.809 52.751 1.00 23.94 273 GLU B CA 1
ATOM 6188 C C . GLU B 2 273 ? -19.066 -11.661 52.053 1.00 27.95 273 GLU B C 1
ATOM 6189 O O . GLU B 2 273 ? -19.599 -11.854 50.955 1.00 37.43 273 GLU B O 1
ATOM 6191 N N . GLN B 2 274 ? -19.092 -10.476 52.659 1.00 29.66 274 GLN B N 1
ATOM 6192 C CA . GLN B 2 274 ? -19.650 -9.298 52.011 1.00 22.19 274 GLN B CA 1
ATOM 6193 C C . GLN B 2 274 ? -18.626 -8.534 51.182 1.00 18.29 274 GLN B C 1
ATOM 6194 O O . GLN B 2 274 ? -19.010 -7.631 50.434 1.00 37.34 274 GLN B O 1
ATOM 6200 N N . GLY B 2 275 ? -17.349 -8.864 51.297 1.00 19.14 275 GLY B N 1
ATOM 6201 C CA . GLY B 2 275 ? -16.327 -8.338 50.423 1.00 14.44 275 GLY B CA 1
ATOM 6202 C C . GLY B 2 275 ? -15.421 -7.246 50.979 1.00 28.65 275 GLY B C 1
ATOM 6203 O O . GLY B 2 275 ? -14.776 -6.550 50.184 1.00 35.21 275 GLY B O 1
ATOM 6204 N N . ILE B 2 276 ? -15.352 -7.073 52.296 1.00 26.14 276 ILE B N 1
ATOM 6205 C CA . ILE B 2 276 ? -14.437 -6.096 52.883 1.00 24.21 276 ILE B CA 1
ATOM 6206 C C . ILE B 2 276 ? -13.014 -6.626 52.742 1.00 24.40 276 ILE B C 1
ATOM 6207 O O . ILE B 2 276 ? -12.691 -7.682 53.307 1.00 26.14 276 ILE B O 1
ATOM 6212 N N . PRO B 2 277 ? -12.136 -5.935 52.007 1.00 20.29 277 PRO B N 1
ATOM 6213 C CA . PRO B 2 277 ? -10.789 -6.488 51.771 1.00 18.23 277 PRO B CA 1
ATOM 6214 C C . PRO B 2 277 ? -9.992 -6.726 53.042 1.00 21.89 277 PRO B C 1
ATOM 6215 O O . PRO B 2 277 ? -9.315 -7.756 53.156 1.00 23.39 277 PRO B O 1
ATOM 6219 N N . GLN B 2 278 ? -10.052 -5.804 54.007 1.00 17.08 278 GLN B N 1
ATOM 6220 C CA . GLN B 2 278 ? -9.261 -5.970 55.222 1.00 26.32 278 GLN B CA 1
ATOM 6221 C C . GLN B 2 278 ? -9.763 -7.146 56.051 1.00 28.90 278 GLN B C 1
ATOM 6222 O O . GLN B 2 278 ? -8.967 -7.855 56.678 1.00 29.72 278 GLN B O 1
ATOM 6228 N N . SER B 2 279 ? -11.079 -7.372 56.061 1.00 16.17 279 SER B N 1
ATOM 6229 C CA . SER B 2 279 ? -11.621 -8.534 56.756 1.00 12.05 279 SER B CA 1
ATOM 6230 C C . SER B 2 279 ? -11.137 -9.825 56.118 1.00 17.76 279 SER B C 1
ATOM 6231 O O . SER B 2 279 ? -10.756 -10.769 56.821 1.00 28.19 279 SER B O 1
ATOM 6234 N N . GLN B 2 280 ? -11.147 -9.886 54.785 1.00 20.94 280 GLN B N 1
ATOM 6235 C CA . GLN B 2 280 ? -10.642 -11.067 54.095 1.00 22.98 280 GLN B CA 1
ATOM 6236 C C . GLN B 2 280 ? -9.170 -11.293 54.407 1.00 19.39 280 GLN B C 1
ATOM 6237 O O . GLN B 2 280 ? -8.736 -12.435 54.598 1.00 18.00 280 GLN B O 1
ATOM 6243 N N . TYR B 2 281 ? -8.390 -10.212 54.478 1.00 15.89 281 TYR B N 1
ATOM 6244 C CA . TYR B 2 281 ? -6.968 -10.340 54.781 1.00 16.17 281 TYR B CA 1
ATOM 6245 C C . TYR B 2 281 ? -6.749 -10.845 56.203 1.00 27.34 281 TYR B C 1
ATOM 6246 O O . TYR B 2 281 ? -6.003 -11.806 56.422 1.00 25.39 281 TYR B O 1
ATOM 6255 N N . ASN B 2 282 ? -7.395 -10.207 57.185 1.00 23.96 282 ASN B N 1
ATOM 6256 C CA . ASN B 2 282 ? -7.245 -10.633 58.574 1.00 25.11 282 ASN B CA 1
ATOM 6257 C C . ASN B 2 282 ? -7.728 -12.064 58.770 1.00 29.22 282 ASN B C 1
ATOM 6258 O O . ASN B 2 282 ? -7.136 -12.829 59.541 1.00 34.18 282 ASN B O 1
ATOM 6263 N N . LEU B 2 283 ? -8.805 -12.445 58.079 1.00 31.31 283 LEU B N 1
ATOM 6264 C CA . LEU B 2 283 ? -9.296 -13.816 58.173 1.00 25.18 283 LEU B CA 1
ATOM 6265 C C . LEU B 2 283 ? -8.279 -14.803 57.615 1.00 39.11 283 LEU B C 1
ATOM 6266 O O . LEU B 2 283 ? -8.135 -15.917 58.132 1.00 52.90 283 LEU B O 1
ATOM 6271 N N . GLY B 2 284 ? -7.563 -14.411 56.560 1.00 32.48 284 GLY B N 1
ATOM 6272 C CA . GLY B 2 284 ? -6.520 -15.272 56.028 1.00 30.88 284 GLY B CA 1
ATOM 6273 C C . GLY B 2 284 ? -5.372 -15.460 57.001 1.00 34.90 284 GLY B C 1
ATOM 6274 O O . GLY B 2 284 ? -4.852 -16.569 57.154 1.00 35.32 284 GLY B O 1
ATOM 6275 N N . ILE B 2 285 ? -4.962 -14.382 57.673 1.00 21.00 285 ILE B N 1
ATOM 6276 C CA . ILE B 2 285 ? -3.920 -14.492 58.690 1.00 24.16 285 ILE B CA 1
ATOM 6277 C C . ILE B 2 285 ? -4.361 -15.439 59.798 1.00 38.46 285 ILE B C 1
ATOM 6278 O O . ILE B 2 285 ? -3.568 -16.245 60.301 1.00 36.37 285 ILE B O 1
ATOM 6283 N N . ALA B 2 286 ? -5.639 -15.369 60.181 1.00 31.14 286 ALA B N 1
ATOM 6284 C CA . ALA B 2 286 ? -6.150 -16.247 61.227 1.00 25.13 286 ALA B CA 1
ATOM 6285 C C . ALA B 2 286 ? -6.025 -17.714 60.832 1.00 29.32 286 ALA B C 1
ATOM 6286 O O . ALA B 2 286 ? -5.649 -18.555 61.655 1.00 32.17 286 ALA B O 1
ATOM 6288 N N . TYR B 2 287 ? -6.330 -18.041 59.573 1.00 28.12 287 TYR B N 1
ATOM 6289 C CA . TYR B 2 287 ? -6.255 -19.430 59.129 1.00 28.27 287 TYR B CA 1
ATOM 6290 C C . TYR B 2 287 ? -4.816 -19.907 58.987 1.00 43.45 287 TYR B C 1
ATOM 6291 O O . TYR B 2 287 ? -4.546 -21.106 59.126 1.00 43.11 287 TYR B O 1
ATOM 6300 N N . GLU B 2 288 ? -3.883 -19.000 58.698 1.00 36.20 288 GLU B N 1
ATOM 6301 C CA . GLU B 2 288 ? -2.489 -19.405 58.557 1.00 44.00 288 GLU B CA 1
ATOM 6302 C C . GLU B 2 288 ? -1.822 -19.557 59.918 1.00 41.51 288 GLU B C 1
ATOM 6303 O O . GLU B 2 288 ? -1.187 -20.580 60.196 1.00 37.56 288 GLU B O 1
ATOM 6309 N N . GLU B 2 289 ? -1.967 -18.551 60.782 1.00 36.05 289 GLU B N 1
ATOM 6310 C CA . GLU B 2 289 ? -1.265 -18.565 62.058 1.00 30.52 289 GLU B CA 1
ATOM 6311 C C . GLU B 2 289 ? -2.031 -19.321 63.136 1.00 46.64 289 GLU B C 1
ATOM 6312 O O . GLU B 2 289 ? -1.413 -19.870 64.054 1.00 49.45 289 GLU B O 1
ATOM 6314 N N . GLY B 2 290 ? -3.359 -19.357 63.052 1.00 44.81 290 GLY B N 1
ATOM 6315 C CA . GLY B 2 290 ? -4.151 -20.078 64.026 1.00 18.83 290 GLY B CA 1
ATOM 6316 C C . GLY B 2 290 ? -4.682 -19.245 65.166 1.00 30.38 290 GLY B C 1
ATOM 6317 O O . GLY B 2 290 ? -4.925 -19.785 66.252 1.00 48.18 290 GLY B O 1
ATOM 6318 N N A TRP B 2 291 ? -4.869 -17.944 64.964 0.43 35.19 291 TRP B N 1
ATOM 6319 N N B TRP B 2 291 ? -4.877 -17.946 64.958 0.57 35.01 291 TRP B N 1
ATOM 6320 C CA A TRP B 2 291 ? -5.391 -17.054 65.999 0.43 39.96 291 TRP B CA 1
ATOM 6321 C CA B TRP B 2 291 ? -5.392 -17.047 65.989 0.57 39.93 291 TRP B CA 1
ATOM 6322 C C A TRP B 2 291 ? -6.888 -16.880 65.771 0.43 36.81 291 TRP B C 1
ATOM 6323 C C B TRP B 2 291 ? -6.892 -16.879 65.767 0.57 36.64 291 TRP B C 1
ATOM 6324 O O A TRP B 2 291 ? -7.312 -16.143 64.877 0.43 37.31 291 TRP B O 1
ATOM 6325 O O B TRP B 2 291 ? -7.321 -16.147 64.872 0.57 37.40 291 TRP B O 1
ATOM 6346 N N . GLY B 2 292 ? -7.689 -17.558 66.589 1.00 33.36 292 GLY B N 1
ATOM 6347 C CA . GLY B 2 292 ? -9.130 -17.500 66.477 1.00 27.84 292 GLY B CA 1
ATOM 6348 C C . GLY B 2 292 ? -9.747 -18.577 65.615 1.00 22.54 292 GLY B C 1
ATOM 6349 O O . GLY B 2 292 ? -10.974 -18.588 65.452 1.00 28.41 292 GLY B O 1
ATOM 6350 N N . ALA B 2 293 ? -8.942 -19.480 65.062 1.00 21.93 293 ALA B N 1
ATOM 6351 C CA . ALA B 2 293 ? -9.445 -20.549 64.213 1.00 28.02 293 ALA B CA 1
ATOM 6352 C C . ALA B 2 293 ? -8.379 -21.628 64.107 1.00 35.49 293 ALA B C 1
ATOM 6353 O O . ALA B 2 293 ? -7.202 -21.393 64.394 1.00 37.86 293 ALA B O 1
ATOM 6355 N N . GLU B 2 294 ? -8.807 -22.818 63.698 1.00 33.13 294 GLU B N 1
ATOM 6356 C CA . GLU B 2 294 ? -7.859 -23.891 63.441 1.00 37.25 294 GLU B CA 1
ATOM 6357 C C . GLU B 2 294 ? -7.039 -23.577 62.195 1.00 37.89 294 GLU B C 1
ATOM 6358 O O . GLU B 2 294 ? -7.531 -22.975 61.237 1.00 41.47 294 GLU B O 1
ATOM 6364 N N . LYS B 2 295 ? -5.771 -23.985 62.221 1.00 37.20 295 LYS B N 1
ATOM 6365 C CA . LYS B 2 295 ? -4.877 -23.715 61.102 1.00 34.77 295 LYS B CA 1
ATOM 6366 C C . LYS B 2 295 ? -5.370 -24.409 59.838 1.00 35.31 295 LYS B C 1
ATOM 6367 O O . LYS B 2 295 ? -5.750 -25.583 59.862 1.00 37.10 295 LYS B O 1
ATOM 6373 N N . ASN B 2 296 ? -5.364 -23.674 58.730 1.00 29.77 296 ASN B N 1
ATOM 6374 C CA . ASN B 2 296 ? -5.754 -24.216 57.430 1.00 36.08 296 ASN B CA 1
ATOM 6375 C C . ASN B 2 296 ? -4.975 -23.452 56.371 1.00 43.66 296 ASN B C 1
ATOM 6376 O O . ASN B 2 296 ? -5.323 -22.310 56.031 1.00 45.07 296 ASN B O 1
ATOM 6381 N N . PRO B 2 297 ? -3.904 -24.041 55.832 1.00 51.08 297 PRO B N 1
ATOM 6382 C CA . PRO B 2 297 ? -3.082 -23.301 54.859 1.00 49.54 297 PRO B CA 1
ATOM 6383 C C . PRO B 2 297 ? -3.827 -22.941 53.586 1.00 38.46 297 PRO B C 1
ATOM 6384 O O . PRO B 2 297 ? -3.716 -21.804 53.111 1.00 35.14 297 PRO B O 1
ATOM 6388 N N . GLU B 2 298 ? -4.587 -23.881 53.018 1.00 39.07 298 GLU B N 1
ATOM 6389 C CA . GLU B 2 298 ? -5.279 -23.613 51.762 1.00 41.03 298 GLU B CA 1
ATOM 6390 C C . GLU B 2 298 ? -6.390 -22.585 51.937 1.00 43.07 298 GLU B C 1
ATOM 6391 O O . GLU B 2 298 ? -6.688 -21.833 51.001 1.00 47.12 298 GLU B O 1
ATOM 6397 N N . ASN B 2 299 ? -7.010 -22.536 53.118 1.00 46.98 299 ASN B N 1
ATOM 6398 C CA . ASN B 2 299 ? -8.070 -21.561 53.357 1.00 35.45 299 ASN B CA 1
ATOM 6399 C C . ASN B 2 299 ? -7.508 -20.156 53.524 1.00 34.36 299 ASN B C 1
ATOM 6400 O O . ASN B 2 299 ? -8.180 -19.175 53.185 1.00 39.98 299 ASN B O 1
ATOM 6405 N N . ALA B 2 300 ? -6.285 -20.039 54.043 1.00 33.74 300 ALA B N 1
ATOM 6406 C CA . ALA B 2 300 ? -5.652 -18.731 54.168 1.00 28.81 300 ALA B CA 1
ATOM 6407 C C . ALA B 2 300 ? -5.368 -18.132 52.798 1.00 28.36 300 ALA B C 1
ATOM 6408 O O . ALA B 2 300 ? -5.665 -16.957 52.549 1.00 32.14 300 ALA B O 1
ATOM 6410 N N . VAL B 2 301 ? -4.795 -18.931 51.894 1.00 28.91 301 VAL B N 1
ATOM 6411 C CA . VAL B 2 301 ? -4.503 -18.459 50.543 1.00 32.45 301 VAL B CA 1
ATOM 6412 C C . VAL B 2 301 ? -5.779 -18.051 49.822 1.00 31.21 301 VAL B C 1
ATOM 6413 O O . VAL B 2 301 ? -5.778 -17.102 49.028 1.00 30.87 301 VAL B O 1
ATOM 6417 N N . PHE B 2 302 ? -6.888 -18.745 50.092 1.00 23.92 302 PHE B N 1
ATOM 6418 C CA . PHE B 2 302 ? -8.159 -18.387 49.473 1.00 25.72 302 PHE B CA 1
ATOM 6419 C C . PHE B 2 302 ? -8.545 -16.950 49.803 1.00 33.88 302 PHE B C 1
ATOM 6420 O O . PHE B 2 302 ? -8.891 -16.166 48.911 1.00 28.17 302 PHE B O 1
ATOM 6428 N N . TRP B 2 303 ? -8.484 -16.584 51.084 1.00 31.61 303 TRP B N 1
ATOM 6429 C CA . TRP B 2 303 ? -8.868 -15.235 51.481 1.00 26.01 303 TRP B CA 1
ATOM 6430 C C . TRP B 2 303 ? -7.791 -14.211 51.155 1.00 31.74 303 TRP B C 1
ATOM 6431 O O . TRP B 2 303 ? -8.112 -13.038 50.933 1.00 31.57 303 TRP B O 1
ATOM 6442 N N . TYR B 2 304 ? -6.521 -14.622 51.127 1.00 32.80 304 TYR B N 1
ATOM 6443 C CA . TYR B 2 304 ? -5.466 -13.725 50.664 1.00 24.93 304 TYR B CA 1
ATOM 6444 C C . TYR B 2 304 ? -5.728 -13.281 49.231 1.00 23.22 304 TYR B C 1
ATOM 6445 O O . TYR B 2 304 ? -5.633 -12.092 48.906 1.00 29.51 304 TYR B O 1
ATOM 6454 N N . ARG B 2 305 ? -6.067 -14.228 48.363 1.00 22.18 305 ARG B N 1
ATOM 6455 C CA . ARG B 2 305 ? -6.334 -13.942 46.961 1.00 30.58 305 ARG B CA 1
ATOM 6456 C C . ARG B 2 305 ? -7.564 -13.059 46.805 1.00 35.33 305 ARG B C 1
ATOM 6457 O O . ARG B 2 305 ? -7.607 -12.194 45.930 1.00 27.82 305 ARG B O 1
ATOM 6476 N N . ALA B 2 307 ? -8.667 -10.760 48.817 1.00 29.03 307 ALA B N 1
ATOM 6477 C CA . ALA B 2 307 ? -8.316 -9.380 49.132 1.00 22.84 307 ALA B CA 1
ATOM 6478 C C . ALA B 2 307 ? -7.306 -8.839 48.128 1.00 27.55 307 ALA B C 1
ATOM 6479 O O . ALA B 2 307 ? -7.340 -7.660 47.778 1.00 32.81 307 ALA B O 1
ATOM 6481 N N . ALA B 2 308 ? -6.404 -9.712 47.670 1.00 33.48 308 ALA B N 1
ATOM 6482 C CA . ALA B 2 308 ? -5.403 -9.297 46.692 1.00 27.95 308 ALA B CA 1
ATOM 6483 C C . ALA B 2 308 ? -6.054 -8.848 45.390 1.00 31.66 308 ALA B C 1
ATOM 6484 O O . ALA B 2 308 ? -5.617 -7.868 44.775 1.00 33.82 308 ALA B O 1
ATOM 6486 N N . GLU B 2 309 ? -7.106 -9.551 44.958 1.00 30.41 309 GLU B N 1
ATOM 6487 C CA . GLU B 2 309 ? -7.794 -9.184 43.724 1.00 31.85 309 GLU B CA 1
ATOM 6488 C C . GLU B 2 309 ? -8.426 -7.802 43.819 1.00 38.74 309 GLU B C 1
ATOM 6489 O O . GLU B 2 309 ? -8.604 -7.130 42.796 1.00 36.83 309 GLU B O 1
ATOM 6495 N N . GLN B 2 310 ? -8.776 -7.362 45.025 1.00 37.33 310 GLN B N 1
ATOM 6496 C CA . GLN B 2 310 ? -9.358 -6.044 45.228 1.00 26.67 310 GLN B CA 1
ATOM 6497 C C . GLN B 2 310 ? -8.304 -4.960 45.422 1.00 24.03 310 GLN B C 1
ATOM 6498 O O . GLN B 2 310 ? -8.657 -3.821 45.746 1.00 35.35 310 GLN B O 1
ATOM 6504 N N . GLY B 2 311 ? -7.027 -5.285 45.236 1.00 26.62 311 GLY B N 1
ATOM 6505 C CA . GLY B 2 311 ? -5.964 -4.305 45.325 1.00 27.08 311 GLY B CA 1
ATOM 6506 C C . GLY B 2 311 ? -5.342 -4.130 46.692 1.00 28.53 311 GLY B C 1
ATOM 6507 O O . GLY B 2 311 ? -4.618 -3.149 46.898 1.00 28.99 311 GLY B O 1
ATOM 6508 N N . HIS B 2 312 ? -5.592 -5.044 47.628 1.00 23.15 312 HIS B N 1
ATOM 6509 C CA . HIS B 2 312 ? -5.033 -4.937 48.970 1.00 22.35 312 HIS B CA 1
ATOM 6510 C C . HIS B 2 312 ? -3.541 -5.245 48.932 1.00 23.35 312 HIS B C 1
ATOM 6511 O O . HIS B 2 312 ? -3.139 -6.354 48.564 1.00 35.90 312 HIS B O 1
ATOM 6518 N N . ALA B 2 313 ? -2.721 -4.265 49.321 1.00 25.09 313 ALA B N 1
ATOM 6519 C CA . ALA B 2 313 ? -1.276 -4.379 49.134 1.00 28.17 313 ALA B CA 1
ATOM 6520 C C . ALA B 2 313 ? -0.685 -5.500 49.980 1.00 33.59 313 ALA B C 1
ATOM 6521 O O . ALA B 2 313 ? 0.084 -6.328 49.477 1.00 36.83 313 ALA B O 1
ATOM 6523 N N . ASP B 2 314 ? -1.023 -5.538 51.272 1.00 28.81 314 ASP B N 1
ATOM 6524 C CA . ASP B 2 314 ? -0.475 -6.571 52.147 1.00 25.69 314 ASP B CA 1
ATOM 6525 C C . ASP B 2 314 ? -0.944 -7.962 51.741 1.00 23.64 314 ASP B C 1
ATOM 6526 O O . ASP B 2 314 ? -0.186 -8.931 51.862 1.00 25.07 314 ASP B O 1
ATOM 6531 N N . ALA B 2 315 ? -2.181 -8.083 51.255 1.00 23.30 315 ALA B N 1
ATOM 6532 C CA . ALA B 2 315 ? -2.659 -9.376 50.776 1.00 23.68 315 ALA B CA 1
ATOM 6533 C C . ALA B 2 315 ? -1.918 -9.808 49.517 1.00 25.97 315 ALA B C 1
ATOM 6534 O O . ALA B 2 315 ? -1.590 -10.990 49.359 1.00 33.15 315 ALA B O 1
ATOM 6536 N N . GLN B 2 316 ? -1.654 -8.868 48.606 1.00 28.75 316 GLN B N 1
ATOM 6537 C CA . GLN B 2 316 ? -0.856 -9.186 47.427 1.00 21.06 316 GLN B CA 1
ATOM 6538 C C . GLN B 2 316 ? 0.534 -9.663 47.822 1.00 27.86 316 GLN B C 1
ATOM 6539 O O . GLN B 2 316 ? 1.054 -10.630 47.251 1.00 43.89 316 GLN B O 1
ATOM 6545 N N . ASN B 2 317 ? 1.152 -8.997 48.800 1.00 27.16 317 ASN B N 1
ATOM 6546 C CA . ASN B 2 317 ? 2.467 -9.418 49.270 1.00 27.96 317 ASN B CA 1
ATOM 6547 C C . ASN B 2 317 ? 2.401 -10.775 49.958 1.00 30.93 317 ASN B C 1
ATOM 6548 O O . ASN B 2 317 ? 3.285 -11.617 49.766 1.00 39.28 317 ASN B O 1
ATOM 6553 N N . ARG B 2 318 ? 1.362 -11.006 50.765 1.00 28.57 318 ARG B N 1
ATOM 6554 C CA . ARG B 2 318 ? 1.212 -12.301 51.422 1.00 26.89 318 ARG B CA 1
ATOM 6555 C C . ARG B 2 318 ? 1.005 -13.412 50.403 1.00 28.21 318 ARG B C 1
ATOM 6556 O O . ARG B 2 318 ? 1.616 -14.483 50.508 1.00 39.73 318 ARG B O 1
ATOM 6564 N N . LEU B 2 319 ? 0.143 -13.179 49.411 1.00 28.11 319 LEU B N 1
ATOM 6565 C CA . LEU B 2 319 ? -0.069 -14.177 48.370 1.00 29.52 319 LEU B CA 1
ATOM 6566 C C . LEU B 2 319 ? 1.194 -14.399 47.549 1.00 36.83 319 LEU B C 1
ATOM 6567 O O . LEU B 2 319 ? 1.425 -15.507 47.053 1.00 43.11 319 LEU B O 1
ATOM 6572 N N . GLY B 2 320 ? 2.022 -13.363 47.400 1.00 37.71 320 GLY B N 1
ATOM 6573 C CA . GLY B 2 320 ? 3.275 -13.530 46.682 1.00 39.29 320 GLY B CA 1
ATOM 6574 C C . GLY B 2 320 ? 4.258 -14.414 47.424 1.00 38.10 320 GLY B C 1
ATOM 6575 O O . GLY B 2 320 ? 4.893 -15.288 46.827 1.00 31.75 320 GLY B O 1
ATOM 6576 N N . ILE B 2 321 ? 4.398 -14.202 48.736 1.00 43.16 321 ILE B N 1
ATOM 6577 C CA . ILE B 2 321 ? 5.268 -15.052 49.545 1.00 34.09 321 ILE B CA 1
ATOM 6578 C C . ILE B 2 321 ? 4.774 -16.492 49.522 1.00 39.17 321 ILE B C 1
ATOM 6579 O O . ILE B 2 321 ? 5.566 -17.435 49.408 1.00 51.84 321 ILE B O 1
ATOM 6584 N N . ALA B 2 322 ? 3.456 -16.685 49.627 1.00 44.09 322 ALA B N 1
ATOM 6585 C CA . ALA B 2 322 ? 2.901 -18.034 49.607 1.00 43.01 322 ALA B CA 1
ATOM 6586 C C . ALA B 2 322 ? 3.207 -18.737 48.292 1.00 48.81 322 ALA B C 1
ATOM 6587 O O . ALA B 2 322 ? 3.471 -19.945 48.272 1.00 56.20 322 ALA B O 1
ATOM 6589 N N . TYR B 2 323 ? 3.180 -17.998 47.182 1.00 50.65 323 TYR B N 1
ATOM 6590 C CA . TYR B 2 323 ? 3.537 -18.577 45.894 1.00 42.17 323 TYR B CA 1
ATOM 6591 C C . TYR B 2 323 ? 5.026 -18.879 45.789 1.00 51.30 323 TYR B C 1
ATOM 6592 O O . TYR B 2 323 ? 5.414 -19.743 44.996 1.00 56.47 323 TYR B O 1
ATOM 6601 N N . ARG B 2 324 ? 5.864 -18.193 46.568 1.00 47.20 324 ARG B N 1
ATOM 6602 C CA . ARG B 2 324 ? 7.296 -18.471 46.534 1.00 45.88 324 ARG B CA 1
ATOM 6603 C C . ARG B 2 324 ? 7.617 -19.789 47.228 1.00 52.92 324 ARG B C 1
ATOM 6604 O O . ARG B 2 324 ? 8.277 -20.660 46.652 1.00 61.12 324 ARG B O 1
ATOM 6612 N N . TYR B 2 325 ? 7.161 -19.951 48.467 1.00 56.24 325 TYR B N 1
ATOM 6613 C CA . TYR B 2 325 ? 7.457 -21.140 49.253 1.00 56.96 325 TYR B CA 1
ATOM 6614 C C . TYR B 2 325 ? 6.402 -22.229 49.116 1.00 60.66 325 TYR B C 1
ATOM 6615 O O . TYR B 2 325 ? 6.519 -23.268 49.774 1.00 69.59 325 TYR B O 1
ATOM 6624 N N . GLY B 2 326 ? 5.383 -22.024 48.286 1.00 56.74 326 GLY B N 1
ATOM 6625 C CA . GLY B 2 326 ? 4.321 -23.004 48.165 1.00 55.17 326 GLY B CA 1
ATOM 6626 C C . GLY B 2 326 ? 3.495 -23.188 49.419 1.00 53.82 326 GLY B C 1
ATOM 6627 O O . GLY B 2 326 ? 2.958 -24.277 49.644 1.00 64.88 326 GLY B O 1
ATOM 6628 N N . THR B 2 327 ? 3.377 -22.150 50.244 1.00 40.16 327 THR B N 1
ATOM 6629 C CA . THR B 2 327 ? 2.658 -22.240 51.514 1.00 46.58 327 THR B CA 1
ATOM 6630 C C . THR B 2 327 ? 1.169 -22.039 51.259 1.00 43.70 327 THR B C 1
ATOM 6631 O O . THR B 2 327 ? 0.691 -20.908 51.139 1.00 40.87 327 THR B O 1
ATOM 6635 N N . GLY B 2 328 ? 0.427 -23.142 51.186 1.00 31.92 328 GLY B N 1
ATOM 6636 C CA . GLY B 2 328 ? -0.999 -23.102 50.955 1.00 30.01 328 GLY B CA 1
ATOM 6637 C C . GLY B 2 328 ? -1.416 -23.200 49.505 1.00 44.18 328 GLY B C 1
ATOM 6638 O O . GLY B 2 328 ? -2.621 -23.243 49.225 1.00 47.40 328 GLY B O 1
ATOM 6639 N N . VAL B 2 329 ? -0.462 -23.240 48.577 1.00 48.75 329 VAL B N 1
ATOM 6640 C CA . VAL B 2 329 ? -0.762 -23.317 47.152 1.00 45.53 329 VAL B CA 1
ATOM 6641 C C . VAL B 2 329 ? 0.454 -23.926 46.472 1.00 55.25 329 VAL B C 1
ATOM 6642 O O . VAL B 2 329 ? 1.546 -23.965 47.041 1.00 43.79 329 VAL B O 1
ATOM 6646 N N . ARG B 2 330 ? 0.262 -24.424 45.253 1.00 60.00 330 ARG B N 1
ATOM 6647 C CA . ARG B 2 330 ? 1.364 -24.969 44.468 1.00 54.86 330 ARG B CA 1
ATOM 6648 C C . ARG B 2 330 ? 2.432 -23.903 44.251 1.00 55.04 330 ARG B C 1
ATOM 6649 O O . ARG B 2 330 ? 2.114 -22.746 43.970 1.00 56.70 330 ARG B O 1
ATOM 6662 N N . ASN B 2 332 ? 4.997 -21.576 42.657 1.00 55.10 332 ASN B N 1
ATOM 6663 C CA . ASN B 2 332 ? 5.009 -20.951 41.339 1.00 53.07 332 ASN B CA 1
ATOM 6664 C C . ASN B 2 332 ? 5.722 -19.604 41.409 1.00 51.32 332 ASN B C 1
ATOM 6665 O O . ASN B 2 332 ? 5.118 -18.598 41.782 1.00 53.67 332 ASN B O 1
ATOM 6670 N N . PRO B 2 333 ? 7.010 -19.585 41.058 1.00 50.41 333 PRO B N 1
ATOM 6671 C CA . PRO B 2 333 ? 7.753 -18.315 41.092 1.00 52.31 333 PRO B CA 1
ATOM 6672 C C . PRO B 2 333 ? 7.199 -17.265 40.144 1.00 48.92 333 PRO B C 1
ATOM 6673 O O . PRO B 2 333 ? 7.287 -16.068 40.445 1.00 53.42 333 PRO B O 1
ATOM 6677 N N . ALA B 2 334 ? 6.626 -17.675 39.011 1.00 47.12 334 ALA B N 1
ATOM 6678 C CA . ALA B 2 334 ? 6.095 -16.705 38.056 1.00 48.92 334 ALA B CA 1
ATOM 6679 C C . ALA B 2 334 ? 4.951 -15.903 38.664 1.00 55.81 334 ALA B C 1
ATOM 6680 O O . ALA B 2 334 ? 4.951 -14.667 38.619 1.00 56.33 334 ALA B O 1
ATOM 6682 N N . LEU B 2 335 ? 3.960 -16.592 39.237 1.00 55.93 335 LEU B N 1
ATOM 6683 C CA . LEU B 2 335 ? 2.859 -15.892 39.890 1.00 45.80 335 LEU B CA 1
ATOM 6684 C C . LEU B 2 335 ? 3.327 -15.136 41.125 1.00 44.43 335 LEU B C 1
ATOM 6685 O O . LEU B 2 335 ? 2.740 -14.107 41.477 1.00 50.52 335 LEU B O 1
ATOM 6690 N N . SER B 2 336 ? 4.374 -15.628 41.793 1.00 39.58 336 SER B N 1
ATOM 6691 C CA . SER B 2 336 ? 4.911 -14.919 42.949 1.00 38.97 336 SER B CA 1
ATOM 6692 C C . SER B 2 336 ? 5.421 -13.539 42.559 1.00 47.75 336 SER B C 1
ATOM 6693 O O . SER B 2 336 ? 5.177 -12.555 43.267 1.00 48.97 336 SER B O 1
ATOM 6696 N N . VAL B 2 337 ? 6.129 -13.447 41.431 1.00 49.57 337 VAL B N 1
ATOM 6697 C CA . VAL B 2 337 ? 6.624 -12.154 40.975 1.00 41.38 337 VAL B CA 1
ATOM 6698 C C . VAL B 2 337 ? 5.468 -11.235 40.604 1.00 40.01 337 VAL B C 1
ATOM 6699 O O . VAL B 2 337 ? 5.554 -10.016 40.789 1.00 42.60 337 VAL B O 1
ATOM 6703 N N . LYS B 2 338 ? 4.369 -11.794 40.090 1.00 37.18 338 LYS B N 1
ATOM 6704 C CA . LYS B 2 338 ? 3.223 -10.968 39.722 1.00 41.81 338 LYS B CA 1
ATOM 6705 C C . LYS B 2 338 ? 2.609 -10.301 40.948 1.00 40.29 338 LYS B C 1
ATOM 6706 O O . LYS B 2 338 ? 2.371 -9.088 40.956 1.00 41.57 338 LYS B O 1
ATOM 6712 N N . TRP B 2 339 ? 2.353 -11.081 42.000 1.00 29.57 339 TRP B N 1
ATOM 6713 C CA . TRP B 2 339 ? 1.681 -10.529 43.172 1.00 24.88 339 TRP B CA 1
ATOM 6714 C C . TRP B 2 339 ? 2.617 -9.655 43.995 1.00 29.65 339 TRP B C 1
ATOM 6715 O O . TRP B 2 339 ? 2.189 -8.641 44.558 1.00 31.67 339 TRP B O 1
ATOM 6726 N N . LEU B 2 340 ? 3.897 -10.030 44.082 1.00 26.94 340 LEU B N 1
ATOM 6727 C CA . LEU B 2 340 ? 4.863 -9.168 44.755 1.00 25.10 340 LEU B CA 1
ATOM 6728 C C . LEU B 2 340 ? 5.018 -7.838 44.030 1.00 34.14 340 LEU B C 1
ATOM 6729 O O . LEU B 2 340 ? 5.224 -6.801 44.672 1.00 30.67 340 LEU B O 1
ATOM 6734 N N . GLU B 2 341 ? 4.908 -7.847 42.699 1.00 33.01 341 GLU B N 1
ATOM 6735 C CA . GLU B 2 341 ? 5.092 -6.623 41.927 1.00 30.83 341 GLU B CA 1
ATOM 6736 C C . GLU B 2 341 ? 3.912 -5.677 42.103 1.00 32.83 341 GLU B C 1
ATOM 6737 O O . GLU B 2 341 ? 4.101 -4.464 42.252 1.00 34.82 341 GLU B O 1
ATOM 6743 N N . LYS B 2 342 ? 2.686 -6.210 42.084 1.00 24.89 342 LYS B N 1
ATOM 6744 C CA . LYS B 2 342 ? 1.512 -5.361 42.264 1.00 38.78 342 LYS B CA 1
ATOM 6745 C C . LYS B 2 342 ? 1.534 -4.654 43.612 1.00 36.68 342 LYS B C 1
ATOM 6746 O O . LYS B 2 342 ? 1.064 -3.516 43.723 1.00 50.79 342 LYS B O 1
ATOM 6752 N N . ALA B 2 343 ? 2.079 -5.303 44.642 1.00 29.68 343 ALA B N 1
ATOM 6753 C CA . ALA B 2 343 ? 2.194 -4.657 45.943 1.00 29.65 343 ALA B CA 1
ATOM 6754 C C . ALA B 2 343 ? 3.368 -3.689 45.994 1.00 33.02 343 ALA B C 1
ATOM 6755 O O . ALA B 2 343 ? 3.278 -2.648 46.655 1.00 37.85 343 ALA B O 1
ATOM 6757 N N . ALA B 2 344 ? 4.469 -4.008 45.309 1.00 30.09 344 ALA B N 1
ATOM 6758 C CA . ALA B 2 344 ? 5.589 -3.076 45.244 1.00 25.13 344 ALA B CA 1
ATOM 6759 C C . ALA B 2 344 ? 5.226 -1.816 44.469 1.00 29.26 344 ALA B C 1
ATOM 6760 O O . ALA B 2 344 ? 5.722 -0.729 44.791 1.00 28.07 344 ALA B O 1
ATOM 6762 N N . LYS B 2 345 ? 4.368 -1.938 43.451 1.00 28.70 345 LYS B N 1
ATOM 6763 C CA . LYS B 2 345 ? 3.926 -0.762 42.708 1.00 35.79 345 LYS B CA 1
ATOM 6764 C C . LYS B 2 345 ? 3.136 0.193 43.593 1.00 37.24 345 LYS B C 1
ATOM 6765 O O . LYS B 2 345 ? 3.167 1.410 43.374 1.00 35.88 345 LYS B O 1
ATOM 6771 N N . GLN B 2 346 ? 2.426 -0.333 44.591 1.00 57.23 346 GLN B N 1
ATOM 6772 C CA . GLN B 2 346 ? 1.629 0.489 45.493 1.00 33.07 346 GLN B CA 1
ATOM 6773 C C . GLN B 2 346 ? 2.451 1.123 46.606 1.00 36.86 346 GLN B C 1
ATOM 6774 O O . GLN B 2 346 ? 1.873 1.771 47.485 1.00 40.33 346 GLN B O 1
ATOM 6780 N N . GLY B 2 347 ? 3.768 0.946 46.603 1.00 36.77 347 GLY B N 1
ATOM 6781 C CA . GLY B 2 347 ? 4.619 1.577 47.587 1.00 33.20 347 GLY B CA 1
ATOM 6782 C C . GLY B 2 347 ? 4.787 0.831 48.889 1.00 41.66 347 GLY B C 1
ATOM 6783 O O . GLY B 2 347 ? 5.355 1.394 49.833 1.00 51.64 347 GLY B O 1
ATOM 6784 N N . LEU B 2 348 ? 4.314 -0.410 48.981 1.00 33.53 348 LEU B N 1
ATOM 6785 C CA . LEU B 2 348 ? 4.505 -1.201 50.194 1.00 33.75 348 LEU B CA 1
ATOM 6786 C C . LEU B 2 348 ? 5.981 -1.556 50.324 1.00 42.33 348 LEU B C 1
ATOM 6787 O O . LEU B 2 348 ? 6.514 -2.328 49.520 1.00 35.40 348 LEU B O 1
ATOM 6792 N N . ALA B 2 349 ? 6.643 -0.989 51.336 1.00 46.79 349 ALA B N 1
ATOM 6793 C CA . ALA B 2 349 ? 8.086 -1.159 51.472 1.00 39.03 349 ALA B CA 1
ATOM 6794 C C . ALA B 2 349 ? 8.470 -2.616 51.689 1.00 41.99 349 ALA B C 1
ATOM 6795 O O . ALA B 2 349 ? 9.523 -3.056 51.214 1.00 44.53 349 ALA B O 1
ATOM 6797 N N . ARG B 2 350 ? 7.634 -3.379 52.397 1.00 41.90 350 ARG B N 1
ATOM 6798 C CA . ARG B 2 350 ? 7.947 -4.784 52.636 1.00 45.54 350 ARG B CA 1
ATOM 6799 C C . ARG B 2 350 ? 7.928 -5.586 51.340 1.00 45.47 350 ARG B C 1
ATOM 6800 O O . ARG B 2 350 ? 8.763 -6.477 51.144 1.00 38.31 350 ARG B O 1
ATOM 6808 N N . ALA B 2 351 ? 6.985 -5.287 50.443 1.00 36.11 351 ALA B N 1
ATOM 6809 C CA . ALA B 2 351 ? 6.922 -6.020 49.184 1.00 33.97 351 ALA B CA 1
ATOM 6810 C C . ALA B 2 351 ? 8.016 -5.578 48.221 1.00 41.16 351 ALA B C 1
ATOM 6811 O O . ALA B 2 351 ? 8.449 -6.369 47.375 1.00 33.74 351 ALA B O 1
ATOM 6813 N N . GLN B 2 352 ? 8.468 -4.327 48.327 1.00 36.22 352 GLN B N 1
ATOM 6814 C CA . GLN B 2 352 ? 9.581 -3.872 47.501 1.00 33.54 352 GLN B CA 1
ATOM 6815 C C . GLN B 2 352 ? 10.852 -4.647 47.821 1.00 38.58 352 GLN B C 1
ATOM 6816 O O . GLN B 2 352 ? 11.628 -4.983 46.919 1.00 42.33 352 GLN B O 1
ATOM 6822 N N . PHE B 2 353 ? 11.078 -4.950 49.101 1.00 38.23 353 PHE B N 1
ATOM 6823 C CA . PHE B 2 353 ? 12.223 -5.774 49.471 1.00 33.94 353 PHE B CA 1
ATOM 6824 C C . PHE B 2 353 ? 12.057 -7.201 48.964 1.00 51.39 353 PHE B C 1
ATOM 6825 O O . PHE B 2 353 ? 12.980 -7.768 48.368 1.00 48.94 353 PHE B O 1
ATOM 6833 N N . ASN B 2 354 ? 10.885 -7.800 49.198 1.00 46.95 354 ASN B N 1
ATOM 6834 C CA . ASN B 2 354 ? 10.654 -9.177 48.768 1.00 42.02 354 ASN B CA 1
ATOM 6835 C C . ASN B 2 354 ? 10.809 -9.321 47.260 1.00 43.76 354 ASN B C 1
ATOM 6836 O O . ASN B 2 354 ? 11.365 -10.315 46.778 1.00 46.96 354 ASN B O 1
ATOM 6841 N N . LEU B 2 355 ? 10.324 -8.341 46.498 1.00 39.71 355 LEU B N 1
ATOM 6842 C CA . LEU B 2 355 ? 10.525 -8.382 45.056 1.00 40.60 355 LEU B CA 1
ATOM 6843 C C . LEU B 2 355 ? 11.983 -8.142 44.695 1.00 44.39 355 LEU B C 1
ATOM 6844 O O . LEU B 2 355 ? 12.478 -8.707 43.714 1.00 60.05 355 LEU B O 1
ATOM 6849 N N . GLY B 2 356 ? 12.685 -7.317 45.473 1.00 38.49 356 GLY B N 1
ATOM 6850 C CA . GLY B 2 356 ? 14.099 -7.101 45.214 1.00 45.30 356 GLY B CA 1
ATOM 6851 C C . GLY B 2 356 ? 14.934 -8.335 45.493 1.00 48.76 356 GLY B C 1
ATOM 6852 O O . GLY B 2 356 ? 15.852 -8.660 44.735 1.00 52.32 356 GLY B O 1
ATOM 6853 N N . LYS B 2 357 ? 14.628 -9.040 46.584 1.00 47.27 357 LYS B N 1
ATOM 6854 C CA . LYS B 2 357 ? 15.345 -10.272 46.892 1.00 42.64 357 LYS B CA 1
ATOM 6855 C C . LYS B 2 357 ? 15.047 -11.350 45.858 1.00 47.18 357 LYS B C 1
ATOM 6856 O O . LYS B 2 357 ? 15.937 -12.125 45.488 1.00 56.32 357 LYS B O 1
ATOM 6862 N N . THR B 2 358 ? 13.802 -11.411 45.377 1.00 45.42 358 THR B N 1
ATOM 6863 C CA . THR B 2 358 ? 13.452 -12.389 44.352 1.00 42.78 358 THR B CA 1
ATOM 6864 C C . THR B 2 358 ? 14.253 -12.159 43.077 1.00 41.20 358 THR B C 1
ATOM 6865 O O . THR B 2 358 ? 14.780 -13.108 42.485 1.00 54.74 358 THR B O 1
ATOM 6869 N N . PHE B 2 359 ? 14.359 -10.902 42.642 1.00 41.83 359 PHE B N 1
ATOM 6870 C CA . PHE B 2 359 ? 15.152 -10.593 41.457 1.00 34.05 359 PHE B CA 1
ATOM 6871 C C . PHE B 2 359 ? 16.640 -10.787 41.708 1.00 34.96 359 PHE B C 1
ATOM 6872 O O . PHE B 2 359 ? 17.393 -11.067 40.768 1.00 52.09 359 PHE B O 1
ATOM 6880 N N . TYR B 2 360 ? 17.083 -10.646 42.958 1.00 36.64 360 TYR B N 1
ATOM 6881 C CA . TYR B 2 360 ? 18.507 -10.742 43.255 1.00 51.10 360 TYR B CA 1
ATOM 6882 C C . TYR B 2 360 ? 18.983 -12.186 43.339 1.00 59.81 360 TYR B C 1
ATOM 6883 O O . TYR B 2 360 ? 20.124 -12.478 42.967 1.00 58.68 360 TYR B O 1
ATOM 6892 N N . ILE B 2 361 ? 18.137 -13.097 43.822 1.00 53.51 361 ILE B N 1
ATOM 6893 C CA . ILE B 2 361 ? 18.539 -14.496 43.926 1.00 46.20 361 ILE B CA 1
ATOM 6894 C C . ILE B 2 361 ? 18.349 -15.214 42.597 1.00 55.53 361 ILE B C 1
ATOM 6895 O O . ILE B 2 361 ? 19.206 -15.999 42.175 1.00 64.21 361 ILE B O 1
ATOM 6900 N N . GLY B 2 362 ? 17.236 -14.960 41.916 1.00 62.16 362 GLY B N 1
ATOM 6901 C CA . GLY B 2 362 ? 16.949 -15.660 40.680 1.00 70.01 362 GLY B CA 1
ATOM 6902 C C . GLY B 2 362 ? 16.525 -17.098 40.870 1.00 81.22 362 GLY B C 1
ATOM 6903 O O . GLY B 2 362 ? 16.828 -17.944 40.022 1.00 86.77 362 GLY B O 1
ATOM 6904 N N . ALA B 2 363 ? 15.833 -17.401 41.967 1.00 79.36 363 ALA B N 1
ATOM 6905 C CA . ALA B 2 363 ? 15.381 -18.757 42.259 1.00 74.78 363 ALA B CA 1
ATOM 6906 C C . ALA B 2 363 ? 14.018 -18.966 41.611 1.00 70.77 363 ALA B C 1
ATOM 6907 O O . ALA B 2 363 ? 13.017 -18.392 42.052 1.00 79.58 363 ALA B O 1
ATOM 6909 N N . GLY B 2 364 ? 13.979 -19.790 40.564 1.00 57.57 364 GLY B N 1
ATOM 6910 C CA . GLY B 2 364 ? 12.769 -20.054 39.821 1.00 59.55 364 GLY B CA 1
ATOM 6911 C C . GLY B 2 364 ? 12.568 -19.161 38.613 1.00 66.82 364 GLY B C 1
ATOM 6912 O O . GLY B 2 364 ? 12.022 -19.615 37.602 1.00 71.46 364 GLY B O 1
ATOM 6913 N N . ILE B 2 365 ? 12.991 -17.901 38.694 1.00 67.58 365 ILE B N 1
ATOM 6914 C CA . ILE B 2 365 ? 12.913 -16.984 37.564 1.00 70.05 365 ILE B CA 1
ATOM 6915 C C . ILE B 2 365 ? 14.326 -16.584 37.165 1.00 73.67 365 ILE B C 1
ATOM 6916 O O . ILE B 2 365 ? 15.307 -17.127 37.686 1.00 77.35 365 ILE B O 1
ATOM 6921 N N . ASN B 2 366 ? 14.442 -15.633 36.243 1.00 71.81 366 ASN B N 1
ATOM 6922 C CA . ASN B 2 366 ? 15.748 -15.145 35.824 1.00 68.45 366 ASN B CA 1
ATOM 6923 C C . ASN B 2 366 ? 16.262 -14.106 36.811 1.00 65.56 366 ASN B C 1
ATOM 6924 O O . ASN B 2 366 ? 15.522 -13.207 37.224 1.00 72.07 366 ASN B O 1
ATOM 6929 N N . LYS B 2 367 ? 17.528 -14.241 37.194 1.00 58.89 367 LYS B N 1
ATOM 6930 C CA . LYS B 2 367 ? 18.175 -13.230 38.018 1.00 50.84 367 LYS B CA 1
ATOM 6931 C C . LYS B 2 367 ? 18.192 -11.896 37.282 1.00 52.21 367 LYS B C 1
ATOM 6932 O O . LYS B 2 367 ? 18.454 -11.834 36.077 1.00 52.91 367 LYS B O 1
ATOM 6938 N N . ASN B 2 368 ? 17.890 -10.820 38.010 1.00 46.51 368 ASN B N 1
ATOM 6939 C CA . ASN B 2 368 ? 17.805 -9.477 37.428 1.00 35.81 368 ASN B CA 1
ATOM 6940 C C . ASN B 2 368 ? 18.313 -8.491 38.479 1.00 37.83 368 ASN B C 1
ATOM 6941 O O . ASN B 2 368 ? 17.540 -7.991 39.300 1.00 48.98 368 ASN B O 1
ATOM 6946 N N . THR B 2 369 ? 19.619 -8.213 38.441 1.00 40.66 369 THR B N 1
ATOM 6947 C CA . THR B 2 369 ? 20.216 -7.347 39.451 1.00 33.07 369 THR B CA 1
ATOM 6948 C C . THR B 2 369 ? 19.810 -5.892 39.263 1.00 36.23 369 THR B C 1
ATOM 6949 O O . THR B 2 369 ? 19.802 -5.125 40.233 1.00 42.83 369 THR B O 1
ATOM 6953 N N . ASP B 2 370 ? 19.474 -5.490 38.036 1.00 32.45 370 ASP B N 1
ATOM 6954 C CA . ASP B 2 370 ? 19.041 -4.116 37.806 1.00 36.52 370 ASP B CA 1
ATOM 6955 C C . ASP B 2 370 ? 17.718 -3.837 38.510 1.00 42.18 370 ASP B C 1
ATOM 6956 O O . ASP B 2 370 ? 17.581 -2.838 39.227 1.00 39.75 370 ASP B O 1
ATOM 6961 N N . LYS B 2 371 ? 16.732 -4.718 38.321 1.00 44.28 371 LYS B N 1
ATOM 6962 C CA . LYS B 2 371 ? 15.464 -4.570 39.027 1.00 33.79 371 LYS B CA 1
ATOM 6963 C C . LYS B 2 371 ? 15.626 -4.805 40.522 1.00 37.89 371 LYS B C 1
ATOM 6964 O O . LYS B 2 371 ? 14.915 -4.192 41.325 1.00 39.40 371 LYS B O 1
ATOM 6970 N N . ALA B 2 372 ? 16.552 -5.684 40.913 1.00 39.82 372 ALA B N 1
ATOM 6971 C CA . ALA B 2 372 ? 16.782 -5.940 42.331 1.00 35.99 372 ALA B CA 1
ATOM 6972 C C . ALA B 2 372 ? 17.293 -4.691 43.036 1.00 38.16 372 ALA B C 1
ATOM 6973 O O . ALA B 2 372 ? 16.797 -4.322 44.107 1.00 46.07 372 ALA B O 1
ATOM 6975 N N . VAL B 2 373 ? 18.292 -4.026 42.448 1.00 40.84 373 VAL B N 1
ATOM 6976 C CA . VAL B 2 373 ? 18.819 -2.795 43.033 1.00 42.06 373 VAL B CA 1
ATOM 6977 C C . VAL B 2 373 ? 17.744 -1.717 43.060 1.00 42.69 373 VAL B C 1
ATOM 6978 O O . VAL B 2 373 ? 17.607 -0.978 44.043 1.00 41.30 373 VAL B O 1
ATOM 6982 N N . TYR B 2 374 ? 16.957 -1.620 41.985 1.00 32.62 374 TYR B N 1
ATOM 6983 C CA . TYR B 2 374 ? 15.923 -0.594 41.899 1.00 32.53 374 TYR B CA 1
ATOM 6984 C C . TYR B 2 374 ? 14.943 -0.690 43.063 1.00 32.68 374 TYR B C 1
ATOM 6985 O O . TYR B 2 374 ? 14.587 0.326 43.670 1.00 36.93 374 TYR B O 1
ATOM 6994 N N . TRP B 2 375 ? 14.505 -1.903 43.397 1.00 32.82 375 TRP B N 1
ATOM 6995 C CA . TRP B 2 375 ? 13.531 -2.053 44.470 1.00 32.97 375 TRP B CA 1
ATOM 6996 C C . TRP B 2 375 ? 14.173 -1.973 45.849 1.00 33.14 375 TRP B C 1
ATOM 6997 O O . TRP B 2 375 ? 13.502 -1.589 46.813 1.00 39.92 375 TRP B O 1
ATOM 7008 N N . PHE B 2 376 ? 15.456 -2.324 45.967 1.00 37.88 376 PHE B N 1
ATOM 7009 C CA . PHE B 2 376 ? 16.146 -2.174 47.246 1.00 33.34 376 PHE B CA 1
ATOM 7010 C C . PHE B 2 376 ? 16.256 -0.706 47.635 1.00 39.17 376 PHE B C 1
ATOM 7011 O O . PHE B 2 376 ? 15.960 -0.330 48.776 1.00 35.24 376 PHE B O 1
ATOM 7019 N N . ILE B 2 377 ? 16.680 0.137 46.696 1.00 43.55 377 ILE B N 1
ATOM 7020 C CA . ILE B 2 377 ? 16.792 1.576 46.918 1.00 42.35 377 ILE B CA 1
ATOM 7021 C C . ILE B 2 377 ? 15.447 2.141 47.353 1.00 43.55 377 ILE B C 1
ATOM 7022 O O . ILE B 2 377 ? 15.371 2.989 48.243 1.00 47.71 377 ILE B O 1
ATOM 7038 N N . ALA B 2 379 ? 12.855 0.523 48.781 1.00 33.34 379 ALA B N 1
ATOM 7039 C CA . ALA B 2 379 ? 12.444 0.045 50.093 1.00 33.56 379 ALA B CA 1
ATOM 7040 C C . ALA B 2 379 ? 13.328 0.630 51.188 1.00 39.64 379 ALA B C 1
ATOM 7041 O O . ALA B 2 379 ? 12.861 0.897 52.295 1.00 42.77 379 ALA B O 1
ATOM 7043 N N . ALA B 2 380 ? 14.611 0.829 50.872 1.00 42.76 380 ALA B N 1
ATOM 7044 C CA . ALA B 2 380 ? 15.531 1.403 51.849 1.00 41.20 380 ALA B CA 1
ATOM 7045 C C . ALA B 2 380 ? 15.206 2.862 52.141 1.00 44.61 380 ALA B C 1
ATOM 7046 O O . ALA B 2 380 ? 15.419 3.327 53.267 1.00 50.21 380 ALA B O 1
ATOM 7048 N N . ASN B 2 381 ? 14.692 3.597 51.150 1.00 49.96 381 ASN B N 1
ATOM 7049 C CA . ASN B 2 381 ? 14.293 4.982 51.378 1.00 50.98 381 ASN B CA 1
ATOM 7050 C C . ASN B 2 381 ? 13.084 5.096 52.298 1.00 47.55 381 ASN B C 1
ATOM 7051 O O . ASN B 2 381 ? 12.802 6.191 52.794 1.00 44.51 381 ASN B O 1
ATOM 7056 N N . GLN B 2 382 ? 12.361 4.000 52.529 1.00 51.38 382 GLN B N 1
ATOM 7057 C CA . GLN B 2 382 ? 11.230 3.989 53.445 1.00 42.85 382 GLN B CA 1
ATOM 7058 C C . GLN B 2 382 ? 11.600 3.486 54.832 1.00 36.56 382 GLN B C 1
ATOM 7059 O O . GLN B 2 382 ? 10.715 3.344 55.681 1.00 36.22 382 GLN B O 1
ATOM 7065 N N . GLY B 2 383 ? 12.875 3.206 55.079 1.00 39.59 383 GLY B N 1
ATOM 7066 C CA . GLY B 2 383 ? 13.316 2.766 56.384 1.00 39.39 383 GLY B CA 1
ATOM 7067 C C . GLY B 2 383 ? 13.284 1.273 56.617 1.00 38.46 383 GLY B C 1
ATOM 7068 O O . GLY B 2 383 ? 13.396 0.845 57.772 1.00 43.57 383 GLY B O 1
ATOM 7069 N N . PHE B 2 384 ? 13.136 0.466 55.569 1.00 36.98 384 PHE B N 1
ATOM 7070 C CA . PHE B 2 384 ? 13.135 -0.987 55.712 1.00 34.44 384 PHE B CA 1
ATOM 7071 C C . PHE B 2 384 ? 14.571 -1.453 55.921 1.00 57.40 384 PHE B C 1
ATOM 7072 O O . PHE B 2 384 ? 15.389 -1.395 54.997 1.00 61.60 384 PHE B O 1
ATOM 7080 N N . THR B 2 385 ? 14.877 -1.922 57.134 1.00 52.52 385 THR B N 1
ATOM 7081 C CA . THR B 2 385 ? 16.266 -2.185 57.504 1.00 57.90 385 THR B CA 1
ATOM 7082 C C . THR B 2 385 ? 16.872 -3.340 56.714 1.00 51.77 385 THR B C 1
ATOM 7083 O O . THR B 2 385 ? 18.071 -3.313 56.413 1.00 52.64 385 THR B O 1
ATOM 7087 N N . GLU B 2 386 ? 16.079 -4.359 56.375 1.00 45.48 386 GLU B N 1
ATOM 7088 C CA . GLU B 2 386 ? 16.611 -5.462 55.580 1.00 49.47 386 GLU B CA 1
ATOM 7089 C C . GLU B 2 386 ? 17.049 -4.987 54.201 1.00 50.83 386 GLU B C 1
ATOM 7090 O O . GLU B 2 386 ? 18.108 -5.390 53.704 1.00 51.43 386 GLU B O 1
ATOM 7096 N N . ALA B 2 387 ? 16.249 -4.128 53.566 1.00 53.68 387 ALA B N 1
ATOM 7097 C CA . ALA B 2 387 ? 16.635 -3.585 52.269 1.00 55.40 387 ALA B CA 1
ATOM 7098 C C . ALA B 2 387 ? 17.841 -2.663 52.386 1.00 54.50 387 ALA B C 1
ATOM 7099 O O . ALA B 2 387 ? 18.663 -2.603 51.464 1.00 48.54 387 ALA B O 1
ATOM 7101 N N . GLN B 2 388 ? 17.963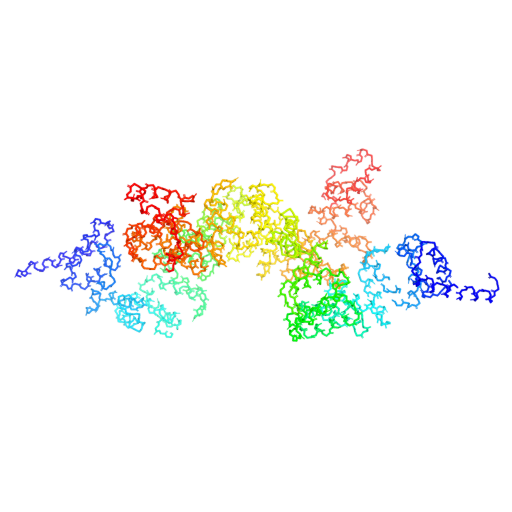 -1.936 53.500 1.00 51.68 388 GLN B N 1
ATOM 7102 C CA . GLN B 2 388 ? 19.158 -1.133 53.730 1.00 44.12 388 GLN B CA 1
ATOM 7103 C C . GLN B 2 388 ? 20.395 -2.010 53.862 1.00 48.75 388 GLN B C 1
ATOM 7104 O O . GLN B 2 388 ? 21.493 -1.601 53.468 1.00 51.56 388 GLN B O 1
ATOM 7110 N N . ALA B 2 389 ? 20.235 -3.217 54.407 1.00 46.38 389 ALA B N 1
ATOM 7111 C CA . ALA B 2 389 ? 21.373 -4.118 54.552 1.00 49.93 389 ALA B CA 1
ATOM 7112 C C . ALA B 2 389 ? 21.808 -4.685 53.207 1.00 40.85 389 ALA B C 1
ATOM 7113 O O . ALA B 2 389 ? 23.007 -4.749 52.915 1.00 47.60 389 ALA B O 1
ATOM 7115 N N . TYR B 2 390 ? 20.850 -5.103 52.375 1.00 47.66 390 TYR B N 1
ATOM 7116 C CA . TYR B 2 390 ? 21.195 -5.662 51.071 1.00 34.19 390 TYR B CA 1
ATOM 7117 C C . TYR B 2 390 ? 21.850 -4.619 50.174 1.00 37.11 390 TYR B C 1
ATOM 7118 O O . TYR B 2 390 ? 22.815 -4.923 49.465 1.00 38.22 390 TYR B O 1
ATOM 7127 N N . ILE B 2 391 ? 21.340 -3.386 50.190 1.00 40.68 391 ILE B N 1
ATOM 7128 C CA . ILE B 2 391 ? 21.869 -2.366 49.292 1.00 33.66 391 ILE B CA 1
ATOM 7129 C C . ILE B 2 391 ? 23.223 -1.863 49.778 1.00 40.91 391 ILE B C 1
ATOM 7130 O O . ILE B 2 391 ? 24.049 -1.413 48.975 1.00 53.00 391 ILE B O 1
ATOM 7135 N N . GLY B 2 392 ? 23.482 -1.936 51.084 1.00 43.57 392 GLY B N 1
ATOM 7136 C CA . GLY B 2 392 ? 24.790 -1.553 51.586 1.00 36.38 392 GLY B CA 1
ATOM 7137 C C . GLY B 2 392 ? 25.882 -2.502 51.133 1.00 33.99 392 GLY B C 1
ATOM 7138 O O . GLY B 2 392 ? 26.985 -2.072 50.785 1.00 41.54 392 GLY B O 1
ATOM 7147 N N . ILE B 2 394 ? 25.752 -4.176 48.461 1.00 46.41 394 ILE B N 1
ATOM 7148 C CA . ILE B 2 394 ? 25.842 -4.041 47.011 1.00 46.85 394 ILE B CA 1
ATOM 7149 C C . ILE B 2 394 ? 26.724 -2.859 46.631 1.00 37.53 394 ILE B C 1
ATOM 7150 O O . ILE B 2 394 ? 27.607 -2.975 45.774 1.00 38.81 394 ILE B O 1
ATOM 7155 N N . TYR B 2 395 ? 26.502 -1.702 47.262 1.00 38.76 395 TYR B N 1
ATOM 7156 C CA . TYR B 2 395 ? 27.348 -0.543 47.001 1.00 48.16 395 TYR B CA 1
ATOM 7157 C C . TYR B 2 395 ? 28.777 -0.751 47.480 1.00 52.79 395 TYR B C 1
ATOM 7158 O O . TYR B 2 395 ? 29.687 -0.069 46.996 1.00 50.71 395 TYR B O 1
ATOM 7167 N N . PHE B 2 396 ? 28.996 -1.671 48.418 1.00 49.91 396 PHE B N 1
ATOM 7168 C CA . PHE B 2 396 ? 30.343 -1.970 48.884 1.00 48.43 396 PHE B CA 1
ATOM 7169 C C . PHE B 2 396 ? 31.040 -2.989 47.991 1.00 41.80 396 PHE B C 1
ATOM 7170 O O . PHE B 2 396 ? 32.214 -2.811 47.650 1.00 45.35 396 PHE B O 1
ATOM 7178 N N . LYS B 2 397 ? 30.336 -4.055 47.603 1.00 34.54 397 LYS B N 1
ATOM 7179 C CA . LYS B 2 397 ? 30.929 -5.059 46.724 1.00 34.04 397 LYS B CA 1
ATOM 7180 C C . LYS B 2 397 ? 31.321 -4.453 45.381 1.00 51.89 397 LYS B C 1
ATOM 7181 O O . LYS B 2 397 ? 32.372 -4.790 44.822 1.00 50.67 397 LYS B O 1
ATOM 7187 N N . GLY B 2 398 ? 30.496 -3.548 44.856 1.00 50.52 398 GLY B N 1
ATOM 7188 C CA . GLY B 2 398 ? 30.793 -2.911 43.588 1.00 39.92 398 GLY B CA 1
ATOM 7189 C C . GLY B 2 398 ? 30.761 -3.833 42.394 1.00 39.43 398 GLY B C 1
ATOM 7190 O O . GLY B 2 398 ? 31.416 -3.550 41.388 1.00 32.85 398 GLY B O 1
ATOM 7191 N N . LYS B 2 399 ? 30.018 -4.937 42.475 1.00 35.07 399 LYS B N 1
ATOM 7192 C CA . LYS B 2 399 ? 29.936 -5.895 41.380 1.00 33.02 399 LYS B CA 1
ATOM 7193 C C . LYS B 2 399 ? 28.793 -5.572 40.422 1.00 40.88 399 LYS B C 1
ATOM 7194 O O . LYS B 2 399 ? 28.993 -5.533 39.204 1.00 38.14 399 LYS B O 1
ATOM 7200 N N . TYR B 2 400 ? 27.594 -5.336 40.953 1.00 32.87 400 TYR B N 1
ATOM 7201 C CA . TYR B 2 400 ? 26.433 -5.042 40.126 1.00 32.73 400 TYR B CA 1
ATOM 7202 C C . TYR B 2 400 ? 26.141 -3.552 40.007 1.00 43.88 400 TYR B C 1
ATOM 7203 O O . TYR B 2 400 ? 25.262 -3.168 39.227 1.00 34.31 400 TYR B O 1
ATOM 7212 N N . VAL B 2 401 ? 26.846 -2.709 40.763 1.00 36.50 401 VAL B N 1
ATOM 7213 C CA . VAL B 2 401 ? 26.784 -1.259 40.627 1.00 32.48 401 VAL B CA 1
ATOM 7214 C C . VAL B 2 401 ? 28.203 -0.719 40.739 1.00 38.63 401 VAL B C 1
ATOM 7215 O O . VAL B 2 401 ? 29.147 -1.447 41.051 1.00 41.41 401 VAL B O 1
ATOM 7219 N N . ALA B 2 402 ? 28.347 0.576 40.479 1.00 41.04 402 ALA B N 1
ATOM 7220 C CA . ALA B 2 402 ? 29.624 1.245 40.693 1.00 32.33 402 ALA B CA 1
ATOM 7221 C C . ALA B 2 402 ? 29.941 1.213 42.181 1.00 32.53 402 ALA B C 1
ATOM 7222 O O . ALA B 2 402 ? 29.052 1.409 43.010 1.00 43.57 402 ALA B O 1
ATOM 7235 N N . ASN B 2 404 ? 30.873 2.201 45.765 1.00 35.43 404 ASN B N 1
ATOM 7236 C CA . ASN B 2 404 ? 30.735 3.423 46.542 1.00 40.08 404 ASN B CA 1
ATOM 7237 C C . ASN B 2 404 ? 30.754 3.079 48.026 1.00 47.10 404 ASN B C 1
ATOM 7238 O O . ASN B 2 404 ? 29.720 2.757 48.608 1.00 60.70 404 ASN B O 1
ATOM 7243 N N . GLU B 2 405 ? 31.942 3.143 48.635 1.00 44.80 405 GLU B N 1
ATOM 7244 C CA . GLU B 2 405 ? 32.073 2.761 50.038 1.00 51.84 405 GLU B CA 1
ATOM 7245 C C . GLU B 2 405 ? 31.387 3.757 50.964 1.00 44.16 405 GLU B C 1
ATOM 7246 O O . GLU B 2 405 ? 30.839 3.361 51.999 1.00 36.30 405 GLU B O 1
ATOM 7252 N N . LYS B 2 406 ? 31.407 5.047 50.619 1.00 48.49 406 LYS B N 1
ATOM 7253 C CA . LYS B 2 406 ? 30.728 6.040 51.446 1.00 56.09 406 LYS B CA 1
ATOM 7254 C C . LYS B 2 406 ? 29.232 5.761 51.508 1.00 66.69 406 LYS B C 1
ATOM 7255 O O . LYS B 2 406 ? 28.628 5.774 52.588 1.00 72.83 406 LYS B O 1
ATOM 7261 N N . LYS B 2 407 ? 28.617 5.501 50.352 1.00 59.50 407 LYS B N 1
ATOM 7262 C CA . LYS B 2 407 ? 27.201 5.156 50.327 1.00 46.35 407 LYS B CA 1
ATOM 7263 C C . LYS B 2 407 ? 26.958 3.766 50.902 1.00 48.65 407 LYS B C 1
ATOM 7264 O O . LYS B 2 407 ? 25.923 3.531 51.536 1.00 44.39 407 LYS B O 1
ATOM 7270 N N . GLY B 2 408 ? 27.902 2.841 50.708 1.00 52.17 408 GLY B N 1
ATOM 7271 C CA . GLY B 2 408 ? 27.727 1.498 51.235 1.00 51.93 408 GLY B CA 1
ATOM 7272 C C . GLY B 2 408 ? 27.760 1.452 52.751 1.00 59.35 408 GLY B C 1
ATOM 7273 O O . GLY B 2 408 ? 26.974 0.734 53.376 1.00 58.51 408 GLY B O 1
ATOM 7274 N N . PHE B 2 409 ? 28.672 2.211 53.363 1.00 62.52 409 PHE B N 1
ATOM 7275 C CA . PHE B 2 409 ? 28.714 2.292 54.818 1.00 64.83 409 PHE B CA 1
ATOM 7276 C C . PHE B 2 409 ? 27.558 3.106 55.384 1.00 69.60 409 PHE B C 1
ATOM 7277 O O . PHE B 2 409 ? 27.209 2.930 56.556 1.00 63.13 409 PHE B O 1
ATOM 7285 N N . TYR B 2 410 ? 26.958 3.989 54.581 1.00 71.38 410 TYR B N 1
ATOM 7286 C CA . TYR B 2 410 ? 25.813 4.758 55.057 1.00 58.83 410 TYR B CA 1
ATOM 7287 C C . TYR B 2 410 ? 24.608 3.860 55.305 1.00 60.45 410 TYR B C 1
ATOM 7288 O O . TYR B 2 410 ? 23.889 4.036 56.296 1.00 71.76 410 TYR B O 1
ATOM 7297 N N . TRP B 2 411 ? 24.374 2.891 54.421 1.00 56.67 411 TRP B N 1
ATOM 7298 C CA . TRP B 2 411 ? 23.260 1.964 54.577 1.00 56.60 411 TRP B CA 1
ATOM 7299 C C . TRP B 2 411 ? 23.593 0.787 55.484 1.00 54.76 411 TRP B C 1
ATOM 7300 O O . TRP B 2 411 ? 22.707 0.296 56.193 1.00 54.86 411 TRP B O 1
ATOM 7311 N N . LEU B 2 412 ? 24.844 0.320 55.480 1.00 54.35 412 LEU B N 1
ATOM 7312 C CA . LEU B 2 412 ? 25.211 -0.800 56.341 1.00 54.85 412 LEU B CA 1
ATOM 7313 C C . LEU B 2 412 ? 25.145 -0.424 57.815 1.00 59.47 412 LEU B C 1
ATOM 7314 O O . LEU B 2 412 ? 24.788 -1.263 58.651 1.00 48.02 412 LEU B O 1
ATOM 7319 N N . LYS B 2 413 ? 25.482 0.822 58.154 1.00 62.13 413 LYS B N 1
ATOM 7320 C CA . LYS B 2 413 ? 25.421 1.239 59.551 1.00 63.54 413 LYS B CA 1
ATOM 7321 C C . LYS B 2 413 ? 23.981 1.414 60.014 1.00 70.24 413 LYS B C 1
ATOM 7322 O O . LYS B 2 413 ? 23.629 1.001 61.124 1.00 74.98 413 LYS B O 1
ATOM 7328 N N . LYS B 2 414 ? 23.131 2.019 59.177 1.00 62.46 414 LYS B N 1
ATOM 7329 C CA . LYS B 2 414 ? 21.736 2.220 59.558 1.00 51.27 414 LYS B CA 1
ATOM 7330 C C . LYS B 2 414 ? 21.037 0.896 59.833 1.00 56.13 414 LYS B C 1
ATOM 7331 O O . LYS B 2 414 ? 20.211 0.800 60.748 1.00 69.77 414 LYS B O 1
ATOM 7337 N N . ALA B 2 415 ? 21.349 -0.137 59.048 1.00 57.09 415 ALA B N 1
ATOM 7338 C CA . ALA B 2 415 ? 20.781 -1.456 59.307 1.00 68.50 415 ALA B CA 1
ATOM 7339 C C . ALA B 2 415 ? 21.267 -2.003 60.644 1.00 69.18 415 ALA B C 1
ATOM 7340 O O . ALA B 2 415 ? 20.474 -2.505 61.449 1.00 53.86 415 ALA B O 1
ATOM 7342 N N . ALA B 2 416 ? 22.574 -1.902 60.903 1.00 80.56 416 ALA B N 1
ATOM 7343 C CA . ALA B 2 416 ? 23.114 -2.366 62.176 1.00 86.85 416 ALA B CA 1
ATOM 7344 C C . ALA B 2 416 ? 22.703 -1.458 63.329 1.00 85.55 416 ALA B C 1
ATOM 7345 O O . ALA B 2 416 ? 22.491 -1.941 64.448 1.00 87.45 416 ALA B O 1
ATOM 7347 N N . GLU B 2 417 ? 22.583 -0.149 63.084 1.00 78.18 417 GLU B N 1
ATOM 7348 C CA . GLU B 2 417 ? 22.117 0.771 64.117 1.00 56.53 417 GLU B CA 1
ATOM 7349 C C . GLU B 2 417 ? 20.663 0.535 64.497 1.00 67.67 417 GLU B C 1
ATOM 7350 O O . GLU B 2 417 ? 20.193 1.125 65.475 1.00 74.25 417 GLU B O 1
ATOM 7352 N N . LYS B 2 418 ? 19.942 -0.296 63.745 1.00 69.28 418 LYS B N 1
ATOM 7353 C CA . LYS B 2 418 ? 18.593 -0.717 64.098 1.00 59.21 418 LYS B CA 1
ATOM 7354 C C . LYS B 2 418 ? 18.500 -2.238 64.166 1.00 59.86 418 LYS B C 1
ATOM 7355 O O . LYS B 2 418 ? 17.458 -2.821 63.859 1.00 52.86 418 LYS B O 1
ATOM 7361 N N . ASP B 2 419 ? 19.604 -2.884 64.550 1.00 69.01 419 ASP B N 1
ATOM 7362 C CA . ASP B 2 419 ? 19.652 -4.304 64.900 1.00 82.36 419 ASP B CA 1
ATOM 7363 C C . ASP B 2 419 ? 19.207 -5.185 63.728 1.00 85.16 419 ASP B C 1
ATOM 7364 O O . ASP B 2 419 ? 18.117 -5.759 63.709 1.00 96.45 419 ASP B O 1
ATOM 7369 N N . SER B 2 420 ? 20.103 -5.284 62.747 1.00 76.23 420 SER B N 1
ATOM 7370 C CA . SER B 2 420 ? 19.928 -6.164 61.598 1.00 70.82 420 SER B CA 1
ATOM 7371 C C . SER B 2 420 ? 21.020 -7.224 61.629 1.00 73.96 420 SER B C 1
ATOM 7372 O O . SER B 2 420 ? 22.207 -6.902 61.500 1.00 63.17 420 SER B O 1
ATOM 7375 N N . ALA B 2 421 ? 20.617 -8.486 61.801 1.00 79.38 421 ALA B N 1
ATOM 7376 C CA . ALA B 2 421 ? 21.579 -9.580 61.855 1.00 80.06 421 ALA B CA 1
ATOM 7377 C C . ALA B 2 421 ? 22.324 -9.762 60.540 1.00 91.08 421 ALA B C 1
ATOM 7378 O O . ALA B 2 421 ? 23.437 -10.299 60.540 1.00 103.06 421 ALA B O 1
ATOM 7380 N N . LYS B 2 422 ? 21.733 -9.337 59.421 1.00 82.95 422 LYS B N 1
ATOM 7381 C CA . LYS B 2 422 ? 22.428 -9.408 58.140 1.00 66.36 422 LYS B CA 1
ATOM 7382 C C . LYS B 2 422 ? 23.611 -8.447 58.106 1.00 60.01 422 LYS B C 1
ATOM 7383 O O . LYS B 2 422 ? 24.730 -8.835 57.749 1.00 60.78 422 LYS B O 1
ATOM 7389 N N . ALA B 2 423 ? 23.382 -7.188 58.487 1.00 50.57 423 ALA B N 1
ATOM 7390 C CA . ALA B 2 423 ? 24.447 -6.191 58.436 1.00 40.94 423 ALA B CA 1
ATOM 7391 C C . ALA B 2 423 ? 25.526 -6.476 59.471 1.00 57.72 423 ALA B C 1
ATOM 7392 O O . ALA B 2 423 ? 26.723 -6.402 59.165 1.00 70.20 423 ALA B O 1
ATOM 7394 N N . GLN B 2 424 ? 25.125 -6.810 60.700 1.00 66.55 424 GLN B N 1
ATOM 7395 C CA . GLN B 2 424 ? 26.098 -7.000 61.772 1.00 66.85 424 GLN B CA 1
ATOM 7396 C C . GLN B 2 424 ? 27.046 -8.153 61.468 1.00 43.26 424 GLN B C 1
ATOM 7397 O O . GLN B 2 424 ? 28.235 -8.092 61.800 1.00 41.24 424 GLN B O 1
ATOM 7403 N N . ALA B 2 425 ? 26.541 -9.211 60.830 1.00 43.22 425 ALA B N 1
ATOM 7404 C CA . ALA B 2 425 ? 27.392 -10.353 60.510 1.00 60.95 425 ALA B CA 1
ATOM 7405 C C . ALA B 2 425 ? 28.412 -10.001 59.433 1.00 61.49 425 ALA B C 1
ATOM 7406 O O . ALA B 2 425 ? 29.562 -10.453 59.488 1.00 62.27 425 ALA B O 1
ATOM 7408 N N . PHE B 2 426 ? 28.011 -9.196 58.448 1.00 60.73 426 PHE B N 1
ATOM 7409 C CA . PHE B 2 426 ? 28.925 -8.836 57.369 1.00 67.34 426 PHE B CA 1
ATOM 7410 C C . PHE B 2 426 ? 29.801 -7.647 57.746 1.00 63.73 426 PHE B C 1
ATOM 7411 O O . PHE B 2 426 ? 31.007 -7.656 57.478 1.00 60.05 426 PHE B O 1
ATOM 7419 N N . LEU B 2 427 ? 29.214 -6.615 58.359 1.00 52.96 427 LEU B N 1
ATOM 7420 C CA . LEU B 2 427 ? 30.008 -5.466 58.780 1.00 44.11 427 LEU B CA 1
ATOM 7421 C C . LEU B 2 427 ? 31.047 -5.862 59.820 1.00 65.98 427 LEU B C 1
ATOM 7422 O O . LEU B 2 427 ? 32.127 -5.263 59.880 1.00 70.65 427 LEU B O 1
ATOM 7427 N N . GLY B 2 428 ? 30.744 -6.869 60.642 1.00 59.84 428 GLY B N 1
ATOM 7428 C CA . GLY B 2 428 ? 31.740 -7.388 61.560 1.00 53.12 428 GLY B CA 1
ATOM 7429 C C . GLY B 2 428 ? 32.777 -8.254 60.876 1.00 54.97 428 GLY B C 1
ATOM 7430 O O . GLY B 2 428 ? 33.935 -8.293 61.301 1.00 57.21 428 GLY B O 1
ATOM 7431 N N . ALA B 2 429 ? 32.383 -8.955 59.809 1.00 56.51 429 ALA B N 1
ATOM 7432 C CA . ALA B 2 429 ? 33.338 -9.754 59.050 1.00 55.30 429 ALA B CA 1
ATOM 7433 C C . ALA B 2 429 ? 34.386 -8.882 58.370 1.00 57.21 429 ALA B C 1
ATOM 7434 O O . ALA B 2 429 ? 35.525 -9.321 58.177 1.00 62.09 429 ALA B O 1
ATOM 7436 N N . LEU B 2 430 ? 34.025 -7.651 58.001 1.00 52.94 430 LEU B N 1
ATOM 7437 C CA . LEU B 2 430 ? 34.998 -6.733 57.420 1.00 46.03 430 LEU B CA 1
ATOM 7438 C C . LEU B 2 430 ? 35.936 -6.171 58.480 1.00 61.10 430 LEU B C 1
ATOM 7439 O O . LEU B 2 430 ? 37.129 -5.979 58.220 1.00 69.12 430 LEU B O 1
ATOM 7444 N N . TYR B 2 431 ? 35.411 -5.896 59.676 1.00 61.25 431 TYR B N 1
ATOM 7445 C CA . TYR B 2 431 ? 36.236 -5.325 60.735 1.00 57.40 431 TYR B CA 1
ATOM 7446 C C . TYR B 2 431 ? 37.224 -6.341 61.293 1.00 55.19 431 TYR B C 1
ATOM 7447 O O . TYR B 2 431 ? 38.341 -5.972 61.673 1.00 47.59 431 TYR B O 1
ATOM 7456 N N . ILE B 2 432 ? 36.834 -7.615 61.354 1.00 61.28 432 ILE B N 1
ATOM 7457 C CA . ILE B 2 432 ? 37.734 -8.644 61.867 1.00 52.93 432 ILE B CA 1
ATOM 7458 C C . ILE B 2 432 ? 38.850 -8.919 60.867 1.00 54.06 432 ILE B C 1
ATOM 7459 O O . ILE B 2 432 ? 40.031 -8.984 61.231 1.00 58.70 432 ILE B O 1
ATOM 7464 N N . ALA B 2 433 ? 38.493 -9.079 59.590 1.00 52.35 433 ALA B N 1
ATOM 7465 C CA . ALA B 2 433 ? 39.489 -9.419 58.578 1.00 53.18 433 ALA B CA 1
ATOM 7466 C C . ALA B 2 433 ? 40.481 -8.283 58.366 1.00 60.11 433 ALA B C 1
ATOM 7467 O O . ALA B 2 433 ? 41.687 -8.523 58.231 1.00 59.84 433 ALA B O 1
ATOM 7469 N N . GLY B 2 434 ? 39.998 -7.042 58.338 1.00 61.45 434 GLY B N 1
ATOM 7470 C CA . GLY B 2 434 ? 40.871 -5.908 58.101 1.00 61.53 434 GLY B CA 1
ATOM 7471 C C . GLY B 2 434 ? 41.521 -5.896 56.738 1.00 72.39 434 GLY B C 1
ATOM 7472 O O . GLY B 2 434 ? 42.539 -5.225 56.551 1.00 81.82 434 GLY B O 1
ATOM 7473 N N . ASN B 2 435 ? 40.957 -6.621 55.774 1.00 75.67 435 ASN B N 1
ATOM 7474 C CA . ASN B 2 435 ? 41.550 -6.730 54.435 1.00 73.20 435 ASN B CA 1
ATOM 7475 C C . ASN B 2 435 ? 41.062 -5.589 53.546 1.00 72.36 435 ASN B C 1
ATOM 7476 O O . ASN B 2 435 ? 41.842 -4.717 53.153 1.00 66.92 435 ASN B O 1
ATOM 7481 N N . GLU B 2 436 ? 39.769 -5.586 53.229 1.00 71.26 436 GLU B N 1
ATOM 7482 C CA . GLU B 2 436 ? 39.176 -4.573 52.365 1.00 66.38 436 GLU B CA 1
ATOM 7483 C C . GLU B 2 436 ? 38.951 -3.243 53.074 1.00 66.82 436 GLU B C 1
ATOM 7484 O O . GLU B 2 436 ? 38.510 -2.284 52.431 1.00 66.26 436 GLU B O 1
ATOM 7490 N N . VAL B 2 437 ? 39.244 -3.163 54.373 1.00 70.60 437 VAL B N 1
ATOM 7491 C CA . VAL B 2 437 ? 39.056 -1.946 55.154 1.00 73.37 437 VAL B CA 1
ATOM 7492 C C . VAL B 2 437 ? 40.052 -1.979 56.307 1.00 65.70 437 VAL B C 1
ATOM 7493 O O . VAL B 2 437 ? 40.604 -3.028 56.645 1.00 48.69 437 VAL B O 1
ATOM 7497 N N . LYS B 2 438 ? 40.300 -0.812 56.898 1.00 66.17 438 LYS B N 1
ATOM 7498 C CA . LYS B 2 438 ? 41.252 -0.723 57.996 1.00 67.81 438 LYS B CA 1
ATOM 7499 C C . LYS B 2 438 ? 40.809 -1.622 59.147 1.00 67.55 438 LYS B C 1
ATOM 7500 O O . LYS B 2 438 ? 39.618 -1.658 59.484 1.00 74.94 438 LYS B O 1
ATOM 7502 N N . PRO B 2 439 ? 41.728 -2.366 59.765 1.00 58.76 439 PRO B N 1
ATOM 7503 C CA . PRO B 2 439 ? 41.330 -3.322 60.811 1.00 66.63 439 PRO B CA 1
ATOM 7504 C C . PRO B 2 439 ? 40.749 -2.614 62.025 1.00 74.33 439 PRO B C 1
ATOM 7505 O O . PRO B 2 439 ? 41.391 -1.757 62.638 1.00 71.80 439 PRO B O 1
ATOM 7509 N N . ASN B 2 440 ? 39.512 -2.981 62.364 1.00 74.58 440 ASN B N 1
ATOM 7510 C CA . ASN B 2 440 ? 38.806 -2.469 63.535 1.00 73.52 440 ASN B CA 1
ATOM 7511 C C . ASN B 2 440 ? 38.160 -3.651 64.262 1.00 66.12 440 ASN B C 1
ATOM 7512 O O . ASN B 2 440 ? 36.948 -3.720 64.460 1.00 61.56 440 ASN B O 1
ATOM 7517 N N . ILE B 2 441 ? 39.010 -4.598 64.667 1.00 79.67 441 ILE B N 1
ATOM 7518 C CA . ILE B 2 441 ? 38.539 -5.916 65.084 1.00 84.38 441 ILE B CA 1
ATOM 7519 C C . ILE B 2 441 ? 37.883 -5.872 66.461 1.00 73.13 441 ILE B C 1
ATOM 7520 O O . ILE B 2 441 ? 37.038 -6.718 66.778 1.00 57.70 441 ILE B O 1
ATOM 7525 N N . LYS B 2 442 ? 38.245 -4.898 67.298 1.00 74.80 442 LYS B N 1
ATOM 7526 C CA . LYS B 2 442 ? 37.626 -4.797 68.617 1.00 77.70 442 LYS B CA 1
ATOM 7527 C C . LYS B 2 442 ? 36.130 -4.534 68.497 1.00 85.46 442 LYS B C 1
ATOM 7528 O O . LYS B 2 442 ? 35.309 -5.259 69.072 1.00 82.29 442 LYS B O 1
ATOM 7530 N N . GLU B 2 443 ? 35.756 -3.500 67.742 1.00 88.41 443 GLU B N 1
ATOM 7531 C CA . GLU B 2 443 ? 34.343 -3.221 67.514 1.00 84.88 443 GLU B CA 1
ATOM 7532 C C . GLU B 2 443 ? 33.703 -4.274 66.618 1.00 83.79 443 GLU B C 1
ATOM 7533 O O . GLU B 2 443 ? 32.497 -4.528 66.724 1.00 90.75 443 GLU B O 1
ATOM 7539 N N . GLY B 2 444 ? 34.491 -4.902 65.743 1.00 67.46 444 GLY B N 1
ATOM 7540 C CA . GLY B 2 444 ? 33.937 -5.915 64.859 1.00 59.87 444 GLY B CA 1
ATOM 7541 C C . GLY B 2 444 ? 33.460 -7.149 65.599 1.00 56.08 444 GLY B C 1
ATOM 7542 O O . GLY B 2 444 ? 32.440 -7.744 65.237 1.00 57.76 444 GLY B O 1
ATOM 7543 N N . VAL B 2 445 ? 34.190 -7.557 66.638 1.00 57.16 445 VAL B N 1
ATOM 7544 C CA . VAL B 2 445 ? 33.758 -8.702 67.435 1.00 59.03 445 VAL B CA 1
ATOM 7545 C C . VAL B 2 445 ? 32.452 -8.387 68.153 1.00 57.29 445 VAL B C 1
ATOM 7546 O O . VAL B 2 445 ? 31.573 -9.248 68.277 1.00 63.27 445 VAL B O 1
ATOM 7550 N N . ALA B 2 446 ? 32.295 -7.145 68.620 1.00 53.39 446 ALA B N 1
ATOM 7551 C CA . ALA B 2 446 ? 31.053 -6.754 69.281 1.00 57.32 446 ALA B CA 1
ATOM 7552 C C . ALA B 2 446 ? 29.866 -6.860 68.333 1.00 66.60 446 ALA B C 1
ATOM 7553 O O . ALA B 2 446 ? 28.797 -7.352 68.716 1.00 69.99 446 ALA B O 1
ATOM 7555 N N . LEU B 2 447 ? 30.033 -6.403 67.089 1.00 62.36 447 LEU B N 1
ATOM 7556 C CA . LEU B 2 447 ? 28.973 -6.551 66.098 1.00 52.96 447 LEU B CA 1
ATOM 7557 C C . LEU B 2 447 ? 28.745 -8.013 65.736 1.00 55.98 447 LEU B C 1
ATOM 7558 O O . LEU B 2 447 ? 27.614 -8.406 65.426 1.00 56.65 447 LEU B O 1
ATOM 7563 N N . THR B 2 448 ? 29.802 -8.830 65.773 1.00 50.16 448 THR B N 1
ATOM 7564 C CA . THR B 2 448 ? 29.663 -10.248 65.461 1.00 47.31 448 THR B CA 1
ATOM 7565 C C . THR B 2 448 ? 28.877 -10.986 66.537 1.00 69.97 448 THR B C 1
ATOM 7566 O O . THR B 2 448 ? 28.128 -11.919 66.225 1.00 76.49 448 THR B O 1
ATOM 7570 N N . LYS B 2 449 ? 29.036 -10.587 67.802 1.00 76.15 449 LYS B N 1
ATOM 7571 C CA . LYS B 2 449 ? 28.299 -11.233 68.883 1.00 76.75 449 LYS B CA 1
ATOM 7572 C C . LYS B 2 449 ? 26.806 -10.947 68.784 1.00 75.78 449 LYS B C 1
ATOM 7573 O O . LYS B 2 449 ? 25.982 -11.840 69.015 1.00 76.28 449 LYS B O 1
ATOM 7579 N N . LYS B 2 450 ? 26.440 -9.709 68.441 1.00 68.38 450 LYS B N 1
ATOM 7580 C CA . LYS B 2 450 ? 25.031 -9.325 68.438 1.00 68.00 450 LYS B CA 1
ATOM 7581 C C . LYS B 2 450 ? 24.241 -10.100 67.390 1.00 78.67 450 LYS B C 1
ATOM 7582 O O . LYS B 2 450 ? 23.122 -10.552 67.660 1.00 81.52 450 LYS B O 1
ATOM 7588 N N . ALA B 2 451 ? 24.804 -10.266 66.191 1.00 77.15 451 ALA B N 1
ATOM 7589 C CA . ALA B 2 451 ? 24.105 -11.017 65.154 1.00 77.48 451 ALA B CA 1
ATOM 7590 C C . ALA B 2 451 ? 24.076 -12.509 65.463 1.00 74.49 451 ALA B C 1
ATOM 7591 O O . ALA B 2 451 ? 23.118 -13.196 65.093 1.00 71.45 451 ALA B O 1
ATOM 7593 N N . ALA B 2 452 ? 25.105 -13.025 66.139 1.00 79.10 452 ALA B N 1
ATOM 7594 C CA . ALA B 2 452 ? 25.110 -14.431 66.526 1.00 86.83 452 ALA B CA 1
ATOM 7595 C C . ALA B 2 452 ? 24.018 -14.755 67.536 1.00 86.44 452 ALA B C 1
ATOM 7596 O O . ALA B 2 452 ? 23.626 -15.922 67.655 1.00 73.39 452 ALA B O 1
ATOM 75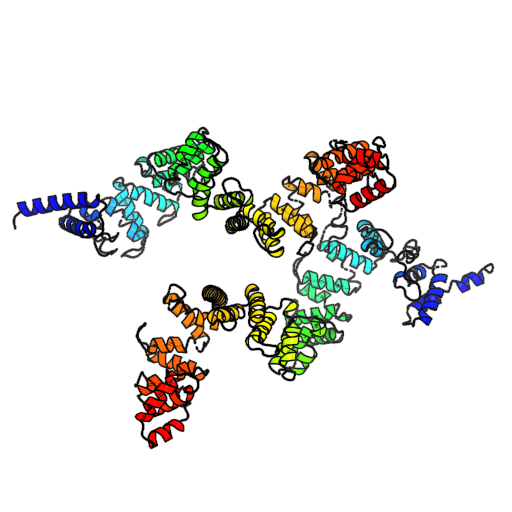98 N N . LEU B 2 453 ? 23.523 -13.751 68.267 1.00 88.72 453 LEU B N 1
ATOM 7599 C CA . LEU B 2 453 ? 22.413 -13.971 69.188 1.00 90.85 453 LEU B CA 1
ATOM 7600 C C . LEU B 2 453 ? 21.156 -14.408 68.453 1.00 87.77 453 LEU B C 1
ATOM 7601 O O . LEU B 2 453 ? 20.362 -15.192 68.987 1.00 87.24 453 LEU B O 1
ATOM 7606 N N . GLN B 2 454 ? 20.965 -13.922 67.233 1.00 77.34 454 GLN B N 1
ATOM 7607 C CA . GLN B 2 454 ? 19.706 -14.069 66.502 1.00 76.74 454 GLN B CA 1
ATOM 7608 C C . GLN B 2 454 ? 19.784 -15.161 65.441 1.00 83.41 454 GLN B C 1
ATOM 7609 O O . GLN B 2 454 ? 19.376 -14.963 64.298 1.00 87.59 454 GLN B O 1
ATOM 7615 N N . GLY B 2 455 ? 20.311 -16.328 65.812 1.00 85.50 455 GLY B N 1
ATOM 7616 C CA . GLY B 2 455 ? 20.256 -17.507 64.969 1.00 84.79 455 GLY B CA 1
ATOM 7617 C C . GLY B 2 455 ? 21.137 -17.437 63.739 1.00 76.88 455 GLY B C 1
ATOM 7618 O O . GLY B 2 455 ? 21.225 -18.406 62.978 1.00 65.26 455 GLY B O 1
ATOM 7619 N N . ASN B 2 456 ? 21.793 -16.299 63.534 1.00 73.90 456 ASN B N 1
ATOM 7620 C CA . ASN B 2 456 ? 22.658 -16.103 62.374 1.00 67.56 456 ASN B CA 1
ATOM 7621 C C . ASN B 2 456 ? 23.845 -17.051 62.484 1.00 63.72 456 ASN B C 1
ATOM 7622 O O . ASN B 2 456 ? 24.795 -16.798 63.227 1.00 64.87 456 ASN B O 1
ATOM 7627 N N . TYR B 2 457 ? 23.792 -18.154 61.735 1.00 65.63 457 TYR B N 1
ATOM 7628 C CA . TYR B 2 457 ? 24.866 -19.138 61.755 1.00 76.15 457 TYR B CA 1
ATOM 7629 C C . TYR B 2 457 ? 26.164 -18.609 61.158 1.00 85.01 457 TYR B C 1
ATOM 7630 O O . TYR B 2 457 ? 27.208 -19.251 61.322 1.00 85.15 457 TYR B O 1
ATOM 7639 N N . GLU B 2 458 ? 26.125 -17.467 60.470 1.00 84.11 458 GLU B N 1
ATOM 7640 C CA . GLU B 2 458 ? 27.337 -16.897 59.895 1.00 79.50 458 GLU B CA 1
ATOM 7641 C C . GLU B 2 458 ? 28.113 -16.093 60.931 1.00 72.33 458 GLU B C 1
ATOM 7642 O O . GLU B 2 458 ? 29.331 -16.254 61.067 1.00 69.44 458 GLU B O 1
ATOM 7648 N N . ALA B 2 459 ? 27.422 -15.223 61.672 1.00 71.31 459 ALA B N 1
ATOM 7649 C CA . ALA B 2 459 ? 28.088 -14.452 62.716 1.00 76.87 459 ALA B CA 1
ATOM 7650 C C . ALA B 2 459 ? 28.594 -15.358 63.831 1.00 81.66 459 ALA B C 1
ATOM 7651 O O . ALA B 2 459 ? 29.673 -15.124 64.387 1.00 76.57 459 ALA B O 1
ATOM 7653 N N . GLN B 2 460 ? 27.831 -16.399 64.172 1.00 83.17 460 GLN B N 1
ATOM 7654 C CA . GLN B 2 460 ? 28.315 -17.374 65.143 1.00 82.73 460 GLN B CA 1
ATOM 7655 C C . GLN B 2 460 ? 29.535 -18.118 64.616 1.00 76.21 460 GLN B C 1
ATOM 7656 O O . GLN B 2 460 ? 30.370 -18.580 65.403 1.00 84.37 460 GLN B O 1
ATOM 7658 N N . THR B 2 461 ? 29.660 -18.236 63.294 1.00 65.53 461 THR B N 1
ATOM 7659 C CA . THR B 2 461 ? 30.822 -18.894 62.708 1.00 64.96 461 THR B CA 1
ATOM 7660 C C . THR B 2 461 ? 32.036 -17.974 62.693 1.00 67.30 461 THR B C 1
ATOM 7661 O O . THR B 2 461 ? 33.149 -18.405 63.016 1.00 64.21 461 THR B O 1
ATOM 7665 N N . LEU B 2 462 ? 31.843 -16.705 62.320 1.00 72.39 462 LEU B N 1
ATOM 7666 C CA . LEU B 2 462 ? 32.957 -15.762 62.327 1.00 74.22 462 LEU B CA 1
ATOM 7667 C C . LEU B 2 462 ? 33.427 -15.473 63.747 1.00 81.44 462 LEU B C 1
ATOM 7668 O O . LEU B 2 462 ? 34.625 -15.278 63.980 1.00 81.17 462 LEU B O 1
ATOM 7670 N N . LEU B 2 463 ? 32.502 -15.437 64.710 1.00 84.32 463 LEU B N 1
ATOM 7671 C CA . LEU B 2 463 ? 32.906 -15.284 66.103 1.00 75.28 463 LEU B CA 1
ATOM 7672 C C . LEU B 2 463 ? 33.681 -16.505 66.582 1.00 67.09 463 LEU B C 1
ATOM 7673 O O . LEU B 2 463 ? 34.640 -16.376 67.351 1.00 77.98 463 LEU B O 1
ATOM 7678 N N . GLY B 2 464 ? 33.281 -17.698 66.136 1.00 53.00 464 GLY B N 1
ATOM 7679 C CA . GLY B 2 464 ? 34.067 -18.884 66.428 1.00 54.93 464 GLY B CA 1
ATOM 7680 C C . GLY B 2 464 ? 35.437 -18.849 65.783 1.00 64.76 464 GLY B C 1
ATOM 7681 O O . GLY B 2 464 ? 36.389 -19.437 66.304 1.00 59.13 464 GLY B O 1
ATOM 7682 N N . PHE B 2 465 ? 35.557 -18.161 64.644 1.00 70.12 465 PHE B N 1
ATOM 7683 C CA . PHE B 2 465 ? 36.856 -18.002 64.002 1.00 70.60 465 PHE B CA 1
ATOM 7684 C C . PHE B 2 465 ? 37.795 -17.156 64.852 1.00 67.22 465 PHE B C 1
ATOM 7685 O O . PHE B 2 465 ? 39.014 -17.358 64.817 1.00 73.98 465 PHE B O 1
ATOM 7693 N N . CYS B 2 466 ? 37.249 -16.211 65.622 1.00 58.14 466 CYS B N 1
ATOM 7694 C CA . CYS B 2 466 ? 38.070 -15.415 66.525 1.00 62.60 466 CYS B CA 1
ATOM 7695 C C . CYS B 2 466 ? 38.525 -16.210 67.742 1.00 77.68 466 CYS B C 1
ATOM 7696 O O . CYS B 2 466 ? 39.542 -15.861 68.350 1.00 85.76 466 CYS B O 1
ATOM 7699 N N . TYR B 2 467 ? 37.798 -17.266 68.110 1.00 83.90 467 TYR B N 1
ATOM 7700 C CA . TYR B 2 467 ? 38.176 -18.103 69.242 1.00 89.92 467 TYR B CA 1
ATOM 7701 C C . TYR B 2 467 ? 39.143 -19.214 68.858 1.00 90.04 467 TYR B C 1
ATOM 7702 O O . TYR B 2 467 ? 40.006 -19.577 69.666 1.00 97.84 467 TYR B O 1
ATOM 7711 N N . GLU B 2 468 ? 39.023 -19.762 67.647 1.00 80.79 468 GLU B N 1
ATOM 7712 C CA . GLU B 2 468 ? 39.910 -20.845 67.235 1.00 80.83 468 GLU B CA 1
ATOM 7713 C C . GLU B 2 468 ? 41.314 -20.328 66.949 1.00 75.87 468 GLU B C 1
ATOM 7714 O O . GLU B 2 468 ? 42.307 -20.909 67.402 1.00 76.57 468 GLU B O 1
ATOM 7720 N N . ASN B 2 469 ? 41.417 -19.239 66.193 1.00 71.59 469 ASN B N 1
ATOM 7721 C CA . ASN B 2 469 ? 42.702 -18.651 65.847 1.00 69.18 469 ASN B CA 1
ATOM 7722 C C . ASN B 2 469 ? 43.153 -17.588 66.839 1.00 75.32 469 ASN B C 1
ATOM 7723 O O . ASN B 2 469 ? 44.195 -16.960 66.620 1.00 82.18 469 ASN B O 1
ATOM 7728 N N . GLY B 2 470 ? 42.404 -17.374 67.916 1.00 70.50 470 GLY B N 1
ATOM 7729 C CA . GLY B 2 470 ? 42.784 -16.377 68.903 1.00 68.64 470 GLY B CA 1
ATOM 7730 C C . GLY B 2 470 ? 42.793 -14.962 68.368 1.00 70.28 470 GLY B C 1
ATOM 7731 O O . GLY B 2 470 ? 43.649 -14.158 68.758 1.00 62.03 470 GLY B O 1
ATOM 7732 N N . LEU B 2 471 ? 41.861 -14.640 67.475 1.00 75.97 471 LEU B N 1
ATOM 7733 C CA . LEU B 2 471 ? 41.782 -13.306 66.888 1.00 73.32 471 LEU B CA 1
ATOM 7734 C C . LEU B 2 471 ? 41.151 -12.358 67.901 1.00 86.90 471 LEU B C 1
ATOM 7735 O O . LEU B 2 471 ? 39.978 -12.511 68.258 1.00 87.47 471 LEU B O 1
ATOM 7737 N N . GLU B 2 472 ? 41.937 -11.388 68.374 1.00 94.96 472 GLU B N 1
ATOM 7738 C CA . GLU B 2 472 ? 41.484 -10.355 69.302 1.00 98.28 472 GLU B CA 1
ATOM 7739 C C . GLU B 2 472 ? 41.020 -10.947 70.629 1.00 97.31 472 GLU B C 1
ATOM 7740 O O . GLU B 2 472 ? 41.623 -10.682 71.674 1.00 109.74 472 GLU B O 1
ATOM 7746 N N . VAL B 2 473 ? 39.944 -11.740 70.603 1.00 81.43 473 VAL B N 1
ATOM 7747 C CA . VAL B 2 473 ? 39.445 -12.346 71.833 1.00 61.54 473 VAL B CA 1
ATOM 7748 C C . VAL B 2 473 ? 40.464 -13.342 72.377 1.00 80.32 473 VAL B C 1
ATOM 7749 O O . VAL B 2 473 ? 41.332 -13.854 71.659 1.00 76.27 473 VAL B O 1
ATOM 7751 N N . LYS B 2 474 ? 40.356 -13.611 73.678 1.00 98.32 474 LYS B N 1
ATOM 7752 C CA . LYS B 2 474 ? 41.234 -14.578 74.326 1.00 97.87 474 LYS B CA 1
ATOM 7753 C C . LYS B 2 474 ? 41.042 -15.953 73.701 1.00 91.08 474 LYS B C 1
ATOM 7754 O O . LYS B 2 474 ? 39.920 -16.464 73.637 1.00 99.24 474 LYS B O 1
ATOM 7756 N N . LYS B 2 475 ? 42.142 -16.546 73.235 1.00 72.35 475 LYS B N 1
ATOM 7757 C CA . LYS B 2 475 ? 42.087 -17.804 72.502 1.00 59.13 475 LYS B CA 1
ATOM 7758 C C . LYS B 2 475 ? 41.475 -18.917 73.342 1.00 72.43 475 LYS B C 1
ATOM 7759 O O . LYS B 2 475 ? 42.134 -19.476 74.225 1.00 81.42 475 LYS B O 1
ATOM 7765 N N . ASP B 2 476 ? 40.212 -19.237 73.074 1.00 84.73 476 ASP B N 1
ATOM 7766 C CA . ASP B 2 476 ? 39.488 -20.310 73.753 1.00 91.98 476 ASP B CA 1
ATOM 7767 C C . ASP B 2 476 ? 39.081 -21.321 72.686 1.00 94.62 476 ASP B C 1
ATOM 7768 O O . ASP B 2 476 ? 38.047 -21.160 72.029 1.00 91.34 476 ASP B O 1
ATOM 7773 N N . LEU B 2 477 ? 39.896 -22.365 72.515 1.00 92.96 477 LEU B N 1
ATOM 7774 C CA . LEU B 2 477 ? 39.656 -23.323 71.441 1.00 80.00 477 LEU B CA 1
ATOM 7775 C C . LEU B 2 477 ? 38.467 -24.228 71.741 1.00 81.95 477 LEU B C 1
ATOM 7776 O O . LEU B 2 477 ? 37.840 -24.752 70.813 1.00 83.40 477 LEU B O 1
ATOM 7781 N N . ILE B 2 478 ? 38.144 -24.431 73.020 1.00 75.87 478 ILE B N 1
ATOM 7782 C CA . ILE B 2 478 ? 36.947 -25.191 73.362 1.00 68.42 478 ILE B CA 1
ATOM 7783 C C . ILE B 2 478 ? 35.698 -24.432 72.932 1.00 78.40 478 ILE B C 1
ATOM 7784 O O . ILE B 2 478 ? 34.743 -25.023 72.412 1.00 78.75 478 ILE B O 1
ATOM 7789 N N . ALA B 2 479 ? 35.692 -23.110 73.122 1.00 86.14 479 ALA B N 1
ATOM 7790 C CA . ALA B 2 479 ? 34.572 -22.287 72.680 1.00 84.34 479 ALA B CA 1
ATOM 7791 C C . ALA B 2 479 ? 34.441 -22.252 71.164 1.00 106.61 479 ALA B C 1
ATOM 7792 O O . ALA B 2 479 ? 33.354 -21.952 70.656 1.00 105.94 479 ALA B O 1
ATOM 7794 N N . ALA B 2 480 ? 35.520 -22.542 70.432 1.00 119.35 480 ALA B N 1
ATOM 7795 C CA . ALA B 2 480 ? 35.433 -22.594 68.977 1.00 113.59 480 ALA B CA 1
ATOM 7796 C C . ALA B 2 480 ? 34.531 -23.733 68.522 1.00 108.11 480 ALA B C 1
ATOM 7797 O O . ALA B 2 480 ? 33.784 -23.589 67.548 1.00 122.01 480 ALA B O 1
ATOM 7799 N N . TYR B 2 481 ? 34.584 -24.872 69.216 1.00 85.71 481 TYR B N 1
ATOM 7800 C CA . TYR B 2 481 ? 33.685 -25.972 68.887 1.00 82.65 481 TYR B CA 1
ATOM 7801 C C . TYR B 2 481 ? 32.251 -25.662 69.297 1.00 84.55 481 TYR B C 1
ATOM 7802 O O . TYR B 2 481 ? 31.310 -26.074 68.610 1.00 75.70 481 TYR B O 1
ATOM 7811 N N . ALA B 2 482 ? 32.066 -24.938 70.404 1.00 93.66 482 ALA B N 1
ATOM 7812 C CA . ALA B 2 482 ? 30.720 -24.607 70.861 1.00 101.98 482 ALA B CA 1
ATOM 7813 C C . ALA B 2 482 ? 30.024 -23.638 69.915 1.00 107.34 482 ALA B C 1
ATOM 7814 O O . ALA B 2 482 ? 28.798 -23.692 69.768 1.00 121.27 482 ALA B O 1
ATOM 7816 N N . LEU B 2 483 ? 30.779 -22.746 69.271 1.00 91.12 483 LEU B N 1
ATOM 7817 C CA . LEU B 2 483 ? 30.172 -21.818 68.324 1.00 65.33 483 LEU B CA 1
ATOM 7818 C C . LEU B 2 483 ? 29.976 -22.463 66.957 1.00 61.95 483 LEU B C 1
ATOM 7819 O O . LEU B 2 483 ? 28.968 -22.208 66.288 1.00 61.18 483 LEU B O 1
ATOM 7824 N N . TYR B 2 484 ? 30.922 -23.304 66.529 1.00 62.80 484 TYR B N 1
ATOM 7825 C CA . TYR B 2 484 ? 30.763 -24.024 65.271 1.00 72.25 484 TYR B CA 1
ATOM 7826 C C . TYR B 2 484 ? 29.688 -25.099 65.354 1.00 74.32 484 TYR B C 1
ATOM 7827 O O . TYR B 2 484 ? 29.162 -25.512 64.315 1.00 71.48 484 TYR B O 1
ATOM 7836 N N . LEU B 2 485 ? 29.355 -25.556 66.563 1.00 85.06 485 LEU B N 1
ATOM 7837 C CA . LEU B 2 485 ? 28.438 -26.682 66.713 1.00 86.53 485 LEU B CA 1
ATOM 7838 C C . LEU B 2 485 ? 27.048 -26.339 66.189 1.00 85.36 485 LEU B C 1
ATOM 7839 O O . LEU B 2 485 ? 26.460 -27.098 65.411 1.00 86.37 485 LEU B O 1
ATOM 7844 N N . SER B 2 486 ? 26.509 -25.188 66.602 1.00 85.87 486 SER B N 1
ATOM 7845 C CA . SER B 2 486 ? 25.151 -24.810 66.224 1.00 102.12 486 SER B CA 1
ATOM 7846 C C . SER B 2 486 ? 24.997 -24.579 64.726 1.00 105.76 486 SER B C 1
ATOM 7847 O O . SER B 2 486 ? 23.888 -24.717 64.201 1.00 114.98 486 SER B O 1
ATOM 7850 N N . ALA B 2 487 ? 26.077 -24.246 64.026 1.00 86.49 487 ALA B N 1
ATOM 7851 C CA . ALA B 2 487 ? 26.008 -23.913 62.612 1.00 62.36 487 ALA B CA 1
ATOM 7852 C C . ALA B 2 487 ? 26.467 -25.043 61.702 1.00 67.18 487 ALA B C 1
ATOM 7853 O O . ALA B 2 487 ? 26.445 -24.877 60.480 1.00 76.01 487 ALA B O 1
ATOM 7855 N N . SER B 2 488 ? 26.874 -26.184 62.256 1.00 71.25 488 SER B N 1
ATOM 7856 C CA . SER B 2 488 ? 27.434 -27.249 61.424 1.00 76.96 488 SER B CA 1
ATOM 7857 C C . SER B 2 488 ? 26.419 -27.832 60.444 1.00 83.08 488 SER B C 1
ATOM 7858 O O . SER B 2 488 ? 26.744 -27.942 59.248 1.00 69.67 488 SER B O 1
ATOM 7861 N N . PRO B 2 489 ? 25.203 -28.215 60.850 1.00 104.45 489 PRO B N 1
ATOM 7862 C CA . PRO B 2 489 ? 24.232 -28.740 59.881 1.00 114.57 489 PRO B CA 1
ATOM 7863 C C . PRO B 2 489 ? 23.614 -27.693 58.968 1.00 112.82 489 PRO B C 1
ATOM 7864 O O . PRO B 2 489 ? 22.702 -28.028 58.208 1.00 113.99 489 PRO B O 1
ATOM 7868 N N . HIS B 2 490 ? 24.080 -26.448 59.015 1.00 103.72 490 HIS B N 1
ATOM 7869 C CA . HIS B 2 490 ? 23.454 -25.352 58.283 1.00 94.80 490 HIS B CA 1
ATOM 7870 C C . HIS B 2 490 ? 24.400 -24.636 57.335 1.00 96.07 490 HIS B C 1
ATOM 7871 O O . HIS B 2 490 ? 23.996 -24.286 56.224 1.00 98.38 490 HIS B O 1
ATOM 7878 N N . PHE B 2 491 ? 25.644 -24.399 57.747 1.00 93.30 491 PHE B N 1
ATOM 7879 C CA . PHE B 2 491 ? 26.628 -23.684 56.947 1.00 86.88 491 PHE B CA 1
ATOM 7880 C C . PHE B 2 491 ? 27.792 -24.618 56.648 1.00 90.90 491 PHE B C 1
ATOM 7881 O O . PHE B 2 491 ? 28.346 -25.236 57.563 1.00 95.71 491 PHE B O 1
ATOM 7889 N N . ASP B 2 492 ? 28.158 -24.719 55.366 1.00 94.90 492 ASP B N 1
ATOM 7890 C CA . ASP B 2 492 ? 29.176 -25.684 54.959 1.00 106.61 492 ASP B CA 1
ATOM 7891 C C . ASP B 2 492 ? 30.539 -25.349 55.554 1.00 108.71 492 ASP B C 1
ATOM 7892 O O . ASP B 2 492 ? 31.287 -26.253 55.946 1.00 112.86 492 ASP B O 1
ATOM 7897 N N . PHE B 2 493 ? 30.886 -24.062 55.620 1.00 105.36 493 PHE B N 1
ATOM 7898 C CA . PHE B 2 493 ? 32.159 -23.678 56.223 1.00 99.95 493 PHE B CA 1
ATOM 7899 C C . PHE B 2 493 ? 32.178 -24.012 57.709 1.00 101.70 493 PHE B C 1
ATOM 7900 O O . PHE B 2 493 ? 33.141 -24.606 58.209 1.00 104.74 493 PHE B O 1
ATOM 7908 N N . ALA B 2 494 ? 31.117 -23.642 58.430 1.00 93.53 494 ALA B N 1
ATOM 7909 C CA . ALA B 2 494 ? 31.041 -23.964 59.851 1.00 82.41 494 ALA B CA 1
ATOM 7910 C C . ALA B 2 494 ? 30.994 -25.467 60.083 1.00 80.58 494 ALA B C 1
ATOM 7911 O O . ALA B 2 494 ? 31.406 -25.944 61.146 1.00 86.31 494 ALA B O 1
ATOM 7913 N N . GLU B 2 495 ? 30.491 -26.227 59.107 1.00 80.00 495 GLU B N 1
ATOM 7914 C CA . GLU B 2 495 ? 30.559 -27.682 59.197 1.00 87.26 495 GLU B CA 1
ATOM 7915 C C . GLU B 2 495 ? 31.994 -28.168 59.046 1.00 87.38 495 GLU B C 1
ATOM 7916 O O . GLU B 2 495 ? 32.444 -29.042 59.797 1.00 85.54 495 GLU B O 1
ATOM 7922 N N . LYS B 2 496 ? 32.729 -27.612 58.079 1.00 83.59 496 LYS B N 1
ATOM 7923 C CA . LYS B 2 496 ? 34.141 -27.949 57.938 1.00 73.15 496 LYS B CA 1
ATOM 7924 C C . LYS B 2 496 ? 34.977 -27.319 59.044 1.00 69.32 496 LYS B C 1
ATOM 7925 O O . LYS B 2 496 ? 36.041 -27.845 59.391 1.00 58.73 496 LYS B O 1
ATOM 7927 N N . ALA B 2 497 ? 34.517 -26.198 59.607 1.00 77.13 497 ALA B N 1
ATOM 7928 C CA . ALA B 2 497 ? 35.220 -25.592 60.734 1.00 84.13 497 ALA B CA 1
ATOM 7929 C C . ALA B 2 497 ? 35.010 -26.397 62.010 1.00 97.99 497 ALA B C 1
ATOM 7930 O O . ALA B 2 497 ? 35.921 -26.504 62.840 1.00 97.06 497 ALA B O 1
ATOM 7932 N N . ARG B 2 498 ? 33.813 -26.963 62.189 1.00 108.53 498 ARG B N 1
ATOM 7933 C CA . ARG B 2 498 ? 33.563 -27.870 63.302 1.00 112.64 498 ARG B CA 1
ATOM 7934 C C . ARG B 2 498 ? 34.155 -29.252 63.066 1.00 111.97 498 ARG B C 1
ATOM 7935 O O . ARG B 2 498 ? 34.394 -29.983 64.033 1.00 115.93 498 ARG B O 1
ATOM 7937 N N . LEU B 2 499 ? 34.391 -29.625 61.807 1.00 106.15 499 LEU B N 1
ATOM 7938 C CA . LEU B 2 499 ? 35.031 -30.901 61.512 1.00 103.48 499 LEU B CA 1
ATOM 7939 C C . LEU B 2 499 ? 36.543 -30.811 61.687 1.00 110.51 499 LEU B C 1
ATOM 7940 O O . LEU B 2 499 ? 37.177 -31.776 62.129 1.00 109.10 499 LEU B O 1
ATOM 7945 N N . ASP B 2 500 ? 37.133 -29.662 61.350 1.00 113.28 500 ASP B N 1
ATOM 7946 C CA . ASP B 2 500 ? 38.578 -29.501 61.485 1.00 114.25 500 ASP B CA 1
ATOM 7947 C C . ASP B 2 500 ? 38.990 -29.454 62.951 1.00 108.24 500 ASP B C 1
ATOM 7948 O O . ASP B 2 500 ? 39.949 -30.121 63.358 1.00 120.41 500 ASP B O 1
ATOM 7950 N N . LEU B 2 501 ? 38.277 -28.667 63.762 1.00 88.10 501 LEU B N 1
ATOM 7951 C CA . LEU B 2 501 ? 38.578 -28.598 65.187 1.00 78.21 501 LEU B CA 1
ATOM 7952 C C . LEU B 2 501 ? 38.320 -29.921 65.895 1.00 101.03 501 LEU B C 1
ATOM 7953 O O . LEU B 2 501 ? 38.901 -30.164 66.958 1.00 100.54 501 LEU B O 1
ATOM 7955 N N . GLU B 2 502 ? 37.467 -30.779 65.330 1.00 123.06 502 GLU B N 1
ATOM 7956 C CA . GLU B 2 502 ? 37.195 -32.074 65.943 1.00 138.82 502 GLU B CA 1
ATOM 7957 C C . GLU B 2 502 ? 38.389 -33.013 65.821 1.00 134.16 502 GLU B C 1
ATOM 7958 O O . GLU B 2 502 ? 38.563 -33.905 66.659 1.00 138.33 502 GLU B O 1
ATOM 7964 N N . ARG B 2 503 ? 39.226 -32.823 64.798 1.00 123.11 503 ARG B N 1
ATOM 7965 C CA . ARG B 2 503 ? 40.382 -33.690 64.608 1.00 110.36 503 ARG B CA 1
ATOM 7966 C C . ARG B 2 503 ? 41.489 -33.419 65.620 1.00 106.00 503 ARG B C 1
ATOM 7967 O O . ARG B 2 503 ? 42.370 -34.267 65.794 1.00 102.32 503 ARG B O 1
ATOM 7969 N N . LYS B 2 504 ? 41.465 -32.265 66.289 1.00 103.88 504 LYS B N 1
ATOM 7970 C CA . LYS B 2 504 ? 42.506 -31.896 67.242 1.00 102.08 504 LYS B CA 1
ATOM 7971 C C . LYS B 2 504 ? 41.977 -31.721 68.660 1.00 109.20 504 LYS B C 1
ATOM 7972 O O . LYS B 2 504 ? 42.677 -31.147 69.504 1.00 108.20 504 LYS B O 1
ATOM 7974 N N . LEU B 2 505 ? 40.768 -32.198 68.949 1.00 110.91 505 LEU B N 1
ATOM 7975 C CA . LEU B 2 505 ? 40.167 -32.088 70.271 1.00 100.81 505 LEU B CA 1
ATOM 7976 C C . LEU B 2 505 ? 39.955 -33.473 70.864 1.00 95.19 505 LEU B C 1
ATOM 7977 O O . LEU B 2 505 ? 39.599 -34.417 70.151 1.00 98.59 505 LEU B O 1
ATOM 7982 N N . SER B 2 506 ? 40.173 -33.588 72.172 1.00 85.30 506 SER B N 1
ATOM 7983 C CA . SER B 2 506 ? 39.951 -34.843 72.869 1.00 86.94 506 SER B CA 1
ATOM 7984 C C . SER B 2 506 ? 38.480 -34.984 73.259 1.00 85.11 506 SER B C 1
ATOM 7985 O O . SER B 2 506 ? 37.704 -34.025 73.228 1.00 64.20 506 SER B O 1
ATOM 7988 N N . GLU B 2 507 ? 38.101 -36.208 73.637 1.00 88.30 507 GLU B N 1
ATOM 7989 C CA . GLU B 2 507 ? 36.706 -36.484 73.966 1.00 76.84 507 GLU B CA 1
ATOM 7990 C C . GLU B 2 507 ? 36.242 -35.693 75.181 1.00 80.70 507 GLU B C 1
ATOM 7991 O O . GLU B 2 507 ? 35.075 -35.288 75.245 1.00 78.34 507 GLU B O 1
ATOM 7997 N N . GLN B 2 508 ? 37.129 -35.467 76.154 1.00 93.79 508 GLN B N 1
ATOM 7998 C CA . GLN B 2 508 ? 36.767 -34.627 77.292 1.00 108.33 508 GLN B CA 1
ATOM 7999 C C . GLN B 2 508 ? 36.461 -33.203 76.845 1.00 108.22 508 GLN B C 1
ATOM 8000 O O . GLN B 2 508 ? 35.496 -32.589 77.314 1.00 94.54 508 GLN B O 1
ATOM 8006 N N . GLU B 2 509 ? 37.273 -32.664 75.933 1.00 115.44 509 GLU B N 1
ATOM 8007 C CA . GLU B 2 509 ? 37.037 -31.319 75.428 1.00 115.67 509 GLU B CA 1
ATOM 8008 C C . GLU B 2 509 ? 35.878 -31.269 74.441 1.00 112.90 509 GLU B C 1
ATOM 8009 O O . GLU B 2 509 ? 35.281 -30.202 74.261 1.00 116.31 509 GLU B O 1
ATOM 8015 N N . ILE B 2 510 ? 35.548 -32.392 73.799 1.00 99.35 510 ILE B N 1
ATOM 8016 C CA . ILE B 2 510 ? 34.358 -32.444 72.954 1.00 82.73 510 ILE B CA 1
ATOM 8017 C C . ILE B 2 510 ? 33.100 -32.391 73.811 1.00 82.48 510 ILE B C 1
ATOM 8018 O O . ILE B 2 510 ? 32.180 -31.608 73.547 1.00 79.13 510 ILE B O 1
ATOM 8023 N N . ALA B 2 511 ? 33.044 -33.224 74.855 1.00 78.25 511 ALA B N 1
ATOM 8024 C CA . ALA B 2 511 ? 31.879 -33.241 75.733 1.00 76.65 511 ALA B CA 1
ATOM 8025 C C . ALA B 2 511 ? 31.734 -31.937 76.505 1.00 83.74 511 ALA B C 1
ATOM 8026 O O . ALA B 2 511 ? 30.611 -31.529 76.824 1.00 90.84 511 ALA B O 1
ATOM 8028 N N . LYS B 2 512 ? 32.848 -31.272 76.815 1.00 85.74 512 LYS B N 1
ATOM 8029 C CA . LYS B 2 512 ? 32.769 -29.992 77.510 1.00 95.24 512 LYS B CA 1
ATOM 8030 C C . LYS B 2 512 ? 32.264 -28.887 76.591 1.00 98.73 512 LYS B C 1
ATOM 8031 O O . LYS B 2 512 ? 31.623 -27.939 77.059 1.00 99.17 512 LYS B O 1
ATOM 8037 N N . ALA B 2 513 ? 32.520 -29.000 75.286 1.00 99.55 513 ALA B N 1
ATOM 8038 C CA . ALA B 2 513 ? 32.174 -27.927 74.360 1.00 94.80 513 ALA B CA 1
ATOM 8039 C C . ALA B 2 513 ? 30.727 -28.000 73.887 1.00 86.05 513 ALA B C 1
ATOM 8040 O O . ALA B 2 513 ? 30.120 -26.959 73.616 1.00 81.15 513 ALA B O 1
ATOM 8042 N N . ILE B 2 514 ? 30.154 -29.200 73.788 1.00 85.22 514 ILE B N 1
ATOM 8043 C CA . ILE B 2 514 ? 28.805 -29.362 73.254 1.00 84.31 514 ILE B CA 1
ATOM 8044 C C . ILE B 2 514 ? 27.767 -29.048 74.324 1.00 91.54 514 ILE B C 1
ATOM 8045 O O . ILE B 2 514 ? 26.568 -29.274 74.124 1.00 99.79 514 ILE B O 1
ATOM 8050 N N . SER B 2 515 ? 28.215 -28.524 75.466 1.00 87.16 515 SER B N 1
ATOM 8051 C CA . SER B 2 515 ? 27.315 -28.196 76.562 1.00 83.65 515 SER B CA 1
ATOM 8052 C C . SER B 2 515 ? 27.478 -26.784 77.107 1.00 85.61 515 SER B C 1
ATOM 8053 O O . SER B 2 515 ? 26.643 -26.361 77.914 1.00 92.59 515 SER B O 1
ATOM 8056 N N . VAL B 2 516 ? 28.509 -26.042 76.696 1.00 77.63 516 VAL B N 1
ATOM 8057 C CA . VAL B 2 516 ? 28.712 -24.689 77.202 1.00 73.09 516 VAL B CA 1
ATOM 8058 C C . VAL B 2 516 ? 27.635 -23.765 76.651 1.00 68.37 516 VAL B C 1
ATOM 8059 O O . VAL B 2 516 ? 27.267 -23.840 75.471 1.00 54.24 516 VAL B O 1
ATOM 8063 N N . ASN B 2 517 ? 27.110 -22.896 77.516 1.00 83.91 517 ASN B N 1
ATOM 8064 C CA . ASN B 2 517 ? 26.110 -21.918 77.105 1.00 88.63 517 ASN B CA 1
ATOM 8065 C C . ASN B 2 517 ? 26.738 -20.904 76.155 1.00 94.35 517 ASN B C 1
ATOM 8066 O O . ASN B 2 517 ? 27.637 -20.150 76.543 1.00 91.58 517 ASN B O 1
ATOM 8071 N N . THR B 2 518 ? 26.261 -20.886 74.908 1.00 93.91 518 THR B N 1
ATOM 8072 C CA . THR B 2 518 ? 26.806 -19.973 73.912 1.00 87.89 518 THR B CA 1
ATOM 8073 C C . THR B 2 518 ? 26.473 -18.516 74.211 1.00 87.04 518 THR B C 1
ATOM 8074 O O . THR B 2 518 ? 27.203 -17.624 73.769 1.00 87.49 518 THR B O 1
ATOM 8078 N N . ALA B 2 519 ? 25.398 -18.256 74.948 1.00 79.42 519 ALA B N 1
ATOM 8079 C CA . ALA B 2 519 ? 25.024 -16.890 75.295 1.00 75.65 519 ALA B CA 1
ATOM 8080 C C . ALA B 2 519 ? 25.934 -16.337 76.388 1.00 78.77 519 ALA B C 1
ATOM 8081 O O . ALA B 2 519 ? 26.595 -15.316 76.201 1.00 77.60 519 ALA B O 1
ATOM 8083 N N . LEU B 2 521 ? 29.140 -16.890 75.693 1.00 58.07 521 LEU B N 1
ATOM 8084 C CA . LEU B 2 521 ? 30.225 -16.522 74.789 1.00 64.49 521 LEU B CA 1
ATOM 8085 C C . LEU B 2 521 ? 29.934 -15.201 74.086 1.00 74.94 521 LEU B C 1
ATOM 8086 O O . LEU B 2 521 ? 30.795 -14.652 73.397 1.00 80.70 521 LEU B O 1
ATOM 8091 N N . PHE B 2 522 ? 28.718 -14.696 74.264 1.00 80.60 522 PHE B N 1
ATOM 8092 C CA . PHE B 2 522 ? 28.314 -13.432 73.659 1.00 69.97 522 PHE B CA 1
ATOM 8093 C C . PHE B 2 522 ? 28.341 -12.315 74.698 1.00 65.70 522 PHE B C 1
ATOM 8094 O O . PHE B 2 522 ? 28.747 -11.190 74.409 1.00 63.35 522 PHE B O 1
#

Nearest PDB structures (foldseek):
  6deh-assembly2_B  TM=6.702E-01  e=4.970E-14  Legionella pneumophila subsp. pneumophila str. Philadelphia 1
  6ork-assembly2_B  TM=8.136E-01  e=7.260E-12  Oxalobacter formigenes OXCC13
  6ur7-assembly1_A  TM=8.550E-01  e=5.792E-11  Oxalobacter formigenes
  3e4b-assembly1_A  TM=3.840E-01  e=1.024E-04  Pseudomonas fluorescens
  3e4b-assembly3_C  TM=2.854E-01  e=2.098E-05  Pseudomonas fluorescens

InterPro domains:
  IPR006597 Sel1-like repeat [PF08238] (68-81)
  IPR006597 Sel1-like repeat [PF08238] (82-117)
  IPR006597 Sel1-like repeat [PF08238] (118-149)
  IPR006597 Sel1-like repeat [PF08238] (156-188)
  IPR006597 Sel1-like repeat [PF08238] (190-225)
  IPR006597 Sel1-li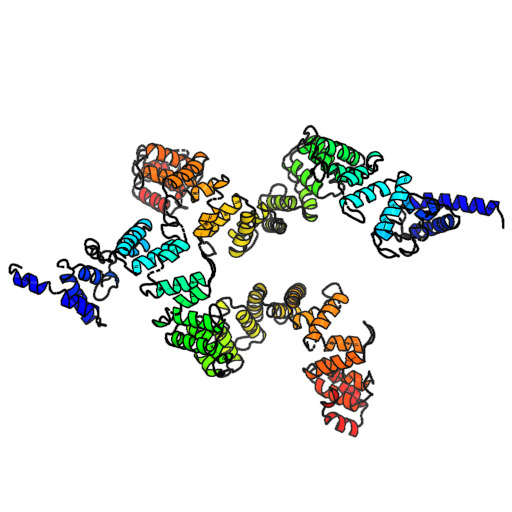ke repeat [PF08238] (228-261)
  IPR006597 Sel1-like repeat [PF08238] (262-296)
  IPR006597 Sel1-like repeat [PF08238] (298-333)
  IPR006597 Sel1-like repeat [PF08238] (334-368)
  IPR006597 Sel1-like repeat [PF08238] (370-404)
  IPR006597 Sel1-like repeat [PF08238] (407-440)
  IPR006597 Sel1-like repeat [PF08238] (442-477)
  IPR006597 Sel1-like repeat [PF08238] (479-508)
  IPR006597 Sel1-like repeat [SM00671] (82-117)
  IPR006597 Sel1-like repeat [SM00671] (118-153)
  IPR006597 Sel1-like repeat [SM00671] (154-189)
  IPR006597 Sel1-like repeat [SM00671] (190-225)
  IPR006597 Sel1-like repeat [SM00671] (226-261)
  IPR006597 Sel1-like repeat [SM00671] (262-297)
  IPR006597 Sel1-like repeat [SM00671] (298-333)

Foldseek 3Di:
DPDPVVLVVLLVLVVLLVVLLPDPDDLVSQLVNLVSLVSNLSQDLVSLCSNLVLCVVRNHPNAPVSVVSCNSVVVVNLVLCVLVCLCVCNPHGNDQLSSLVSLVSSVVVVDLSSLQVVLVCQVVVRNHDANVVSLVSLSVVVPDLVSLQVQLVCLCPVPGHDNDQLSSLVSLVSVVVQNLSSLQVNLVCLCVVRSHRNAQLSSLVSLVSSVVVVDLVSLQVNLVCLCVVRSHDNDQQSSLVSLSVVVPDLVSLQVNLVCQCPVRNHDNDQQSSLVSLVSLVVQDLVSLQVNLVCLCVVGNHRNDPVSSLVSLVSSVVVQDLVSLQVNLVCLCVVPNHHRDNVSNLVSLVSNVVVPDLVSLLVNLVCVPDSHHHPVSNVVSLVSSVVVLNLVLQVVLVCQQVCPVHHHDNVSSLLSLLSSVVVVPLSSLQVLLVCLCPVRVHRNDPLLSLLSLVVSVVPDVVSVVVNVVSVVVDDPVSVVSSVVDDNPVSSD/DDPVVLVVLLVVLVVLLVVLLVDDDAQVSQLVSLVSLVSNLVSPDLVSLCSNCVLCVVRNHPNANVSVVSLSVVVVNQVSLCCLVCLCVQGPHGNDQVSSLVSLVSSVVVQDLSSLQVVLVCQVVVRSHDANVVSLVSLSSLVVQDLVSLQVQLVCLCVVPRHDNAQLSSLVSLVSNVVVPNLSSLQVNLVCLCVVRSHDNDQLSSLVSLCSVVVLPLVSLLVNLVCLCVVRNHDNDQLSLVSLVSNVVVPDLVSLQVNLVCQCVVRSHDHDQLSSLVSLVSLVVLDLVSLQVNLVCQVVVRNHDANVSSLVSLVSNVVVVPLVSLQVNLVCLCVQVRHGRDNPSNLVSLVSVVVPPLVSLLVNCVCLVCPSHHHPVSSCVSLVSSVVVQHLSSLLVVLVCQQVCPSHHHNNVVSLVSLLSSLVVLPLRSLQVNLVCQCVVRPPHNPLLLSLLSLVSCLVPDPVSVVSNVVSVVVDDPVSVVVSVPDDVNCD

Solvent-accessible surface area: 50810 Å² total

Organism: NCBI:txid556269

B-factor: mean 40.08, std 20.63, range [8.96, 158.85]

Sequence (983 aa):
EENANKIILDEEAVIQCNERYKTENDEKGDEETVSWCRKAASGNAEAQYLFGLVYDGRGVQQDNCVALWWKAAEQNHAALVLGNLHRKGQCIAENYPKAIAYWKRAAVQNNVWAYHNLGTAYYDGIGVDNPHEAVRWWAAELGFPESQNNLGALYNDDGNGVDRDYQEAVFWYRRSALQGDELGQYNLGVAYYYGRGIKKDFSEAVSWYKKSAEQDYAQAQHNLGVTYYEGEGIKKDYAKAVYWWAAEQGIPQSQYNLGIAYEEGWGAEKNPENAVFWYRAAEQGHADAQNRLGIAYRYGTGVRKNPALSVKWLEKAAKQGLARRAQFNLGKTFYIGAGINKNTDKAVYWFIKAANQGFTEAQAYIGIYFGKYVANEKKGFYWLKKAAEKDSAAQAFLGALYIAGNEVKPNIKEGVALTKKAALQGNYEAQTLLLGFCYENGLEVKKDLIAAYALYLSASPHFDFAEKARLDLERKLSEQEIAKAISVNTAKLFEENANKIILDEEKAVIQCNERYKTENDEKGDEETVSWCRKAAKSGNAEAQYLFGLVYDGRGVQQDNCVALWWAAEQNHAKALVLGNLHRKGQCIAENYPKAIAYWKRAAVQNNVWAYHNLGTAYYDGIGVDNPHEAVRWWKAAELGFPESQNNLGALLYNDGNGVDRDYQEAVFWYRKSALQGDELGQYNLGVAYYYGRGIKKDFSEAVSWYKSAEQDYAQAQHNLGVTYYEGEGIKKDYAAVYWWKKAAEQGIPQSQYNLGIAYEEGWWGAEKNPENAVFWYRAAEQGHADAQNRLGIAYRYGTGVRNPALSVKWLEKAAKQGLARAQFNLGKTFYIGAGINKNTDKAVYWFIAANQGFTEAQAYIGIYFKGKYVANEKKGFYWLKKAAEKDSAKAQAFLGALYIAGNEVKPNIKEGVALTKKAALQGNYEAQTLLGFCYENGLEVKKDLIAAYALYLSASPHFDFAEKARLDLERKLSEQEIAKAISVNTALF

Radius of gyration: 42.71 Å; Cα contacts (8 Å, |Δi|>4): 1811; chains: 2; bounding box: 157×74×87 Å